Protein 6SEK (pdb70)

Solvent-accessible surface area: 41134 Å² total; per-residue (Å²): 188,122,76,74,0,0,0,8,12,0,13,13,16,0,0,0,0,0,9,4,0,56,80,39,43,9,58,1,17,0,11,9,107,4,81,40,2,2,12,48,31,16,49,67,94,117,51,51,156,28,19,8,11,16,20,100,42,19,17,11,35,21,0,0,2,6,0,1,0,0,18,38,38,2,30,74,127,16,10,0,0,0,39,2,61,49,0,20,82,0,0,83,52,0,1,172,111,51,72,0,73,138,50,12,93,58,107,6,37,11,48,22,0,102,92,38,139,73,6,71,106,43,0,41,0,48,1,25,7,66,26,147,60,124,114,98,93,53,52,1,35,0,0,0,1,8,49,50,13,60,24,73,43,54,64,17,61,153,66,8,77,9,6,138,108,13,168,25,85,75,43,4,3,34,71,3,20,49,25,129,46,10,89,52,77,59,0,0,0,10,19,11,21,40,31,0,0,34,0,0,15,29,0,3,76,35,9,153,34,0,1,0,1,4,156,77,3,1,4,3,28,25,21,6,9,42,80,0,41,0,24,16,10,60,72,17,5,20,72,46,56,121,80,49,142,143,55,34,101,76,103,14,6,56,133,30,18,145,61,10,27,83,47,2,37,0,86,6,0,0,0,79,5,195,28,78,12,37,18,3,33,26,1,7,9,17,24,0,10,8,25,8,1,1,24,28,1,58,2,10,7,34,2,117,71,0,29,76,61,0,0,30,0,105,68,54,39,121,26,56,97,7,56,0,0,0,0,8,33,27,43,30,14,50,6,103,19,0,127,68,15,8,143,31,98,146,5,145,18,50,12,12,39,53,0,0,5,10,89,27,101,66,36,12,0,0,2,2,8,5,1,26,8,44,24,3,40,15,0,1,0,1,0,2,0,12,0,0,0,8,5,13,67,48,96,78,110,38,51,64,97,78,95,5,83,55,68,14,63,133,48,70,109,111,32,76,166,50,14,22,140,30,50,91,9,22,11,8,9,41,5,11,58,15,1,30,73,3,0,80,41,2,41,0,118,8,78,47,144,45,19,39,181,104,24,74,142,4,9,96,91,0,45,122,17,17,0,2,0,3,0,0,2,25,57,28,77,15,148,70,145,10,0,108,140,15,4,47,52,8,69,82,16,3,76,101,21,4,104,27,27,100,32,192,192,124,84,84,0,0,0,8,12,1,13,16,15,0,0,0,0,0,9,3,0,54,79,44,46,11,68,3,26,0,10,9,111,6,72,38,2,2,12,49,32,15,45,66,95,113,56,58,159,26,18,8,11,15,19,102,38,20,18,12,33,22,0,0,1,6,0,0,0,0,18,43,32,1,34,72,122,19,10,0,0,0,34,3,61,49,0,21,76,0,0,87,64,0,1,170,111,50,75,0,83,140,45,12,89,68,106,3,34,11,48,17,0,106,108,40,140,72,4,72,105,40,0,44,0,58,1,25,7,71,43,137,62,143,140,115,95,54,54,1,37,0,0,0,1,9,50,50,14,60,25,75,41,53,63,17,54,151,61,7,74,7,7,145,107,14,168,24,130,80,57,5,4,37,66,3,19,53,18,98,61,13,73,41,86,56,0,0,0,11,18,12,20,44,32,0,0,32,0,0,15,28,0,4,73,37,10,142,34,0,2,0,1,4,150,76,3,2,6,3,28,26,24,5,9,47,81,0,40,0,21,16,8,62,70,17,6,14,73,47,57,92,80,48,153,147,56,35,92,78,106,14,4,69,130,32,20,156,79,6,31,79,42,2,34,0,82,5,0,0,0,73,4,209,30,82,12,35,17,5,31,29,1,6,11,15,25,0,6,8,22,9,0,2,24,29,1,60,1,9,8,33,1,107,80,1,32,73,60,0,0,25,1,104,74,52,38,118,27,54,98,7,54,2,0,0,0,7,31,23,40,29,17,49,5,100,18,0,141,89,28,6,160,33,71,158,5,128,21,51,13,10,47,52,0,0,5,8,85,31,102,75,37,10,0,0,2,2,7,5,0,22,8,44,25,3,44,12,0,1,0,0,0,2,0,10,0,0,0,8,5,5,76,60,98,68,109,39,51,67,91,86,93,4,89,63,85,14,66,124,49,59,106,97,29,75,181,56,12,24,142,26,47,91,10,23,10,10,7,41,6,10,66,15,1,29,74,2,0,69,38,2,44,0,119,7,80,40,136,48,15,41,182,95,21,86,145,3,9,103,68,1,43,123,14,20,0,2,0,2,0,0,2,24,58,30,79,17,127,74,126,21,0,103,130,9,5,48,52,5,60,88,18,2,80,99,22,4,104,28,30,94,55,199

Sequence (1008 aa):
TKKRIAVIGAGASGLTSIKCCLEEGLEPVCFERTDDIGGLWRFQENPEEGRASIYKSVIINTSKEMMCFSDYPIPDHYPNFMHNSQVLEYFRMYAKEFDLLKYIQFKTTVCSVKKQPDFSTSGQWEVVTECEGKKEVDVFDGVMVCTGHHTNAHLPLESFPGIEKFKGQYFHSRDYKNPEGFTGKRVIIIGIGNSGGDLAVEISHTAKQVFLSTRRGAWILNRVGDHGYPFDVLFSSRFTYFLSKICGQSLSNTFLEKKMNQRFDHEMFGLKPKHRALSQHPTVNDDLPNRIISGLVKVKGNVKEFTETAAIFEDGSREDDIDAVIFATGYSFAFPFLEDSVKVVKNKVSLYKKVFPPNLEKPTLAIIGLIQPLGAIMPISELQGRWATQVFKGLKTLPSQSEMMAEISKAQEEMAKRYVDSQRHTIQGDYIDTMEEIADLVGVRPNLLSLAFTDPKLALKLFFGPCTPVQYRLQGPGKWDGARKTILTTEDRIRKPLMTRVIETKKRIAVIGAGASGLTSIKCCLEEGLEPVCFERTDDIGGLWRFQENPEEGRASIYKSVIINTSKEMMCFSDYPIPDHYPNFMHNSQVLEYFRMYAKEFDLLKYIQFKTTVCSVKKQPDFSTSGQWEVVTECEGKKEVDVFDGVMVCTGHHTNAHLPLESFPGIEKFKGQYFHSRDYKNPEGFTGKRVIIIGIGNSGGDLAVEISHTAKQVFLSTRRGAWILNRVGDHGYPFDVLFSSRFTYFLSKICGQSLSNTFLEKKMNQRFDHEMFGLKPKHRALSQHPTVNDDLPNRIISGLVKVKGNVKEFTETAAIFEDGSREDDIDAVIFATGYSFAFPFLEDSVKVVKNKVSLYKKVFPPNLEKPTLAIIGLIQPLGAIMPISELQGRWATQVFKGLKTLPSQSEMMAEISKAQEEMAKRYVDSQRHTIQGDYIDTMEEIADLVGVRPNLLSLAFTDPKLALKLFFGPCTPVQYRLQGPGKWDGARKTILTTEDRIRKPLMTRVIE

Structure (mmCIF, N/CA/C/O backbone):
data_6SEK
#
_entry.id   6SEK
#
_cell.length_a   96.782
_cell.length_b   100.069
_cell.length_c   143.152
_cell.angle_alpha   90.00
_cell.angle_beta   90.00
_cell.angle_gamma   90.00
#
_symmetry.space_group_name_H-M   'P 2 21 21'
#
loop_
_entity.id
_entity.type
_entity.pdbx_description
1 polymer 'Ancestral Flavin-containing monooxygenase 5'
2 non-polymer 'FLAVIN-ADENINE DINUCLEOTIDE'
3 non-polymer 'NADP NICOTINAMIDE-ADENINE-DINUCLEOTIDE PHOSPHATE'
4 non-polymer DODECYL-BETA-D-MALTOSIDE
5 non-polymer '4-(2-HYDROXYETHYL)-1-PIPERAZINE ETHANESULFONIC ACID'
6 non-polymer alpha-D-glucopyranose
7 water water
#
loop_
_atom_site.group_PDB
_atom_site.id
_atom_site.type_symbol
_atom_site.label_atom_id
_atom_site.label_alt_id
_atom_site.label_comp_id
_atom_site.label_asym_id
_atom_site.label_entity_id
_atom_site.label_seq_id
_atom_site.pdbx_PDB_ins_code
_atom_site.Cartn_x
_atom_site.Cartn_y
_atom_site.Cartn_z
_atom_site.occupancy
_atom_site.B_iso_or_equiv
_atom_site.auth_seq_id
_atom_site.auth_comp_id
_atom_site.auth_asym_id
_atom_site.auth_atom_id
_atom_site.pdbx_PDB_model_num
ATOM 1 N N . THR A 1 2 ? 8.017 28.641 33.009 1.00 122.89 2 THR A N 1
ATOM 2 C CA . THR A 1 2 ? 8.430 27.721 34.124 1.00 121.31 2 THR A CA 1
ATOM 3 C C . THR A 1 2 ? 9.904 27.356 33.872 1.00 124.49 2 THR A C 1
ATOM 4 O O . THR A 1 2 ? 10.240 26.154 33.847 1.00 145.88 2 THR A O 1
ATOM 8 N N . LYS A 1 3 ? 10.754 28.376 33.668 1.00 112.39 3 LYS A N 1
ATOM 9 C CA . LYS A 1 3 ? 12.191 28.235 33.276 1.00 107.37 3 LYS A CA 1
ATOM 10 C C . LYS A 1 3 ? 12.982 27.720 34.479 1.00 104.72 3 LYS A C 1
ATOM 11 O O . LYS A 1 3 ? 12.878 28.337 35.561 1.00 106.58 3 LYS A O 1
ATOM 17 N N . LYS A 1 4 ? 13.756 26.647 34.311 1.00 109.17 4 LYS A N 1
ATOM 18 C CA . LYS A 1 4 ? 14.643 26.135 35.398 1.00 116.84 4 LYS A CA 1
ATOM 19 C C . LYS A 1 4 ? 15.770 27.163 35.630 1.00 110.94 4 LYS A C 1
ATOM 20 O O . LYS A 1 4 ? 16.378 27.648 34.633 1.00 93.50 4 LYS A O 1
ATOM 26 N N . ARG A 1 5 ? 16.020 27.503 36.899 1.00 87.29 5 ARG A N 1
ATOM 27 C CA . ARG A 1 5 ? 17.090 28.442 37.296 1.00 88.18 5 ARG A CA 1
ATOM 28 C C . ARG A 1 5 ? 18.320 27.621 37.690 1.00 82.29 5 ARG A C 1
ATOM 29 O O . ARG A 1 5 ? 18.198 26.755 38.561 1.00 87.47 5 ARG A O 1
ATOM 37 N N . ILE A 1 6 ? 19.450 27.892 37.034 1.00 84.34 6 ILE A N 1
ATOM 38 C CA . ILE A 1 6 ? 20.747 27.176 37.188 1.00 83.90 6 ILE A CA 1
ATOM 39 C C . ILE A 1 6 ? 21.751 28.140 37.824 1.00 85.24 6 ILE A C 1
ATOM 40 O O . ILE A 1 6 ? 22.051 29.188 37.190 1.00 90.37 6 ILE A O 1
ATOM 45 N N . ALA A 1 7 ? 22.259 27.789 39.010 1.00 75.05 7 ALA A N 1
ATOM 46 C CA . ALA A 1 7 ? 23.410 28.463 39.650 1.00 78.96 7 ALA A CA 1
ATOM 47 C C . ALA A 1 7 ? 24.709 28.032 38.952 1.00 77.17 7 ALA A C 1
ATOM 48 O O . ALA A 1 7 ? 25.021 26.831 38.940 1.00 91.25 7 ALA A O 1
ATOM 50 N N . VAL A 1 8 ? 25.423 28.973 38.352 1.00 69.90 8 VAL A N 1
ATOM 51 C CA . VAL A 1 8 ? 26.803 28.739 37.862 1.00 73.08 8 VAL A CA 1
ATOM 52 C C . VAL A 1 8 ? 27.776 29.358 38.870 1.00 75.81 8 VAL A C 1
ATOM 53 O O . VAL A 1 8 ? 27.753 30.584 39.060 1.00 82.57 8 VAL A O 1
ATOM 57 N N . ILE A 1 9 ? 28.584 28.528 39.522 1.00 71.88 9 ILE A N 1
ATOM 58 C CA . ILE A 1 9 ? 29.571 29.009 40.525 1.00 74.30 9 ILE A CA 1
ATOM 59 C C . ILE A 1 9 ? 30.924 29.149 39.827 1.00 74.41 9 ILE A C 1
ATOM 60 O O . ILE A 1 9 ? 31.417 28.149 39.307 1.00 77.07 9 ILE A O 1
ATOM 65 N N . GLY A 1 10 ? 31.472 30.364 39.820 1.00 73.79 10 GLY A N 1
ATOM 66 C CA . GLY A 1 10 ? 32.718 30.729 39.127 1.00 71.25 10 GLY A CA 1
ATOM 67 C C . GLY A 1 10 ? 32.429 31.331 37.761 1.00 74.91 10 GLY A C 1
ATOM 68 O O . GLY A 1 10 ? 31.471 30.877 37.093 1.00 70.00 10 GLY A O 1
ATOM 69 N N . ALA A 1 11 ? 33.228 32.327 37.373 1.00 78.72 11 ALA A N 1
ATOM 70 C CA . ALA A 1 11 ? 33.158 33.051 36.084 1.00 87.20 11 ALA A CA 1
ATOM 71 C C . ALA A 1 11 ? 34.543 33.097 35.415 1.00 92.92 11 ALA A C 1
ATOM 72 O O . ALA A 1 11 ? 34.915 34.152 34.870 1.00 99.79 11 ALA A O 1
ATOM 74 N N . GLY A 1 12 ? 35.285 31.991 35.454 1.00 91.86 12 GLY A N 1
ATOM 75 C CA . GLY A 1 12 ? 36.388 31.715 34.517 1.00 83.82 12 GLY A CA 1
ATOM 76 C C . GLY A 1 12 ? 35.876 31.128 33.210 1.00 76.10 12 GLY A C 1
ATOM 77 O O . GLY A 1 12 ? 34.662 31.175 32.954 1.00 76.42 12 GLY A O 1
ATOM 78 N N . ALA A 1 13 ? 36.771 30.558 32.410 1.00 74.22 13 ALA A N 1
ATOM 79 C CA . ALA A 1 13 ? 36.442 29.854 31.152 1.00 74.33 13 ALA A CA 1
ATOM 80 C C . ALA A 1 13 ? 35.226 28.945 31.360 1.00 66.70 13 ALA A C 1
ATOM 81 O O . ALA A 1 13 ? 34.363 28.934 30.490 1.00 68.82 13 ALA A O 1
ATOM 83 N N . SER A 1 14 ? 35.176 28.213 32.474 1.00 64.73 14 SER A N 1
ATOM 84 C CA . SER A 1 14 ? 34.151 27.176 32.756 1.00 73.10 14 SER A CA 1
ATOM 85 C C . SER A 1 14 ? 32.813 27.849 33.079 1.00 79.86 14 SER A C 1
ATOM 86 O O . SER A 1 14 ? 31.769 27.438 32.503 1.00 69.50 14 SER A O 1
ATOM 89 N N . GLY A 1 15 ? 32.838 28.828 33.987 1.00 77.45 15 GLY A N 1
ATOM 90 C CA . GLY A 1 15 ? 31.660 29.646 34.316 1.00 78.96 15 GLY A CA 1
ATOM 91 C C . GLY A 1 15 ? 31.086 30.279 33.060 1.00 82.47 15 GLY A C 1
ATOM 92 O O . GLY A 1 15 ? 29.905 30.037 32.749 1.00 84.57 15 GLY A O 1
ATOM 93 N N . LEU A 1 16 ? 31.912 31.023 32.330 1.00 79.08 16 LEU A N 1
ATOM 94 C CA . LEU A 1 16 ? 31.484 31.789 31.138 1.00 82.01 16 LEU A CA 1
ATOM 95 C C . LEU A 1 16 ? 30.725 30.866 30.180 1.00 84.20 16 LEU A C 1
ATOM 96 O O . LEU A 1 16 ? 29.610 31.231 29.796 1.00 106.31 16 LEU A O 1
ATOM 101 N N . THR A 1 17 ? 31.278 29.705 29.829 1.00 76.06 17 THR A N 1
ATOM 102 C CA . THR A 1 17 ? 30.675 28.793 28.820 1.00 74.96 17 THR A CA 1
ATOM 103 C C . THR A 1 17 ? 29.431 28.100 29.419 1.00 83.60 17 THR A C 1
ATOM 104 O O . THR A 1 17 ? 28.470 27.820 28.661 1.00 73.04 17 THR A O 1
ATOM 108 N N . SER A 1 18 ? 29.439 27.830 30.730 1.00 85.19 18 SER A N 1
ATOM 109 C CA . SER A 1 18 ? 28.312 27.207 31.473 1.00 84.87 18 SER A CA 1
ATOM 110 C C . SER A 1 18 ? 27.065 28.113 31.424 1.00 89.60 18 SER A C 1
ATOM 111 O O . SER A 1 18 ? 25.939 27.572 31.308 1.00 95.58 18 SER A O 1
ATOM 114 N N . ILE A 1 19 ? 27.243 29.432 31.526 1.00 79.83 19 ILE A N 1
ATOM 115 C CA . ILE A 1 19 ? 26.163 30.441 31.303 1.00 76.11 19 ILE A CA 1
ATOM 116 C C . ILE A 1 19 ? 25.662 30.340 29.854 1.00 79.35 19 ILE A C 1
ATOM 117 O O . ILE A 1 19 ? 24.452 30.169 29.664 1.00 89.36 19 ILE A O 1
ATOM 122 N N . LYS A 1 20 ? 26.550 30.455 28.867 1.00 68.64 20 LYS A N 1
ATOM 123 C CA . LYS A 1 20 ? 26.181 30.398 27.431 1.00 68.65 20 LYS A CA 1
ATOM 124 C C . LYS A 1 20 ? 25.387 29.124 27.158 1.00 77.87 20 LYS A C 1
ATOM 125 O O . LYS A 1 20 ? 24.397 29.198 26.406 1.00 85.68 20 LYS A O 1
ATOM 131 N N . CYS A 1 21 ? 25.823 27.992 27.722 1.00 82.34 21 CYS A N 1
ATOM 132 C CA . CYS A 1 21 ? 25.231 26.652 27.452 1.00 89.58 21 CYS A CA 1
ATOM 133 C C . CYS A 1 21 ? 23.824 26.580 28.049 1.00 88.22 21 CYS A C 1
ATOM 134 O O . CYS A 1 21 ? 23.001 25.837 27.489 1.00 86.86 21 CYS A O 1
ATOM 137 N N . CYS A 1 22 ? 23.590 27.290 29.162 1.00 80.74 22 CYS A N 1
ATOM 138 C CA . CYS A 1 22 ? 22.258 27.468 29.793 1.00 77.96 22 CYS A CA 1
ATOM 139 C C . CYS A 1 22 ? 21.382 28.240 28.808 1.00 85.51 22 CYS A C 1
ATOM 140 O O . CYS A 1 22 ? 20.450 27.627 28.274 1.00 94.09 22 CYS A O 1
ATOM 143 N N . LEU A 1 23 ? 21.715 29.507 28.535 1.00 96.00 23 LEU A N 1
ATOM 144 C CA . LEU A 1 23 ? 20.971 30.404 27.598 1.00 91.95 23 LEU A CA 1
ATOM 145 C C . LEU A 1 23 ? 20.586 29.636 26.329 1.00 87.09 23 LEU A C 1
ATOM 146 O O . LEU A 1 23 ? 19.445 29.822 25.868 1.00 90.07 23 LEU A O 1
ATOM 151 N N . GLU A 1 24 ? 21.490 28.798 25.810 1.00 79.35 24 GLU A N 1
ATOM 152 C CA . GLU A 1 24 ? 21.322 28.091 24.513 1.00 86.49 24 GLU A CA 1
ATOM 153 C C . GLU A 1 24 ? 20.283 26.960 24.614 1.00 90.78 24 GLU A C 1
ATOM 154 O O . GLU A 1 24 ? 19.768 26.538 23.552 1.00 93.44 24 GLU A O 1
ATOM 160 N N . GLU A 1 25 ? 20.004 26.440 25.811 1.00 93.58 25 GLU A N 1
ATOM 161 C CA . GLU A 1 25 ? 18.927 25.432 26.014 1.00 99.72 25 GLU A CA 1
ATOM 162 C C . GLU A 1 25 ? 17.728 26.126 26.681 1.00 100.50 25 GLU A C 1
ATOM 163 O O . GLU A 1 25 ? 16.784 25.404 27.023 1.00 96.13 25 GLU A O 1
ATOM 169 N N . GLY A 1 26 ? 17.753 27.467 26.782 1.00 99.98 26 GLY A N 1
ATOM 170 C CA . GLY A 1 26 ? 16.651 28.317 27.285 1.00 103.29 26 GLY A CA 1
ATOM 171 C C . GLY A 1 26 ? 16.475 28.271 28.805 1.00 102.90 26 GLY A C 1
ATOM 172 O O . GLY A 1 26 ? 15.357 28.577 29.269 1.00 123.70 26 GLY A O 1
ATOM 173 N N . LEU A 1 27 ? 17.523 27.933 29.566 1.00 88.22 27 LEU A N 1
ATOM 174 C CA . LEU A 1 27 ? 17.532 27.988 31.057 1.00 92.77 27 LEU A CA 1
ATOM 175 C C . LEU A 1 27 ? 17.961 29.385 31.505 1.00 90.26 27 LEU A C 1
ATOM 176 O O . LEU A 1 27 ? 18.586 30.069 30.681 1.00 92.02 27 LEU A O 1
ATOM 181 N N . GLU A 1 28 ? 17.637 29.787 32.741 1.00 90.17 28 GLU A N 1
ATOM 182 C CA . GLU A 1 28 ? 18.047 31.112 33.281 1.00 100.79 28 GLU A CA 1
ATOM 183 C C . GLU A 1 28 ? 19.272 30.900 34.164 1.00 99.13 28 GLU A C 1
ATOM 184 O O . GLU A 1 28 ? 19.174 30.287 35.225 1.00 108.75 28 GLU A O 1
ATOM 190 N N . PRO A 1 29 ? 20.466 31.376 33.740 1.00 87.38 29 PRO A N 1
ATOM 191 C CA . PRO A 1 29 ? 21.664 31.286 34.565 1.00 86.89 29 PRO A CA 1
ATOM 192 C C . PRO A 1 29 ? 21.760 32.424 35.581 1.00 78.58 29 PRO A C 1
ATOM 193 O O . PRO A 1 29 ? 21.692 33.550 35.186 1.00 87.35 29 PRO A O 1
ATOM 197 N N . VAL A 1 30 ? 21.893 32.093 36.859 1.00 74.25 30 VAL A N 1
ATOM 198 C CA . VAL A 1 30 ? 22.483 33.011 37.873 1.00 87.40 30 VAL A CA 1
ATOM 199 C C . VAL A 1 30 ? 23.934 32.569 38.074 1.00 96.15 30 VAL A C 1
ATOM 200 O O . VAL A 1 30 ? 24.134 31.366 38.362 1.00 116.90 30 VAL A O 1
ATOM 204 N N . CYS A 1 31 ? 24.896 33.482 37.882 1.00 90.11 31 CYS A N 1
ATOM 205 C CA . CYS A 1 31 ? 26.353 33.199 38.021 1.00 86.03 31 CYS A CA 1
ATOM 206 C C . CYS A 1 31 ? 26.911 34.004 39.194 1.00 79.44 31 CYS A C 1
ATOM 207 O O . CYS A 1 31 ? 26.922 35.246 39.115 1.00 87.79 31 CYS A O 1
ATOM 210 N N . PHE A 1 32 ? 27.366 33.300 40.232 1.00 75.54 32 PHE A N 1
ATOM 211 C CA . PHE A 1 32 ? 28.099 33.872 41.388 1.00 89.51 32 PHE A CA 1
ATOM 212 C C . PHE A 1 32 ? 29.613 33.757 41.132 1.00 88.92 32 PHE A C 1
ATOM 213 O O . PHE A 1 32 ? 30.077 32.661 40.806 1.00 101.68 32 PHE A O 1
ATOM 221 N N . GLU A 1 33 ? 30.345 34.870 41.248 1.00 88.91 33 GLU A N 1
ATOM 222 C CA . GLU A 1 33 ? 31.826 34.958 41.085 1.00 86.36 33 GLU A CA 1
ATOM 223 C C . GLU A 1 33 ? 32.400 35.757 42.259 1.00 82.21 33 GLU A C 1
ATOM 224 O O . GLU A 1 33 ? 32.012 36.937 42.403 1.00 95.80 33 GLU A O 1
ATOM 230 N N . ARG A 1 34 ? 33.291 35.147 43.043 1.00 73.34 34 ARG A N 1
ATOM 231 C CA . ARG A 1 34 ? 33.738 35.673 44.360 1.00 78.01 34 ARG A CA 1
ATOM 232 C C . ARG A 1 34 ? 34.603 36.922 44.173 1.00 78.65 34 ARG A C 1
ATOM 233 O O . ARG A 1 34 ? 34.652 37.744 45.103 1.00 88.74 34 ARG A O 1
ATOM 241 N N . THR A 1 35 ? 35.273 37.063 43.033 1.00 78.71 35 THR A N 1
ATOM 242 C CA . THR A 1 35 ? 36.139 38.236 42.748 1.00 84.74 35 THR A CA 1
ATOM 243 C C . THR A 1 35 ?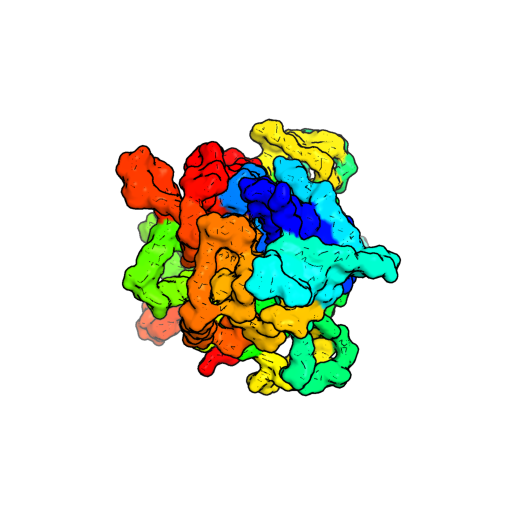 35.322 39.281 41.997 1.00 87.20 35 THR A C 1
ATOM 244 O O . THR A 1 35 ? 34.112 39.051 41.814 1.00 82.09 35 THR A O 1
ATOM 248 N N . ASP A 1 36 ? 35.975 40.373 41.580 1.00 94.53 36 ASP A N 1
ATOM 249 C CA . ASP A 1 36 ? 35.329 41.552 40.939 1.00 97.16 36 ASP A CA 1
ATOM 250 C C . ASP A 1 36 ? 35.495 41.510 39.415 1.00 93.08 36 ASP A C 1
ATOM 251 O O . ASP A 1 36 ? 35.318 42.568 38.780 1.00 108.93 36 ASP A O 1
ATOM 256 N N . ASP A 1 37 ? 35.784 40.346 38.828 1.00 81.69 37 ASP A N 1
ATOM 257 C CA . ASP A 1 37 ? 35.905 40.231 37.351 1.00 74.88 37 ASP A CA 1
ATOM 258 C C . ASP A 1 37 ? 35.906 38.758 36.901 1.00 71.13 37 ASP A C 1
ATOM 259 O O . ASP A 1 37 ? 35.850 37.829 37.764 1.00 66.71 37 ASP A O 1
ATOM 264 N N . ILE A 1 38 ? 35.930 38.565 35.577 1.00 64.23 38 ILE A N 1
ATOM 265 C CA . ILE A 1 38 ? 35.940 37.240 34.901 1.00 70.47 38 ILE A CA 1
ATOM 266 C C . ILE A 1 38 ? 37.384 36.796 34.641 1.00 76.84 38 ILE A C 1
ATOM 267 O O . ILE A 1 38 ? 38.318 37.550 34.960 1.00 67.96 38 ILE A O 1
ATOM 272 N N . GLY A 1 39 ? 37.540 35.596 34.077 1.00 77.56 39 GLY A N 1
ATOM 273 C CA . GLY A 1 39 ? 38.833 35.042 33.643 1.00 77.03 39 GLY A CA 1
ATOM 274 C C . GLY A 1 39 ? 39.374 34.045 34.637 1.00 75.44 39 GLY A C 1
ATOM 275 O O . GLY A 1 39 ? 40.165 33.171 34.215 1.00 81.31 39 GLY A O 1
ATOM 276 N N . GLY A 1 40 ? 38.945 34.145 35.902 1.00 77.56 40 GLY A N 1
ATOM 277 C CA . GLY A 1 40 ? 39.498 33.328 36.994 1.00 68.98 40 GLY A CA 1
ATOM 278 C C . GLY A 1 40 ? 41.008 33.298 36.894 1.00 63.49 40 GLY A C 1
ATOM 279 O O . GLY A 1 40 ? 41.617 34.353 37.074 1.00 76.60 40 GLY A O 1
ATOM 280 N N . LEU A 1 41 ? 41.592 32.157 36.525 1.00 70.85 41 LEU A N 1
ATOM 281 C CA . LEU A 1 41 ? 43.062 31.889 36.591 1.00 71.42 41 LEU A CA 1
ATOM 282 C C . LEU A 1 41 ? 43.831 32.795 35.628 1.00 68.09 41 LEU A C 1
ATOM 283 O O . LEU A 1 41 ? 44.982 33.138 35.969 1.00 66.47 41 LEU A O 1
ATOM 288 N N . TRP A 1 42 ? 43.235 33.164 34.491 1.00 62.76 42 TRP A N 1
ATOM 289 C CA . TRP A 1 42 ? 43.947 33.914 33.419 1.00 74.74 42 TRP A CA 1
ATOM 290 C C . TRP A 1 42 ? 43.943 35.442 33.641 1.00 66.75 42 TRP A C 1
ATOM 291 O O . TRP A 1 42 ? 44.524 36.169 32.797 1.00 62.31 42 TRP A O 1
ATOM 302 N N . ARG A 1 43 ? 43.344 35.939 34.724 1.00 66.87 43 ARG A N 1
ATOM 303 C CA . ARG A 1 43 ? 43.349 37.399 35.023 1.00 74.37 43 ARG A CA 1
ATOM 304 C C . ARG A 1 43 ? 44.508 37.663 35.983 1.00 62.25 43 ARG A C 1
ATOM 305 O O . ARG A 1 43 ? 44.288 37.667 37.198 1.00 82.92 43 ARG A O 1
ATOM 313 N N . PHE A 1 44 ? 45.698 37.873 35.434 1.00 59.28 44 PHE A N 1
ATOM 314 C CA . PHE A 1 44 ? 46.925 38.199 36.195 1.00 66.91 44 PHE A CA 1
ATOM 315 C C . PHE A 1 44 ? 46.725 39.431 37.077 1.00 75.10 44 PHE A C 1
ATOM 316 O O . PHE A 1 44 ? 46.272 40.432 36.544 1.00 80.23 44 PHE A O 1
ATOM 324 N N . GLN A 1 45 ? 47.074 39.343 38.365 1.00 80.08 45 GLN A N 1
ATOM 325 C CA . GLN A 1 45 ? 47.224 40.501 39.285 1.00 82.87 45 GLN A CA 1
ATOM 326 C C . GLN A 1 45 ? 48.581 40.348 39.985 1.00 92.00 45 GLN A C 1
ATOM 327 O O . GLN A 1 45 ? 48.999 39.192 40.151 1.00 96.06 45 GLN A O 1
ATOM 333 N N . GLU A 1 46 ? 49.258 41.460 40.334 1.00 94.14 46 GLU A N 1
ATOM 334 C CA . GLU A 1 46 ? 50.640 41.451 40.894 1.00 83.08 46 GLU A CA 1
ATOM 335 C C . GLU A 1 46 ? 50.608 40.753 42.259 1.00 83.36 46 GLU A C 1
ATOM 336 O O . GLU A 1 46 ? 51.626 40.145 42.616 1.00 90.34 46 GLU A O 1
ATOM 342 N N . ASN A 1 47 ? 49.488 40.811 42.987 1.00 82.64 47 ASN A N 1
ATOM 343 C CA . ASN A 1 47 ? 49.324 40.130 44.304 1.00 87.14 47 ASN A CA 1
ATOM 344 C C . ASN A 1 47 ? 48.394 38.934 44.131 1.00 81.22 47 ASN A C 1
ATOM 345 O O . ASN A 1 47 ? 47.438 38.975 43.354 1.00 87.53 47 ASN A O 1
ATOM 350 N N . PRO A 1 48 ? 48.648 37.833 44.867 1.00 73.94 48 PRO A N 1
ATOM 351 C CA . PRO A 1 48 ? 47.675 36.747 44.988 1.00 74.41 48 PRO A CA 1
ATOM 352 C C . PRO A 1 48 ? 46.371 37.224 45.646 1.00 73.57 48 PRO A C 1
ATOM 353 O O . PRO A 1 48 ? 46.431 38.097 46.492 1.00 88.50 48 PRO A O 1
ATOM 357 N N . GLU A 1 49 ? 45.245 36.652 45.225 1.00 70.13 49 GLU A N 1
ATOM 358 C CA . GLU A 1 49 ? 43.881 36.917 45.749 1.00 74.91 49 GLU A CA 1
ATOM 359 C C . GLU A 1 49 ? 43.403 35.655 46.476 1.00 78.41 49 GLU A C 1
ATOM 360 O O . GLU A 1 49 ? 43.672 34.542 45.997 1.00 76.99 49 GLU A O 1
ATOM 366 N N . GLU A 1 50 ? 42.719 35.825 47.602 1.00 92.35 50 GLU A N 1
ATOM 367 C CA . GLU A 1 50 ? 42.151 34.710 48.400 1.00 92.99 50 GLU A CA 1
ATOM 368 C C . GLU A 1 50 ? 41.146 33.939 47.541 1.00 83.29 50 GLU A C 1
ATOM 369 O O . GLU A 1 50 ? 40.241 34.568 46.999 1.00 74.76 50 GLU A O 1
ATOM 375 N N . GLY A 1 51 ? 41.322 32.624 47.417 1.00 81.71 51 GLY A N 1
ATOM 376 C CA . GLY A 1 51 ? 40.318 31.726 46.815 1.00 82.03 51 GLY A CA 1
ATOM 377 C C . GLY A 1 51 ? 40.157 31.913 45.313 1.00 78.96 51 GLY A C 1
ATOM 378 O O . GLY A 1 51 ? 39.086 31.540 44.813 1.00 77.70 51 GLY A O 1
ATOM 379 N N . ARG A 1 52 ? 41.177 32.423 44.605 1.00 75.13 52 ARG A N 1
ATOM 380 C CA . ARG A 1 52 ? 41.257 32.341 43.121 1.00 76.21 52 ARG A CA 1
ATOM 381 C C . ARG A 1 52 ? 42.705 32.135 42.670 1.00 80.79 52 ARG A C 1
ATOM 382 O O . ARG A 1 52 ? 43.611 32.818 43.189 1.00 83.97 52 ARG A O 1
ATOM 390 N N . ALA A 1 53 ? 42.884 31.270 41.672 1.00 83.65 53 ALA A N 1
ATOM 391 C CA . ALA A 1 53 ? 44.189 30.909 41.076 1.00 84.89 53 ALA A CA 1
ATOM 392 C C . ALA A 1 53 ? 45.049 32.158 40.861 1.00 76.99 53 ALA A C 1
ATOM 393 O O . ALA A 1 53 ? 44.574 33.108 40.213 1.00 65.72 53 ALA A O 1
ATOM 395 N N . SER A 1 54 ? 46.279 32.113 41.380 1.00 78.41 54 SER A N 1
ATOM 396 C CA . SER A 1 54 ? 47.372 33.094 41.153 1.00 74.62 54 SER A CA 1
ATOM 397 C C . SER A 1 54 ? 48.268 32.560 40.041 1.00 64.38 54 SER A C 1
ATOM 398 O O . SER A 1 54 ? 48.532 31.353 40.108 1.00 69.48 54 SER A O 1
ATOM 401 N N . ILE A 1 55 ? 48.662 33.393 39.067 1.00 54.40 55 ILE A N 1
ATOM 402 C CA . ILE A 1 55 ? 49.688 33.001 38.052 1.00 64.94 55 ILE A CA 1
ATOM 403 C C . ILE A 1 55 ? 50.815 34.024 38.020 1.00 70.49 55 ILE A C 1
ATOM 404 O O . ILE A 1 55 ? 50.641 35.069 38.627 1.00 83.46 55 ILE A O 1
ATOM 409 N N . TYR A 1 56 ? 51.881 33.748 37.265 1.00 69.00 56 TYR A N 1
ATOM 410 C CA . TYR A 1 56 ? 53.030 34.679 37.108 1.00 71.00 56 TYR A CA 1
ATOM 411 C C . TYR A 1 56 ? 52.829 35.483 35.820 1.00 75.49 56 TYR A C 1
ATOM 412 O O . TYR A 1 56 ? 52.078 35.047 34.934 1.00 80.23 56 TYR A O 1
ATOM 421 N N . LYS A 1 57 ? 53.472 36.643 35.742 1.00 71.20 57 LYS A N 1
ATOM 422 C CA . LYS A 1 57 ? 53.221 37.659 34.697 1.00 71.26 57 LYS A CA 1
ATOM 423 C C . LYS A 1 57 ? 53.497 37.101 33.297 1.00 72.32 57 LYS A C 1
ATOM 424 O O . LYS A 1 57 ? 52.769 37.484 32.364 1.00 85.44 57 LYS A O 1
ATOM 430 N N . SER A 1 58 ? 54.511 36.250 33.128 1.00 75.41 58 SER A N 1
ATOM 431 C CA . SER A 1 58 ? 55.048 35.892 31.783 1.00 69.19 58 SER A CA 1
ATOM 432 C C . SER A 1 58 ? 54.311 34.702 31.156 1.00 64.47 58 SER A C 1
ATOM 433 O O . SER A 1 58 ? 54.596 34.431 29.983 1.00 63.34 58 SER A O 1
ATOM 436 N N . VAL A 1 59 ? 53.399 34.048 31.890 1.00 61.57 59 VAL A N 1
ATOM 437 C CA . VAL A 1 59 ? 52.799 32.730 31.528 1.00 62.84 59 VAL A CA 1
ATOM 438 C C . VAL A 1 59 ? 52.253 32.811 30.105 1.00 65.48 59 VAL A C 1
ATOM 439 O O . VAL A 1 59 ? 51.419 33.705 29.827 1.00 72.61 59 VAL A O 1
ATOM 443 N N . ILE A 1 60 ? 52.664 31.864 29.264 1.00 60.70 60 ILE A N 1
ATOM 444 C CA . ILE A 1 60 ? 52.125 31.688 27.892 1.00 66.56 60 ILE A CA 1
ATOM 445 C C . ILE A 1 60 ? 51.468 30.318 27.858 1.00 68.75 60 ILE A C 1
ATOM 446 O O . ILE A 1 60 ? 52.119 29.362 28.269 1.00 73.10 60 ILE A O 1
ATOM 451 N N . ILE A 1 61 ? 50.218 30.264 27.394 1.00 77.14 61 ILE A N 1
ATOM 452 C CA . ILE A 1 61 ? 49.375 29.040 27.399 1.00 72.61 61 ILE A CA 1
ATOM 453 C C . ILE A 1 61 ? 50.070 27.990 26.521 1.00 70.07 61 ILE A C 1
ATOM 454 O O . ILE A 1 61 ? 50.655 28.364 25.511 1.00 72.07 61 ILE A O 1
ATOM 459 N N . ASN A 1 62 ? 50.024 26.724 26.933 1.00 82.44 62 ASN A N 1
ATOM 460 C CA . ASN A 1 62 ? 50.803 25.595 26.358 1.00 81.52 62 ASN A CA 1
ATOM 461 C C . ASN A 1 62 ? 49.961 24.858 25.303 1.00 70.31 62 ASN A C 1
ATOM 462 O O . ASN A 1 62 ? 50.485 23.909 24.721 1.00 68.13 62 ASN A O 1
ATOM 467 N N . THR A 1 63 ? 48.710 25.274 25.080 1.00 65.28 63 THR A N 1
ATOM 468 C CA . THR A 1 63 ? 47.782 24.731 24.054 1.00 64.19 63 THR A CA 1
ATOM 469 C C . THR A 1 63 ? 47.519 25.778 22.970 1.00 60.91 63 THR A C 1
ATOM 470 O O . THR A 1 63 ? 47.121 26.915 23.341 1.00 65.87 63 THR A O 1
ATOM 474 N N . SER A 1 64 ? 47.729 25.388 21.700 1.00 68.13 64 SER A N 1
ATOM 475 C CA . SER A 1 64 ? 47.560 26.183 20.440 1.00 66.14 64 SER A CA 1
ATOM 476 C C . SER A 1 64 ? 46.150 26.808 20.408 1.00 71.02 64 SER A C 1
ATOM 477 O O . SER A 1 64 ? 45.178 26.172 20.917 1.00 68.80 64 SER A O 1
ATOM 480 N N . LYS A 1 65 ? 46.035 28.005 19.830 1.00 70.81 65 LYS A N 1
ATOM 481 C CA . LYS A 1 65 ? 44.760 28.772 19.733 1.00 75.64 65 LYS A CA 1
ATOM 482 C C . LYS A 1 65 ? 43.713 27.939 18.994 1.00 74.75 65 LYS A C 1
ATOM 483 O O . LYS A 1 65 ? 42.546 27.985 19.359 1.00 78.89 65 LYS A O 1
ATOM 489 N N . GLU A 1 66 ? 44.133 27.163 18.004 1.00 84.47 66 GLU A N 1
ATOM 490 C CA . GLU A 1 66 ? 43.199 26.399 17.154 1.00 80.14 66 GLU A CA 1
ATOM 491 C C . GLU A 1 66 ? 42.608 25.230 17.934 1.00 80.26 66 GLU A C 1
ATOM 492 O O . GLU A 1 66 ? 41.564 24.742 17.490 1.00 83.45 66 GLU A O 1
ATOM 498 N N . MET A 1 67 ? 43.231 24.845 19.054 1.00 78.10 67 MET A N 1
ATOM 499 C CA . MET A 1 67 ? 42.910 23.615 19.826 1.00 76.49 67 MET A CA 1
ATOM 500 C C . MET A 1 67 ? 42.222 23.964 21.150 1.00 71.65 67 MET A C 1
ATOM 501 O O . MET A 1 67 ? 41.821 23.013 21.855 1.00 80.37 67 MET A O 1
ATOM 506 N N . MET A 1 68 ? 42.153 25.253 21.504 1.00 69.24 68 MET A N 1
ATOM 507 C CA . MET A 1 68 ? 41.641 25.724 22.819 1.00 72.08 68 MET A CA 1
ATOM 508 C C . MET A 1 68 ? 40.467 26.685 22.656 1.00 72.14 68 MET A C 1
ATOM 509 O O . MET A 1 68 ? 39.877 27.060 23.696 1.00 79.51 68 MET A O 1
ATOM 514 N N . CYS A 1 69 ? 40.168 27.102 21.421 1.00 68.89 69 CYS A N 1
ATOM 515 C CA . CYS A 1 69 ? 39.042 28.022 21.142 1.00 66.71 69 CYS A CA 1
ATOM 516 C C . CYS A 1 69 ? 37.760 27.308 21.580 1.00 65.74 69 CYS A C 1
ATOM 517 O O . CYS A 1 69 ? 37.753 26.070 21.617 1.00 58.44 69 CYS A O 1
ATOM 520 N N . PHE A 1 70 ? 36.755 28.073 21.996 1.00 67.67 70 PHE A N 1
ATOM 521 C CA . PHE A 1 70 ? 35.349 27.623 22.089 1.00 64.82 70 PHE A CA 1
ATOM 522 C C . PHE A 1 70 ? 34.869 27.241 20.679 1.00 73.94 70 PHE A C 1
ATOM 523 O O . PHE A 1 70 ? 35.288 27.892 19.670 1.00 83.57 70 PHE A O 1
ATOM 531 N N . SER A 1 71 ? 34.035 26.198 20.613 1.00 70.79 71 SER A N 1
ATOM 532 C CA . SER A 1 71 ? 33.670 25.460 19.375 1.00 78.63 71 SER A CA 1
ATOM 533 C C . SER A 1 71 ? 32.988 26.387 18.351 1.00 87.78 71 SER A C 1
ATOM 534 O O . SER A 1 71 ? 33.118 26.095 17.124 1.00 80.50 71 SER A O 1
ATOM 537 N N . ASP A 1 72 ? 32.304 27.447 18.817 1.00 76.10 72 ASP A N 1
ATOM 538 C CA . ASP A 1 72 ? 31.457 28.325 17.966 1.00 79.18 72 ASP A CA 1
ATOM 539 C C . ASP A 1 72 ? 31.947 29.780 18.014 1.00 83.14 72 ASP A C 1
ATOM 540 O O . ASP A 1 72 ? 31.151 30.675 17.662 1.00 94.82 72 ASP A O 1
ATOM 545 N N . TYR A 1 73 ? 33.202 30.013 18.418 1.00 84.53 73 TYR A N 1
ATOM 546 C CA . TYR A 1 73 ? 33.800 31.369 18.568 1.00 81.23 73 TYR A CA 1
ATOM 547 C C . TYR A 1 73 ? 35.302 31.299 18.322 1.00 76.35 73 TYR A C 1
ATOM 548 O O . TYR A 1 73 ? 36.088 31.284 19.264 1.00 73.52 73 TYR A O 1
ATOM 557 N N . PRO A 1 74 ? 35.740 31.270 17.044 1.00 84.03 74 PRO A N 1
ATOM 558 C CA . PRO A 1 74 ? 37.153 31.136 16.699 1.00 87.24 74 PRO A CA 1
ATOM 559 C C . PRO A 1 74 ? 37.984 32.303 17.227 1.00 76.56 74 PRO A C 1
ATOM 560 O O . PRO A 1 74 ? 37.526 33.412 17.135 1.00 88.50 74 PRO A O 1
ATOM 564 N N . ILE A 1 75 ? 39.180 32.008 17.733 1.00 75.08 75 ILE A N 1
ATOM 565 C CA . ILE A 1 75 ? 40.152 33.032 18.194 1.00 73.23 75 ILE A CA 1
ATOM 566 C C . ILE A 1 75 ? 40.555 33.840 16.969 1.00 72.88 75 ILE A C 1
ATOM 567 O O . ILE A 1 75 ? 40.790 33.264 15.911 1.00 77.60 75 ILE A O 1
ATOM 572 N N . PRO A 1 76 ? 40.664 35.185 17.090 1.00 69.09 76 PRO A N 1
ATOM 573 C CA . PRO A 1 76 ? 41.015 36.048 15.965 1.00 64.94 76 PRO A CA 1
ATOM 574 C C . PRO A 1 76 ? 42.235 35.611 15.154 1.00 69.20 76 PRO A C 1
ATOM 575 O O . PRO A 1 76 ? 43.175 35.152 15.742 1.00 70.15 76 PRO A O 1
ATOM 579 N N . ASP A 1 77 ? 42.201 35.815 13.836 1.00 77.58 77 ASP A N 1
ATOM 580 C CA . ASP A 1 77 ? 43.285 35.419 12.895 1.00 77.21 77 ASP A CA 1
ATOM 581 C C . ASP A 1 77 ? 44.649 35.865 13.433 1.00 70.41 77 ASP A C 1
ATOM 582 O O . ASP A 1 77 ? 45.564 35.035 13.444 1.00 68.83 77 ASP A O 1
ATOM 587 N N . HIS A 1 78 ? 44.758 37.131 13.854 1.00 75.84 78 HIS A N 1
ATOM 588 C CA . HIS A 1 78 ? 46.038 37.845 14.136 1.00 81.68 78 HIS A CA 1
ATOM 589 C C . HIS A 1 78 ? 46.637 37.419 15.482 1.00 81.40 78 HIS A C 1
ATOM 590 O O . HIS A 1 78 ? 47.853 37.559 15.640 1.00 86.00 78 HIS A O 1
ATOM 597 N N . TYR A 1 79 ? 45.825 36.936 16.419 1.00 79.77 79 TYR A N 1
ATOM 598 C CA . TYR A 1 79 ? 46.297 36.370 17.707 1.00 82.38 79 TYR A CA 1
ATOM 599 C C . TYR A 1 79 ? 47.308 35.262 17.421 1.00 79.77 79 TYR A C 1
ATOM 600 O O . TYR A 1 79 ? 47.077 34.434 16.548 1.00 82.44 79 TYR A O 1
ATOM 609 N N . PRO A 1 80 ? 48.437 35.195 18.160 1.00 71.82 80 PRO A N 1
ATOM 610 C CA . PRO A 1 80 ? 49.455 34.165 17.966 1.00 69.61 80 PRO A CA 1
ATOM 611 C C . PRO A 1 80 ? 48.997 32.754 18.338 1.00 72.73 80 PRO A C 1
ATOM 612 O O . PRO A 1 80 ? 48.027 32.640 19.083 1.00 75.27 80 PRO A O 1
ATOM 616 N N . ASN A 1 81 ? 49.723 31.739 17.861 1.00 66.77 81 ASN A N 1
ATOM 617 C CA . ASN A 1 81 ? 49.333 30.314 18.009 1.00 67.75 81 ASN A CA 1
ATOM 618 C C . ASN A 1 81 ? 49.375 29.895 19.472 1.00 63.63 81 ASN A C 1
ATOM 619 O O . ASN A 1 81 ? 48.561 29.043 19.855 1.00 80.53 81 ASN A O 1
ATOM 624 N N . PHE A 1 82 ? 50.298 30.459 20.242 1.00 64.78 82 PHE A N 1
ATOM 625 C CA . PHE A 1 82 ? 50.419 30.232 21.707 1.00 69.45 82 PHE A CA 1
ATOM 626 C C . PHE A 1 82 ? 50.361 31.594 22.413 1.00 61.72 82 PHE A C 1
ATOM 627 O O . PHE A 1 82 ? 51.346 32.325 22.419 1.00 60.09 82 PHE A O 1
ATOM 635 N N . MET A 1 83 ? 49.219 31.897 23.009 1.00 61.02 83 MET A N 1
ATOM 636 C CA . MET A 1 83 ? 48.825 33.245 23.486 1.00 63.08 83 MET A CA 1
ATOM 637 C C . MET A 1 83 ? 49.386 33.487 24.891 1.00 63.01 83 MET A C 1
ATOM 638 O O . MET A 1 83 ? 49.480 32.521 25.666 1.00 63.98 83 MET A O 1
ATOM 643 N N . HIS A 1 84 ? 49.746 34.736 25.189 1.00 62.52 84 HIS A N 1
ATOM 644 C CA . HIS A 1 84 ? 50.168 35.212 26.536 1.00 67.64 84 HIS A CA 1
ATOM 645 C C . HIS A 1 84 ? 48.921 35.261 27.412 1.00 66.26 84 HIS A C 1
ATOM 646 O O . HIS A 1 84 ? 47.835 35.410 26.833 1.00 75.23 84 HIS A O 1
ATOM 653 N N . ASN A 1 85 ? 49.066 35.149 28.733 1.00 62.92 85 ASN A N 1
ATOM 654 C CA . ASN A 1 85 ? 47.913 35.086 29.668 1.00 67.37 85 ASN A CA 1
ATOM 655 C C . ASN A 1 85 ? 46.952 36.269 29.396 1.00 70.73 85 ASN A C 1
ATOM 656 O O . ASN A 1 85 ? 45.705 36.070 29.442 1.00 65.09 85 ASN A O 1
ATOM 661 N N . SER A 1 86 ? 47.472 37.461 29.101 1.00 65.56 86 SER A N 1
ATOM 662 C CA . SER A 1 86 ? 46.630 38.670 28.891 1.00 70.83 86 SER A CA 1
ATOM 663 C C . SER A 1 86 ? 45.750 38.492 27.641 1.00 76.81 86 SER A C 1
ATOM 664 O O . SER A 1 86 ? 44.607 39.010 27.665 1.00 72.88 86 SER A O 1
ATOM 667 N N . GLN A 1 87 ? 46.239 37.782 26.611 1.00 66.60 87 GLN A N 1
ATOM 668 C CA . GLN A 1 87 ? 45.484 37.553 25.350 1.00 66.22 87 GLN A CA 1
ATOM 669 C C . GLN A 1 87 ? 44.399 36.500 25.562 1.00 69.31 87 GLN A C 1
ATOM 670 O O . GLN A 1 87 ? 43.297 36.672 25.028 1.00 72.67 87 GLN A O 1
ATOM 676 N N . VAL A 1 88 ? 44.696 35.455 26.327 1.00 70.04 88 VAL A N 1
ATOM 677 C CA . VAL A 1 88 ? 43.654 34.494 26.775 1.00 70.38 88 VAL A CA 1
ATOM 678 C C . VAL A 1 88 ? 42.544 35.344 27.415 1.00 74.51 88 VAL A C 1
ATOM 679 O O . VAL A 1 88 ? 41.366 35.176 27.015 1.00 64.49 88 VAL A O 1
ATOM 683 N N . LEU A 1 89 ? 42.904 36.246 28.342 1.00 72.41 89 LEU A N 1
ATOM 684 C CA . LEU A 1 89 ? 41.901 37.008 29.129 1.00 74.55 89 LEU A CA 1
ATOM 685 C C . LEU A 1 89 ? 41.063 37.839 28.159 1.00 71.39 89 LEU A C 1
ATOM 686 O O . LEU A 1 89 ? 39.834 37.763 28.258 1.00 68.79 89 LEU A O 1
ATOM 691 N N . GLU A 1 90 ? 41.707 38.537 27.224 1.00 70.44 90 GLU A N 1
ATOM 692 C CA . GLU A 1 90 ? 40.999 39.422 26.263 1.00 79.01 90 GLU A CA 1
ATOM 693 C C . GLU A 1 90 ? 39.979 38.582 25.479 1.00 82.29 90 GLU A C 1
ATOM 694 O O . GLU A 1 90 ? 38.797 38.989 25.410 1.00 90.31 90 GLU A O 1
ATOM 700 N N . TYR A 1 91 ? 40.396 37.425 24.962 1.00 78.78 91 TYR A N 1
ATOM 701 C CA . TYR A 1 91 ? 39.527 36.483 24.204 1.00 74.93 91 TYR A CA 1
ATOM 702 C C . TYR A 1 91 ? 38.293 36.119 25.041 1.00 67.61 91 TYR A C 1
ATOM 703 O O . TYR A 1 91 ? 37.172 36.147 24.515 1.00 61.15 91 TYR A O 1
ATOM 712 N N . PHE A 1 92 ? 38.481 35.799 26.318 1.00 64.64 92 PHE A N 1
ATOM 713 C CA . PHE A 1 92 ? 37.354 35.503 27.234 1.00 68.78 92 PHE A CA 1
ATOM 714 C C . PHE A 1 92 ? 36.405 36.708 27.271 1.00 67.15 92 PHE A C 1
ATOM 715 O O . PHE A 1 92 ? 35.183 36.532 27.173 1.00 70.34 92 PHE A O 1
ATOM 723 N N . ARG A 1 93 ? 36.946 37.916 27.401 1.00 75.28 93 ARG A N 1
ATOM 724 C CA . ARG A 1 93 ? 36.129 39.164 27.433 1.00 80.80 93 ARG A CA 1
ATOM 725 C C . ARG A 1 93 ? 35.304 39.258 26.151 1.00 73.95 93 ARG A C 1
ATOM 726 O O . ARG A 1 93 ? 34.110 39.601 26.268 1.00 58.55 93 ARG A O 1
ATOM 734 N N . MET A 1 94 ? 35.925 38.942 25.008 1.00 70.04 94 MET A N 1
ATOM 735 C CA . MET A 1 94 ? 35.272 38.959 23.678 1.00 71.54 94 MET A CA 1
ATOM 736 C C . MET A 1 94 ? 34.099 37.976 23.685 1.00 70.43 94 MET A C 1
ATOM 737 O O . MET A 1 94 ? 32.986 38.398 23.320 1.00 76.25 94 MET A O 1
ATOM 742 N N . TYR A 1 95 ? 34.350 36.728 24.091 1.00 69.22 95 TYR A N 1
ATOM 743 C CA . TYR A 1 95 ? 33.337 35.650 24.225 1.00 73.07 95 TYR A CA 1
ATOM 744 C C . TYR A 1 95 ? 32.139 36.183 25.023 1.00 79.36 95 TYR A C 1
ATOM 745 O O . TYR A 1 95 ? 31.000 35.973 24.601 1.00 82.22 95 TYR A O 1
ATOM 754 N N . ALA A 1 96 ? 32.396 36.877 26.133 1.00 78.74 96 ALA A N 1
ATOM 755 C CA . ALA A 1 96 ? 31.361 37.338 27.083 1.00 87.64 96 ALA A CA 1
ATOM 756 C C . ALA A 1 96 ? 30.545 38.502 26.486 1.00 87.88 96 ALA A C 1
ATOM 757 O O . ALA A 1 96 ? 29.351 38.627 26.838 1.00 92.04 96 ALA A O 1
ATOM 759 N N . LYS A 1 97 ? 31.151 39.332 25.628 1.00 90.29 97 LYS A N 1
ATOM 760 C CA . LYS A 1 97 ? 30.428 40.387 24.868 1.00 92.07 97 LYS A CA 1
ATOM 761 C C . LYS A 1 97 ? 29.601 39.727 23.762 1.00 87.11 97 LYS A C 1
ATOM 762 O O . LYS A 1 97 ? 28.411 40.052 23.682 1.00 107.44 97 LYS A O 1
ATOM 768 N N . GLU A 1 98 ? 30.178 38.835 22.959 1.00 72.28 98 GLU A N 1
ATOM 769 C CA . GLU A 1 98 ? 29.469 38.222 21.802 1.00 83.82 98 GLU A CA 1
ATOM 770 C C . GLU A 1 98 ? 28.178 37.521 22.254 1.00 89.31 98 GLU A C 1
ATOM 771 O O . GLU A 1 98 ? 27.222 37.503 21.450 1.00 102.10 98 GLU A O 1
ATOM 777 N N . PHE A 1 99 ? 28.154 36.918 23.449 1.00 86.52 99 PHE A N 1
ATOM 778 C CA . PHE A 1 99 ? 27.015 36.090 23.937 1.00 81.03 99 PHE A CA 1
ATOM 779 C C . PHE A 1 99 ? 26.385 36.722 25.188 1.00 78.46 99 PHE A C 1
ATOM 780 O O . PHE A 1 99 ? 25.517 36.090 25.809 1.00 89.59 99 PHE A O 1
ATOM 788 N N . ASP A 1 100 ? 26.800 37.941 25.531 1.00 82.55 100 ASP A N 1
ATOM 789 C CA . ASP A 1 100 ? 26.096 38.835 26.487 1.00 88.25 100 ASP A CA 1
ATOM 790 C C . ASP A 1 100 ? 25.926 38.060 27.792 1.00 90.01 100 ASP A C 1
ATOM 791 O O . ASP A 1 100 ? 24.773 37.818 28.205 1.00 83.02 100 ASP A O 1
ATOM 796 N N . LEU A 1 101 ? 27.050 37.657 28.388 1.00 89.96 101 LEU A N 1
ATOM 797 C CA . LEU A 1 101 ? 27.092 36.758 29.568 1.00 83.95 101 LEU A CA 1
ATOM 798 C C . LEU A 1 101 ? 27.244 37.588 30.843 1.00 88.94 101 LEU A C 1
ATOM 799 O O . LEU A 1 101 ? 26.851 37.090 31.906 1.00 97.96 101 LEU A O 1
ATOM 804 N N . LEU A 1 102 ? 27.767 38.811 30.734 1.00 87.77 102 LEU A N 1
ATOM 805 C CA . LEU A 1 102 ? 28.228 39.606 31.898 1.00 92.45 102 LEU A CA 1
ATOM 806 C C . LEU A 1 102 ? 27.044 40.009 32.782 1.00 88.26 102 LEU A C 1
ATOM 807 O O . LEU A 1 102 ? 27.227 40.093 34.018 1.00 76.64 102 LEU A O 1
ATOM 812 N N . LYS A 1 103 ? 25.878 40.257 32.182 1.00 95.14 103 LYS A N 1
ATOM 813 C CA . LYS A 1 103 ? 24.680 40.750 32.914 1.00 91.99 103 LYS A CA 1
ATOM 814 C C . LYS A 1 103 ? 24.183 39.679 33.898 1.00 96.18 103 LYS A C 1
ATOM 815 O O . LYS A 1 103 ? 23.650 40.069 34.949 1.00 104.78 103 LYS A O 1
ATOM 821 N N . TYR A 1 104 ? 24.398 38.390 33.601 1.00 90.98 104 TYR A N 1
ATOM 822 C CA . TYR A 1 104 ? 23.975 37.244 34.450 1.00 82.43 104 TYR A CA 1
ATOM 823 C C . TYR A 1 104 ? 24.956 37.014 35.616 1.00 82.18 104 TYR A C 1
ATOM 824 O O . TYR A 1 104 ? 24.587 36.260 36.534 1.00 76.21 104 TYR A O 1
ATOM 833 N N . ILE A 1 105 ? 26.151 37.620 35.586 1.00 81.93 105 ILE A N 1
ATOM 834 C CA . ILE A 1 105 ? 27.176 37.508 36.668 1.00 85.39 105 ILE A CA 1
ATOM 835 C C . ILE A 1 105 ? 26.848 38.540 37.740 1.00 83.42 105 ILE A C 1
ATOM 836 O O . ILE A 1 105 ? 26.745 39.724 37.384 1.00 85.42 105 ILE A O 1
ATOM 841 N N . GLN A 1 106 ? 26.807 38.142 39.006 1.00 86.11 106 GLN A N 1
ATOM 842 C CA . GLN A 1 106 ? 26.887 39.124 40.121 1.00 89.73 106 GLN A CA 1
ATOM 843 C C . GLN A 1 106 ? 28.198 38.861 40.864 1.00 82.10 106 GLN A C 1
ATOM 844 O O . GLN A 1 106 ? 28.358 37.763 41.457 1.00 75.58 106 GLN A O 1
ATOM 850 N N . PHE A 1 107 ? 29.123 39.820 40.763 1.00 80.04 107 PHE A N 1
ATOM 851 C CA . PHE A 1 107 ? 30.528 39.683 41.226 1.00 83.34 107 PHE A CA 1
ATOM 852 C C . PHE A 1 107 ? 30.595 39.926 42.739 1.00 89.22 107 PHE A C 1
ATOM 853 O O . PHE A 1 107 ? 29.561 40.238 43.343 1.00 88.21 107 PHE A O 1
ATOM 861 N N . LYS A 1 108 ? 31.782 39.756 43.324 1.00 94.92 108 LYS A N 1
ATOM 862 C CA . LYS A 1 108 ? 32.073 39.985 44.763 1.00 89.53 108 LYS A CA 1
ATOM 863 C C . LYS A 1 108 ? 31.209 39.059 45.618 1.00 79.85 108 LYS A C 1
ATOM 864 O O . LYS A 1 108 ? 31.059 39.351 46.795 1.00 80.25 108 LYS A O 1
ATOM 870 N N . THR A 1 109 ? 30.708 37.961 45.052 1.00 91.12 109 THR A N 1
ATOM 871 C CA . THR A 1 109 ? 29.728 37.051 45.706 1.00 101.53 109 THR A CA 1
ATOM 872 C C . THR A 1 109 ? 30.311 35.628 45.801 1.00 105.12 109 THR A C 1
ATOM 873 O O . THR A 1 109 ? 30.456 34.970 44.750 1.00 111.95 109 THR A O 1
ATOM 877 N N . THR A 1 110 ? 30.608 35.167 47.022 1.00 94.69 110 THR A N 1
ATOM 878 C CA . THR A 1 110 ? 31.167 33.829 47.356 1.00 90.69 110 THR A CA 1
ATOM 879 C C . THR A 1 110 ? 30.041 32.825 47.654 1.00 97.13 110 THR A C 1
ATOM 880 O O . THR A 1 110 ? 29.144 33.173 48.416 1.00 112.95 110 THR A O 1
ATOM 884 N N . VAL A 1 111 ? 30.096 31.603 47.112 1.00 93.80 111 VAL A N 1
ATOM 885 C CA . VAL A 1 111 ? 29.113 30.525 47.440 1.00 84.06 111 VAL A CA 1
ATOM 886 C C . VAL A 1 111 ? 29.660 29.743 48.632 1.00 84.82 111 VAL A C 1
ATOM 887 O O . VAL A 1 111 ? 30.711 29.085 48.476 1.00 79.18 111 VAL A O 1
ATOM 891 N N . CYS A 1 112 ? 28.955 29.820 49.765 1.00 93.18 112 CYS A N 1
ATOM 892 C CA . CYS A 1 112 ? 29.330 29.173 51.052 1.00 94.03 112 CYS A CA 1
ATOM 893 C C . CYS A 1 112 ? 28.772 27.751 51.102 1.00 89.29 112 CYS A C 1
ATOM 894 O O . CYS A 1 112 ? 29.494 26.879 51.573 1.00 103.32 112 CYS A O 1
ATOM 897 N N . SER A 1 113 ? 27.519 27.548 50.686 1.00 87.04 113 SER A N 1
ATOM 898 C CA . SER A 1 113 ? 26.773 26.287 50.912 1.00 89.61 113 SER A CA 1
ATOM 899 C C . SER A 1 113 ? 25.880 25.954 49.709 1.00 92.65 113 SER A C 1
ATOM 900 O O . SER A 1 113 ? 25.237 26.874 49.172 1.00 99.86 113 SER A O 1
ATOM 903 N N . VAL A 1 114 ? 25.901 24.685 49.288 1.00 81.78 114 VAL A N 1
ATOM 904 C CA . VAL A 1 114 ? 24.954 24.053 48.324 1.00 83.65 114 VAL A CA 1
ATOM 905 C C . VAL A 1 114 ? 24.517 22.719 48.952 1.00 85.36 114 VAL A C 1
ATOM 906 O O . VAL A 1 114 ? 25.333 21.755 48.977 1.00 87.40 114 VAL A O 1
ATOM 910 N N . LYS A 1 115 ? 23.301 22.706 49.504 1.00 87.62 115 LYS A N 1
ATOM 911 C CA . LYS A 1 115 ? 22.671 21.568 50.220 1.00 92.98 115 LYS A CA 1
ATOM 912 C C . LYS A 1 115 ? 21.433 21.154 49.432 1.00 91.56 115 LYS A C 1
ATOM 913 O O . LYS A 1 115 ? 20.663 22.056 49.043 1.00 102.71 115 LYS A O 1
ATOM 919 N N . LYS A 1 116 ? 21.256 19.857 49.175 1.00 94.19 116 LYS A N 1
ATOM 920 C CA . LYS A 1 116 ? 19.992 19.353 48.572 1.00 107.63 116 LYS A CA 1
ATOM 921 C C . LYS A 1 116 ? 18.870 19.719 49.553 1.00 108.55 116 LYS A C 1
ATOM 922 O O . LYS A 1 116 ? 19.121 19.684 50.770 1.00 106.84 116 LYS A O 1
ATOM 928 N N . GLN A 1 117 ? 17.704 20.120 49.038 1.00 109.02 117 GLN A N 1
ATOM 929 C CA . GLN A 1 117 ? 16.579 20.669 49.840 1.00 112.53 117 GLN A CA 1
ATOM 930 C C . GLN A 1 117 ? 15.763 19.539 50.468 1.00 120.61 117 GLN A C 1
ATOM 931 O O . GLN A 1 117 ? 16.017 18.360 50.211 1.00 122.16 117 GLN A O 1
ATOM 937 N N . PRO A 1 118 ? 14.765 19.862 51.328 1.00 126.42 118 PRO A N 1
ATOM 938 C CA . PRO A 1 118 ? 13.879 18.848 51.905 1.00 120.72 118 PRO A CA 1
ATOM 939 C C . PRO A 1 118 ? 13.232 17.939 50.850 1.00 109.85 118 PRO A C 1
ATOM 940 O O . PRO A 1 118 ? 13.224 16.746 51.048 1.00 106.09 118 PRO A O 1
ATOM 944 N N . ASP A 1 119 ? 12.737 18.530 49.757 1.00 104.74 119 ASP A N 1
ATOM 945 C CA . ASP A 1 119 ? 11.923 17.847 48.715 1.00 107.17 119 ASP A CA 1
ATOM 946 C C . ASP A 1 119 ? 12.810 17.412 47.541 1.00 103.44 119 ASP A C 1
ATOM 947 O O . ASP A 1 119 ? 12.268 17.315 46.408 1.00 93.16 119 ASP A O 1
ATOM 952 N N . PHE A 1 120 ? 14.100 17.128 47.793 1.00 99.53 120 PHE A N 1
ATOM 953 C CA . PHE A 1 120 ? 15.123 16.918 46.732 1.00 102.09 120 PHE A CA 1
ATOM 954 C C . PHE A 1 120 ? 14.805 15.645 45.933 1.00 106.49 120 PHE A C 1
ATOM 955 O O . PHE A 1 120 ? 15.038 15.654 44.693 1.00 94.59 120 PHE A O 1
ATOM 963 N N . SER A 1 121 ? 14.296 14.596 46.597 1.00 110.01 121 SER A N 1
ATOM 964 C CA . SER A 1 121 ? 14.030 13.267 45.979 1.00 111.67 121 SER A CA 1
ATOM 965 C C . SER A 1 121 ? 12.963 13.367 44.873 1.00 105.01 121 SER A C 1
ATOM 966 O O . SER A 1 121 ? 12.883 12.416 44.069 1.00 98.83 121 SER A O 1
ATOM 969 N N . THR A 1 122 ? 12.178 14.456 44.833 1.00 112.76 122 THR A N 1
ATOM 970 C CA . THR A 1 122 ? 11.131 14.723 43.797 1.00 111.33 122 THR A CA 1
ATOM 971 C C . THR A 1 122 ? 11.413 16.033 43.040 1.00 106.89 122 THR A C 1
ATOM 972 O O . THR A 1 122 ? 11.221 16.029 41.814 1.00 90.27 122 THR A O 1
ATOM 976 N N . SER A 1 123 ? 11.842 17.104 43.725 1.00 105.74 123 SER A N 1
ATOM 977 C CA . SER A 1 123 ? 12.043 18.458 43.137 1.00 100.82 123 SER A CA 1
ATOM 978 C C . SER A 1 123 ? 13.432 18.584 42.496 1.00 98.49 123 SER A C 1
ATOM 979 O O . SER A 1 123 ? 13.536 19.309 41.495 1.00 102.87 123 SER A O 1
ATOM 982 N N . GLY A 1 124 ? 14.455 17.940 43.069 1.00 95.83 124 GLY A N 1
ATOM 983 C CA . GLY A 1 124 ? 15.847 17.958 42.562 1.00 101.01 124 GLY A CA 1
ATOM 984 C C . GLY A 1 124 ? 16.514 19.326 42.692 1.00 94.03 124 GLY A C 1
ATOM 985 O O . GLY A 1 124 ? 17.352 19.672 41.853 1.00 99.30 124 GLY A O 1
ATOM 986 N N . GLN A 1 125 ? 16.169 20.079 43.727 1.00 80.19 125 GLN A N 1
ATOM 987 C CA . GLN A 1 125 ? 16.498 21.513 43.853 1.00 87.37 125 GLN A CA 1
ATOM 988 C C . GLN A 1 125 ? 17.517 21.700 44.973 1.00 92.78 125 GLN A C 1
ATOM 989 O O . GLN A 1 125 ? 17.494 20.889 45.928 1.00 106.52 125 GLN A O 1
ATOM 995 N N . TRP A 1 126 ? 18.309 22.776 44.896 1.00 87.88 126 TRP A N 1
ATOM 996 C CA . TRP A 1 126 ? 19.468 23.031 45.791 1.00 89.15 126 TRP A CA 1
ATOM 997 C C . TRP A 1 126 ? 19.321 24.351 46.546 1.00 84.76 126 TRP A C 1
ATOM 998 O O . TRP A 1 126 ? 18.907 25.357 45.940 1.00 87.72 126 TRP A O 1
ATOM 1009 N N . GLU A 1 127 ? 19.663 24.335 47.830 1.00 84.07 127 GLU A N 1
ATOM 1010 C CA . GLU A 1 127 ? 19.699 25.551 48.672 1.00 92.02 127 GLU A CA 1
ATOM 1011 C C . GLU A 1 127 ? 21.117 26.133 48.565 1.00 99.40 127 GLU A C 1
ATOM 1012 O O . GLU A 1 127 ? 22.055 25.603 49.241 1.00 104.88 127 GLU A O 1
ATOM 1018 N N . VAL A 1 128 ? 21.258 27.174 47.737 1.00 90.25 128 VAL A N 1
ATOM 1019 C CA . VAL A 1 128 ? 22.517 27.946 47.531 1.00 84.57 128 VAL A CA 1
ATOM 1020 C C . VAL A 1 128 ?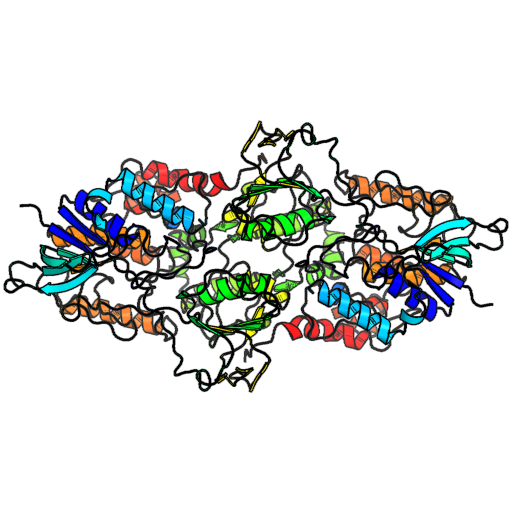 22.527 29.148 48.488 1.00 85.22 128 VAL A C 1
ATOM 1021 O O . VAL A 1 128 ? 21.624 29.992 48.401 1.00 89.26 128 VAL A O 1
ATOM 1025 N N . VAL A 1 129 ? 23.517 29.202 49.377 1.00 89.18 129 VAL A N 1
ATOM 1026 C CA . VAL A 1 129 ? 23.784 30.319 50.331 1.00 95.01 129 VAL A CA 1
ATOM 1027 C C . VAL A 1 129 ? 25.045 31.036 49.836 1.00 91.82 129 VAL A C 1
ATOM 1028 O O . VAL A 1 129 ? 26.010 30.330 49.451 1.00 82.09 129 VAL A O 1
ATOM 1032 N N . THR A 1 130 ? 25.029 32.375 49.874 1.00 91.38 130 THR A N 1
ATOM 1033 C CA . THR A 1 130 ? 26.015 33.283 49.224 1.00 90.24 130 THR A CA 1
ATOM 1034 C C . THR A 1 130 ? 26.147 34.585 50.022 1.00 88.86 130 THR A C 1
ATOM 1035 O O . THR A 1 130 ? 25.131 35.267 50.200 1.00 96.99 130 THR A O 1
ATOM 1039 N N . GLU A 1 131 ? 27.372 34.906 50.439 1.00 94.22 131 GLU A N 1
ATOM 1040 C CA . GLU A 1 131 ? 27.758 36.140 51.167 1.00 110.46 131 GLU A CA 1
ATOM 1041 C C . GLU A 1 131 ? 28.310 37.148 50.149 1.00 114.79 131 GLU A C 1
ATOM 1042 O O . GLU A 1 131 ? 29.054 36.738 49.258 1.00 108.09 131 GLU A O 1
ATOM 1048 N N . CYS A 1 132 ? 27.980 38.433 50.315 1.00 118.34 132 CYS A N 1
ATOM 1049 C CA . CYS A 1 132 ? 28.358 39.539 49.399 1.00 109.06 132 CYS A CA 1
ATOM 1050 C C . CYS A 1 132 ? 28.633 40.819 50.200 1.00 110.79 132 CYS A C 1
ATOM 1051 O O . CYS A 1 132 ? 27.670 41.535 50.548 1.00 107.06 132 CYS A O 1
ATOM 1054 N N . GLU A 1 133 ? 29.915 41.091 50.463 1.00 128.42 133 GLU A N 1
ATOM 1055 C CA . GLU A 1 133 ? 30.414 42.232 51.279 1.00 136.89 133 GLU A CA 1
ATOM 1056 C C . GLU A 1 133 ? 29.811 42.125 52.688 1.00 136.56 133 GLU A C 1
ATOM 1057 O O . GLU A 1 133 ? 29.427 43.162 53.245 1.00 133.54 133 GLU A O 1
ATOM 1063 N N . GLY A 1 134 ? 29.733 40.906 53.240 1.00 136.10 134 GLY A N 1
ATOM 1064 C CA . GLY A 1 134 ? 29.345 40.652 54.641 1.00 135.63 134 GLY A CA 1
ATOM 1065 C C . GLY A 1 134 ? 27.867 40.328 54.837 1.00 121.54 134 GLY A C 1
ATOM 1066 O O . GLY A 1 134 ? 27.535 39.956 55.969 1.00 126.60 134 GLY A O 1
ATOM 1067 N N . LYS A 1 135 ? 27.012 40.471 53.811 1.00 104.02 135 LYS A N 1
ATOM 1068 C CA . LYS A 1 135 ? 25.540 40.224 53.916 1.00 112.39 135 LYS A CA 1
ATOM 1069 C C . LYS A 1 135 ? 25.191 38.881 53.258 1.00 109.77 135 LYS A C 1
ATOM 1070 O O . LYS A 1 135 ? 25.393 38.779 52.041 1.00 101.65 135 LYS A O 1
ATOM 1076 N N . LYS A 1 136 ? 24.634 37.931 54.030 1.00 106.78 136 LYS A N 1
ATOM 1077 C CA . LYS A 1 136 ? 24.114 36.608 53.562 1.00 108.50 136 LYS A CA 1
ATOM 1078 C C . LYS A 1 136 ? 22.990 36.775 52.524 1.00 105.59 136 LYS A C 1
ATOM 1079 O O . LYS A 1 136 ? 22.456 37.885 52.376 1.00 114.81 136 LYS A O 1
ATOM 1085 N N . GLU A 1 137 ? 22.647 35.692 51.831 1.00 101.85 137 GLU A N 1
ATOM 1086 C CA . GLU A 1 137 ? 21.477 35.616 50.922 1.00 101.83 137 GLU A CA 1
ATOM 1087 C C . GLU A 1 137 ? 21.218 34.133 50.642 1.00 109.69 137 GLU A C 1
ATOM 1088 O O . GLU A 1 137 ? 22.189 33.398 50.411 1.00 125.27 137 GLU A O 1
ATOM 1094 N N . VAL A 1 138 ? 19.962 33.703 50.720 1.00 105.81 138 VAL A N 1
ATOM 1095 C CA . VAL A 1 138 ? 19.546 32.297 50.448 1.00 101.73 138 VAL A CA 1
ATOM 1096 C C . VAL A 1 138 ? 18.644 32.319 49.214 1.00 100.29 138 VAL A C 1
ATOM 1097 O O . VAL A 1 138 ? 17.896 33.288 49.015 1.00 123.63 138 VAL A O 1
ATOM 1101 N N . ASP A 1 139 ? 18.737 31.277 48.405 1.00 90.50 139 ASP A N 1
ATOM 1102 C CA . ASP A 1 139 ? 17.974 31.135 47.146 1.00 99.46 139 ASP A CA 1
ATOM 1103 C C . ASP A 1 139 ? 17.833 29.627 46.887 1.00 104.69 139 ASP A C 1
ATOM 1104 O O . ASP A 1 139 ? 18.600 28.846 47.482 1.00 115.28 139 ASP A O 1
ATOM 1109 N N . VAL A 1 140 ? 16.866 29.226 46.065 1.00 96.21 140 VAL A N 1
ATOM 1110 C CA . VAL A 1 140 ? 16.693 27.818 45.608 1.00 92.81 140 VAL A CA 1
ATOM 1111 C C . VAL A 1 140 ? 16.939 27.801 44.099 1.00 93.53 140 VAL A C 1
ATOM 1112 O O . VAL A 1 140 ? 16.687 28.833 43.448 1.00 97.30 140 VAL A O 1
ATOM 1116 N N . PHE A 1 141 ? 17.466 26.688 43.584 1.00 91.88 141 PHE A N 1
ATOM 1117 C CA . PHE A 1 141 ? 17.816 26.484 42.154 1.00 84.38 141 PHE A CA 1
ATOM 1118 C C . PHE A 1 141 ? 17.444 25.057 41.740 1.00 89.59 141 PHE A C 1
ATOM 1119 O O . PHE A 1 141 ? 17.493 24.142 42.582 1.00 95.64 141 PHE A O 1
ATOM 1127 N N . ASP A 1 142 ? 17.113 24.884 40.461 1.00 93.55 142 ASP A N 1
ATOM 1128 C CA . ASP A 1 142 ? 16.678 23.603 39.850 1.00 99.18 142 ASP A CA 1
ATOM 1129 C C . ASP A 1 142 ? 17.901 22.784 39.410 1.00 98.24 142 ASP A C 1
ATOM 1130 O O . ASP A 1 142 ? 17.725 21.565 39.147 1.00 98.71 142 ASP A O 1
ATOM 1135 N N . GLY A 1 143 ? 19.077 23.426 39.325 1.00 92.24 143 GLY A N 1
ATOM 1136 C CA . GLY A 1 143 ? 20.378 22.782 39.043 1.00 88.92 143 GLY A CA 1
ATOM 1137 C C . GLY A 1 143 ? 21.558 23.677 39.412 1.00 89.81 143 GLY A C 1
ATOM 1138 O O . GLY A 1 143 ? 21.398 24.921 39.451 1.00 100.94 143 GLY A O 1
ATOM 1139 N N . VAL A 1 144 ? 22.724 23.082 39.656 1.00 76.57 144 VAL A N 1
ATOM 1140 C CA . VAL A 1 144 ? 23.968 23.834 39.985 1.00 71.99 144 VAL A CA 1
ATOM 1141 C C . VAL A 1 144 ? 25.101 23.321 39.095 1.00 72.32 144 VAL A C 1
ATOM 1142 O O . VAL A 1 144 ? 25.325 22.099 39.061 1.00 75.54 144 VAL A O 1
ATOM 1146 N N . MET A 1 145 ? 25.760 24.233 38.384 1.00 71.59 145 MET A N 1
ATOM 1147 C CA . MET A 1 145 ? 27.007 23.980 37.621 1.00 69.68 145 MET A CA 1
ATOM 1148 C C . MET A 1 145 ? 28.186 24.578 38.408 1.00 68.29 145 MET A C 1
ATOM 1149 O O . MET A 1 145 ? 28.242 25.819 38.577 1.00 78.13 145 MET A O 1
ATOM 1154 N N . VAL A 1 146 ? 29.081 23.725 38.913 1.00 68.17 146 VAL A N 1
ATOM 1155 C CA . VAL A 1 146 ? 30.248 24.143 39.752 1.00 72.74 146 VAL A CA 1
ATOM 1156 C C . VAL A 1 146 ? 31.444 24.377 38.832 1.00 67.36 146 VAL A C 1
ATOM 1157 O O . VAL A 1 146 ? 31.974 23.399 38.274 1.00 80.91 146 VAL A O 1
ATOM 1161 N N . CYS A 1 147 ? 31.867 25.633 38.726 1.00 69.20 147 CYS A N 1
ATOM 1162 C CA . CYS A 1 147 ? 33.010 26.079 37.891 1.00 79.67 147 CYS A CA 1
ATOM 1163 C C . CYS A 1 147 ? 34.043 26.848 38.740 1.00 79.18 147 CYS A C 1
ATOM 1164 O O . CYS A 1 147 ? 34.555 27.894 38.281 1.00 80.84 147 CYS A O 1
ATOM 1167 N N . THR A 1 148 ? 34.322 26.358 39.949 1.00 75.05 148 THR A N 1
ATOM 1168 C CA . THR A 1 148 ? 35.528 26.720 40.732 1.00 73.76 148 THR A CA 1
ATOM 1169 C C . THR A 1 148 ? 36.670 25.987 40.048 1.00 76.45 148 THR A C 1
ATOM 1170 O O . THR A 1 148 ? 36.352 24.995 39.376 1.00 105.14 148 THR A O 1
ATOM 1174 N N . GLY A 1 149 ? 37.911 26.464 40.148 1.00 77.08 149 GLY A N 1
ATOM 1175 C CA . GLY A 1 149 ? 39.053 25.872 39.407 1.00 88.99 149 GLY A CA 1
ATOM 1176 C C . GLY A 1 149 ? 39.553 24.573 40.033 1.00 74.52 149 GLY A C 1
ATOM 1177 O O . GLY A 1 149 ? 38.807 24.007 40.809 1.00 86.63 149 GLY A O 1
ATOM 1178 N N . HIS A 1 150 ? 40.768 24.112 39.722 1.00 73.62 150 HIS A N 1
ATOM 1179 C CA . HIS A 1 150 ? 41.514 23.141 40.578 1.00 73.89 150 HIS A CA 1
ATOM 1180 C C . HIS A 1 150 ? 42.999 23.520 40.711 1.00 80.84 150 HIS A C 1
ATOM 1181 O O . HIS A 1 150 ? 43.802 22.633 41.098 1.00 89.06 150 HIS A O 1
ATOM 1188 N N . HIS A 1 151 ? 43.355 24.792 40.473 1.00 82.58 151 HIS A N 1
ATOM 1189 C CA . HIS A 1 151 ? 44.758 25.282 40.540 1.00 79.75 151 HIS A CA 1
ATOM 1190 C C . HIS A 1 151 ? 44.823 26.449 41.535 1.00 81.41 151 HIS A C 1
ATOM 1191 O O . HIS A 1 151 ? 45.701 27.340 41.395 1.00 75.77 151 HIS A O 1
ATOM 1198 N N . THR A 1 152 ? 44.006 26.361 42.587 1.00 87.38 152 THR A N 1
ATOM 1199 C CA . THR A 1 152 ? 43.802 27.441 43.586 1.00 86.06 152 THR A CA 1
ATOM 1200 C C . THR A 1 152 ? 44.491 27.092 44.917 1.00 75.91 152 THR A C 1
ATOM 1201 O O . THR A 1 152 ? 45.330 27.863 45.387 1.00 71.14 152 THR A O 1
ATOM 1205 N N . ASN A 1 153 ? 44.155 25.965 45.517 1.00 72.39 153 ASN A N 1
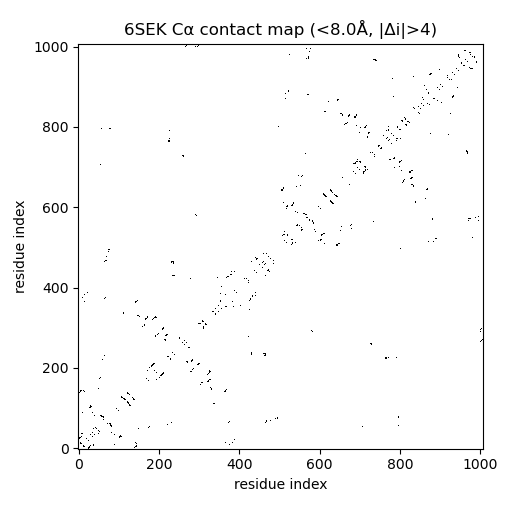ATOM 1206 C CA . ASN A 1 153 ? 44.650 25.610 46.874 1.00 73.40 153 ASN A CA 1
ATOM 1207 C C . ASN A 1 153 ? 46.055 24.988 46.758 1.00 77.97 153 ASN A C 1
ATOM 1208 O O . ASN A 1 153 ? 46.182 23.812 46.325 1.00 88.07 153 ASN A O 1
ATOM 1213 N N . ALA A 1 154 ? 47.085 25.748 47.131 1.00 70.99 154 ALA A N 1
ATOM 1214 C CA . ALA A 1 154 ? 48.501 25.329 47.036 1.00 74.38 154 ALA A CA 1
ATOM 1215 C C . ALA A 1 154 ? 48.728 24.040 47.833 1.00 76.96 154 ALA A C 1
ATOM 1216 O O . ALA A 1 154 ? 48.286 23.969 48.991 1.00 86.57 154 ALA A O 1
ATOM 1218 N N . HIS A 1 155 ? 49.391 23.057 47.212 1.00 83.94 155 HIS A N 1
ATOM 1219 C CA . HIS A 1 155 ? 49.963 21.850 47.865 1.00 76.21 155 HIS A CA 1
ATOM 1220 C C . HIS A 1 155 ? 51.413 22.135 48.256 1.00 77.15 155 HIS A C 1
ATOM 1221 O O . HIS A 1 155 ? 52.272 22.089 47.359 1.00 75.10 155 HIS A O 1
ATOM 1228 N N . LEU A 1 156 ? 51.667 22.431 49.534 1.00 84.66 156 LEU A N 1
ATOM 1229 C CA . LEU A 1 156 ? 53.014 22.813 50.032 1.00 84.19 156 LEU A CA 1
ATOM 1230 C C . LEU A 1 156 ? 53.502 21.764 51.026 1.00 80.64 156 LEU A C 1
ATOM 1231 O O . LEU A 1 156 ? 53.425 21.955 52.231 1.00 77.52 156 LEU A O 1
ATOM 1236 N N . PRO A 1 157 ? 54.059 20.638 50.535 1.00 80.72 157 PRO A N 1
ATOM 1237 C CA . PRO A 1 157 ? 54.373 19.489 51.386 1.00 78.68 157 PRO A CA 1
ATOM 1238 C C . PRO A 1 157 ? 55.677 19.674 52.174 1.00 84.54 157 PRO A C 1
ATOM 1239 O O . PRO A 1 157 ? 56.651 18.985 51.903 1.00 92.16 157 PRO A O 1
ATOM 1243 N N . LEU A 1 158 ? 55.665 20.594 53.136 1.00 88.84 158 LEU A N 1
ATOM 1244 C CA . LEU A 1 158 ? 56.837 20.918 53.993 1.00 90.75 158 LEU A CA 1
ATOM 1245 C C . LEU A 1 158 ? 57.241 19.698 54.836 1.00 89.26 158 LEU A C 1
ATOM 1246 O O . LEU A 1 158 ? 58.445 19.562 55.135 1.00 81.80 158 LEU A O 1
ATOM 1251 N N . GLU A 1 159 ? 56.268 18.853 55.205 1.00 95.36 159 GLU A N 1
ATOM 1252 C CA . GLU A 1 159 ? 56.451 17.694 56.124 1.00 98.50 159 GLU A CA 1
ATOM 1253 C C . GLU A 1 159 ? 57.461 16.725 55.499 1.00 86.70 159 GLU A C 1
ATOM 1254 O O . GLU A 1 159 ? 58.203 16.102 56.267 1.00 92.31 159 GLU A O 1
ATOM 1260 N N . SER A 1 160 ? 57.533 16.635 54.168 1.00 81.03 160 SER A N 1
ATOM 1261 C CA . SER A 1 160 ? 58.448 15.692 53.469 1.00 86.28 160 SER A CA 1
ATOM 1262 C C . SER A 1 160 ? 59.784 16.369 53.119 1.00 86.46 160 SER A C 1
ATOM 1263 O O . SER A 1 160 ? 60.475 15.888 52.199 1.00 98.12 160 SER A O 1
ATOM 1266 N N . PHE A 1 161 ? 60.147 17.442 53.827 1.00 87.40 161 PHE A N 1
ATOM 1267 C CA . PHE A 1 161 ? 61.450 18.143 53.677 1.00 84.19 161 PHE A CA 1
ATOM 1268 C C . PHE A 1 161 ? 61.968 18.477 55.065 1.00 97.33 161 PHE A C 1
ATOM 1269 O O . PHE A 1 161 ? 61.877 19.623 55.511 1.00 100.53 161 PHE A O 1
ATOM 1277 N N . PRO A 1 162 ? 62.508 17.468 55.791 1.00 111.96 162 PRO A N 1
ATOM 1278 C CA . PRO A 1 162 ? 63.056 17.689 57.123 1.00 102.88 162 PRO A CA 1
ATOM 1279 C C . PRO A 1 162 ? 64.140 18.769 57.047 1.00 110.83 162 PRO A C 1
ATOM 1280 O O . PRO A 1 162 ? 64.995 18.690 56.170 1.00 105.08 162 PRO A O 1
ATOM 1284 N N . GLY A 1 163 ? 64.025 19.764 57.931 1.00 110.33 163 GLY A N 1
ATOM 1285 C CA . GLY A 1 163 ? 64.978 20.874 58.074 1.00 94.40 163 GLY A CA 1
ATOM 1286 C C . GLY A 1 163 ? 64.551 22.103 57.302 1.00 94.88 163 GLY A C 1
ATOM 1287 O O . GLY A 1 163 ? 65.347 23.053 57.250 1.00 100.59 163 GLY A O 1
ATOM 1288 N N . ILE A 1 164 ? 63.358 22.112 56.704 1.00 109.68 164 ILE A N 1
ATOM 1289 C CA . ILE A 1 164 ? 62.798 23.328 56.034 1.00 112.59 164 ILE A CA 1
ATOM 1290 C C . ILE A 1 164 ? 62.432 24.375 57.102 1.00 120.24 164 ILE A C 1
ATOM 1291 O O . ILE A 1 164 ? 62.619 25.595 56.837 1.00 113.46 164 ILE A O 1
ATOM 1296 N N . GLU A 1 165 ? 61.936 23.917 58.262 1.00 130.13 165 GLU A N 1
ATOM 1297 C CA . GLU A 1 165 ? 61.632 24.760 59.454 1.00 122.98 165 GLU A CA 1
ATOM 1298 C C . GLU A 1 165 ? 62.896 25.533 59.861 1.00 108.12 165 GLU A C 1
ATOM 1299 O O . GLU A 1 165 ? 62.742 26.658 60.333 1.00 106.27 165 GLU A O 1
ATOM 1305 N N . LYS A 1 166 ? 64.088 24.967 59.631 1.00 120.85 166 LYS A N 1
ATOM 1306 C CA . LYS A 1 166 ? 65.415 25.508 60.057 1.00 123.05 166 LYS A CA 1
ATOM 1307 C C . LYS A 1 166 ? 65.984 26.504 59.033 1.00 115.72 166 LYS A C 1
ATOM 1308 O O . LYS A 1 166 ? 66.797 27.351 59.444 1.00 108.28 166 LYS A O 1
ATOM 1314 N N . PHE A 1 167 ? 65.597 26.392 57.757 1.00 123.09 167 PHE A N 1
ATOM 1315 C CA . PHE A 1 167 ? 66.167 27.159 56.615 1.00 113.33 167 PHE A CA 1
ATOM 1316 C C . PHE A 1 167 ? 65.959 28.656 56.833 1.00 99.09 167 PHE A C 1
ATOM 1317 O O . PHE A 1 167 ? 64.838 29.028 57.197 1.00 88.31 167 PHE A O 1
ATOM 1325 N N . LYS A 1 168 ? 66.991 29.458 56.555 1.00 100.80 168 LYS A N 1
ATOM 1326 C CA . LYS A 1 168 ? 67.059 30.907 56.889 1.00 107.44 168 LYS A CA 1
ATOM 1327 C C . LYS A 1 168 ? 67.042 31.785 55.625 1.00 116.97 168 LYS A C 1
ATOM 1328 O O . LYS A 1 168 ? 67.146 33.020 55.778 1.00 105.23 168 LYS A O 1
ATOM 1334 N N . GLY A 1 169 ? 66.916 31.197 54.428 1.00 118.99 169 GLY A N 1
ATOM 1335 C CA . GLY A 1 169 ? 66.556 31.937 53.201 1.00 105.78 169 GLY A CA 1
ATOM 1336 C C . GLY A 1 169 ? 65.041 32.091 53.095 1.00 105.01 169 GLY A C 1
ATOM 1337 O O . GLY A 1 169 ? 64.340 31.608 54.009 1.00 105.33 169 GLY A O 1
ATOM 1338 N N . GLN A 1 170 ? 64.537 32.733 52.034 1.00 91.05 170 GLN A N 1
ATOM 1339 C CA . GLN A 1 170 ? 63.083 32.784 51.725 1.00 86.98 170 GLN A CA 1
ATOM 1340 C C . GLN A 1 170 ? 62.696 31.481 51.005 1.00 90.12 170 GLN A C 1
ATOM 1341 O O . GLN A 1 170 ? 63.582 30.823 50.394 1.00 77.67 170 GLN A O 1
ATOM 1347 N N . TYR A 1 171 ? 61.424 31.095 51.123 1.00 89.87 171 TYR A N 1
ATOM 1348 C CA . TYR A 1 171 ? 60.837 29.870 50.526 1.00 87.67 171 TYR A CA 1
ATOM 1349 C C . TYR A 1 171 ? 59.311 30.003 50.531 1.00 94.90 171 TYR A C 1
ATOM 1350 O O . TYR A 1 171 ? 58.734 30.467 51.536 1.00 94.70 171 TYR A O 1
ATOM 1359 N N . PHE A 1 172 ? 58.666 29.627 49.427 1.00 94.07 172 PHE A N 1
ATOM 1360 C CA . PHE A 1 172 ? 57.206 29.806 49.225 1.00 88.94 172 PHE A CA 1
ATOM 1361 C C . PHE A 1 172 ? 56.776 28.991 48.013 1.00 81.97 172 PHE A C 1
ATOM 1362 O O . PHE A 1 172 ? 57.674 28.586 47.224 1.00 81.58 172 PHE A O 1
ATOM 1370 N N . HIS A 1 173 ? 55.460 28.803 47.869 1.00 75.59 173 HIS A N 1
ATOM 1371 C CA . HIS A 1 173 ? 54.829 28.011 46.779 1.00 76.79 173 HIS A CA 1
ATOM 1372 C C . HIS A 1 173 ? 54.874 28.798 45.469 1.00 79.98 173 HIS A C 1
ATOM 1373 O O . HIS A 1 173 ? 54.924 30.044 45.558 1.00 76.35 173 HIS A O 1
ATOM 1380 N N . SER A 1 174 ? 54.849 28.103 44.317 1.00 83.01 174 SER A N 1
ATOM 1381 C CA . SER A 1 174 ? 54.846 28.697 42.946 1.00 78.24 174 SER A CA 1
ATOM 1382 C C . SER A 1 174 ? 53.757 29.772 42.870 1.00 83.82 174 SER A C 1
ATOM 1383 O O . SER A 1 174 ? 54.032 30.857 42.331 1.00 101.51 174 SER A O 1
ATOM 1386 N N . ARG A 1 175 ? 52.590 29.492 43.454 1.00 80.61 175 ARG A N 1
ATOM 1387 C CA . ARG A 1 175 ? 51.430 30.413 43.601 1.00 82.18 175 ARG A CA 1
ATOM 1388 C C . ARG A 1 175 ? 51.901 31.868 43.770 1.00 75.59 175 ARG A C 1
ATOM 1389 O O . ARG A 1 175 ? 51.411 32.756 43.031 1.00 77.43 175 ARG A O 1
ATOM 1397 N N . ASP A 1 176 ? 52.835 32.081 44.694 1.00 74.58 176 ASP A N 1
ATOM 1398 C CA . ASP A 1 176 ? 53.245 33.418 45.187 1.00 78.41 176 ASP A CA 1
ATOM 1399 C C . ASP A 1 176 ? 54.345 33.999 44.280 1.00 76.33 176 ASP A C 1
ATOM 1400 O O . ASP A 1 176 ? 54.655 35.196 44.446 1.00 89.83 176 ASP A O 1
ATOM 1405 N N . TYR A 1 177 ? 54.907 33.229 43.344 1.00 69.13 177 TYR A N 1
ATOM 1406 C CA . TYR A 1 177 ? 55.930 33.743 42.390 1.00 66.84 177 TYR A CA 1
ATOM 1407 C C . TYR A 1 177 ? 55.214 34.583 41.343 1.00 66.05 177 TYR A C 1
ATOM 1408 O O . TYR A 1 177 ? 54.088 34.199 40.958 1.00 65.00 177 TYR A O 1
ATOM 1417 N N . LYS A 1 178 ? 55.847 35.687 40.927 1.00 74.07 178 LYS A N 1
ATOM 1418 C CA . LYS A 1 178 ? 55.272 36.686 39.981 1.00 79.03 178 LYS A CA 1
ATOM 1419 C C . LYS A 1 178 ? 56.316 37.176 38.953 1.00 80.08 178 LYS A C 1
ATOM 1420 O O . LYS A 1 178 ? 55.954 37.340 37.761 1.00 75.60 178 LYS A O 1
ATOM 1426 N N . ASN A 1 179 ? 57.547 37.459 39.391 1.00 68.76 179 ASN A N 1
ATOM 1427 C CA . ASN A 1 179 ? 58.631 37.941 38.506 1.00 70.65 179 ASN A CA 1
ATOM 1428 C C . ASN A 1 179 ? 59.950 37.609 39.176 1.00 72.55 179 ASN A C 1
ATOM 1429 O O . ASN A 1 179 ? 59.963 37.271 40.348 1.00 75.05 179 ASN A O 1
ATOM 1434 N N . PRO A 1 180 ? 61.081 37.631 38.442 1.00 82.58 180 PRO A N 1
ATOM 1435 C CA . PRO A 1 180 ? 62.376 37.257 39.010 1.00 80.63 180 PRO A CA 1
ATOM 1436 C C . PRO A 1 180 ? 63.242 38.376 39.625 1.00 85.91 180 PRO A C 1
ATOM 1437 O O . PRO A 1 180 ? 64.349 38.060 40.061 1.00 97.90 180 PRO A O 1
ATOM 1441 N N . GLU A 1 181 ? 62.780 39.637 39.640 1.00 89.15 181 GLU A N 1
ATOM 1442 C CA . GLU A 1 181 ? 63.537 40.806 40.197 1.00 97.84 181 GLU A CA 1
ATOM 1443 C C . GLU A 1 181 ? 64.313 40.429 41.474 1.00 96.77 181 GLU A C 1
ATOM 1444 O O . GLU A 1 181 ? 65.531 40.735 41.572 1.00 92.91 181 GLU A O 1
ATOM 1450 N N . GLY A 1 182 ? 63.629 39.802 42.436 1.00 92.51 182 GLY A N 1
ATOM 1451 C CA . GLY A 1 182 ? 64.179 39.543 43.781 1.00 98.13 182 GLY A CA 1
ATOM 1452 C C . GLY A 1 182 ? 65.265 38.480 43.794 1.00 102.48 182 GLY A C 1
ATOM 1453 O O . GLY A 1 182 ? 65.766 38.148 44.901 1.00 94.73 182 GLY A O 1
ATOM 1454 N N . PHE A 1 183 ? 65.643 37.953 42.630 1.00 104.75 183 PHE A N 1
ATOM 1455 C CA . PHE A 1 183 ? 66.543 36.782 42.529 1.00 99.67 183 PHE A CA 1
ATOM 1456 C C . PHE A 1 183 ? 67.848 37.104 41.787 1.00 108.42 183 PHE A C 1
ATOM 1457 O O . PHE A 1 183 ? 68.696 36.210 41.713 1.00 102.12 183 PHE A O 1
ATOM 1465 N N . THR A 1 184 ? 68.065 38.344 41.345 1.00 110.98 184 THR A N 1
ATOM 1466 C CA . THR A 1 184 ? 69.330 38.751 40.678 1.00 103.62 184 THR A CA 1
ATOM 1467 C C . THR A 1 184 ? 70.511 38.278 41.517 1.00 98.95 184 THR A C 1
ATOM 1468 O O . THR A 1 184 ? 70.470 38.487 42.725 1.00 109.86 184 THR A O 1
ATOM 1472 N N . GLY A 1 185 ? 71.474 37.599 40.902 1.00 96.77 185 GLY A N 1
ATOM 1473 C CA . GLY A 1 185 ? 72.735 37.186 41.553 1.00 106.20 185 GLY A CA 1
ATOM 1474 C C . GLY A 1 185 ? 72.548 36.273 42.764 1.00 103.41 185 GLY A C 1
ATOM 1475 O O . GLY A 1 185 ? 73.511 36.136 43.521 1.00 106.16 185 GLY A O 1
ATOM 1476 N N . LYS A 1 186 ? 71.389 35.625 42.923 1.00 99.15 186 LYS A N 1
ATOM 1477 C CA . LYS A 1 186 ? 71.106 34.698 44.052 1.00 91.25 186 LYS A CA 1
ATOM 1478 C C . LYS A 1 186 ? 71.180 33.236 43.580 1.00 82.88 186 LYS A C 1
ATOM 1479 O O . LYS A 1 186 ? 71.283 33.005 42.358 1.00 69.61 186 LYS A O 1
ATOM 1485 N N . ARG A 1 187 ? 71.169 32.287 44.529 1.00 81.19 187 ARG A N 1
ATOM 1486 C CA . ARG A 1 187 ? 71.203 30.820 44.284 1.00 81.18 187 ARG A CA 1
ATOM 1487 C C . ARG A 1 187 ? 69.856 30.256 44.724 1.00 87.18 187 ARG A C 1
ATOM 1488 O O . ARG A 1 187 ? 69.569 30.301 45.931 1.00 86.17 187 ARG A O 1
ATOM 1496 N N . VAL A 1 188 ? 69.066 29.753 43.773 1.00 88.88 188 VAL A N 1
ATOM 1497 C CA . VAL A 1 188 ? 67.639 29.384 43.988 1.00 78.27 188 VAL A CA 1
ATOM 1498 C C . VAL A 1 188 ? 67.424 27.927 43.584 1.00 83.48 188 VAL A C 1
ATOM 1499 O O . VAL A 1 188 ? 67.870 27.518 42.500 1.00 76.84 188 VAL A O 1
ATOM 1503 N N . ILE A 1 189 ? 66.742 27.179 44.440 1.00 83.41 189 ILE A N 1
ATOM 1504 C CA . ILE A 1 189 ? 66.317 25.779 44.174 1.00 80.08 189 ILE A CA 1
ATOM 1505 C C . ILE A 1 189 ? 64.827 25.827 43.823 1.00 77.59 189 ILE A C 1
ATOM 1506 O O . ILE A 1 189 ? 64.073 26.555 44.507 1.00 70.21 189 ILE A O 1
ATOM 1511 N N . ILE A 1 190 ? 64.441 25.105 42.772 1.00 80.42 190 ILE A N 1
ATOM 1512 C CA . ILE A 1 190 ? 63.026 24.811 42.410 1.00 72.79 190 ILE A CA 1
ATOM 1513 C C . ILE A 1 190 ? 62.736 23.338 42.745 1.00 72.52 190 ILE A C 1
ATOM 1514 O O . ILE A 1 190 ? 63.423 22.447 42.201 1.00 74.50 190 ILE A O 1
ATOM 1519 N N . ILE A 1 191 ? 61.764 23.075 43.615 1.00 76.74 191 ILE A N 1
ATOM 1520 C CA . ILE A 1 191 ? 61.221 21.701 43.858 1.00 77.66 191 ILE A CA 1
ATOM 1521 C C . ILE A 1 191 ? 60.068 21.457 42.875 1.00 70.18 191 ILE A C 1
ATOM 1522 O O . ILE A 1 191 ? 59.085 22.212 42.915 1.00 64.09 191 ILE A O 1
ATOM 1527 N N . GLY A 1 192 ? 60.192 20.434 42.032 1.00 71.39 192 GLY A N 1
ATOM 1528 C CA . GLY A 1 192 ? 59.115 19.959 41.143 1.00 72.97 192 GLY A CA 1
ATOM 1529 C C . GLY A 1 192 ? 59.372 20.316 39.694 1.00 69.72 192 GLY A C 1
ATOM 1530 O O . GLY A 1 192 ? 59.886 21.409 39.449 1.00 59.78 192 GLY A O 1
ATOM 1531 N N . ILE A 1 193 ? 59.012 19.422 38.766 1.00 71.30 193 ILE A N 1
ATOM 1532 C CA . ILE A 1 193 ? 59.246 19.609 37.306 1.00 68.50 193 ILE A CA 1
ATOM 1533 C C . ILE A 1 193 ? 57.939 19.365 36.530 1.00 62.49 193 ILE A C 1
ATOM 1534 O O . ILE A 1 193 ? 57.959 18.733 35.468 1.00 53.19 193 ILE A O 1
ATOM 1539 N N . GLY A 1 194 ? 56.832 19.871 37.075 1.00 64.79 194 GLY A N 1
ATOM 1540 C CA . GLY A 1 194 ? 55.640 20.287 36.315 1.00 62.58 194 GLY A CA 1
ATOM 1541 C C . GLY A 1 194 ? 55.919 21.595 35.587 1.00 63.58 194 GLY A C 1
ATOM 1542 O O . GLY A 1 194 ? 57.071 22.081 35.629 1.00 65.34 194 GLY A O 1
ATOM 1543 N N . ASN A 1 195 ? 54.914 22.176 34.941 1.00 55.22 195 ASN A N 1
ATOM 1544 C CA . ASN A 1 195 ? 55.138 23.338 34.051 1.00 64.16 195 ASN A CA 1
ATOM 1545 C C . ASN A 1 195 ? 55.505 24.569 34.892 1.00 68.61 195 ASN A C 1
ATOM 1546 O O . ASN A 1 195 ? 56.219 25.438 34.372 1.00 69.67 195 ASN A O 1
ATOM 1551 N N . SER A 1 196 ? 55.052 24.645 36.145 1.00 77.88 196 SER A N 1
ATOM 1552 C CA . SER A 1 196 ? 55.429 25.734 37.081 1.00 76.17 196 SER A CA 1
ATOM 1553 C C . SER A 1 196 ? 56.927 25.605 37.367 1.00 65.91 196 SER A C 1
ATOM 1554 O O . SER A 1 196 ? 57.682 26.552 37.088 1.00 60.45 196 SER A O 1
ATOM 1557 N N . GLY A 1 197 ? 57.341 24.445 37.856 1.00 58.85 197 GLY A N 1
ATOM 1558 C CA . GLY A 1 197 ? 58.766 24.157 38.058 1.00 65.98 197 GLY A CA 1
ATOM 1559 C C . GLY A 1 197 ? 59.582 24.635 36.869 1.00 62.76 197 GLY A C 1
ATOM 1560 O O . GLY A 1 197 ? 60.479 25.475 37.064 1.00 62.14 197 GLY A O 1
ATOM 1561 N N . GLY A 1 198 ? 59.248 24.139 35.676 1.00 58.18 198 GLY A N 1
ATOM 1562 C CA . GLY A 1 198 ? 59.993 24.412 34.439 1.00 57.12 198 GLY A CA 1
ATOM 1563 C C . GLY A 1 198 ? 60.048 25.894 34.142 1.00 57.19 198 GLY A C 1
ATOM 1564 O O . GLY A 1 198 ? 61.156 26.421 34.164 1.00 64.50 198 GLY A O 1
ATOM 1565 N N . ASP A 1 199 ? 58.893 26.533 33.912 1.00 60.37 199 ASP A N 1
ATOM 1566 C CA . ASP A 1 199 ? 58.739 27.995 33.649 1.00 62.79 199 ASP A CA 1
ATOM 1567 C C . ASP A 1 199 ? 59.586 28.836 34.623 1.00 62.90 199 ASP A C 1
ATOM 1568 O O . ASP A 1 199 ? 60.323 29.749 34.142 1.00 65.55 199 ASP A O 1
ATOM 1573 N N . LEU A 1 200 ? 59.512 28.553 35.923 1.00 55.04 200 LEU A N 1
ATOM 1574 C CA . LEU A 1 200 ? 60.254 29.326 36.946 1.00 60.05 200 LEU A CA 1
ATOM 1575 C C . LEU A 1 200 ? 61.754 29.031 36.822 1.00 64.41 200 LEU A C 1
ATOM 1576 O O . LEU A 1 200 ? 62.574 29.985 36.916 1.00 61.13 200 LEU A O 1
ATOM 1581 N N . ALA A 1 201 ? 62.123 27.757 36.690 1.00 66.55 201 ALA A N 1
ATOM 1582 C CA . ALA A 1 201 ? 63.542 27.353 36.569 1.00 74.87 201 ALA A CA 1
ATOM 1583 C C . ALA A 1 201 ? 64.215 28.130 35.423 1.00 74.70 201 ALA A C 1
ATOM 1584 O O . ALA A 1 201 ? 65.315 28.626 35.644 1.00 80.20 201 ALA A O 1
ATOM 1586 N N . VAL A 1 202 ? 63.577 28.282 34.257 1.00 67.22 202 VAL A N 1
ATOM 1587 C CA . VAL A 1 202 ? 64.210 28.996 33.099 1.00 71.00 202 VAL A CA 1
ATOM 1588 C C . VAL A 1 202 ? 64.118 30.515 33.322 1.00 66.38 202 VAL A C 1
ATOM 1589 O O . VAL A 1 202 ? 65.132 31.214 33.092 1.00 62.93 202 VAL A O 1
ATOM 1593 N N . GLU A 1 203 ? 62.957 31.019 33.741 1.00 63.88 203 GLU A N 1
ATOM 1594 C CA . GLU A 1 203 ? 62.754 32.476 33.915 1.00 61.58 203 GLU A CA 1
ATOM 1595 C C . GLU A 1 203 ? 63.771 33.010 34.929 1.00 64.27 203 GLU A C 1
ATOM 1596 O O . GLU A 1 203 ? 64.522 33.961 34.586 1.00 70.64 203 GLU A O 1
ATOM 1602 N N . ILE A 1 204 ? 63.823 32.400 36.116 1.00 66.25 204 ILE A N 1
ATOM 1603 C CA . ILE A 1 204 ? 64.655 32.879 37.259 1.00 67.72 204 ILE A CA 1
ATOM 1604 C C . ILE A 1 204 ? 66.130 32.751 36.879 1.00 70.54 204 ILE A C 1
ATOM 1605 O O . ILE A 1 204 ? 66.932 33.515 37.442 1.00 79.08 204 ILE A O 1
ATOM 1610 N N . SER A 1 205 ? 66.461 31.841 35.953 1.00 71.56 205 SER A N 1
ATOM 1611 C CA . SER A 1 205 ? 67.857 31.575 35.511 1.00 74.33 205 SER A CA 1
ATOM 1612 C C . SER A 1 205 ? 68.393 32.727 34.654 1.00 78.26 205 SER A C 1
ATOM 1613 O O . SER A 1 205 ? 69.604 32.695 34.345 1.00 97.54 205 SER A O 1
ATOM 1616 N N . HIS A 1 206 ? 67.559 33.709 34.289 1.00 82.74 206 HIS A N 1
ATOM 1617 C CA . HIS A 1 206 ? 67.966 34.873 33.447 1.00 90.50 206 HIS A CA 1
ATOM 1618 C C . HIS A 1 206 ? 68.703 35.913 34.293 1.00 90.50 206 HIS A C 1
ATOM 1619 O O . HIS A 1 206 ? 69.590 36.582 33.768 1.00 83.90 206 HIS A O 1
ATOM 1626 N N . THR A 1 207 ? 68.333 36.009 35.566 1.00 102.69 207 THR A N 1
ATOM 1627 C CA . THR A 1 207 ? 68.812 37.012 36.545 1.00 101.73 207 THR A CA 1
ATOM 1628 C C . THR A 1 207 ? 69.702 36.344 37.599 1.00 93.14 207 THR A C 1
ATOM 1629 O O . THR A 1 207 ? 70.680 36.974 38.010 1.00 90.80 207 THR A O 1
ATOM 1633 N N . ALA A 1 208 ? 69.357 35.127 38.029 1.00 96.17 208 ALA A N 1
ATOM 1634 C CA . ALA A 1 208 ? 69.936 34.435 39.205 1.00 85.94 208 ALA A CA 1
ATOM 1635 C C . ALA A 1 208 ? 71.380 34.012 38.916 1.00 78.85 208 ALA A C 1
ATOM 1636 O O . ALA A 1 208 ? 71.722 33.841 37.731 1.00 78.89 208 ALA A O 1
ATOM 1638 N N . LYS A 1 209 ? 72.185 33.827 39.960 1.00 72.82 209 LYS A N 1
ATOM 1639 C CA . LYS A 1 209 ? 73.593 33.392 39.819 1.00 82.66 209 LYS A CA 1
ATOM 1640 C C . LYS A 1 209 ? 73.556 31.930 39.398 1.00 74.74 209 LYS A C 1
ATOM 1641 O O . LYS A 1 209 ? 74.203 31.591 38.404 1.00 77.91 209 LYS A O 1
ATOM 1647 N N . GLN A 1 210 ? 72.782 31.126 40.122 1.00 79.57 210 GLN A N 1
ATOM 1648 C CA . GLN A 1 210 ? 72.575 29.687 39.831 1.00 77.54 210 GLN A CA 1
ATOM 1649 C C . GLN A 1 210 ? 71.157 29.295 40.238 1.00 74.56 210 GLN A C 1
ATOM 1650 O O . GLN A 1 210 ? 70.724 29.663 41.346 1.00 72.44 210 GLN A O 1
ATOM 1656 N N . VAL A 1 211 ? 70.466 28.615 39.326 1.00 78.55 211 VAL A N 1
ATOM 1657 C CA . VAL A 1 211 ? 69.180 27.915 39.569 1.00 74.18 211 VAL A CA 1
ATOM 1658 C C . VAL A 1 211 ? 69.468 26.422 39.567 1.00 72.37 211 VAL A C 1
ATOM 1659 O O . VAL A 1 211 ? 70.131 25.971 38.617 1.00 61.69 211 VAL A O 1
ATOM 1663 N N . PHE A 1 212 ? 68.947 25.708 40.571 1.00 79.87 212 PHE A N 1
ATOM 1664 C CA . PHE A 1 212 ? 68.870 24.224 40.610 1.00 77.72 212 PHE A CA 1
ATOM 1665 C C . PHE A 1 212 ? 67.428 23.787 40.415 1.00 75.38 212 PHE A C 1
ATOM 1666 O O . PHE A 1 212 ? 66.570 24.263 41.185 1.00 69.89 212 PHE A O 1
ATOM 1674 N N . LEU A 1 213 ? 67.206 22.900 39.439 1.00 78.77 213 LEU A N 1
ATOM 1675 C CA . LEU A 1 213 ? 65.885 22.296 39.126 1.00 74.13 213 LEU A CA 1
ATOM 1676 C C . LEU A 1 213 ? 65.825 20.893 39.738 1.00 67.97 213 LEU A C 1
ATOM 1677 O O . LEU A 1 213 ? 66.366 19.962 39.131 1.00 73.77 213 LEU A O 1
ATOM 1682 N N . SER A 1 214 ? 65.230 20.763 40.922 1.00 66.81 214 SER A N 1
ATOM 1683 C CA . SER A 1 214 ? 65.236 19.518 41.729 1.00 66.34 214 SER A CA 1
ATOM 1684 C C . SER A 1 214 ? 63.991 18.717 41.376 1.00 67.93 214 SER A C 1
ATOM 1685 O O . SER A 1 214 ? 62.890 19.244 41.620 1.00 65.09 214 SER A O 1
ATOM 1688 N N . THR A 1 215 ? 64.173 17.501 40.852 1.00 72.46 215 THR A N 1
ATOM 1689 C CA . THR A 1 215 ? 63.079 16.537 40.556 1.00 83.36 215 THR A CA 1
ATOM 1690 C C . THR A 1 215 ? 63.338 15.204 41.258 1.00 78.94 215 THR A C 1
ATOM 1691 O O . THR A 1 215 ? 64.471 14.711 41.188 1.00 93.61 215 THR A O 1
ATOM 1695 N N . ARG A 1 216 ? 62.297 14.627 41.860 1.00 74.35 216 ARG A N 1
ATOM 1696 C CA . ARG A 1 216 ? 62.377 13.343 42.599 1.00 73.95 216 ARG A CA 1
ATOM 1697 C C . ARG A 1 216 ? 62.151 12.183 41.639 1.00 72.80 216 ARG A C 1
ATOM 1698 O O . ARG A 1 216 ? 62.248 11.066 42.127 1.00 78.57 216 ARG A O 1
ATOM 1706 N N . ARG A 1 217 ? 61.830 12.449 40.363 1.00 78.27 217 ARG A N 1
ATOM 1707 C CA . ARG A 1 217 ? 61.422 11.428 39.353 1.00 71.26 217 ARG A CA 1
ATOM 1708 C C . ARG A 1 217 ? 62.168 11.580 38.030 1.00 73.87 217 ARG A C 1
ATOM 1709 O O . ARG A 1 217 ? 62.332 10.553 37.329 1.00 69.04 217 ARG A O 1
ATOM 1717 N N . GLY A 1 218 ? 62.511 12.823 37.674 1.00 80.69 218 GLY A N 1
ATOM 1718 C CA . GLY A 1 218 ? 62.810 13.229 36.288 1.00 78.71 218 GLY A CA 1
ATOM 1719 C C . GLY A 1 218 ? 61.535 13.489 35.516 1.00 68.78 218 GLY A C 1
ATOM 1720 O O . GLY A 1 218 ? 60.449 13.348 36.097 1.00 69.86 218 GLY A O 1
ATOM 1721 N N . ALA A 1 219 ? 61.644 13.842 34.242 1.00 72.16 219 ALA A N 1
ATOM 1722 C CA . ALA A 1 219 ? 60.467 14.124 33.390 1.00 76.06 219 ALA A CA 1
ATOM 1723 C C . ALA A 1 219 ? 60.852 14.012 31.920 1.00 78.12 219 ALA A C 1
ATOM 1724 O O . ALA A 1 219 ? 62.007 14.343 31.576 1.00 75.20 219 ALA A O 1
ATOM 1726 N N . TRP A 1 220 ? 59.910 13.518 31.122 1.00 78.18 220 TRP A N 1
ATOM 1727 C CA . TRP A 1 220 ? 59.910 13.625 29.645 1.00 77.85 220 TRP A CA 1
ATOM 1728 C C . TRP A 1 220 ? 59.477 15.040 29.314 1.00 74.70 220 TRP A C 1
ATOM 1729 O O . TRP A 1 220 ? 58.511 15.490 29.941 1.00 85.90 220 TRP A O 1
ATOM 1740 N N . ILE A 1 221 ? 60.138 15.683 28.353 1.00 71.69 221 ILE A N 1
ATOM 1741 C CA . ILE A 1 221 ? 60.032 17.153 28.141 1.00 65.17 221 ILE A CA 1
ATOM 1742 C C . ILE A 1 221 ? 59.763 17.473 26.672 1.00 71.99 221 ILE A C 1
ATOM 1743 O O . ILE A 1 221 ? 60.626 17.208 25.822 1.00 82.46 221 ILE A O 1
ATOM 1748 N N . LEU A 1 222 ? 58.603 18.080 26.435 1.00 71.56 222 LEU A N 1
ATOM 1749 C CA . LEU A 1 222 ? 58.062 18.427 25.102 1.00 71.97 222 LEU A CA 1
ATOM 1750 C C . LEU A 1 222 ? 58.424 19.860 24.696 1.00 68.63 222 LEU A C 1
ATOM 1751 O O . LEU A 1 222 ? 58.869 20.649 25.539 1.00 71.32 222 LEU A O 1
ATOM 1756 N N . ASN A 1 223 ? 58.187 20.163 23.424 1.00 75.14 223 ASN A N 1
ATOM 1757 C CA . ASN A 1 223 ? 58.426 21.478 22.782 1.00 72.32 223 ASN A CA 1
ATOM 1758 C C . ASN A 1 223 ? 57.131 21.870 22.067 1.00 72.92 223 ASN A C 1
ATOM 1759 O O . ASN A 1 223 ? 56.621 21.023 21.315 1.00 74.49 223 ASN A O 1
ATOM 1764 N N . ARG A 1 224 ? 56.592 23.069 22.323 1.00 76.46 224 ARG A N 1
ATOM 1765 C CA . ARG A 1 224 ? 55.363 23.536 21.625 1.00 75.03 224 ARG A CA 1
ATOM 1766 C C . ARG A 1 224 ? 55.673 23.818 20.148 1.00 77.60 224 ARG A C 1
ATOM 1767 O O . ARG A 1 224 ? 54.742 23.660 19.315 1.00 66.82 224 ARG A O 1
ATOM 1775 N N . VAL A 1 225 ? 56.906 24.229 19.832 1.00 75.62 225 VAL A N 1
ATOM 1776 C CA . VAL A 1 225 ? 57.373 24.364 18.423 1.00 72.13 225 VAL A CA 1
ATOM 1777 C C . VAL A 1 225 ? 57.667 22.957 17.900 1.00 73.27 225 VAL A C 1
ATOM 1778 O O . VAL A 1 225 ? 58.799 22.476 18.093 1.00 66.26 225 VAL A O 1
ATOM 1782 N N . GLY A 1 226 ? 56.661 22.318 17.295 1.00 70.96 226 GLY A N 1
ATOM 1783 C CA . GLY A 1 226 ? 56.780 20.956 16.749 1.00 70.84 226 GLY A CA 1
ATOM 1784 C C . GLY A 1 226 ? 57.472 20.944 15.399 1.00 73.54 226 GLY A C 1
ATOM 1785 O O . GLY A 1 226 ? 58.094 21.954 15.050 1.00 68.97 226 GLY A O 1
ATOM 1786 N N . ASP A 1 227 ? 57.353 19.832 14.666 1.00 83.83 227 ASP A N 1
ATOM 1787 C CA . ASP A 1 227 ? 57.914 19.632 13.302 1.00 84.80 227 ASP A CA 1
ATOM 1788 C C . ASP A 1 227 ? 57.503 20.789 12.397 1.00 75.57 227 ASP A C 1
ATOM 1789 O O . ASP A 1 227 ? 56.316 21.158 12.391 1.00 86.68 227 ASP A O 1
ATOM 1794 N N . HIS A 1 228 ? 58.472 21.365 11.696 1.00 73.21 228 HIS A N 1
ATOM 1795 C CA . HIS A 1 228 ? 58.275 22.472 10.726 1.00 80.94 228 HIS A CA 1
ATOM 1796 C C . HIS A 1 228 ? 57.729 23.711 11.445 1.00 78.43 228 HIS A C 1
ATOM 1797 O O . HIS A 1 228 ? 57.375 24.679 10.761 1.00 88.93 228 HIS A O 1
ATOM 1804 N N . GLY A 1 229 ? 57.736 23.712 12.776 1.00 70.05 229 GLY A N 1
ATOM 1805 C CA . GLY A 1 229 ? 57.289 24.856 13.575 1.00 69.09 229 GLY A CA 1
ATOM 1806 C C . GLY A 1 229 ? 55.780 24.913 13.667 1.00 75.09 229 GLY A C 1
ATOM 1807 O O . GLY A 1 229 ? 55.251 25.949 14.124 1.00 93.59 229 GLY A O 1
ATOM 1808 N N . TYR A 1 230 ? 55.087 23.844 13.278 1.00 70.41 230 TYR A N 1
ATOM 1809 C CA . TYR A 1 230 ? 53.639 23.698 13.560 1.00 72.40 230 TYR A CA 1
ATOM 1810 C C . TYR A 1 230 ? 53.474 23.467 15.061 1.00 70.83 230 TYR A C 1
ATOM 1811 O O . TYR A 1 230 ? 54.292 22.822 15.725 1.00 73.90 230 TYR A O 1
ATOM 1820 N N . PRO A 1 231 ? 52.427 24.041 15.662 1.00 65.44 231 PRO A N 1
ATOM 1821 C CA . PRO A 1 231 ? 52.115 23.746 17.051 1.00 76.09 231 PRO A CA 1
ATOM 1822 C C . PRO A 1 231 ? 52.040 22.232 17.282 1.00 74.43 231 PRO A C 1
ATOM 1823 O O . PRO A 1 231 ? 51.388 21.565 16.514 1.00 76.01 231 PRO A O 1
ATOM 1827 N N . PHE A 1 232 ? 52.706 21.734 18.321 1.00 75.39 232 PHE A N 1
ATOM 1828 C CA . PHE A 1 232 ? 52.799 20.281 18.617 1.00 71.24 232 PHE A CA 1
ATOM 1829 C C . PHE A 1 232 ? 51.409 19.667 18.783 1.00 64.11 232 PHE A C 1
ATOM 1830 O O . PHE A 1 232 ? 51.286 18.507 18.434 1.00 72.84 232 PHE A O 1
ATOM 1838 N N . ASP A 1 233 ? 50.407 20.402 19.269 1.00 63.19 233 ASP A N 1
ATOM 1839 C CA . ASP A 1 233 ? 49.085 19.809 19.627 1.00 58.25 233 ASP A CA 1
ATOM 1840 C C . ASP A 1 233 ? 48.218 19.730 18.376 1.00 59.50 233 ASP A C 1
ATOM 1841 O O . ASP A 1 233 ? 47.419 18.788 18.295 1.00 65.19 233 ASP A O 1
ATOM 1846 N N . VAL A 1 234 ? 48.414 20.648 17.421 1.00 66.54 234 VAL A N 1
ATOM 1847 C CA . VAL A 1 234 ? 47.830 20.594 16.042 1.00 58.88 234 VAL A CA 1
ATOM 1848 C C . VAL A 1 234 ? 48.297 19.328 15.315 1.00 56.32 234 VAL A C 1
ATOM 1849 O O . VAL A 1 234 ? 47.540 18.792 14.465 1.00 63.80 234 VAL A O 1
ATOM 1853 N N . LEU A 1 235 ? 49.502 18.875 15.629 1.00 63.35 235 LEU A N 1
ATOM 1854 C CA . LEU A 1 235 ? 50.107 17.671 15.015 1.00 73.38 235 LEU A CA 1
ATOM 1855 C C . LEU A 1 235 ? 49.638 16.408 15.746 1.00 83.92 235 LEU A C 1
ATOM 1856 O O . LEU A 1 235 ? 49.153 15.494 15.042 1.00 97.25 235 LEU A O 1
ATOM 1861 N N . PHE A 1 236 ? 49.782 16.352 17.083 1.00 87.34 236 PHE A N 1
ATOM 1862 C CA . PHE A 1 236 ? 49.585 15.116 17.891 1.00 76.08 236 PHE A CA 1
ATOM 1863 C C . PHE A 1 236 ? 48.086 14.850 17.972 1.00 75.30 236 PHE A C 1
ATOM 1864 O O . PHE A 1 236 ? 47.730 13.708 17.730 1.00 89.78 236 PHE A O 1
ATOM 1872 N N . SER A 1 237 ? 47.246 15.868 18.150 1.00 75.07 237 SER A N 1
ATOM 1873 C CA . SER A 1 237 ? 45.774 15.707 18.309 1.00 73.15 237 SER A CA 1
ATOM 1874 C C . SER A 1 237 ? 45.063 15.832 16.951 1.00 75.67 237 SER A C 1
ATOM 1875 O O . SER A 1 237 ? 44.236 16.784 16.763 1.00 74.40 237 SER A O 1
ATOM 1878 N N . SER A 1 238 ? 45.353 14.895 16.043 1.00 78.92 238 SER A N 1
ATOM 1879 C CA . SER A 1 238 ? 44.622 14.675 14.759 1.00 88.67 238 SER A CA 1
ATOM 1880 C C . SER A 1 238 ? 44.064 13.247 14.731 1.00 82.38 238 SER A C 1
ATOM 1881 O O . SER A 1 238 ? 44.841 12.312 15.021 1.00 75.72 238 SER A O 1
ATOM 1884 N N . ARG A 1 239 ? 42.789 13.079 14.365 1.00 80.85 239 ARG A N 1
ATOM 1885 C CA . ARG A 1 239 ? 42.119 11.749 14.303 1.00 79.64 239 ARG A CA 1
ATOM 1886 C C . ARG A 1 239 ? 43.028 10.697 13.637 1.00 87.54 239 ARG A C 1
ATOM 1887 O O . ARG A 1 239 ? 42.995 9.537 14.082 1.00 90.31 239 ARG A O 1
ATOM 1895 N N . PHE A 1 240 ? 43.821 11.082 12.630 1.00 87.28 240 PHE A N 1
ATOM 1896 C CA . PHE A 1 240 ? 44.795 10.203 11.930 1.00 84.82 240 PHE A CA 1
ATOM 1897 C C . PHE A 1 240 ? 45.893 9.714 12.882 1.00 86.21 240 PHE A C 1
ATOM 1898 O O . PHE A 1 240 ? 46.177 8.500 12.899 1.00 95.51 240 PHE A O 1
ATOM 1906 N N . THR A 1 241 ? 46.543 10.632 13.602 1.00 91.39 241 THR A N 1
ATOM 1907 C CA . THR A 1 241 ? 47.568 10.310 14.636 1.00 85.21 241 THR A CA 1
ATOM 1908 C C . THR A 1 241 ? 46.905 9.442 15.712 1.00 83.31 241 THR A C 1
ATOM 1909 O O . THR A 1 241 ? 47.542 8.493 16.184 1.00 79.61 241 THR A O 1
ATOM 1913 N N . TYR A 1 242 ? 45.649 9.740 16.051 1.00 79.30 242 TYR A N 1
ATOM 1914 C CA . TYR A 1 242 ? 44.836 8.969 17.025 1.00 81.50 242 TYR A CA 1
ATOM 1915 C C . TYR A 1 242 ? 44.745 7.514 16.571 1.00 86.28 242 TYR A C 1
ATOM 1916 O O . TYR A 1 242 ? 45.009 6.624 17.407 1.00 79.02 242 TYR A O 1
ATOM 1925 N N . PHE A 1 243 ? 44.382 7.301 15.295 1.00 97.03 243 PHE A N 1
ATOM 1926 C CA . PHE A 1 243 ? 44.164 5.963 14.682 1.00 96.39 243 PHE A CA 1
ATOM 1927 C C . PHE A 1 243 ? 45.518 5.253 14.621 1.00 89.09 243 PHE A C 1
ATOM 1928 O O . PHE A 1 243 ? 45.589 4.093 15.064 1.00 89.72 243 PHE A O 1
ATOM 1936 N N . LEU A 1 244 ? 46.569 5.935 14.155 1.00 83.63 244 LEU A N 1
ATOM 1937 C CA . LEU A 1 244 ? 47.944 5.370 14.124 1.00 78.10 244 LEU A CA 1
ATOM 1938 C C . LEU A 1 244 ? 48.332 4.905 15.528 1.00 78.05 244 LEU A C 1
ATOM 1939 O O . LEU A 1 244 ? 48.871 3.787 15.650 1.00 101.40 244 LEU A O 1
ATOM 1944 N N . SER A 1 245 ? 48.051 5.705 16.554 1.00 86.63 245 SER A N 1
ATOM 1945 C CA . SER A 1 245 ? 48.368 5.370 17.966 1.00 91.28 245 SER A CA 1
ATOM 1946 C C . SER A 1 245 ? 47.625 4.092 18.353 1.00 94.22 245 SER A C 1
ATOM 1947 O O . SER A 1 245 ? 48.236 3.248 19.027 1.00 111.11 245 SER A O 1
ATOM 1950 N N . LYS A 1 246 ? 46.362 3.962 17.929 1.00 92.87 246 LYS A N 1
ATOM 1951 C CA . LYS A 1 246 ? 45.416 2.905 18.389 1.00 90.99 246 LYS A CA 1
ATOM 1952 C C . LYS A 1 246 ? 45.890 1.535 17.882 1.00 87.86 246 LYS A C 1
ATOM 1953 O O . LYS A 1 246 ? 45.899 0.589 18.675 1.00 93.86 246 LYS A O 1
ATOM 1959 N N . ILE A 1 247 ? 46.310 1.439 16.621 1.00 93.62 247 ILE A N 1
ATOM 1960 C CA . ILE A 1 247 ? 46.734 0.147 16.008 1.00 93.81 247 ILE A CA 1
ATOM 1961 C C . ILE A 1 247 ? 48.120 -0.223 16.567 1.00 84.42 247 ILE A C 1
ATOM 1962 O O . ILE A 1 247 ? 48.351 -1.421 16.801 1.00 93.60 247 ILE A O 1
ATOM 1967 N N . CYS A 1 248 ? 48.985 0.756 16.845 1.00 78.01 248 CYS A N 1
ATOM 1968 C CA . CYS A 1 248 ? 50.395 0.542 17.284 1.00 75.52 248 CYS A CA 1
ATOM 1969 C C . CYS A 1 248 ? 50.513 0.175 18.766 1.00 83.52 248 CYS A C 1
ATOM 1970 O O . CYS A 1 248 ? 51.576 -0.354 19.123 1.00 89.40 248 CYS A O 1
ATOM 1973 N N . GLY A 1 249 ? 49.521 0.518 19.601 1.00 86.13 249 GLY A N 1
ATOM 1974 C CA . GLY A 1 249 ? 49.492 0.192 21.045 1.00 87.05 249 GLY A CA 1
ATOM 1975 C C . GLY A 1 249 ? 50.267 1.197 21.877 1.00 82.80 249 GLY A C 1
ATOM 1976 O O . GLY A 1 249 ? 50.995 2.000 21.274 1.00 75.71 249 GLY A O 1
ATOM 1977 N N . GLN A 1 250 ? 50.122 1.155 23.209 1.00 75.73 250 GLN A N 1
ATOM 1978 C CA . GLN A 1 250 ? 50.717 2.159 24.126 1.00 77.33 250 GLN A CA 1
ATOM 1979 C C . GLN A 1 250 ? 52.251 2.107 24.031 1.00 88.74 250 GLN A C 1
ATOM 1980 O O . GLN A 1 250 ? 52.855 3.104 23.592 1.00 98.20 250 GLN A O 1
ATOM 1986 N N . SER A 1 251 ? 52.872 0.990 24.412 1.00 92.99 251 SER A N 1
ATOM 1987 C CA . SER A 1 251 ? 54.348 0.883 24.578 1.00 92.60 251 SER A CA 1
ATOM 1988 C C . SER A 1 251 ? 55.066 1.296 23.285 1.00 88.83 251 SER A C 1
ATOM 1989 O O . SER A 1 251 ? 56.149 1.875 23.399 1.00 107.89 251 SER A O 1
ATOM 1992 N N . LEU A 1 252 ? 54.488 1.063 22.106 1.00 92.58 252 LEU A N 1
ATOM 1993 C CA . LEU A 1 252 ? 55.105 1.485 20.815 1.00 92.49 252 LEU A CA 1
ATOM 1994 C C . LEU A 1 252 ? 54.919 3.001 20.616 1.00 87.74 252 LEU A C 1
ATOM 1995 O O . LEU A 1 252 ? 55.921 3.679 20.349 1.00 88.82 252 LEU A O 1
ATOM 2000 N N . SER A 1 253 ? 53.699 3.527 20.761 1.00 80.95 253 SER A N 1
ATOM 2001 C CA . SER A 1 253 ? 53.428 4.989 20.815 1.00 77.30 253 SER A CA 1
ATOM 2002 C C . SER A 1 253 ? 54.489 5.652 21.685 1.00 75.38 253 SER A C 1
ATOM 2003 O O . SER A 1 253 ? 55.138 6.598 21.217 1.00 93.85 253 SER A O 1
ATOM 2006 N N . ASN A 1 254 ? 54.630 5.178 22.922 1.00 80.84 254 ASN A N 1
ATOM 2007 C CA . ASN A 1 254 ? 55.600 5.709 23.918 1.00 85.72 254 ASN A CA 1
ATOM 2008 C C . ASN A 1 254 ? 57.004 5.759 23.301 1.00 86.77 254 ASN A C 1
ATOM 2009 O O . ASN A 1 254 ? 57.657 6.810 23.399 1.00 88.90 254 ASN A O 1
ATOM 2014 N N . THR A 1 255 ? 57.453 4.657 22.699 1.00 82.01 255 THR A N 1
ATOM 2015 C CA . THR A 1 255 ? 58.818 4.506 22.137 1.00 76.21 255 THR A CA 1
ATOM 2016 C C . THR A 1 255 ? 59.001 5.506 21.002 1.00 75.33 255 THR A C 1
ATOM 2017 O O . THR A 1 255 ? 60.139 5.968 20.812 1.00 70.95 255 THR A O 1
ATOM 2021 N N . PHE A 1 256 ? 57.921 5.814 20.283 1.00 71.48 256 PHE A N 1
ATOM 2022 C CA . PHE A 1 256 ? 57.921 6.840 19.214 1.00 77.36 256 PHE A CA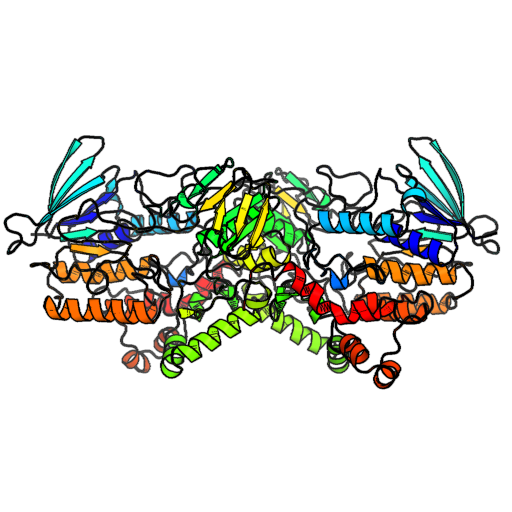 1
ATOM 2023 C C . PHE A 1 256 ? 58.175 8.207 19.860 1.00 80.10 256 PHE A C 1
ATOM 2024 O O . PHE A 1 256 ? 59.195 8.850 19.522 1.00 84.80 256 PHE A O 1
ATOM 2032 N N . LEU A 1 257 ? 57.289 8.600 20.786 1.00 78.11 257 LEU A N 1
ATOM 2033 C CA . LEU A 1 257 ? 57.309 9.900 21.512 1.00 74.88 257 LEU A CA 1
ATOM 2034 C C . LEU A 1 257 ? 58.651 10.092 22.236 1.00 77.10 257 LEU A C 1
ATOM 2035 O O . LEU A 1 257 ? 59.263 11.172 22.071 1.00 75.46 257 LEU A O 1
ATOM 2040 N N . GLU A 1 258 ? 59.096 9.086 22.998 1.00 73.86 258 GLU A N 1
ATOM 2041 C CA . GLU A 1 258 ? 60.363 9.131 23.771 1.00 80.65 258 GLU A CA 1
ATOM 2042 C C . GLU A 1 258 ? 61.543 9.331 22.817 1.00 82.35 258 GLU A C 1
ATOM 2043 O O . GLU A 1 258 ? 62.424 10.139 23.147 1.00 82.27 258 GLU A O 1
ATOM 2049 N N . LYS A 1 259 ? 61.578 8.597 21.702 1.00 90.41 259 LYS A N 1
ATOM 2050 C CA . LYS A 1 259 ? 62.701 8.647 20.730 1.00 92.63 259 LYS A CA 1
ATOM 2051 C C . LYS A 1 259 ? 62.672 10.009 20.044 1.00 91.85 259 LYS A C 1
ATOM 2052 O O . LYS A 1 259 ? 63.756 10.554 19.779 1.00 109.82 259 LYS A O 1
ATOM 2058 N N . LYS A 1 260 ? 61.475 10.547 19.816 1.00 90.00 260 LYS A N 1
ATOM 2059 C CA . LYS A 1 260 ? 61.262 11.916 19.275 1.00 83.78 260 LYS A CA 1
ATOM 2060 C C . LYS A 1 260 ? 61.881 12.941 20.232 1.00 78.66 260 LYS A C 1
ATOM 2061 O O . LYS A 1 260 ? 62.718 13.733 19.787 1.00 76.19 260 LYS A O 1
ATOM 2067 N N . MET A 1 261 ? 61.520 12.888 21.517 1.00 72.11 261 MET A N 1
ATOM 2068 C CA . MET A 1 261 ? 62.006 13.839 22.549 1.00 72.75 261 MET A CA 1
ATOM 2069 C C . MET A 1 261 ? 63.519 13.716 22.711 1.00 75.15 261 MET A C 1
ATOM 2070 O O . MET A 1 261 ? 64.147 14.742 22.915 1.00 87.63 261 MET A O 1
ATOM 2075 N N . ASN A 1 262 ? 64.078 12.515 22.606 1.00 80.40 262 ASN A N 1
ATOM 2076 C CA . ASN A 1 262 ? 65.537 12.275 22.760 1.00 79.60 262 ASN A CA 1
ATOM 2077 C C . ASN A 1 262 ? 66.307 12.882 21.591 1.00 81.92 262 ASN A C 1
ATOM 2078 O O . ASN A 1 262 ? 67.435 13.326 21.842 1.00 86.38 262 ASN A O 1
ATOM 2083 N N . GLN A 1 263 ? 65.761 12.848 20.366 1.00 85.84 263 GLN A N 1
ATOM 2084 C CA . GLN A 1 263 ? 66.402 13.476 19.172 1.00 91.15 263 GLN A CA 1
ATOM 2085 C C . GLN A 1 263 ? 66.678 14.951 19.489 1.00 86.93 263 GLN A C 1
ATOM 2086 O O . GLN A 1 263 ? 67.776 15.430 19.192 1.00 86.00 263 GLN A O 1
ATOM 2092 N N . ARG A 1 264 ? 65.698 15.634 20.084 1.00 89.28 264 ARG A N 1
ATOM 2093 C CA . ARG A 1 264 ? 65.785 17.055 20.514 1.00 81.99 264 ARG A CA 1
ATOM 2094 C C . ARG A 1 264 ? 66.914 17.183 21.533 1.00 73.75 264 ARG A C 1
ATOM 2095 O O . ARG A 1 264 ? 67.819 17.986 21.288 1.00 81.63 264 ARG A O 1
ATOM 2103 N N . PHE A 1 265 ? 66.825 16.435 22.637 1.00 67.89 265 PHE A N 1
ATOM 2104 C CA . PHE A 1 265 ? 67.913 16.275 23.635 1.00 75.24 265 PHE A CA 1
ATOM 2105 C C . PHE A 1 265 ? 67.726 14.957 24.402 1.00 69.42 265 PHE A C 1
ATOM 2106 O O . PHE A 1 265 ? 66.596 14.635 24.793 1.00 78.85 265 PHE A O 1
ATOM 2114 N N . ASP A 1 266 ? 68.826 14.228 24.603 1.00 61.70 266 ASP A N 1
ATOM 2115 C CA . ASP A 1 266 ? 68.851 12.895 25.249 1.00 72.12 266 ASP A CA 1
ATOM 2116 C C . ASP A 1 266 ? 68.628 13.041 26.763 1.00 67.15 266 ASP A C 1
ATOM 2117 O O . ASP A 1 266 ? 69.544 13.480 27.489 1.00 64.50 266 ASP A O 1
ATOM 2122 N N . HIS A 1 267 ? 67.462 12.630 27.240 1.00 63.77 267 HIS A N 1
ATOM 2123 C CA . HIS A 1 267 ? 67.028 12.876 28.642 1.00 76.03 267 HIS A CA 1
ATOM 2124 C C . HIS A 1 267 ? 68.012 12.241 29.637 1.00 76.33 267 HIS A C 1
ATOM 2125 O O . HIS A 1 267 ? 68.102 12.732 30.782 1.00 68.86 267 HIS A O 1
ATOM 2132 N N . GLU A 1 268 ? 68.732 11.200 29.226 1.00 82.39 268 GLU A N 1
ATOM 2133 C CA . GLU A 1 268 ? 69.750 10.521 30.071 1.00 80.21 268 GLU A CA 1
ATOM 2134 C C . GLU A 1 268 ? 70.959 11.452 30.229 1.00 81.72 268 GLU A C 1
ATOM 2135 O O . GLU A 1 268 ? 71.325 11.740 31.383 1.00 79.97 268 GLU A O 1
ATOM 2141 N N . MET A 1 269 ? 71.531 11.927 29.114 1.00 77.71 269 MET A N 1
ATOM 2142 C CA . MET A 1 269 ? 72.744 12.795 29.102 1.00 82.68 269 MET A CA 1
ATOM 2143 C C . MET A 1 269 ? 72.437 14.057 29.906 1.00 83.07 269 MET A C 1
ATOM 2144 O O . MET A 1 269 ? 73.307 14.492 30.695 1.00 77.52 269 MET A O 1
ATOM 2149 N N . PHE A 1 270 ? 71.226 14.591 29.710 1.00 77.33 270 PHE A N 1
ATOM 2150 C CA . PHE A 1 270 ? 70.757 15.867 30.302 1.00 72.85 270 PHE A CA 1
ATOM 2151 C C . PHE A 1 270 ? 70.282 15.649 31.749 1.00 74.59 270 PHE A C 1
ATOM 2152 O O . PHE A 1 270 ? 70.066 16.653 32.455 1.00 77.45 270 PHE A O 1
ATOM 2160 N N . GLY A 1 271 ? 70.197 14.393 32.197 1.00 66.67 271 GLY A N 1
ATOM 2161 C CA . GLY A 1 271 ? 70.036 14.035 33.616 1.00 71.45 271 GLY A CA 1
ATOM 2162 C C . GLY A 1 271 ? 68.578 14.069 34.028 1.00 73.88 271 GLY A C 1
ATOM 2163 O O . GLY A 1 271 ? 68.303 13.986 35.239 1.00 68.99 271 GLY A O 1
ATOM 2164 N N . LEU A 1 272 ? 67.678 14.138 33.049 1.00 75.84 272 LEU A N 1
ATOM 2165 C CA . LEU A 1 272 ? 66.231 14.352 33.269 1.00 75.60 272 LEU A CA 1
ATOM 2166 C C . LEU A 1 272 ? 65.466 13.045 33.098 1.00 72.08 272 LEU A C 1
ATOM 2167 O O . LEU A 1 272 ? 64.250 13.096 33.335 1.00 80.72 272 LEU A O 1
ATOM 2172 N N . LYS A 1 273 ? 66.095 11.952 32.647 1.00 73.21 273 LYS A N 1
ATOM 2173 C CA . LYS A 1 273 ? 65.336 10.737 32.220 1.00 81.69 273 LYS A CA 1
ATOM 2174 C C . LYS A 1 273 ? 64.690 10.046 33.422 1.00 80.24 273 LYS A C 1
ATOM 2175 O O . LYS A 1 273 ? 65.358 9.745 34.409 1.00 68.09 273 LYS A O 1
ATOM 2181 N N . PRO A 1 274 ? 63.362 9.770 33.360 1.00 86.28 274 PRO A N 1
ATOM 2182 C CA . PRO A 1 274 ? 62.655 9.082 34.434 1.00 73.13 274 PRO A CA 1
ATOM 2183 C C . PRO A 1 274 ? 62.402 7.605 34.143 1.00 79.47 274 PRO A C 1
ATOM 2184 O O . PRO A 1 274 ? 62.463 7.200 32.985 1.00 85.92 274 PRO A O 1
ATOM 2188 N N . LYS A 1 275 ? 62.059 6.864 35.199 1.00 91.77 275 LYS A N 1
ATOM 2189 C CA . LYS A 1 275 ? 61.734 5.414 35.147 1.00 84.10 275 LYS A CA 1
ATOM 2190 C C . LYS A 1 275 ? 60.419 5.197 34.402 1.00 70.86 275 LYS A C 1
ATOM 2191 O O . LYS A 1 275 ? 60.272 4.095 33.888 1.00 89.20 275 LYS A O 1
ATOM 2197 N N . HIS A 1 276 ? 59.538 6.196 34.310 1.00 71.96 276 HIS A N 1
ATOM 2198 C CA . HIS A 1 276 ? 58.178 6.045 33.717 1.00 71.25 276 HIS A CA 1
ATOM 2199 C C . HIS A 1 276 ? 58.253 6.358 32.223 1.00 71.19 276 HIS A C 1
ATOM 2200 O O . HIS A 1 276 ? 59.381 6.677 31.754 1.00 76.74 276 HIS A O 1
ATOM 2207 N N . ARG A 1 277 ? 57.125 6.197 31.523 1.00 68.06 277 ARG A N 1
ATOM 2208 C CA . ARG A 1 277 ? 56.995 6.397 30.053 1.00 79.52 277 ARG A CA 1
ATOM 2209 C C . ARG A 1 277 ? 56.357 7.768 29.775 1.00 74.21 277 ARG A C 1
ATOM 2210 O O . ARG A 1 277 ? 55.728 8.341 30.699 1.00 67.68 277 ARG A O 1
ATOM 2218 N N . ALA A 1 278 ? 56.483 8.236 28.527 1.00 68.03 278 ALA A N 1
ATOM 2219 C CA . ALA A 1 278 ? 55.986 9.540 28.036 1.00 69.67 278 ALA A CA 1
ATOM 2220 C C . ALA A 1 278 ? 54.542 9.757 28.489 1.00 67.88 278 ALA A C 1
ATOM 2221 O O . ALA A 1 278 ? 54.274 10.814 29.109 1.00 64.43 278 ALA A O 1
ATOM 2223 N N . LEU A 1 279 ? 53.659 8.800 28.178 1.00 63.74 279 LEU A N 1
ATOM 2224 C CA . LEU A 1 279 ? 52.190 8.927 28.384 1.00 70.50 279 LEU A CA 1
ATOM 2225 C C . LEU A 1 279 ? 51.782 8.563 29.814 1.00 76.56 279 LEU A C 1
ATOM 2226 O O . LEU A 1 279 ? 50.554 8.573 30.070 1.00 73.28 279 LEU A O 1
ATOM 2231 N N . SER A 1 280 ? 52.752 8.257 30.694 1.00 74.37 280 SER A N 1
ATOM 2232 C CA . SER A 1 280 ? 52.508 7.885 32.111 1.00 71.96 280 SER A CA 1
ATOM 2233 C C . SER A 1 280 ? 52.567 9.142 32.968 1.00 70.88 280 SER A C 1
ATOM 2234 O O . SER A 1 280 ? 52.405 8.987 34.193 1.00 76.78 280 SER A O 1
ATOM 2237 N N . GLN A 1 281 ? 52.851 10.315 32.373 1.00 78.22 281 GLN A N 1
ATOM 2238 C CA . GLN A 1 281 ? 52.990 11.601 33.128 1.00 81.96 281 GLN A CA 1
ATOM 2239 C C . GLN A 1 281 ? 52.263 12.750 32.426 1.00 71.50 281 GLN A C 1
ATOM 2240 O O . GLN A 1 281 ? 52.232 12.788 31.176 1.00 65.89 281 GLN A O 1
ATOM 2246 N N . HIS A 1 282 ? 51.758 13.699 33.207 1.00 63.24 282 HIS A N 1
ATOM 2247 C CA . HIS A 1 282 ? 51.199 14.943 32.623 1.00 70.11 282 HIS A CA 1
ATOM 2248 C C . HIS A 1 282 ? 52.322 15.630 31.862 1.00 65.23 282 HIS A C 1
ATOM 2249 O O . HIS A 1 282 ? 53.413 15.801 32.377 1.00 70.67 282 HIS A O 1
ATOM 2256 N N . PRO A 1 283 ? 52.098 15.999 30.589 1.00 69.75 283 PRO A N 1
ATOM 2257 C CA . PRO A 1 283 ? 53.179 16.516 29.750 1.00 65.71 283 PRO A CA 1
ATOM 2258 C C . PRO A 1 283 ? 53.785 17.797 30.330 1.00 65.89 283 PRO A C 1
ATOM 2259 O O . PRO A 1 283 ? 53.048 18.737 30.648 1.00 64.83 283 PRO A O 1
ATOM 2263 N N . THR A 1 284 ? 55.106 17.814 30.476 1.00 63.42 284 THR A N 1
ATOM 2264 C CA . THR A 1 284 ? 55.854 19.035 30.859 1.00 65.77 284 THR A CA 1
ATOM 2265 C C . THR A 1 284 ? 56.376 19.627 29.554 1.00 63.31 284 THR A C 1
ATOM 2266 O O . THR A 1 284 ? 57.136 18.926 28.881 1.00 59.56 284 THR A O 1
ATOM 2270 N N . VAL A 1 285 ? 55.914 20.834 29.209 1.00 69.24 285 VAL A N 1
ATOM 2271 C CA . VAL A 1 285 ? 56.197 21.540 27.926 1.00 66.30 285 VAL A CA 1
ATOM 2272 C C . VAL A 1 285 ? 57.136 22.702 28.221 1.00 69.13 285 VAL A C 1
ATOM 2273 O O . VAL A 1 285 ? 56.732 23.612 28.963 1.00 79.82 285 VAL A O 1
ATOM 2277 N N . ASN A 1 286 ? 58.346 22.659 27.671 1.00 69.85 286 ASN A N 1
ATOM 2278 C CA . ASN A 1 286 ? 59.354 23.712 27.911 1.00 68.33 286 ASN A CA 1
ATOM 2279 C C . ASN A 1 286 ? 60.413 23.649 26.816 1.00 72.78 286 ASN A C 1
ATOM 2280 O O . ASN A 1 286 ? 61.279 22.732 26.860 1.00 78.45 286 ASN A O 1
ATOM 2285 N N . ASP A 1 287 ? 60.323 24.573 25.849 1.00 73.94 287 ASP A N 1
ATOM 2286 C CA . ASP A 1 287 ? 61.242 24.616 24.675 1.00 73.78 287 ASP A CA 1
ATOM 2287 C C . ASP A 1 287 ? 62.573 25.238 25.095 1.00 72.07 287 ASP A C 1
ATOM 2288 O O . ASP A 1 287 ? 63.555 25.025 24.393 1.00 68.74 287 ASP A O 1
ATOM 2293 N N . ASP A 1 288 ? 62.590 25.974 26.205 1.00 81.14 288 ASP A N 1
ATOM 2294 C CA . ASP A 1 288 ? 63.742 26.823 26.589 1.00 82.10 288 ASP A CA 1
ATOM 2295 C C . ASP A 1 288 ? 64.652 26.041 27.543 1.00 75.56 288 ASP A C 1
ATOM 2296 O O . ASP A 1 288 ? 65.844 26.334 27.564 1.00 74.44 288 ASP A O 1
ATOM 2301 N N . LEU A 1 289 ? 64.130 25.037 28.245 1.00 76.66 289 LEU A N 1
ATOM 2302 C CA . LEU A 1 289 ? 64.839 24.376 29.377 1.00 74.20 289 LEU A CA 1
ATOM 2303 C C . LEU A 1 289 ? 66.148 23.725 28.934 1.00 70.03 289 LEU A C 1
ATOM 2304 O O . LEU A 1 289 ? 67.168 23.915 29.584 1.00 68.82 289 LEU A O 1
ATOM 2309 N N . PRO A 1 290 ? 66.182 22.967 27.818 1.00 69.44 290 PRO A N 1
ATOM 2310 C CA . PRO A 1 290 ? 67.416 22.315 27.379 1.00 67.87 290 PRO A CA 1
ATOM 2311 C C . PRO A 1 290 ? 68.612 23.278 27.231 1.00 71.98 290 PRO A C 1
ATOM 2312 O O . PRO A 1 290 ? 69.702 22.985 27.716 1.00 72.15 290 PRO A O 1
ATOM 2316 N N . ASN A 1 291 ? 68.387 24.396 26.537 1.00 73.51 291 ASN A N 1
ATOM 2317 C CA . ASN A 1 291 ? 69.403 25.442 26.244 1.00 71.45 291 ASN A CA 1
ATOM 2318 C C . ASN A 1 291 ? 69.881 26.068 27.566 1.00 65.73 291 ASN A C 1
ATOM 2319 O O . ASN A 1 291 ? 71.050 26.456 27.630 1.00 64.83 291 ASN A O 1
ATOM 2324 N N . ARG A 1 292 ? 69.043 26.149 28.601 1.00 63.42 292 ARG A N 1
ATOM 2325 C CA . ARG A 1 292 ? 69.473 26.727 29.904 1.00 71.93 292 ARG A CA 1
ATOM 2326 C C . ARG A 1 292 ? 70.321 25.683 30.636 1.00 70.85 292 ARG A C 1
ATOM 2327 O O . ARG A 1 292 ? 71.290 26.066 31.312 1.00 76.11 292 ARG A O 1
ATOM 2335 N N . ILE A 1 293 ? 69.990 24.406 30.473 1.00 80.13 293 ILE A N 1
ATOM 2336 C CA . ILE A 1 293 ? 70.719 23.272 31.119 1.00 77.50 293 ILE A CA 1
ATOM 2337 C C . ILE A 1 293 ? 72.126 23.173 30.498 1.00 73.48 293 ILE A C 1
ATOM 2338 O O . ILE A 1 293 ? 73.101 22.962 31.241 1.00 66.45 293 ILE A O 1
ATOM 2343 N N . ILE A 1 294 ? 72.262 23.370 29.190 1.00 68.54 294 ILE A N 1
ATOM 2344 C CA . ILE A 1 294 ? 73.560 23.110 28.508 1.00 69.40 294 ILE A CA 1
ATOM 2345 C C . ILE A 1 294 ? 74.550 24.241 28.828 1.00 67.76 294 ILE A C 1
ATOM 2346 O O . ILE A 1 294 ? 75.747 24.031 28.587 1.00 79.72 294 ILE A O 1
ATOM 2351 N N . SER A 1 295 ? 74.068 25.357 29.385 1.00 73.17 295 SER A N 1
ATOM 2352 C CA . SER A 1 295 ? 74.830 26.574 29.791 1.00 74.13 295 SER A CA 1
ATOM 2353 C C . SER A 1 295 ? 75.093 26.610 31.301 1.00 79.34 295 SER A C 1
ATOM 2354 O O . SER A 1 295 ? 75.775 27.552 31.746 1.00 83.97 295 SER A O 1
ATOM 2357 N N . GLY A 1 296 ? 74.551 25.661 32.067 1.00 72.95 296 GLY A N 1
ATOM 2358 C CA . GLY A 1 296 ? 74.804 25.547 33.516 1.00 78.22 296 GLY A CA 1
ATOM 2359 C C . GLY A 1 296 ? 73.949 26.489 34.354 1.00 77.84 296 GLY A C 1
ATOM 2360 O O . GLY A 1 296 ? 74.027 26.421 35.593 1.00 74.48 296 GLY A O 1
ATOM 2361 N N . LEU A 1 297 ? 73.141 27.337 33.724 1.00 83.70 297 LEU A N 1
ATOM 2362 C CA . LEU A 1 297 ? 72.351 28.381 34.436 1.00 93.01 297 LEU A CA 1
ATOM 2363 C C . LEU A 1 297 ? 71.118 27.739 35.100 1.00 86.56 297 LEU A C 1
ATOM 2364 O O . LEU A 1 297 ? 70.606 28.303 36.094 1.00 75.36 297 LEU A O 1
ATOM 2369 N N . VAL A 1 298 ? 70.674 26.597 34.563 1.00 83.62 298 VAL A N 1
ATOM 2370 C CA . VAL A 1 298 ? 69.797 25.621 35.266 1.00 83.69 298 VAL A CA 1
ATOM 2371 C C . VAL A 1 298 ? 70.587 24.316 35.420 1.00 88.54 298 VAL A C 1
ATOM 2372 O O . VAL A 1 298 ? 71.166 23.827 34.416 1.00 83.60 298 VAL A O 1
ATOM 2376 N N . LYS A 1 299 ? 70.645 23.808 36.653 1.00 72.19 299 LYS A N 1
ATOM 2377 C CA . LYS A 1 299 ? 71.355 22.565 36.993 1.00 77.67 299 LYS A CA 1
ATOM 2378 C C . LYS A 1 299 ? 70.302 21.551 37.451 1.00 84.40 299 LYS A C 1
ATOM 2379 O O . LYS A 1 299 ? 69.628 21.797 38.493 1.00 85.02 299 LYS A O 1
ATOM 2385 N N . VAL A 1 300 ? 70.139 20.466 36.691 1.00 75.35 300 VAL A N 1
ATOM 2386 C CA . VAL A 1 300 ? 69.195 19.371 37.044 1.00 70.59 300 VAL A CA 1
ATOM 2387 C C . VAL A 1 300 ? 69.718 18.661 38.290 1.00 71.62 300 VAL A C 1
ATOM 2388 O O . VAL A 1 300 ? 70.862 18.187 38.248 1.00 77.25 300 VAL A O 1
ATOM 2392 N N . LYS A 1 301 ? 68.898 18.587 39.338 1.00 69.30 301 LYS A N 1
ATOM 2393 C CA . LYS A 1 301 ? 69.208 17.875 40.603 1.00 71.53 301 LYS A CA 1
ATOM 2394 C C . LYS A 1 301 ? 68.132 16.817 40.890 1.00 77.53 301 LYS A C 1
ATOM 2395 O O . LYS A 1 301 ? 66.996 16.936 40.379 1.00 73.70 301 LYS A O 1
ATOM 2401 N N . GLY A 1 302 ? 68.490 15.805 41.683 1.00 78.94 302 GLY A N 1
ATOM 2402 C CA . GLY A 1 302 ? 67.537 14.867 42.298 1.00 74.33 302 GLY A CA 1
ATOM 2403 C C . GLY A 1 302 ? 66.743 15.565 43.391 1.00 74.34 302 GLY A C 1
ATOM 2404 O O . GLY A 1 302 ? 66.809 16.811 43.435 1.00 69.38 302 GLY A O 1
ATOM 2405 N N . ASN A 1 303 ? 66.041 14.807 44.253 1.00 75.65 303 ASN A N 1
ATOM 2406 C CA . ASN A 1 303 ? 65.194 15.372 45.341 1.00 77.20 303 ASN A CA 1
ATOM 2407 C C . ASN A 1 303 ? 66.082 15.888 46.480 1.00 74.36 303 ASN A C 1
ATOM 2408 O O . ASN A 1 303 ? 67.130 15.315 46.734 1.00 80.59 303 ASN A O 1
ATOM 2413 N N . VAL A 1 304 ? 65.660 16.971 47.116 1.00 78.52 304 VAL A N 1
ATOM 2414 C CA . VAL A 1 304 ? 66.230 17.475 48.389 1.00 85.38 304 VAL A CA 1
ATOM 2415 C C . VAL A 1 304 ? 65.743 16.524 49.480 1.00 93.31 304 VAL A C 1
ATOM 2416 O O . VAL A 1 304 ? 64.509 16.313 49.558 1.00 95.92 304 VAL A O 1
ATOM 2420 N N . LYS A 1 305 ? 66.673 15.954 50.251 1.00 99.80 305 LYS A N 1
ATOM 2421 C CA . LYS A 1 305 ? 66.373 15.045 51.386 1.00 100.93 305 LYS A CA 1
ATOM 2422 C C . LYS A 1 305 ? 66.276 15.865 52.680 1.00 94.77 305 LYS A C 1
ATOM 2423 O O . LYS A 1 305 ? 65.448 15.533 53.541 1.00 108.45 305 LYS A O 1
ATOM 2429 N N . GLU A 1 306 ? 67.056 16.928 52.799 1.00 95.79 306 GLU A N 1
ATOM 2430 C CA . GLU A 1 306 ? 67.227 17.645 54.084 1.00 109.60 306 GLU A CA 1
ATOM 2431 C C . GLU A 1 306 ? 67.710 19.068 53.805 1.00 101.35 306 GLU A C 1
ATOM 2432 O O . GLU A 1 306 ? 68.641 19.203 52.997 1.00 100.34 306 GLU A O 1
ATOM 2438 N N . PHE A 1 307 ? 67.111 20.072 54.456 1.00 96.14 307 PHE A N 1
ATOM 2439 C CA . PHE A 1 307 ? 67.591 21.483 54.457 1.00 105.69 307 PHE A CA 1
ATOM 2440 C C . PHE A 1 307 ? 68.314 21.788 55.782 1.00 97.87 307 PHE A C 1
ATOM 2441 O O . PHE A 1 307 ? 67.906 21.247 56.829 1.00 100.58 307 PHE A O 1
ATOM 2449 N N . THR A 1 308 ? 69.368 22.611 55.734 1.00 87.61 308 THR A N 1
ATOM 2450 C CA . THR A 1 308 ? 70.049 23.214 56.911 1.00 90.91 308 THR A CA 1
ATOM 2451 C C . THR A 1 308 ? 69.702 24.710 56.948 1.00 101.10 308 THR A C 1
ATOM 2452 O O . THR A 1 308 ? 68.751 25.108 56.253 1.00 115.58 308 THR A O 1
ATOM 2456 N N . GLU A 1 309 ? 70.419 25.515 57.734 1.00 111.42 309 GLU A N 1
ATOM 2457 C CA . GLU A 1 309 ? 70.216 26.989 57.808 1.00 114.33 309 GLU A CA 1
ATOM 2458 C C . GLU A 1 309 ? 70.607 27.594 56.458 1.00 99.02 309 GLU A C 1
ATOM 2459 O O . GLU A 1 309 ? 70.088 28.656 56.120 1.00 89.90 309 GLU A O 1
ATOM 2465 N N . THR A 1 310 ? 71.481 26.910 55.720 1.00 96.11 310 THR A N 1
ATOM 2466 C CA . THR A 1 310 ? 72.269 27.474 54.600 1.00 98.66 310 THR A CA 1
ATOM 2467 C C . THR A 1 310 ? 72.108 26.639 53.321 1.00 96.79 310 THR A C 1
ATOM 2468 O O . THR A 1 310 ? 72.250 27.242 52.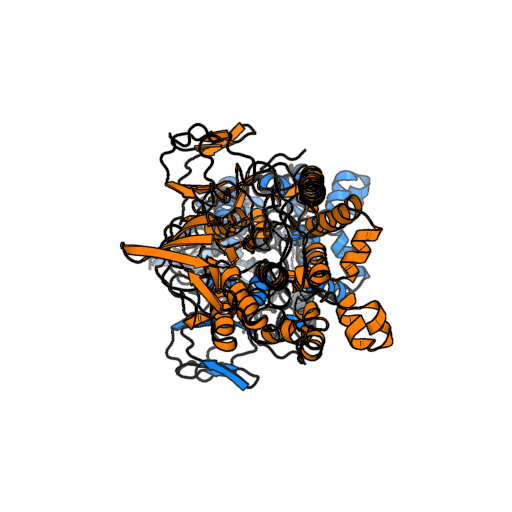227 1.00 111.75 310 THR A O 1
ATOM 2472 N N . ALA A 1 311 ? 71.842 25.327 53.424 1.00 88.66 311 ALA A N 1
ATOM 2473 C CA . ALA A 1 311 ? 72.081 24.352 52.326 1.00 91.22 311 ALA A CA 1
ATOM 2474 C C . ALA A 1 311 ? 70.945 23.338 52.154 1.00 88.60 311 ALA A C 1
ATOM 2475 O O . ALA A 1 311 ? 70.085 23.193 53.032 1.00 82.39 311 ALA A O 1
ATOM 2477 N N . ALA A 1 312 ? 70.972 22.656 51.011 1.00 92.35 312 ALA A N 1
ATOM 2478 C CA . ALA A 1 312 ? 70.145 21.478 50.683 1.00 89.56 312 ALA A CA 1
ATOM 2479 C C . ALA A 1 312 ? 71.077 20.268 50.601 1.00 91.54 312 ALA A C 1
ATOM 2480 O O . ALA A 1 312 ? 72.184 20.409 50.047 1.00 81.03 312 ALA A O 1
ATOM 2482 N N . ILE A 1 313 ? 70.670 19.147 51.197 1.00 97.83 313 ILE A N 1
ATOM 2483 C CA . ILE A 1 313 ? 71.291 17.804 50.994 1.00 103.02 313 ILE A CA 1
ATOM 2484 C C . ILE A 1 313 ? 70.358 17.057 50.035 1.00 91.58 313 ILE A C 1
ATOM 2485 O O . ILE A 1 313 ? 69.141 17.114 50.252 1.00 87.07 313 ILE A O 1
ATOM 2490 N N . PHE A 1 314 ? 70.908 16.370 49.036 1.00 90.75 314 PHE A N 1
ATOM 2491 C CA . PHE A 1 314 ? 70.152 15.682 47.957 1.00 102.37 314 PHE A CA 1
ATOM 2492 C C . PHE A 1 314 ? 70.161 14.155 48.185 1.00 113.52 314 PHE A C 1
ATOM 2493 O O . PHE A 1 314 ? 71.121 13.632 48.793 1.00 135.39 314 PHE A O 1
ATOM 2501 N N . GLU A 1 315 ? 69.125 13.454 47.695 1.00 116.34 315 GLU A N 1
ATOM 2502 C CA . GLU A 1 315 ? 68.870 12.003 47.928 1.00 111.53 315 GLU A CA 1
ATOM 2503 C C . GLU A 1 315 ? 70.145 11.200 47.622 1.00 110.94 315 GLU A C 1
ATOM 2504 O O . GLU A 1 315 ? 70.252 10.072 48.144 1.00 128.28 315 GLU A O 1
ATOM 2510 N N . ASP A 1 316 ? 71.082 11.766 46.847 1.00 89.01 316 ASP A N 1
ATOM 2511 C CA . ASP A 1 316 ? 72.320 11.086 46.381 1.00 93.66 316 ASP A CA 1
ATOM 2512 C C . ASP A 1 316 ? 73.547 11.580 47.174 1.00 93.70 316 ASP A C 1
ATOM 2513 O O . ASP A 1 316 ? 74.701 11.291 46.760 1.00 76.02 316 ASP A O 1
ATOM 2518 N N . GLY A 1 317 ? 73.331 12.305 48.271 1.00 98.10 317 GLY A N 1
ATOM 2519 C CA . GLY A 1 317 ? 74.403 12.698 49.208 1.00 100.39 317 GLY A CA 1
ATOM 2520 C C . GLY A 1 317 ? 75.179 13.926 48.745 1.00 106.25 317 GLY A C 1
ATOM 2521 O O . GLY A 1 317 ? 75.905 14.498 49.586 1.00 107.71 317 GLY A O 1
ATOM 2522 N N . SER A 1 318 ? 75.057 14.332 47.474 1.00 100.79 318 SER A N 1
ATOM 2523 C CA . SER A 1 318 ? 75.546 15.650 46.983 1.00 95.38 318 SER A CA 1
ATOM 2524 C C . SER A 1 318 ? 74.893 16.750 47.820 1.00 89.97 318 SER A C 1
ATOM 2525 O O . SER A 1 318 ? 73.843 16.500 48.447 1.00 93.32 318 SER A O 1
ATOM 2528 N N . ARG A 1 319 ? 75.503 17.924 47.843 1.00 87.24 319 ARG A N 1
ATOM 2529 C CA . ARG A 1 319 ? 75.092 19.039 48.727 1.00 89.95 319 ARG A CA 1
ATOM 2530 C C . ARG A 1 319 ? 75.226 20.303 47.874 1.00 90.30 319 ARG A C 1
ATOM 2531 O O . ARG A 1 319 ? 76.040 20.280 46.924 1.00 89.20 319 ARG A O 1
ATOM 2539 N N . GLU A 1 320 ? 74.410 21.327 48.133 1.00 84.43 320 GLU A N 1
ATOM 2540 C CA . GLU A 1 320 ? 74.541 22.656 47.484 1.00 85.06 320 GLU A CA 1
ATOM 2541 C C . GLU A 1 320 ? 74.391 23.717 48.579 1.00 89.97 320 GLU A C 1
ATOM 2542 O O . GLU A 1 320 ? 73.471 23.615 49.417 1.00 84.28 320 GLU A O 1
ATOM 2548 N N . ASP A 1 321 ? 75.300 24.690 48.578 1.00 86.41 321 ASP A N 1
ATOM 2549 C CA . ASP A 1 321 ? 75.551 25.590 49.726 1.00 92.32 321 ASP A CA 1
ATOM 2550 C C . ASP A 1 321 ? 75.088 27.004 49.377 1.00 94.17 321 ASP A C 1
ATOM 2551 O O . ASP A 1 321 ? 74.865 27.269 48.178 1.00 100.51 321 ASP A O 1
ATOM 2556 N N . ASP A 1 322 ? 74.956 27.865 50.389 1.00 90.97 322 ASP A N 1
ATOM 2557 C CA . ASP A 1 322 ? 74.685 29.317 50.225 1.00 91.30 322 ASP A CA 1
ATOM 2558 C C . ASP A 1 322 ? 73.419 29.495 49.380 1.00 85.91 322 ASP A C 1
ATOM 2559 O O . ASP A 1 322 ? 73.478 30.238 48.379 1.00 78.51 322 ASP A O 1
ATOM 2564 N N . ILE A 1 323 ? 72.334 28.815 49.766 1.00 85.24 323 ILE A N 1
ATOM 2565 C CA . ILE A 1 323 ? 71.034 28.811 49.031 1.00 85.99 323 ILE A CA 1
ATOM 2566 C C . ILE A 1 323 ? 70.168 29.938 49.587 1.00 86.35 323 ILE A C 1
ATOM 2567 O O . ILE A 1 323 ? 69.749 29.851 50.737 1.00 87.36 323 ILE A O 1
ATOM 2572 N N . ASP A 1 324 ? 69.886 30.934 48.757 1.00 94.13 324 ASP A N 1
ATOM 2573 C CA . ASP A 1 324 ? 69.185 32.177 49.155 1.00 92.51 324 ASP A CA 1
ATOM 2574 C C . ASP A 1 324 ? 67.675 31.925 49.214 1.00 94.99 324 ASP A C 1
ATOM 2575 O O . ASP A 1 324 ? 67.016 32.555 50.055 1.00 108.97 324 ASP A O 1
ATOM 2580 N N . ALA A 1 325 ? 67.133 31.054 48.360 1.00 92.87 325 ALA A N 1
ATOM 2581 C CA . ALA A 1 325 ? 65.669 30.906 48.187 1.00 82.55 325 ALA A CA 1
ATOM 2582 C C . ALA A 1 325 ? 65.295 29.522 47.644 1.00 81.57 325 ALA A C 1
ATOM 2583 O O . ALA A 1 325 ? 66.025 28.965 46.794 1.00 83.50 325 ALA A O 1
ATOM 2585 N N . VAL A 1 326 ? 64.156 29.015 48.096 1.00 70.04 326 VAL A N 1
ATOM 2586 C CA . VAL A 1 326 ? 63.566 27.744 47.611 1.00 69.85 326 VAL A CA 1
ATOM 2587 C C . VAL A 1 326 ? 62.129 28.030 47.185 1.00 71.66 326 VAL A C 1
ATOM 2588 O O . VAL A 1 326 ? 61.379 28.599 47.986 1.00 66.74 326 VAL A O 1
ATOM 2592 N N . ILE A 1 327 ? 61.757 27.667 45.962 1.00 77.77 327 ILE A N 1
ATOM 2593 C CA . ILE A 1 327 ? 60.346 27.750 45.497 1.00 75.44 327 ILE A CA 1
ATOM 2594 C C . ILE A 1 327 ? 59.827 26.320 45.324 1.00 79.52 327 ILE A C 1
ATOM 2595 O O . ILE A 1 327 ? 60.467 25.524 44.592 1.00 79.96 327 ILE A O 1
ATOM 2600 N N . PHE A 1 328 ? 58.723 26.023 46.006 1.00 72.59 328 PHE A N 1
ATOM 2601 C CA . PHE A 1 328 ? 57.956 24.762 45.884 1.00 73.54 328 PHE A CA 1
ATOM 2602 C C . PHE A 1 328 ? 56.945 24.898 44.742 1.00 66.87 328 PHE A C 1
ATOM 2603 O O . PHE A 1 328 ? 55.813 25.435 44.950 1.00 64.64 328 PHE A O 1
ATOM 2611 N N . ALA A 1 329 ? 57.356 24.430 43.562 1.00 62.53 329 ALA A N 1
ATOM 2612 C CA . ALA A 1 329 ? 56.478 24.222 42.389 1.00 64.50 329 ALA A CA 1
ATOM 2613 C C . ALA A 1 329 ? 55.890 22.818 42.526 1.00 64.13 329 ALA A C 1
ATOM 2614 O O . ALA A 1 329 ? 56.037 21.981 41.612 1.00 58.55 329 ALA A O 1
ATOM 2616 N N . THR A 1 330 ? 55.261 22.579 43.674 1.00 71.70 330 THR A N 1
ATOM 2617 C CA . THR A 1 330 ? 54.721 21.259 44.088 1.00 78.58 330 THR A CA 1
ATOM 2618 C C . THR A 1 330 ? 53.225 21.152 43.740 1.00 71.93 330 THR A C 1
ATOM 2619 O O . THR A 1 330 ? 52.620 20.127 44.082 1.00 79.65 330 THR A O 1
ATOM 2623 N N . GLY A 1 331 ? 52.670 22.112 43.002 1.00 64.18 331 GLY A N 1
ATOM 2624 C CA . GLY A 1 331 ? 51.337 21.955 42.389 1.00 76.03 331 GLY A CA 1
ATOM 2625 C C . GLY A 1 331 ? 50.189 22.168 43.373 1.00 70.73 331 GLY A C 1
ATOM 2626 O O . GLY A 1 331 ? 50.428 22.751 44.449 1.00 68.73 331 GLY A O 1
ATOM 2627 N N . TYR A 1 332 ? 48.980 21.743 43.005 1.00 64.16 332 TYR A N 1
ATOM 2628 C CA . TYR A 1 332 ? 47.732 22.193 43.668 1.00 75.35 332 TYR A CA 1
ATOM 2629 C C . TYR A 1 332 ? 46.804 21.019 43.968 1.00 74.61 332 TYR A C 1
ATOM 2630 O O . TYR A 1 332 ? 46.807 20.007 43.258 1.00 67.82 332 TYR A O 1
ATOM 2639 N N . SER A 1 333 ? 46.000 21.202 45.009 1.00 69.02 333 SER A N 1
ATOM 2640 C CA . SER A 1 333 ? 44.904 20.292 45.411 1.00 70.26 333 SER A CA 1
ATOM 2641 C C . SER A 1 333 ? 43.584 21.042 45.276 1.00 60.22 333 SER A C 1
ATOM 2642 O O . SER A 1 333 ? 43.605 22.247 45.330 1.00 65.39 333 SER A O 1
ATOM 2645 N N . PHE A 1 334 ? 42.490 20.335 45.056 1.00 59.55 334 PHE A N 1
ATOM 2646 C CA . PHE A 1 334 ? 41.143 20.932 44.926 1.00 65.28 334 PHE A CA 1
ATOM 2647 C C . PHE A 1 334 ? 40.264 20.391 46.034 1.00 63.75 334 PHE A C 1
ATOM 2648 O O . PHE A 1 334 ? 40.628 19.401 46.649 1.00 81.92 334 PHE A O 1
ATOM 2656 N N . ALA A 1 335 ? 39.150 21.062 46.281 1.00 71.49 335 ALA A N 1
ATOM 2657 C CA . ALA A 1 335 ? 38.113 20.646 47.251 1.00 81.23 335 ALA A CA 1
ATOM 2658 C C . ALA A 1 335 ? 36.857 21.498 47.046 1.00 81.38 335 ALA A C 1
ATOM 2659 O O . ALA A 1 335 ? 36.912 22.506 46.299 1.00 82.33 335 ALA A O 1
ATOM 2661 N N . PHE A 1 336 ? 35.759 21.100 47.687 1.00 82.97 336 PHE A N 1
ATOM 2662 C CA . PHE A 1 336 ? 34.463 21.817 47.611 1.00 83.27 336 PHE A CA 1
ATOM 2663 C C . PHE A 1 336 ? 33.957 22.045 49.033 1.00 87.45 336 PHE A C 1
ATOM 2664 O O . PHE A 1 336 ? 33.160 21.261 49.536 1.00 97.42 336 PHE A O 1
ATOM 2672 N N . PRO A 1 337 ? 34.437 23.119 49.714 1.00 87.02 337 PRO A N 1
ATOM 2673 C CA . PRO A 1 337 ? 33.966 23.499 51.047 1.00 86.50 337 PRO A CA 1
ATOM 2674 C C . PRO A 1 337 ? 32.449 23.727 51.143 1.00 88.06 337 PRO A C 1
ATOM 2675 O O . PRO A 1 337 ? 31.875 23.457 52.183 1.00 98.65 337 PRO A O 1
ATOM 2679 N N . PHE A 1 338 ? 31.852 24.204 50.052 1.00 86.25 338 PHE A N 1
ATOM 2680 C CA . PHE A 1 338 ? 30.402 24.489 49.906 1.00 85.99 338 PHE A CA 1
ATOM 2681 C C . PHE A 1 338 ? 29.613 23.224 49.542 1.00 88.33 338 PHE A C 1
ATOM 2682 O O . PHE A 1 338 ? 28.383 23.307 49.498 1.00 94.57 338 PHE A O 1
ATOM 2690 N N . LEU A 1 339 ? 30.267 22.081 49.317 1.00 95.93 339 LEU A N 1
ATOM 2691 C CA . LEU A 1 339 ? 29.587 20.836 48.849 1.00 101.75 339 LEU A CA 1
ATOM 2692 C C . LEU A 1 339 ? 29.986 19.640 49.731 1.00 104.93 339 LEU A C 1
ATOM 2693 O O . LEU A 1 339 ? 30.040 18.505 49.187 1.00 103.32 339 LEU A O 1
ATOM 2698 N N . GLU A 1 340 ? 30.240 19.860 51.029 1.00 100.02 340 GLU A N 1
ATOM 2699 C CA . GLU A 1 340 ? 30.640 18.790 51.990 1.00 126.51 340 GLU A CA 1
ATOM 2700 C C . GLU A 1 340 ? 29.390 18.006 52.433 1.00 138.77 340 GLU A C 1
ATOM 2701 O O . GLU A 1 340 ? 29.241 17.743 53.647 1.00 148.19 340 GLU A O 1
ATOM 2707 N N . ASP A 1 341 ? 28.518 17.664 51.476 1.00 146.30 341 ASP A N 1
ATOM 2708 C CA . ASP A 1 341 ? 27.264 16.865 51.629 1.00 124.83 341 ASP A CA 1
ATOM 2709 C C . ASP A 1 341 ? 27.063 15.989 50.376 1.00 105.07 341 ASP A C 1
ATOM 2710 O O . ASP A 1 341 ? 26.575 14.876 50.499 1.00 107.10 341 ASP A O 1
ATOM 2715 N N . SER A 1 342 ? 27.439 16.495 49.197 1.00 108.74 342 SER A N 1
ATOM 2716 C CA . SER A 1 342 ? 27.128 15.942 47.852 1.00 103.13 342 SER A CA 1
ATOM 2717 C C . SER A 1 342 ? 28.369 15.261 47.260 1.00 102.55 342 SER A C 1
ATOM 2718 O O . SER A 1 342 ? 28.252 14.103 46.832 1.00 102.62 342 SER A O 1
ATOM 2721 N N . VAL A 1 343 ? 29.501 15.977 47.219 1.00 93.07 343 VAL A N 1
ATOM 2722 C CA . VAL A 1 343 ? 30.747 15.585 46.499 1.00 87.67 343 VAL A CA 1
ATOM 2723 C C . VAL A 1 343 ? 31.910 15.598 47.489 1.00 81.06 343 VAL A C 1
ATOM 2724 O O . VAL A 1 343 ? 32.201 16.663 48.020 1.00 73.63 343 VAL A O 1
ATOM 2728 N N . LYS A 1 344 ? 32.597 14.467 47.659 1.00 83.66 344 LYS A N 1
ATOM 2729 C CA . LYS A 1 344 ? 33.749 14.319 48.587 1.00 84.66 344 LYS A CA 1
ATOM 2730 C C . LYS A 1 344 ? 35.044 14.136 47.784 1.00 83.41 344 LYS A C 1
ATOM 2731 O O . LYS A 1 344 ? 35.063 13.312 46.827 1.00 91.56 344 LYS A O 1
ATOM 2737 N N . VAL A 1 345 ? 36.099 14.869 48.164 1.00 72.17 345 VAL A N 1
ATOM 2738 C CA . VAL A 1 345 ? 37.472 14.684 47.611 1.00 74.65 345 VAL A CA 1
ATOM 2739 C C . VAL A 1 345 ? 38.462 14.560 48.776 1.00 75.43 345 VAL A C 1
ATOM 2740 O O . VAL A 1 345 ? 38.333 15.331 49.763 1.00 74.88 345 VAL A O 1
ATOM 2744 N N . VAL A 1 346 ? 39.405 13.623 48.607 1.00 69.86 346 VAL A N 1
ATOM 2745 C CA . VAL A 1 346 ? 40.580 13.334 49.475 1.00 78.08 346 VAL A CA 1
ATOM 2746 C C . VAL A 1 346 ? 41.825 13.207 48.598 1.00 76.06 346 VAL A C 1
ATOM 2747 O O . VAL A 1 346 ? 41.853 12.270 47.807 1.00 66.60 346 VAL A O 1
ATOM 2751 N N . LYS A 1 347 ? 42.837 14.049 48.792 1.00 79.77 347 LYS A N 1
ATOM 2752 C CA . LYS A 1 347 ? 44.111 13.985 48.028 1.00 87.81 347 LYS A CA 1
ATOM 2753 C C . LYS A 1 347 ? 43.779 13.767 46.538 1.00 84.42 347 LYS A C 1
ATOM 2754 O O . LYS A 1 347 ? 44.349 12.848 45.902 1.00 80.02 347 LYS A O 1
ATOM 2760 N N . ASN A 1 348 ? 42.852 14.593 46.029 1.00 78.29 348 ASN A N 1
ATOM 2761 C CA . ASN A 1 348 ? 42.539 14.828 44.592 1.00 68.43 348 ASN A CA 1
ATOM 2762 C C . ASN A 1 348 ? 41.862 13.598 43.993 1.00 69.49 348 ASN A C 1
ATOM 2763 O O . ASN A 1 348 ? 41.683 13.567 42.742 1.00 69.37 348 ASN A O 1
ATOM 2768 N N . LYS A 1 349 ? 41.432 12.665 44.845 1.00 66.23 349 LYS A N 1
ATOM 2769 C CA . LYS A 1 349 ? 40.594 11.516 44.435 1.00 71.72 349 LYS A CA 1
ATOM 2770 C C . LYS A 1 349 ? 39.141 11.953 44.595 1.00 69.40 349 LYS A C 1
ATOM 2771 O O . LYS A 1 349 ? 38.729 12.230 45.718 1.00 75.12 349 LYS A O 1
ATOM 2777 N N . VAL A 1 350 ? 38.424 12.073 43.482 1.00 80.11 350 VAL A N 1
ATOM 2778 C CA . VAL A 1 350 ? 36.955 12.320 43.455 1.00 83.01 350 VAL A CA 1
ATOM 2779 C C . VAL A 1 350 ? 36.316 11.232 42.593 1.00 79.94 350 VAL A C 1
ATOM 2780 O O . VAL A 1 350 ? 36.979 10.737 41.659 1.00 87.14 350 VAL A O 1
ATOM 2784 N N . SER A 1 351 ? 35.075 10.873 42.889 1.00 78.92 351 SER A N 1
ATOM 2785 C CA . SER A 1 351 ? 34.277 9.942 42.057 1.00 83.76 351 SER A CA 1
ATOM 2786 C C . SER A 1 351 ? 33.153 10.738 41.380 1.00 74.05 351 SER A C 1
ATOM 2787 O O . SER A 1 351 ? 32.250 11.215 42.094 1.00 71.38 351 SER A O 1
ATOM 2790 N N . LEU A 1 352 ? 33.258 10.921 40.056 1.00 77.02 352 LEU A N 1
ATOM 2791 C CA . LEU A 1 352 ? 32.281 11.649 39.191 1.00 78.89 352 LEU A CA 1
ATOM 2792 C C . LEU A 1 352 ? 32.127 10.910 37.842 1.00 79.36 352 LEU A C 1
ATOM 2793 O O . LEU A 1 352 ? 33.163 10.576 37.199 1.00 66.22 352 LEU A O 1
ATOM 2798 N N . TYR A 1 353 ? 30.885 10.609 37.440 1.00 73.77 353 TYR A N 1
ATOM 2799 C CA . TYR A 1 353 ? 30.570 9.926 36.155 1.00 75.13 353 TYR A CA 1
ATOM 2800 C C . TYR A 1 353 ? 30.917 10.861 34.981 1.00 73.44 353 TYR A C 1
ATOM 2801 O O . TYR A 1 353 ? 30.297 11.928 34.852 1.00 80.42 353 TYR A O 1
ATOM 2810 N N . LYS A 1 354 ? 31.899 10.488 34.158 1.00 75.72 354 LYS A N 1
ATOM 2811 C CA . LYS A 1 354 ? 32.422 11.313 33.029 1.00 75.98 354 LYS A CA 1
ATOM 2812 C C . LYS A 1 354 ? 33.084 12.591 33.572 1.00 72.93 354 LYS A C 1
ATOM 2813 O O . LYS A 1 354 ? 33.202 13.585 32.819 1.00 68.99 354 LYS A O 1
ATOM 2819 N N . LYS A 1 355 ? 33.494 12.544 34.840 1.00 70.01 355 LYS A N 1
ATOM 2820 C CA . LYS A 1 355 ? 34.250 13.589 35.577 1.00 72.73 355 LYS A CA 1
ATOM 2821 C C . LYS A 1 355 ? 33.294 14.700 36.008 1.00 66.77 355 LYS A C 1
ATOM 2822 O O . LYS A 1 355 ? 33.798 15.652 36.606 1.00 78.50 355 LYS A O 1
ATOM 2828 N N . VAL A 1 356 ? 31.985 14.549 35.776 1.00 66.25 356 VAL A N 1
ATOM 2829 C CA . VAL A 1 356 ? 30.977 15.654 35.865 1.00 72.23 356 VAL A CA 1
ATOM 2830 C C . VAL A 1 356 ? 29.956 15.397 36.977 1.00 72.36 356 VAL A C 1
ATOM 2831 O O . VAL A 1 356 ? 29.774 16.302 37.806 1.00 71.36 356 VAL A O 1
ATOM 2835 N N . PHE A 1 357 ? 29.284 14.240 36.967 1.00 78.27 357 PHE A N 1
ATOM 2836 C CA . PHE A 1 357 ? 28.088 13.945 37.803 1.00 72.68 357 PHE A CA 1
ATOM 2837 C C . PHE A 1 357 ? 28.443 13.076 39.001 1.00 78.75 357 PHE A C 1
ATOM 2838 O O . PHE A 1 357 ? 29.062 12.016 38.856 1.00 74.28 357 PHE A O 1
ATOM 2846 N N . PRO A 1 358 ? 28.035 13.502 40.220 1.00 78.50 358 PRO A N 1
ATOM 2847 C CA . PRO A 1 358 ? 28.051 12.618 41.373 1.00 80.14 358 PRO A CA 1
ATOM 2848 C C . PRO A 1 358 ? 27.085 11.477 41.056 1.00 84.01 358 PRO A C 1
ATOM 2849 O O . PRO A 1 358 ? 25.989 11.698 40.541 1.00 83.20 358 PRO A O 1
ATOM 2853 N N . PRO A 1 359 ? 27.482 10.212 41.312 1.00 82.77 359 PRO A N 1
ATOM 2854 C CA . PRO A 1 359 ? 26.694 9.071 40.855 1.00 80.56 359 PRO A CA 1
ATOM 2855 C C . PRO A 1 359 ? 25.528 8.758 41.806 1.00 81.80 359 PRO A C 1
ATOM 2856 O O . PRO A 1 359 ? 24.598 8.082 41.391 1.00 76.99 359 PRO A O 1
ATOM 2860 N N . ASN A 1 360 ? 25.609 9.280 43.036 1.00 83.57 360 ASN A N 1
ATOM 2861 C CA . ASN A 1 360 ? 24.728 8.947 44.192 1.00 89.91 360 ASN A CA 1
ATOM 2862 C C . ASN A 1 360 ? 23.671 10.047 44.378 1.00 99.42 360 ASN A C 1
ATOM 2863 O O . ASN A 1 360 ? 23.357 10.378 45.540 1.00 95.38 360 ASN A O 1
ATOM 2868 N N . LEU A 1 361 ? 23.142 10.593 43.277 1.00 98.92 361 LEU A N 1
ATOM 2869 C CA . LEU A 1 361 ? 22.164 11.713 43.290 1.00 92.33 361 LEU A CA 1
ATOM 2870 C C . LEU A 1 361 ? 20.823 11.200 42.790 1.00 91.80 361 LEU A C 1
ATOM 2871 O O . LEU A 1 361 ? 20.802 10.678 41.661 1.00 96.87 361 LEU A O 1
ATOM 2876 N N . GLU A 1 362 ? 19.757 11.416 43.568 1.00 91.02 362 GLU A N 1
ATOM 2877 C CA . GLU A 1 362 ? 18.376 10.988 43.223 1.00 88.85 362 GLU A CA 1
ATOM 2878 C C . GLU A 1 362 ? 17.923 11.747 41.971 1.00 87.75 362 GLU A C 1
ATOM 2879 O O . GLU A 1 362 ? 17.118 11.183 41.206 1.00 80.43 362 GLU A O 1
ATOM 2885 N N . LYS A 1 363 ? 18.433 12.968 41.772 1.00 87.71 363 LYS A N 1
ATOM 2886 C CA . LYS A 1 363 ? 18.231 13.764 40.533 1.00 89.24 363 LYS A CA 1
ATOM 2887 C C . LYS A 1 363 ? 19.589 14.151 39.959 1.00 87.27 363 LYS A C 1
ATOM 2888 O O . LYS A 1 363 ? 20.523 14.422 40.711 1.00 94.36 363 LYS A O 1
ATOM 2894 N N . PRO A 1 364 ? 19.744 14.167 38.616 1.00 89.54 364 PRO A N 1
ATOM 2895 C CA . PRO A 1 364 ? 20.996 14.602 37.990 1.00 90.75 364 PRO A CA 1
ATOM 2896 C C . PRO A 1 364 ? 21.091 16.128 37.819 1.00 84.48 364 PRO A C 1
ATOM 2897 O O . PRO A 1 364 ? 21.155 16.575 36.700 1.00 90.91 364 PRO A O 1
ATOM 2901 N N . THR A 1 365 ? 21.121 16.888 38.918 1.00 81.80 365 THR A N 1
ATOM 2902 C CA . THR A 1 365 ? 20.959 18.370 38.910 1.00 82.04 365 THR A CA 1
ATOM 2903 C C . THR A 1 365 ? 22.171 19.084 39.513 1.00 72.30 365 THR A C 1
ATOM 2904 O O . THR A 1 365 ? 22.041 20.289 39.796 1.00 71.79 365 THR A O 1
ATOM 2908 N N . LEU A 1 366 ? 23.301 18.389 39.682 1.00 78.49 366 LEU A N 1
ATOM 2909 C CA . LEU A 1 366 ? 24.605 18.976 40.119 1.00 82.58 366 LEU A CA 1
ATOM 2910 C C . LEU A 1 366 ? 25.701 18.489 39.173 1.00 78.08 366 LEU A C 1
ATOM 2911 O O . LEU A 1 366 ? 26.094 17.305 39.281 1.00 80.43 366 LEU A O 1
ATOM 2916 N N . ALA A 1 367 ? 26.160 19.378 38.297 1.00 74.69 367 ALA A N 1
ATOM 2917 C CA . ALA A 1 367 ? 27.268 19.152 37.343 1.00 83.00 367 ALA A CA 1
ATOM 2918 C C . ALA A 1 367 ? 28.550 19.807 37.892 1.00 84.68 367 ALA A C 1
ATOM 2919 O O . ALA A 1 367 ? 28.449 20.935 38.464 1.00 78.49 367 ALA A O 1
ATOM 2921 N N . ILE A 1 368 ? 29.701 19.124 37.755 1.00 78.96 368 ILE A N 1
ATOM 2922 C CA . ILE A 1 368 ? 31.055 19.685 38.066 1.00 74.96 368 ILE A CA 1
ATOM 2923 C C . ILE A 1 368 ? 31.763 19.907 36.730 1.00 78.87 368 ILE A C 1
ATOM 2924 O O . ILE A 1 368 ? 32.056 18.912 36.048 1.00 76.99 368 ILE A O 1
ATOM 2929 N N . ILE A 1 369 ? 32.024 21.174 36.385 1.00 82.50 369 ILE A N 1
ATOM 2930 C CA . ILE A 1 369 ? 32.547 21.619 35.057 1.00 79.28 369 ILE A CA 1
ATOM 2931 C C . ILE A 1 369 ? 34.038 21.967 35.166 1.00 78.20 369 ILE A C 1
ATOM 2932 O O . ILE A 1 369 ? 34.409 22.835 35.976 1.00 74.13 369 ILE A O 1
ATOM 2937 N N . GLY A 1 370 ? 34.862 21.339 34.336 1.00 75.46 370 GLY A N 1
ATOM 2938 C CA . GLY A 1 370 ? 36.273 21.719 34.143 1.00 78.60 370 GLY A CA 1
ATOM 2939 C C . GLY A 1 370 ? 37.205 21.058 35.137 1.00 75.11 370 GLY A C 1
ATOM 2940 O O . GLY A 1 370 ? 38.327 21.576 35.314 1.00 88.80 370 GLY A O 1
ATOM 2941 N N . LEU A 1 371 ? 36.753 19.972 35.767 1.00 76.57 371 LEU A N 1
ATOM 2942 C CA . LEU A 1 371 ? 37.533 19.167 36.745 1.00 78.99 371 LEU A CA 1
ATOM 2943 C C . LEU A 1 371 ? 38.137 17.983 35.985 1.00 78.35 371 LEU A C 1
ATOM 2944 O O . LEU A 1 371 ? 37.695 16.837 36.190 1.00 86.54 371 LEU A O 1
ATOM 2949 N N . ILE A 1 372 ? 39.086 18.298 35.109 1.00 73.34 372 ILE A N 1
ATOM 2950 C CA . ILE A 1 372 ? 39.848 17.337 34.262 1.00 71.12 372 ILE A CA 1
ATOM 2951 C C . ILE A 1 372 ? 41.270 17.905 34.065 1.00 70.93 372 ILE A C 1
ATOM 2952 O O . ILE A 1 372 ? 41.432 19.137 34.155 1.00 75.90 372 ILE A O 1
ATOM 2957 N N . GLN A 1 373 ? 42.276 17.050 33.863 1.00 63.34 373 GLN A N 1
ATOM 2958 C CA . GLN A 1 373 ? 43.648 17.441 33.450 1.00 62.68 373 GLN A CA 1
ATOM 2959 C C . GLN A 1 373 ? 43.914 16.812 32.094 1.00 63.15 373 GLN A C 1
ATOM 2960 O O . GLN A 1 373 ? 44.446 15.711 32.017 1.00 64.47 373 GLN A O 1
ATOM 2966 N N . PRO A 1 374 ? 43.464 17.448 30.989 1.00 68.30 374 PRO A N 1
ATOM 2967 C CA . PRO A 1 374 ? 43.531 16.844 29.659 1.00 65.01 374 PRO A CA 1
ATOM 2968 C C . PRO A 1 374 ? 44.917 16.998 29.054 1.00 55.94 374 PRO A C 1
ATOM 2969 O O . PRO A 1 374 ? 45.523 17.954 29.380 1.00 54.81 374 PRO A O 1
ATOM 2973 N N . LEU A 1 375 ? 45.366 16.063 28.218 1.00 61.21 375 LEU A N 1
ATOM 2974 C CA . LEU A 1 375 ? 46.498 16.325 27.282 1.00 66.25 375 LEU A CA 1
ATOM 2975 C C . LEU A 1 375 ? 45.924 17.169 26.139 1.00 63.97 375 LEU A C 1
ATOM 2976 O O . LEU A 1 375 ? 45.792 16.644 25.009 1.00 63.30 375 LEU A O 1
ATOM 2981 N N . GLY A 1 376 ? 45.567 18.414 26.465 1.00 61.47 376 GLY A N 1
ATOM 2982 C CA . GLY A 1 376 ? 44.778 19.329 25.618 1.00 68.44 376 GLY A CA 1
ATOM 2983 C C . GLY A 1 376 ? 44.259 20.516 26.419 1.00 66.48 376 GLY A C 1
ATOM 2984 O O . GLY A 1 376 ? 44.709 20.728 27.548 1.00 66.03 376 GLY A O 1
ATOM 2985 N N . ALA A 1 377 ? 43.359 21.298 25.849 1.00 68.87 377 ALA A N 1
ATOM 2986 C CA . ALA A 1 377 ? 42.798 22.498 26.496 1.00 69.61 377 ALA A CA 1
ATOM 2987 C C . ALA A 1 377 ? 41.584 22.097 27.334 1.00 67.34 377 ALA A C 1
ATOM 2988 O O . ALA A 1 377 ? 40.827 21.224 26.890 1.00 60.58 377 ALA A O 1
ATOM 2990 N N . ILE A 1 378 ? 41.387 22.734 28.489 1.00 68.98 378 ILE A N 1
ATOM 2991 C CA . ILE A 1 378 ? 40.193 22.492 29.354 1.00 72.23 378 ILE A CA 1
ATOM 2992 C C . ILE A 1 378 ? 38.969 23.206 28.764 1.00 71.47 378 ILE A C 1
ATOM 2993 O O . ILE A 1 378 ? 37.912 22.564 28.724 1.00 72.50 378 ILE A O 1
ATOM 2998 N N . MET A 1 379 ? 39.103 24.469 28.324 1.00 73.12 379 MET A N 1
ATOM 2999 C CA . MET A 1 379 ? 37.957 25.309 27.872 1.00 70.38 379 MET A CA 1
ATOM 3000 C C . MET A 1 379 ? 37.032 24.482 26.972 1.00 68.29 379 MET A C 1
ATOM 3001 O O . MET A 1 379 ? 35.833 24.365 27.250 1.00 60.32 379 MET A O 1
ATOM 3006 N N . PRO A 1 380 ? 37.536 23.869 25.876 1.00 61.12 380 PRO A N 1
ATOM 3007 C CA . PRO A 1 380 ? 36.663 23.172 24.932 1.00 65.62 380 PRO A CA 1
ATOM 3008 C C . PRO A 1 380 ? 35.915 21.974 25.530 1.00 72.55 380 PRO A C 1
ATOM 3009 O O . PRO A 1 380 ? 34.820 21.705 25.044 1.00 72.02 380 PRO A O 1
ATOM 3013 N N . ILE A 1 381 ? 36.521 21.300 26.525 1.00 76.13 381 ILE A N 1
ATOM 3014 C CA . ILE A 1 381 ? 35.949 20.132 27.266 1.00 71.48 381 ILE A CA 1
ATOM 3015 C C . ILE A 1 381 ? 34.882 20.612 28.261 1.00 71.81 381 ILE A C 1
ATOM 3016 O O . ILE A 1 381 ? 33.828 19.959 28.328 1.00 77.81 381 ILE A O 1
ATOM 3021 N N . SER A 1 382 ? 35.151 21.684 29.011 1.00 59.90 382 SER A N 1
ATOM 3022 C CA . SER A 1 382 ? 34.176 22.347 29.915 1.00 69.45 382 SER A CA 1
ATOM 3023 C C . SER A 1 382 ? 32.896 22.670 29.136 1.00 75.77 382 SER A C 1
ATOM 3024 O O . SER A 1 382 ? 31.788 22.474 29.678 1.00 69.31 382 SER A O 1
ATOM 3027 N N . GLU A 1 383 ? 33.061 23.176 27.914 1.00 77.06 383 GLU A N 1
ATOM 3028 C CA . GLU A 1 383 ? 31.946 23.576 27.026 1.00 80.59 383 GLU A CA 1
ATOM 3029 C C . GLU A 1 383 ? 31.095 22.340 26.718 1.00 81.97 383 GLU A C 1
ATOM 3030 O O . GLU A 1 383 ? 29.889 22.365 27.000 1.00 95.90 383 GLU A O 1
ATOM 3036 N N . LEU A 1 384 ? 31.705 21.292 26.178 1.00 80.97 384 LEU A N 1
ATOM 3037 C CA . LEU A 1 384 ? 30.991 20.024 25.877 1.00 78.22 384 LEU A CA 1
ATOM 3038 C C . LEU A 1 384 ? 30.386 19.486 27.177 1.00 74.17 384 LEU A C 1
ATOM 3039 O O . LEU A 1 384 ? 29.213 19.120 27.150 1.00 75.12 384 LEU A O 1
ATOM 3044 N N . GLN A 1 385 ? 31.131 19.497 28.282 1.00 69.13 385 GLN A N 1
ATOM 3045 C CA . GLN A 1 385 ? 30.588 19.100 29.605 1.00 78.36 385 GLN A CA 1
ATOM 3046 C C . GLN A 1 385 ? 29.302 19.898 29.877 1.00 85.90 385 GLN A C 1
ATOM 3047 O O . GLN A 1 385 ? 28.348 19.313 30.431 1.00 89.13 385 GLN A O 1
ATOM 3053 N N . GLY A 1 386 ? 29.299 21.188 29.514 1.00 85.55 386 GLY A N 1
ATOM 3054 C CA . GLY A 1 386 ? 28.207 22.152 29.756 1.00 71.12 386 GLY A CA 1
ATOM 3055 C C . GLY A 1 386 ? 27.030 21.906 28.839 1.00 66.81 386 GLY A C 1
ATOM 3056 O O . GLY A 1 386 ? 25.896 22.005 29.308 1.00 63.79 386 GLY A O 1
ATOM 3057 N N . ARG A 1 387 ? 27.284 21.585 27.573 1.00 69.34 387 ARG A N 1
ATOM 3058 C CA . ARG A 1 387 ? 26.215 21.253 26.593 1.00 73.16 387 ARG A CA 1
ATOM 3059 C C . ARG A 1 387 ? 25.450 20.048 27.141 1.00 77.75 387 ARG A C 1
ATOM 3060 O O . ARG A 1 387 ? 24.230 20.170 27.373 1.00 95.75 387 ARG A O 1
ATOM 3068 N N . TRP A 1 388 ? 26.168 18.955 27.390 1.00 74.32 388 TRP A N 1
ATOM 3069 C CA . TRP A 1 388 ? 25.645 17.704 27.994 1.00 72.20 388 TRP A CA 1
ATOM 3070 C C . TRP A 1 388 ? 24.900 17.993 29.304 1.00 72.79 388 TRP A C 1
ATOM 3071 O O . TRP A 1 388 ? 23.735 17.572 29.430 1.00 76.52 388 TRP A O 1
ATOM 3082 N N . ALA A 1 389 ? 25.569 18.657 30.247 1.00 68.84 389 ALA A N 1
ATOM 3083 C CA . ALA A 1 389 ? 25.074 18.901 31.621 1.00 77.92 389 ALA A CA 1
ATOM 3084 C C . ALA A 1 389 ? 23.670 19.512 31.566 1.00 85.69 389 ALA A C 1
ATOM 3085 O O . ALA A 1 389 ? 22.754 18.965 32.230 1.00 77.76 389 ALA A O 1
ATOM 3087 N N . THR A 1 390 ? 23.513 20.592 30.787 1.00 92.61 390 THR A N 1
ATOM 3088 C CA . THR A 1 390 ? 22.251 21.367 30.669 1.00 86.32 390 THR A CA 1
ATOM 3089 C C . THR A 1 390 ? 21.176 20.494 30.021 1.00 93.25 390 THR A C 1
ATOM 3090 O O . THR A 1 390 ? 19.995 20.712 30.338 1.00 98.75 390 THR A O 1
ATOM 3094 N N . GLN A 1 391 ? 21.558 19.552 29.151 1.00 87.15 391 GLN A N 1
ATOM 3095 C CA . GLN A 1 391 ? 20.581 18.651 28.489 1.00 86.27 391 GLN A CA 1
ATOM 3096 C C . GLN A 1 391 ? 19.997 17.716 29.550 1.00 84.48 391 GLN A C 1
ATOM 3097 O O . GLN A 1 391 ? 18.757 17.575 29.570 1.00 83.96 391 GLN A O 1
ATOM 3103 N N . VAL A 1 392 ? 20.819 17.167 30.449 1.00 80.31 392 VAL A N 1
ATOM 3104 C CA . VAL A 1 392 ? 20.300 16.201 31.466 1.00 86.31 392 VAL A CA 1
ATOM 3105 C C . VAL A 1 392 ? 19.524 16.965 32.553 1.00 80.66 392 VAL A C 1
ATOM 3106 O O . VAL A 1 392 ? 18.715 16.321 33.241 1.00 95.24 392 VAL A O 1
ATOM 3110 N N . PHE A 1 393 ? 19.718 18.278 32.682 1.00 72.40 393 PHE A N 1
ATOM 3111 C CA . PHE A 1 393 ? 18.928 19.144 33.599 1.00 82.25 393 PHE A CA 1
ATOM 3112 C C . PHE A 1 393 ? 17.493 19.299 33.065 1.00 87.50 393 PHE A C 1
ATOM 3113 O O . PHE A 1 393 ? 16.549 19.435 33.858 1.00 81.10 393 PHE A O 1
ATOM 3121 N N . LYS A 1 394 ? 17.344 19.294 31.744 1.00 88.96 394 LYS A N 1
ATOM 3122 C CA . LYS A 1 394 ? 16.044 19.416 31.050 1.00 88.43 394 LYS A CA 1
ATOM 3123 C C . LYS A 1 394 ? 15.428 18.033 30.833 1.00 93.41 394 LYS A C 1
ATOM 3124 O O . LYS A 1 394 ? 14.250 17.985 30.468 1.00 98.22 394 LYS A O 1
ATOM 3130 N N . GLY A 1 395 ? 16.194 16.954 30.999 1.00 98.17 395 GLY A N 1
ATOM 3131 C CA . GLY A 1 395 ? 15.700 15.577 30.798 1.00 91.73 395 GLY A CA 1
ATOM 3132 C C . GLY A 1 395 ? 15.743 15.148 29.340 1.00 83.17 395 GLY A C 1
ATOM 3133 O O . GLY A 1 395 ? 15.374 13.992 29.061 1.00 70.28 395 GLY A O 1
ATOM 3134 N N . LEU A 1 396 ? 16.246 16.014 28.453 1.00 80.93 396 LEU A N 1
ATOM 3135 C CA . LEU A 1 396 ? 16.520 15.724 27.021 1.00 84.67 396 LEU A CA 1
ATOM 3136 C C . LEU A 1 396 ? 17.518 14.570 26.891 1.00 78.02 396 LEU A C 1
ATOM 3137 O O . LEU A 1 396 ? 17.505 13.918 25.859 1.00 77.34 396 LEU A O 1
ATOM 3142 N N . LYS A 1 397 ? 18.375 14.374 27.896 1.00 92.95 397 LYS A N 1
ATOM 3143 C CA . LYS A 1 397 ? 19.307 13.215 28.043 1.00 90.47 397 LYS A CA 1
ATOM 3144 C C . LYS A 1 397 ? 19.217 12.726 29.495 1.00 89.97 397 LYS A C 1
ATOM 3145 O O . LYS A 1 397 ? 18.681 13.493 30.359 1.00 79.58 397 LYS A O 1
ATOM 3151 N N . THR A 1 398 ? 19.674 11.497 29.763 1.00 76.91 398 THR A N 1
ATOM 3152 C CA . THR A 1 398 ? 19.464 10.810 31.069 1.00 76.53 398 THR A CA 1
ATOM 3153 C C . THR A 1 398 ? 20.739 10.067 31.463 1.00 74.43 398 THR A C 1
ATOM 3154 O O . THR A 1 398 ? 21.474 9.674 30.566 1.00 77.02 398 THR A O 1
ATOM 3158 N N . LEU A 1 399 ? 20.969 9.887 32.765 1.00 86.64 399 LEU A N 1
ATOM 3159 C CA . LEU A 1 399 ? 22.149 9.160 33.304 1.00 91.25 399 LEU A CA 1
ATOM 3160 C C . LEU A 1 399 ? 21.848 7.668 33.445 1.00 85.75 399 LEU A C 1
ATOM 3161 O O . LEU A 1 399 ? 20.694 7.273 33.591 1.00 89.84 399 LEU A O 1
ATOM 3166 N N . PRO A 1 400 ? 22.881 6.795 33.385 1.00 89.13 400 PRO A N 1
ATOM 3167 C CA . PRO A 1 400 ? 22.714 5.395 33.774 1.00 88.21 400 PRO A CA 1
ATOM 3168 C C . PRO A 1 400 ? 22.311 5.256 35.256 1.00 85.36 400 PRO A C 1
ATOM 3169 O O . PRO A 1 400 ? 22.307 6.244 35.969 1.00 84.00 400 PRO A O 1
ATOM 3173 N N . SER A 1 401 ? 21.967 4.041 35.689 1.00 80.22 401 SER A N 1
ATOM 3174 C CA . SER A 1 401 ? 21.654 3.720 37.105 1.00 82.55 401 SER A CA 1
ATOM 3175 C C . SER A 1 401 ? 22.909 3.957 37.951 1.00 81.88 401 SER A C 1
ATOM 3176 O O . SER A 1 401 ? 24.023 3.905 37.389 1.00 88.96 401 SER A O 1
ATOM 3179 N N . GLN A 1 402 ? 22.727 4.232 39.244 1.00 79.08 402 GLN A N 1
ATOM 3180 C CA . GLN A 1 402 ? 23.826 4.474 40.219 1.00 79.81 402 GLN A CA 1
ATOM 3181 C C . GLN A 1 402 ? 24.925 3.417 40.011 1.00 90.66 402 GLN A C 1
ATOM 3182 O O . GLN A 1 402 ? 26.082 3.788 39.741 1.00 86.89 402 GLN A O 1
ATOM 3188 N N . SER A 1 403 ? 24.574 2.135 40.092 1.00 99.70 403 SER A N 1
ATOM 3189 C CA . SER A 1 403 ? 25.558 1.025 40.162 1.00 110.23 403 SER A CA 1
ATOM 3190 C C . SER A 1 403 ? 26.380 0.944 38.864 1.00 98.64 403 SER A C 1
ATOM 3191 O O . SER A 1 403 ? 27.541 0.552 38.954 1.00 107.89 403 SER A O 1
ATOM 3194 N N . GLU A 1 404 ? 25.822 1.285 37.703 1.00 91.80 404 GLU A N 1
ATOM 3195 C CA . GLU A 1 404 ? 26.559 1.147 36.411 1.00 104.88 404 GLU A CA 1
ATOM 3196 C C . GLU A 1 404 ? 27.383 2.417 36.164 1.00 105.89 404 GLU A C 1
ATOM 3197 O O . GLU A 1 404 ? 28.425 2.318 35.478 1.00 103.70 404 GLU A O 1
ATOM 3203 N N . MET A 1 405 ? 26.964 3.557 36.722 1.00 103.27 405 MET A N 1
ATOM 3204 C CA . MET A 1 405 ? 27.809 4.782 36.789 1.00 95.41 405 MET A CA 1
ATOM 3205 C C . MET A 1 405 ? 29.093 4.445 37.556 1.00 88.79 405 MET A C 1
ATOM 3206 O O . MET A 1 405 ? 30.203 4.807 37.082 1.00 84.20 405 MET A O 1
ATOM 3211 N N . MET A 1 406 ? 28.933 3.764 38.695 1.00 79.08 406 MET A N 1
ATOM 3212 C CA . MET A 1 406 ? 30.029 3.496 39.659 1.00 80.42 406 MET A CA 1
ATOM 3213 C C . MET A 1 406 ? 31.006 2.489 39.042 1.00 80.77 406 MET A C 1
ATOM 3214 O O . MET A 1 406 ? 32.186 2.507 39.431 1.00 81.87 406 MET A O 1
ATOM 3219 N N . ALA A 1 407 ? 30.543 1.638 38.126 1.00 70.71 407 ALA A N 1
ATOM 3220 C CA . ALA A 1 407 ? 31.412 0.645 37.467 1.00 79.84 407 ALA A CA 1
ATOM 3221 C C . ALA A 1 407 ? 32.355 1.391 36.528 1.00 83.70 407 ALA A C 1
ATOM 3222 O O . ALA A 1 407 ? 33.562 1.030 36.509 1.00 84.45 407 ALA A O 1
ATOM 3224 N N . GLU A 1 408 ? 31.823 2.399 35.817 1.00 84.68 408 GLU A N 1
ATOM 3225 C CA . GLU A 1 408 ? 32.568 3.201 34.810 1.00 85.32 408 GLU A CA 1
ATOM 3226 C C . GLU A 1 408 ? 33.579 4.084 35.538 1.00 77.30 408 GLU A C 1
ATOM 3227 O O . GLU A 1 408 ? 34.759 4.072 35.152 1.00 73.64 408 GLU A O 1
ATOM 3233 N N . ILE A 1 409 ? 33.115 4.798 36.564 1.00 74.31 409 ILE A N 1
ATOM 3234 C CA . ILE A 1 409 ? 33.972 5.566 37.513 1.00 70.12 409 ILE A CA 1
ATOM 3235 C C . ILE A 1 409 ? 35.153 4.681 37.949 1.00 72.09 409 ILE A C 1
ATOM 3236 O O . ILE A 1 409 ? 36.307 5.090 37.742 1.00 82.06 409 ILE A O 1
ATOM 3241 N N . SER A 1 410 ? 34.890 3.505 38.513 1.00 71.78 410 SER A N 1
ATOM 3242 C CA . SER A 1 410 ? 35.933 2.619 39.088 1.00 79.43 410 SER A CA 1
ATOM 3243 C C . SER A 1 410 ? 36.817 2.062 37.974 1.00 81.34 410 SER A C 1
ATOM 3244 O O . SER A 1 410 ? 38.028 2.013 38.184 1.00 73.11 410 SER A O 1
ATOM 3247 N N . LYS A 1 411 ? 36.238 1.715 36.823 1.00 85.93 411 LYS A N 1
ATOM 3248 C CA . LYS A 1 411 ? 36.991 1.283 35.607 1.00 85.83 411 LYS A CA 1
ATOM 3249 C C . LYS A 1 411 ? 37.973 2.402 35.209 1.00 76.36 411 LYS A C 1
ATOM 3250 O O . LYS A 1 411 ? 39.135 2.106 34.870 1.00 76.57 411 LYS A O 1
ATOM 3256 N N . ALA A 1 412 ? 37.535 3.660 35.247 1.00 66.00 412 ALA A N 1
ATOM 3257 C CA . ALA A 1 412 ? 38.347 4.816 34.811 1.00 66.35 412 ALA A CA 1
ATOM 3258 C C . ALA A 1 412 ? 39.491 5.015 35.805 1.00 66.53 412 ALA A C 1
ATOM 3259 O O . ALA A 1 412 ? 40.649 5.151 35.351 1.00 61.83 412 ALA A O 1
ATOM 3261 N N . GLN A 1 413 ? 39.178 5.015 37.107 1.00 69.50 413 GLN A N 1
ATOM 3262 C CA . GLN A 1 413 ? 40.177 5.214 38.189 1.00 71.99 413 GLN A CA 1
ATOM 3263 C C . GLN A 1 413 ? 41.234 4.103 38.085 1.00 71.10 413 GLN A C 1
ATOM 3264 O O . GLN A 1 413 ? 42.443 4.393 38.279 1.00 55.85 413 GLN A O 1
ATOM 3270 N N . GLU A 1 414 ? 40.783 2.892 37.751 1.00 75.32 414 GLU A N 1
ATOM 3271 C CA . GLU A 1 414 ? 41.608 1.662 37.675 1.00 77.08 414 GLU A CA 1
ATOM 3272 C C . GLU A 1 414 ? 42.632 1.814 36.551 1.00 69.09 414 GLU A C 1
ATOM 3273 O O . GLU A 1 414 ? 43.825 1.634 36.850 1.00 75.13 414 GLU A O 1
ATOM 3279 N N . GLU A 1 415 ? 42.218 2.114 35.314 1.00 65.71 415 GLU A N 1
ATOM 3280 C CA . GLU A 1 415 ? 43.187 2.122 34.182 1.00 83.45 415 GLU A CA 1
ATOM 3281 C C . GLU A 1 415 ? 44.031 3.404 34.289 1.00 76.82 415 GLU A C 1
ATOM 3282 O O . GLU A 1 415 ? 45.248 3.358 33.992 1.00 66.32 415 GLU A O 1
ATOM 3288 N N . MET A 1 416 ? 43.448 4.496 34.776 1.00 67.99 416 MET A N 1
ATOM 3289 C CA . MET A 1 416 ? 44.240 5.718 35.043 1.00 76.60 416 MET A CA 1
ATOM 3290 C C . MET A 1 416 ? 45.367 5.352 36.024 1.00 73.27 416 MET A C 1
ATOM 3291 O O . MET A 1 416 ? 46.517 5.757 35.762 1.00 75.95 416 MET A O 1
ATOM 3296 N N . ALA A 1 417 ? 45.068 4.580 37.078 1.00 68.12 417 ALA A N 1
ATOM 3297 C CA . ALA A 1 417 ? 46.043 4.168 38.123 1.00 69.17 417 ALA A CA 1
ATOM 3298 C C . ALA A 1 417 ? 47.103 3.218 37.549 1.00 69.02 417 ALA A C 1
ATOM 3299 O O . ALA A 1 417 ? 48.248 3.293 38.006 1.00 62.47 417 ALA A O 1
ATOM 3301 N N . LYS A 1 418 ? 46.744 2.376 36.576 1.00 76.62 418 LYS A N 1
ATOM 3302 C CA . LYS A 1 418 ? 47.687 1.449 35.883 1.00 80.79 418 LYS A CA 1
ATOM 3303 C C . LYS A 1 418 ? 48.650 2.263 35.002 1.00 74.61 418 LYS A C 1
ATOM 3304 O O . LYS A 1 418 ? 49.846 1.954 35.000 1.00 91.00 418 LYS A O 1
ATOM 3310 N N . ARG A 1 419 ? 48.133 3.284 34.316 1.00 72.25 419 ARG A N 1
ATOM 3311 C CA . ARG A 1 419 ? 48.817 4.084 33.261 1.00 74.20 419 ARG A CA 1
ATOM 3312 C C . ARG A 1 419 ? 49.747 5.133 33.891 1.00 74.54 419 ARG A C 1
ATOM 3313 O O . ARG A 1 419 ? 50.927 5.212 33.485 1.00 75.65 419 ARG A O 1
ATOM 3321 N N . TYR A 1 420 ? 49.234 5.942 34.819 1.00 73.86 420 TYR A N 1
ATOM 3322 C CA . TYR A 1 420 ? 49.904 7.179 35.306 1.00 76.26 420 TYR A CA 1
ATOM 3323 C C . TYR A 1 420 ? 50.674 6.909 36.603 1.00 67.26 420 TYR A C 1
ATOM 3324 O O . TYR A 1 420 ? 50.231 6.114 37.467 1.00 64.65 420 TYR A O 1
ATOM 3333 N N . VAL A 1 421 ? 51.816 7.578 36.715 1.00 69.11 421 VAL A N 1
ATOM 3334 C CA . VAL A 1 421 ? 52.705 7.546 37.910 1.00 80.68 421 VAL A CA 1
ATOM 3335 C C . VAL A 1 421 ? 51.869 7.942 39.133 1.00 72.51 421 VAL A C 1
ATOM 3336 O O . VAL A 1 421 ? 51.017 8.805 38.996 1.00 78.57 421 VAL A O 1
ATOM 3340 N N . ASP A 1 422 ? 52.093 7.284 40.265 1.00 74.32 422 ASP A N 1
ATOM 3341 C CA . ASP A 1 422 ? 51.223 7.329 41.470 1.00 78.74 422 ASP A CA 1
ATOM 3342 C C . ASP A 1 422 ? 51.497 8.604 42.265 1.00 77.31 422 ASP A C 1
ATOM 3343 O O . ASP A 1 422 ? 52.385 8.585 43.128 1.00 78.96 422 ASP A O 1
ATOM 3348 N N . SER A 1 423 ? 50.732 9.661 41.979 1.00 79.64 423 SER A N 1
ATOM 3349 C CA . SER A 1 423 ? 50.895 11.037 42.517 1.00 70.64 423 SER A CA 1
ATOM 3350 C C . SER A 1 423 ? 49.537 11.749 42.479 1.00 74.98 423 SER A C 1
ATOM 3351 O O . SER A 1 423 ? 48.725 11.430 41.571 1.00 70.03 423 SER A O 1
ATOM 3354 N N . GLN A 1 424 ? 49.317 12.679 43.419 1.00 75.77 424 GLN A N 1
ATOM 3355 C CA . GLN A 1 424 ? 48.062 13.465 43.584 1.00 65.28 424 GLN A CA 1
ATOM 3356 C C . GLN A 1 424 ? 47.657 14.213 42.307 1.00 69.42 424 GLN A C 1
ATOM 3357 O O . GLN A 1 424 ? 46.465 14.561 42.184 1.00 93.57 424 GLN A O 1
ATOM 3363 N N . ARG A 1 425 ? 48.587 14.522 41.408 1.00 65.02 425 ARG A N 1
ATOM 3364 C CA . ARG A 1 425 ? 48.316 15.362 40.206 1.00 61.04 425 ARG A CA 1
ATOM 3365 C C . ARG A 1 425 ? 47.819 14.500 39.037 1.00 64.03 425 ARG A C 1
ATOM 3366 O O . ARG A 1 425 ? 47.337 15.069 38.033 1.00 70.69 425 ARG A O 1
ATOM 3374 N N . HIS A 1 426 ? 47.871 13.172 39.181 1.00 66.62 426 HIS A N 1
ATOM 3375 C CA . HIS A 1 426 ? 47.478 12.203 38.132 1.00 66.54 426 HIS A CA 1
ATOM 3376 C C . HIS A 1 426 ? 46.164 11.504 38.503 1.00 72.86 426 HIS A C 1
ATOM 3377 O O . HIS A 1 426 ? 46.004 10.324 38.138 1.00 83.68 426 HIS A O 1
ATOM 3384 N N . THR A 1 427 ? 45.212 12.227 39.103 1.00 80.27 427 THR A N 1
ATOM 3385 C CA . THR A 1 427 ? 43.909 11.671 39.561 1.00 65.89 427 THR A CA 1
ATOM 3386 C C . THR A 1 427 ? 42.763 11.995 38.612 1.00 64.68 427 THR A C 1
ATOM 3387 O O . THR A 1 427 ? 41.687 11.458 38.844 1.00 76.11 427 THR A O 1
ATOM 3391 N N . ILE A 1 428 ? 42.935 12.891 37.643 1.00 69.69 428 ILE A N 1
ATOM 3392 C CA . ILE A 1 428 ? 41.787 13.317 36.785 1.00 79.13 428 ILE A CA 1
ATOM 3393 C C . ILE A 1 428 ? 42.217 13.445 35.315 1.00 70.32 428 ILE A C 1
ATOM 3394 O O . ILE A 1 428 ? 41.480 14.086 34.533 1.00 72.30 428 ILE A O 1
ATOM 3399 N N . GLN A 1 429 ? 43.308 12.775 34.946 1.00 60.31 429 GLN A N 1
ATOM 3400 C CA . GLN A 1 429 ? 43.930 12.847 33.604 1.00 65.27 429 GLN A CA 1
ATOM 3401 C C . GLN A 1 429 ? 42.857 12.504 32.569 1.00 60.58 429 GLN A C 1
ATOM 3402 O O . GLN A 1 429 ? 42.032 11.660 32.844 1.00 62.16 429 GLN A O 1
ATOM 3408 N N . GLY A 1 430 ? 42.823 13.225 31.460 1.00 58.81 430 GLY A N 1
ATOM 3409 C CA . GLY A 1 430 ? 42.044 12.867 30.261 1.00 54.12 430 GLY A CA 1
ATOM 3410 C C . GLY A 1 430 ? 42.920 12.993 29.033 1.00 58.05 430 GLY A C 1
ATOM 3411 O O . GLY A 1 430 ? 43.879 13.786 29.045 1.00 65.54 430 GLY A O 1
ATOM 3412 N N . ASP A 1 431 ? 42.638 12.217 28.001 1.00 64.88 431 ASP A N 1
ATOM 3413 C CA . ASP A 1 431 ? 43.166 12.478 26.644 1.00 64.69 431 ASP A CA 1
ATOM 3414 C C . ASP A 1 431 ? 42.134 13.367 25.930 1.00 75.79 431 ASP A C 1
ATOM 3415 O O . ASP A 1 431 ? 40.896 13.274 26.237 1.00 69.21 431 ASP A O 1
ATOM 3420 N N . TYR A 1 432 ? 42.620 14.229 25.036 1.00 80.86 432 TYR A N 1
ATOM 3421 C CA . TYR A 1 432 ? 41.799 15.287 24.402 1.00 80.01 432 TYR A CA 1
ATOM 3422 C C . TYR A 1 432 ? 40.776 14.637 23.470 1.00 85.06 432 TYR A C 1
ATOM 3423 O O . TYR A 1 432 ? 39.559 14.777 23.744 1.00 87.36 432 TYR A O 1
ATOM 3432 N N . ILE A 1 433 ? 41.232 13.935 22.427 1.00 73.63 433 ILE A N 1
ATOM 3433 C CA . ILE A 1 433 ? 40.279 13.413 21.401 1.00 72.58 433 ILE A CA 1
ATOM 3434 C C . ILE A 1 433 ? 39.306 12.451 22.083 1.00 71.13 433 ILE A C 1
ATOM 3435 O O . ILE A 1 433 ? 38.079 12.644 21.929 1.00 71.92 433 ILE A O 1
ATOM 3440 N N . ASP A 1 434 ? 39.823 11.473 22.830 1.00 77.48 434 ASP A N 1
ATOM 3441 C CA . ASP A 1 434 ? 38.967 10.492 23.553 1.00 81.96 434 ASP A CA 1
ATOM 3442 C C . ASP A 1 434 ? 37.862 11.265 24.272 1.00 74.99 434 ASP A C 1
ATOM 3443 O O . ASP A 1 434 ? 36.683 10.889 24.076 1.00 72.04 434 ASP A O 1
ATOM 3448 N N . THR A 1 435 ? 38.219 12.332 25.009 1.00 66.87 435 THR A N 1
ATOM 3449 C CA . THR A 1 435 ? 37.272 13.029 25.925 1.00 73.43 435 THR A CA 1
ATOM 3450 C C . THR A 1 435 ? 36.227 13.791 25.103 1.00 73.43 435 THR A C 1
ATOM 3451 O O . THR A 1 435 ? 35.019 13.642 25.383 1.00 65.84 435 THR A O 1
ATOM 3455 N N . MET A 1 436 ? 36.674 14.565 24.115 1.00 79.69 436 MET A N 1
ATOM 3456 C CA . MET A 1 436 ? 35.777 15.349 23.222 1.00 74.91 436 MET A CA 1
ATOM 3457 C C . MET A 1 436 ? 34.743 14.418 22.560 1.00 70.26 436 MET A C 1
ATOM 3458 O O . MET A 1 436 ? 33.542 14.683 22.686 1.00 73.13 436 MET A O 1
ATOM 3463 N N . GLU A 1 437 ? 35.186 13.338 21.929 1.00 63.68 437 GLU A N 1
ATOM 3464 C CA . GLU A 1 437 ? 34.302 12.302 21.330 1.00 68.13 437 GLU A CA 1
ATOM 3465 C C . GLU A 1 437 ? 33.344 11.738 22.385 1.00 74.87 437 GLU A C 1
ATOM 3466 O O . GLU A 1 437 ? 32.117 11.690 22.112 1.00 75.49 437 GLU A O 1
ATOM 3472 N N . GLU A 1 438 ? 33.880 11.320 23.537 1.00 68.31 438 GLU A N 1
ATOM 3473 C CA . GLU A 1 438 ? 33.082 10.700 24.630 1.00 77.24 438 GLU A CA 1
ATOM 3474 C C . GLU A 1 438 ? 31.887 11.596 24.951 1.00 76.43 438 GLU A C 1
ATOM 3475 O O . GLU A 1 438 ? 30.764 11.109 24.922 1.00 78.83 438 GLU A O 1
ATOM 3481 N N . ILE A 1 439 ? 32.135 12.874 25.228 1.00 79.05 439 ILE A N 1
ATOM 3482 C CA . ILE A 1 439 ? 31.087 13.815 25.712 1.00 73.59 439 ILE A CA 1
ATOM 3483 C C . ILE A 1 439 ? 30.249 14.237 24.507 1.00 70.48 439 ILE A C 1
ATOM 3484 O O . ILE A 1 439 ? 29.040 14.387 24.676 1.00 71.43 439 ILE A O 1
ATOM 3489 N N . ALA A 1 440 ? 30.859 14.415 23.335 1.00 75.55 440 ALA A N 1
ATOM 3490 C CA . ALA A 1 440 ? 30.147 14.754 22.076 1.00 78.80 440 ALA A CA 1
ATOM 3491 C C . ALA A 1 440 ? 29.057 13.713 21.808 1.00 79.41 440 ALA A C 1
ATOM 3492 O O . ALA A 1 440 ? 27.934 14.094 21.461 1.00 74.52 440 ALA A O 1
ATOM 3494 N N . ASP A 1 441 ? 29.390 12.439 21.995 1.00 83.26 441 ASP A N 1
ATOM 3495 C CA . ASP A 1 441 ? 28.475 11.291 21.763 1.00 84.72 441 ASP A CA 1
ATOM 3496 C C . ASP A 1 441 ? 27.283 11.379 22.719 1.00 76.48 441 ASP A C 1
ATOM 3497 O O . ASP A 1 441 ? 26.184 11.139 22.267 1.00 80.98 441 ASP A O 1
ATOM 3502 N N . LEU A 1 442 ? 27.495 11.757 23.981 1.00 82.33 442 LEU A N 1
ATOM 3503 C CA . LEU A 1 442 ? 26.426 11.936 25.007 1.00 89.52 442 LEU A CA 1
ATOM 3504 C C . LEU A 1 442 ? 25.500 13.094 24.615 1.00 84.23 442 LEU A C 1
ATOM 3505 O O . LEU A 1 442 ? 24.303 13.011 24.928 1.00 81.16 442 LEU A O 1
ATOM 3510 N N . VAL A 1 443 ? 26.023 14.133 23.963 1.00 86.69 443 VAL A N 1
ATOM 3511 C CA . VAL A 1 443 ? 25.208 15.305 23.513 1.00 88.72 443 VAL A CA 1
ATOM 3512 C C . VAL A 1 443 ? 24.619 14.999 22.137 1.00 78.76 443 VAL A C 1
ATOM 3513 O O . VAL A 1 443 ? 23.668 15.683 21.759 1.00 76.71 443 VAL A O 1
ATOM 3517 N N . GLY A 1 444 ? 25.185 14.029 21.419 1.00 83.88 444 GLY A N 1
ATOM 3518 C CA . GLY A 1 444 ? 24.768 13.642 20.052 1.00 90.61 444 GLY A CA 1
ATOM 3519 C C . GLY A 1 444 ? 25.194 14.662 19.013 1.00 80.44 444 GLY A C 1
ATOM 3520 O O . GLY A 1 444 ? 24.374 15.005 18.143 1.00 76.32 444 GLY A O 1
ATOM 3521 N N . VAL A 1 445 ? 26.431 15.140 19.134 1.00 84.61 445 VAL A N 1
ATOM 3522 C CA . VAL A 1 445 ? 27.050 16.197 18.281 1.00 89.09 445 VAL A CA 1
ATOM 3523 C C . VAL A 1 445 ? 28.384 15.676 17.728 1.00 94.47 445 VAL A C 1
ATOM 3524 O O . VAL A 1 445 ? 29.089 16.448 17.034 1.00 103.14 445 VAL A O 1
ATOM 3528 N N . ARG A 1 446 ? 28.738 14.427 18.032 1.00 90.50 446 ARG A N 1
ATOM 3529 C CA . ARG A 1 446 ? 29.880 13.754 17.378 1.00 91.29 446 ARG A CA 1
ATOM 3530 C C . ARG A 1 446 ? 29.641 13.850 15.875 1.00 88.98 446 ARG A C 1
ATOM 3531 O O . ARG A 1 446 ? 28.547 13.547 15.399 1.00 94.65 446 ARG A O 1
ATOM 3539 N N . PRO A 1 447 ? 30.618 14.339 15.084 1.00 85.11 447 PRO A N 1
ATOM 3540 C CA . PRO A 1 447 ? 30.424 14.485 13.649 1.00 90.05 447 PRO A CA 1
ATOM 3541 C C . PRO A 1 447 ? 30.438 13.097 12.994 1.00 92.01 447 PRO A C 1
ATOM 3542 O O . PRO A 1 447 ? 31.248 12.260 13.362 1.00 79.76 447 PRO A O 1
ATOM 3546 N N . ASN A 1 448 ? 29.491 12.901 12.077 1.00 107.95 448 ASN A N 1
ATOM 3547 C CA . ASN A 1 448 ? 29.253 11.650 11.308 1.00 112.54 448 ASN A CA 1
ATOM 3548 C C . ASN A 1 448 ? 30.255 11.643 10.150 1.00 101.62 448 ASN A C 1
ATOM 3549 O O . ASN A 1 448 ? 29.918 12.119 9.045 1.00 110.59 448 ASN A O 1
ATOM 3554 N N . LEU A 1 449 ? 31.442 11.118 10.426 1.00 98.91 449 LEU A N 1
ATOM 3555 C CA . LEU A 1 449 ? 32.654 11.285 9.590 1.00 99.61 449 LEU A CA 1
ATOM 3556 C C . LEU A 1 449 ? 32.616 10.306 8.413 1.00 98.75 449 LEU A C 1
ATOM 3557 O O . LEU A 1 449 ? 33.190 10.653 7.348 1.00 87.52 449 LEU A O 1
ATOM 3562 N N . LEU A 1 450 ? 31.947 9.154 8.603 1.00 103.56 450 LEU A N 1
ATOM 3563 C CA . LEU A 1 450 ? 31.765 8.091 7.577 1.00 93.72 450 LEU A CA 1
ATOM 3564 C C . LEU A 1 450 ? 30.770 8.567 6.510 1.00 91.00 450 LEU A C 1
ATOM 3565 O O . LEU A 1 450 ? 31.075 8.375 5.315 1.00 100.36 450 LEU A O 1
ATOM 3570 N N . SER A 1 451 ? 29.634 9.158 6.906 1.00 85.12 451 SER A N 1
ATOM 3571 C CA . SER A 1 451 ? 28.658 9.770 5.963 1.00 88.54 451 SER A CA 1
ATOM 3572 C C . SER A 1 451 ? 29.372 10.863 5.171 1.00 101.15 451 SER A C 1
ATOM 3573 O O . SER A 1 451 ? 29.371 10.793 3.925 1.00 118.23 451 SER A O 1
ATOM 3576 N N . LEU A 1 452 ? 29.981 11.818 5.877 1.00 112.64 452 LEU A N 1
ATOM 3577 C CA . LEU A 1 452 ? 30.645 13.002 5.271 1.00 104.67 452 LEU A CA 1
ATOM 3578 C C . LEU A 1 452 ? 31.689 12.549 4.240 1.00 94.92 452 LEU A C 1
ATOM 3579 O O . LEU A 1 452 ? 31.788 13.219 3.184 1.00 96.84 452 LEU A O 1
ATOM 3584 N N . ALA A 1 453 ? 32.381 11.431 4.485 1.00 82.74 453 ALA A N 1
ATOM 3585 C CA . ALA A 1 453 ? 33.319 10.831 3.510 1.00 86.90 453 ALA A CA 1
ATOM 3586 C C . ALA A 1 453 ? 32.704 10.928 2.106 1.00 96.55 453 ALA A C 1
ATOM 3587 O O . ALA A 1 453 ? 33.413 11.362 1.188 1.00 97.38 453 ALA A O 1
ATOM 3589 N N . PHE A 1 454 ? 31.417 10.580 1.963 1.00 114.45 454 PHE A N 1
ATOM 3590 C CA . PHE A 1 454 ? 30.681 10.517 0.668 1.00 116.47 454 PHE A CA 1
ATOM 3591 C C . PHE A 1 454 ? 29.924 11.834 0.424 1.00 112.56 454 PHE A C 1
ATOM 3592 O O . PHE A 1 454 ? 29.997 12.332 -0.715 1.00 108.95 454 PHE A O 1
ATOM 3600 N N . THR A 1 455 ? 29.247 12.402 1.435 1.00 116.59 455 THR A N 1
ATOM 3601 C CA . THR A 1 455 ? 28.404 13.628 1.269 1.00 112.30 455 THR A CA 1
ATOM 3602 C C . THR A 1 455 ? 29.269 14.888 1.180 1.00 103.23 455 THR A C 1
ATOM 3603 O O . THR A 1 455 ? 28.699 15.903 0.795 1.00 103.56 455 THR A O 1
ATOM 3607 N N . ASP A 1 456 ? 30.568 14.841 1.515 1.00 110.04 456 ASP A N 1
ATOM 3608 C CA . ASP A 1 456 ? 31.480 16.027 1.499 1.00 109.20 456 ASP A CA 1
ATOM 3609 C C . ASP A 1 456 ? 32.933 15.593 1.698 1.00 93.67 456 ASP A C 1
ATOM 3610 O O . ASP A 1 456 ? 33.469 15.674 2.795 1.00 90.46 456 ASP A O 1
ATOM 3615 N N . PRO A 1 457 ? 33.663 15.193 0.639 1.00 96.84 457 PRO A N 1
ATOM 3616 C CA . PRO A 1 457 ? 34.965 14.557 0.826 1.00 94.57 457 PRO A CA 1
ATOM 3617 C C . PRO A 1 457 ? 36.053 15.542 1.281 1.00 85.93 457 PRO A C 1
ATOM 3618 O O . PRO A 1 457 ? 36.993 15.100 1.918 1.00 91.47 457 PRO A O 1
ATOM 3622 N N . LYS A 1 458 ? 35.909 16.831 0.950 1.00 98.39 458 LYS A N 1
ATOM 3623 C CA . LYS A 1 458 ? 36.920 17.884 1.258 1.00 107.72 458 LYS A CA 1
ATOM 3624 C C . LYS A 1 458 ? 36.950 18.141 2.766 1.00 113.63 458 LYS A C 1
ATOM 3625 O O . LYS A 1 458 ? 38.060 18.076 3.329 1.00 126.19 458 LYS A O 1
ATOM 3631 N N . LEU A 1 459 ? 35.787 18.407 3.377 1.00 97.54 459 LEU A N 1
ATOM 3632 C CA . LEU A 1 459 ? 35.599 18.546 4.849 1.00 82.98 459 LEU A CA 1
ATOM 3633 C C . LEU A 1 459 ? 36.099 17.280 5.544 1.00 87.13 459 LEU A C 1
ATOM 3634 O O . LEU A 1 459 ? 36.997 17.388 6.390 1.00 78.24 459 LEU A O 1
ATOM 3639 N N . ALA A 1 460 ? 35.532 16.131 5.169 1.00 89.70 460 ALA A N 1
ATOM 3640 C CA . ALA A 1 460 ? 35.868 14.787 5.684 1.00 87.74 460 ALA A CA 1
ATOM 3641 C C . ALA A 1 460 ? 37.384 14.635 5.815 1.00 89.70 460 ALA A C 1
ATOM 3642 O O . ALA A 1 460 ? 37.843 14.126 6.870 1.00 93.29 460 ALA A O 1
ATOM 3644 N N . LEU A 1 461 ? 38.128 15.037 4.780 1.00 82.91 461 LEU A N 1
ATOM 3645 C CA . LEU A 1 461 ? 39.612 14.947 4.762 1.00 85.90 461 LEU A CA 1
ATOM 3646 C C . LEU A 1 461 ? 40.198 15.778 5.914 1.00 85.35 461 LEU A C 1
ATOM 3647 O O . LEU A 1 461 ? 40.921 15.181 6.741 1.00 104.95 461 LEU A O 1
ATOM 3652 N N . LYS A 1 462 ? 39.895 17.082 5.982 1.00 77.73 462 LYS A N 1
ATOM 3653 C CA . LYS A 1 462 ? 40.401 17.990 7.049 1.00 78.63 462 LYS A CA 1
ATOM 3654 C C . LYS A 1 462 ? 40.058 17.410 8.432 1.00 80.38 462 LYS A C 1
ATOM 3655 O O . LYS A 1 462 ? 40.951 17.364 9.291 1.00 75.25 462 LYS A O 1
ATOM 3661 N N . LEU A 1 463 ? 38.814 16.980 8.653 1.00 82.13 463 LEU A N 1
ATOM 3662 C CA . LEU A 1 463 ? 38.355 16.444 9.961 1.00 76.35 463 LEU A CA 1
ATOM 3663 C C . LEU A 1 463 ? 39.313 15.335 10.424 1.00 79.98 463 LEU A C 1
ATOM 3664 O O . LEU A 1 463 ? 39.550 15.191 11.671 1.00 85.92 463 LEU A O 1
ATOM 3669 N N . PHE A 1 464 ? 39.851 14.576 9.473 1.00 73.66 464 PHE A N 1
ATOM 3670 C CA . PHE A 1 464 ? 40.602 13.332 9.764 1.00 88.14 464 PHE A CA 1
ATOM 3671 C C . PHE A 1 464 ? 42.116 13.604 9.776 1.00 88.77 464 PHE A C 1
ATOM 3672 O O . PHE A 1 464 ? 42.779 13.252 10.780 1.00 92.28 464 PHE A O 1
ATOM 3680 N N . PHE A 1 465 ? 42.652 14.178 8.696 1.00 87.77 465 PHE A N 1
ATOM 3681 C CA . PHE A 1 465 ? 44.114 14.332 8.460 1.00 89.78 465 PHE A CA 1
ATOM 3682 C C . PHE A 1 465 ? 44.626 15.616 9.133 1.00 80.21 465 PHE A C 1
ATOM 3683 O O . PHE A 1 465 ? 45.812 15.650 9.531 1.00 78.83 465 PHE A O 1
ATOM 3691 N N . GLY A 1 466 ? 43.757 16.618 9.292 1.00 72.89 466 GLY A N 1
ATOM 3692 C CA . GLY A 1 466 ? 44.040 17.872 10.017 1.00 72.30 466 GLY A CA 1
ATOM 3693 C C . GLY A 1 466 ? 43.865 17.733 11.532 1.00 79.46 466 GLY A C 1
ATOM 3694 O O . GLY A 1 466 ? 43.554 16.657 12.058 1.00 83.07 466 GLY A O 1
ATOM 3695 N N . PRO A 1 467 ? 44.053 18.835 12.290 1.00 80.16 467 PRO A N 1
ATOM 3696 C CA . PRO A 1 467 ? 43.875 18.807 13.744 1.00 82.30 467 PRO A CA 1
ATOM 3697 C C . PRO A 1 467 ? 42.402 18.612 14.144 1.00 81.00 467 PRO A C 1
ATOM 3698 O O . PRO A 1 467 ? 41.527 19.130 13.452 1.00 83.46 467 PRO A O 1
ATOM 3702 N N . CYS A 1 468 ? 42.152 17.898 15.243 1.00 71.30 468 CYS A N 1
ATOM 3703 C CA . CYS A 1 468 ? 40.785 17.660 15.770 1.00 66.08 468 CYS A CA 1
ATOM 3704 C C . CYS A 1 468 ? 40.345 18.895 16.566 1.00 73.32 468 CYS A C 1
ATOM 3705 O O . CYS A 1 468 ? 40.137 18.806 17.792 1.00 75.05 468 CYS A O 1
ATOM 3708 N N . THR A 1 469 ? 40.260 20.032 15.873 1.00 79.38 469 THR A N 1
ATOM 3709 C CA . THR A 1 469 ? 39.853 21.369 16.379 1.00 71.52 469 THR A CA 1
ATOM 3710 C C . THR A 1 469 ? 38.496 21.217 17.078 1.00 67.97 469 THR A C 1
ATOM 3711 O O . THR A 1 469 ? 37.731 20.323 16.753 1.00 73.89 469 THR A O 1
ATOM 3715 N N . PRO A 1 470 ? 38.167 21.993 18.133 1.00 67.54 470 PRO A N 1
ATOM 3716 C CA . PRO A 1 470 ? 36.847 21.931 18.761 1.00 65.95 470 PRO A CA 1
ATOM 3717 C C . PRO A 1 470 ? 35.639 22.265 17.882 1.00 71.59 470 PRO A C 1
ATOM 3718 O O . PRO A 1 470 ? 34.564 21.760 18.182 1.00 63.50 470 PRO A O 1
ATOM 3722 N N . VAL A 1 471 ? 35.837 23.104 16.855 1.00 81.68 471 VAL A N 1
ATOM 3723 C CA . VAL A 1 471 ? 34.769 23.602 15.929 1.00 90.31 471 VAL A CA 1
ATOM 3724 C C . VAL A 1 471 ? 34.041 22.399 15.302 1.00 88.45 471 VAL A C 1
ATOM 3725 O O . VAL A 1 471 ? 32.827 22.509 15.029 1.00 95.53 471 VAL A O 1
ATOM 3729 N N . GLN A 1 472 ? 34.790 21.318 15.080 1.00 77.69 472 GLN A N 1
ATOM 3730 C CA . GLN A 1 472 ? 34.354 19.953 14.674 1.00 83.96 472 GLN A CA 1
ATOM 3731 C C . GLN A 1 472 ? 33.020 19.541 15.314 1.00 72.10 472 GLN A C 1
ATOM 3732 O O . GLN A 1 472 ? 32.205 18.913 14.626 1.00 78.78 472 GLN A O 1
ATOM 3738 N N . TYR A 1 473 ? 32.810 19.876 16.583 1.00 70.53 473 TYR A N 1
ATOM 3739 C CA . TYR A 1 473 ? 31.626 19.472 17.393 1.00 77.69 473 TYR A CA 1
ATOM 3740 C C . TYR A 1 473 ? 30.493 20.518 17.325 1.00 77.50 473 TYR A C 1
ATOM 3741 O O . TYR A 1 473 ? 29.617 20.520 18.202 1.00 70.73 473 TYR A O 1
ATOM 3750 N N . ARG A 1 474 ? 30.517 21.414 16.338 1.00 77.75 474 ARG A N 1
ATOM 3751 C CA . ARG A 1 474 ? 29.434 22.397 16.088 1.00 75.95 474 ARG A CA 1
ATOM 3752 C C . ARG A 1 474 ? 28.949 22.225 14.649 1.00 81.39 474 ARG A C 1
ATOM 3753 O O . ARG A 1 474 ? 28.248 23.124 14.146 1.00 80.27 474 ARG A O 1
ATOM 3761 N N . LEU A 1 475 ? 29.299 21.088 14.038 1.00 89.27 475 LEU A N 1
ATOM 3762 C CA . LEU A 1 475 ? 28.969 20.702 12.640 1.00 92.31 475 LEU A CA 1
ATOM 3763 C C . LEU A 1 475 ? 27.512 20.207 12.602 1.00 102.17 475 LEU A C 1
ATOM 3764 O O . LEU A 1 475 ? 26.674 20.877 11.948 1.00 97.74 475 LEU A O 1
ATOM 3769 N N . GLN A 1 476 ? 27.228 19.126 13.349 1.00 106.31 476 GLN A N 1
ATOM 3770 C CA . GLN A 1 476 ? 25.900 18.471 13.490 1.00 93.79 476 GLN A CA 1
ATOM 3771 C C . GLN A 1 476 ? 25.413 18.529 14.947 1.00 92.81 476 GLN A C 1
ATOM 3772 O O . GLN A 1 476 ? 26.140 19.065 15.846 1.00 78.59 476 GLN A O 1
ATOM 3778 N N . GLY A 1 477 ? 24.184 18.044 15.142 1.00 87.36 477 GLY A N 1
ATOM 3779 C CA . GLY A 1 477 ? 23.584 17.762 16.458 1.00 87.18 477 GLY A CA 1
ATOM 3780 C C . GLY A 1 477 ? 22.964 19.003 17.079 1.00 77.36 477 GLY A C 1
ATOM 3781 O O . GLY A 1 477 ? 22.918 20.041 16.441 1.00 70.31 477 GLY A O 1
ATOM 3782 N N . PRO A 1 478 ? 22.451 18.912 18.329 1.00 78.05 478 PRO A N 1
ATOM 3783 C CA . PRO A 1 478 ? 21.777 20.023 18.997 1.00 77.82 478 PRO A CA 1
ATOM 3784 C C . PRO A 1 478 ? 22.237 21.439 18.645 1.00 82.58 478 PRO A C 1
ATOM 3785 O O . PRO A 1 478 ? 21.450 22.150 18.041 1.00 105.33 478 PRO A O 1
ATOM 3789 N N . GLY A 1 479 ? 23.466 21.811 18.992 1.00 91.66 479 GLY A N 1
ATOM 3790 C CA . GLY A 1 479 ? 23.919 23.218 18.917 1.00 96.96 479 GLY A CA 1
ATOM 3791 C C . GLY A 1 479 ? 24.417 23.662 17.545 1.00 94.44 479 GLY A C 1
ATOM 3792 O O . GLY A 1 479 ? 24.871 24.806 17.452 1.00 93.48 479 GLY A O 1
ATOM 3793 N N . LYS A 1 480 ? 24.389 22.781 16.538 1.00 104.61 480 LYS A N 1
ATOM 3794 C CA . LYS A 1 480 ? 24.756 23.012 15.107 1.00 92.68 480 LYS A CA 1
ATOM 3795 C C . LYS A 1 480 ? 25.006 24.504 14.843 1.00 85.64 480 LYS A C 1
ATOM 3796 O O . LYS A 1 480 ? 24.108 25.300 15.153 1.00 92.67 480 LYS A O 1
ATOM 3802 N N . TRP A 1 481 ? 26.187 24.863 14.316 1.00 88.09 481 TRP A N 1
ATOM 3803 C CA . TRP A 1 481 ? 26.604 26.256 13.954 1.00 86.86 481 TRP A CA 1
ATOM 3804 C C . TRP A 1 481 ? 26.817 26.379 12.430 1.00 79.52 481 TRP A C 1
ATOM 3805 O O . TRP A 1 481 ? 27.523 25.543 11.839 1.00 63.92 481 TRP A O 1
ATOM 3816 N N . ASP A 1 482 ? 26.228 27.415 11.825 1.00 91.27 482 ASP A N 1
ATOM 3817 C CA . ASP A 1 482 ? 26.255 27.722 10.369 1.00 92.82 482 ASP A CA 1
ATOM 3818 C C . ASP A 1 482 ? 27.688 27.652 9.853 1.00 87.09 482 ASP A C 1
ATOM 3819 O O . ASP A 1 482 ? 27.956 26.857 8.938 1.00 94.53 482 ASP A O 1
ATOM 3824 N N . GLY A 1 483 ? 28.555 28.469 10.459 1.00 85.04 483 GLY A N 1
ATOM 3825 C CA . GLY A 1 483 ? 29.923 28.762 9.992 1.00 89.78 483 GLY A CA 1
ATOM 3826 C C . GLY A 1 483 ? 30.987 27.782 10.478 1.00 82.22 483 GLY A C 1
ATOM 3827 O O . GLY A 1 483 ? 32.175 28.118 10.352 1.00 79.30 483 GLY A O 1
ATOM 3828 N N . ALA A 1 484 ? 30.619 26.600 10.978 1.00 78.61 484 ALA A N 1
ATOM 3829 C CA . ALA A 1 484 ? 31.574 25.544 11.390 1.00 78.33 484 ALA A CA 1
ATOM 3830 C C . ALA A 1 484 ? 32.418 25.110 10.185 1.00 89.39 484 ALA A C 1
ATOM 3831 O O . ALA A 1 484 ? 33.656 25.292 10.231 1.00 96.06 484 ALA A O 1
ATOM 3833 N N . ARG A 1 485 ? 31.770 24.580 9.141 1.00 94.88 485 ARG A N 1
ATOM 3834 C CA . ARG A 1 485 ? 32.447 24.033 7.933 1.00 99.85 485 ARG A CA 1
ATOM 3835 C C . ARG A 1 485 ? 33.446 25.057 7.368 1.00 93.30 485 ARG A C 1
ATOM 3836 O O . ARG A 1 485 ? 34.600 24.676 7.066 1.00 79.35 485 ARG A O 1
ATOM 3844 N N . LYS A 1 486 ? 33.014 26.307 7.211 1.00 98.75 486 LYS A N 1
ATOM 3845 C CA . LYS A 1 486 ? 33.882 27.393 6.688 1.00 112.77 486 LYS A CA 1
ATOM 3846 C C . LYS A 1 486 ? 35.130 27.474 7.574 1.00 97.94 486 LYS A C 1
ATOM 3847 O O . LYS A 1 486 ? 36.244 27.317 7.036 1.00 91.33 486 LYS A O 1
ATOM 3853 N N . THR A 1 487 ? 34.959 27.674 8.886 1.00 79.55 487 THR A N 1
ATOM 3854 C CA . THR A 1 487 ? 36.104 27.871 9.809 1.00 77.26 487 THR A CA 1
ATOM 3855 C C . THR A 1 487 ? 36.969 26.601 9.775 1.00 78.99 487 THR A C 1
ATOM 3856 O O . THR A 1 487 ? 38.207 26.729 9.649 1.00 81.62 487 THR A O 1
ATOM 3860 N N . ILE A 1 488 ? 36.369 25.410 9.809 1.00 75.12 488 ILE A N 1
ATOM 3861 C CA . ILE A 1 488 ? 37.153 24.140 9.880 1.00 75.58 488 ILE A CA 1
ATOM 3862 C C . ILE A 1 488 ? 38.118 24.060 8.692 1.00 77.09 488 ILE A C 1
ATOM 3863 O O . ILE A 1 488 ? 39.272 23.613 8.902 1.00 85.61 488 ILE A O 1
ATOM 3868 N N . LEU A 1 489 ? 37.675 24.482 7.503 1.00 82.74 489 LEU A N 1
ATOM 3869 C CA . LEU A 1 489 ? 38.496 24.428 6.260 1.00 89.22 489 LEU A CA 1
ATOM 3870 C C . LEU A 1 489 ? 39.627 25.471 6.314 1.00 92.53 489 LEU A C 1
ATOM 3871 O O . LEU A 1 489 ? 40.777 25.097 5.979 1.00 89.10 489 LEU A O 1
ATOM 3876 N N . THR A 1 490 ? 39.340 26.690 6.791 1.00 86.60 490 THR A N 1
ATOM 3877 C CA . THR A 1 490 ? 40.312 27.817 6.882 1.00 96.83 490 THR A CA 1
ATOM 3878 C C . THR A 1 490 ? 41.217 27.718 8.126 1.00 93.52 490 THR A C 1
ATOM 3879 O O . THR A 1 490 ? 41.872 28.724 8.432 1.00 95.32 490 THR A O 1
ATOM 3883 N N . THR A 1 491 ? 41.306 26.566 8.798 1.00 97.78 491 THR A N 1
ATOM 3884 C CA . THR A 1 491 ? 42.073 26.417 10.068 1.00 95.46 491 THR A CA 1
ATOM 3885 C C . THR A 1 491 ? 43.579 26.635 9.790 1.00 87.81 491 THR A C 1
ATOM 3886 O O . THR A 1 491 ? 44.239 27.262 10.627 1.00 82.21 491 THR A O 1
ATOM 3890 N N . GLU A 1 492 ? 44.102 26.190 8.648 1.00 86.29 492 GLU A N 1
ATOM 3891 C CA . GLU A 1 492 ? 45.510 26.445 8.231 1.00 91.54 492 GLU A CA 1
ATOM 3892 C C . GLU A 1 492 ? 45.785 27.947 8.207 1.00 83.05 492 GLU A C 1
ATOM 3893 O O . GLU A 1 492 ? 46.783 28.363 8.763 1.00 85.88 492 GLU A O 1
ATOM 3899 N N . ASP A 1 493 ? 44.922 28.717 7.557 1.00 91.04 493 ASP A N 1
ATOM 3900 C CA . ASP A 1 493 ? 45.120 30.172 7.316 1.00 90.86 493 ASP A CA 1
ATOM 3901 C C . ASP A 1 493 ? 45.386 30.867 8.642 1.00 78.33 493 ASP A C 1
ATOM 3902 O O . ASP A 1 493 ? 46.328 31.680 8.710 1.00 84.14 493 ASP A O 1
ATOM 3907 N N . ARG A 1 494 ? 44.555 30.547 9.631 1.00 77.83 494 ARG A N 1
ATOM 3908 C CA . ARG A 1 494 ? 44.562 31.142 10.993 1.00 68.11 494 ARG A CA 1
ATOM 3909 C C . ARG A 1 494 ? 45.858 30.745 11.727 1.00 64.06 494 ARG A C 1
ATOM 3910 O O . ARG A 1 494 ? 46.405 31.596 12.433 1.00 69.67 494 ARG A O 1
ATOM 3918 N N . ILE A 1 495 ? 46.352 29.518 11.578 1.00 63.25 495 ILE A N 1
ATOM 3919 C CA . ILE A 1 495 ? 47.668 29.117 12.161 1.00 73.27 495 ILE A CA 1
ATOM 3920 C C . ILE A 1 495 ? 48.788 29.944 11.509 1.00 74.79 495 ILE A C 1
ATOM 3921 O O . ILE A 1 495 ? 49.715 30.319 12.229 1.00 75.45 495 ILE A O 1
ATOM 3926 N N . ARG A 1 496 ? 48.716 30.216 10.203 1.00 79.89 496 ARG A N 1
ATOM 3927 C CA . ARG A 1 496 ? 49.809 30.899 9.463 1.00 81.16 496 ARG A CA 1
ATOM 3928 C C . ARG A 1 496 ? 49.665 32.424 9.585 1.00 82.13 496 ARG A C 1
ATOM 3929 O O . ARG A 1 496 ? 50.719 33.067 9.583 1.00 93.60 496 ARG A O 1
ATOM 3937 N N . LYS A 1 497 ? 48.449 32.984 9.727 1.00 82.29 497 LYS A N 1
ATOM 3938 C CA . LYS A 1 497 ? 48.208 34.462 9.617 1.00 84.44 497 LYS A CA 1
ATOM 3939 C C . LYS A 1 497 ? 49.200 35.217 10.484 1.00 80.27 497 LYS A C 1
ATOM 3940 O O . LYS A 1 497 ? 49.788 36.186 10.007 1.00 86.24 497 LYS A O 1
ATOM 3946 N N . PRO A 1 498 ? 49.394 34.823 11.768 1.00 79.57 498 PRO A N 1
ATOM 3947 C CA . PRO A 1 498 ? 50.197 35.610 12.699 1.00 84.50 498 PRO A CA 1
ATOM 3948 C C . PRO A 1 498 ? 51.717 35.400 12.579 1.00 76.14 498 PRO A C 1
ATOM 3949 O O . PRO A 1 498 ? 52.408 36.037 13.311 1.00 82.03 498 PRO A O 1
ATOM 3953 N N . LEU A 1 499 ? 52.174 34.566 11.642 1.00 75.12 499 LEU A N 1
ATOM 3954 C CA . LEU A 1 499 ? 53.602 34.206 11.432 1.00 77.36 499 LEU A CA 1
ATOM 3955 C C . LEU A 1 499 ? 54.119 34.794 10.121 1.00 83.30 499 LEU A C 1
ATOM 3956 O O . LEU A 1 499 ? 55.342 35.006 10.061 1.00 87.70 499 LEU A O 1
ATOM 3961 N N . MET A 1 500 ? 53.270 34.935 9.091 1.00 87.68 500 MET A N 1
ATOM 3962 C CA . MET A 1 500 ? 53.668 35.558 7.797 1.00 96.40 500 MET A CA 1
ATOM 3963 C C . MET A 1 500 ? 53.475 37.063 7.960 1.00 95.39 500 MET A C 1
ATOM 3964 O O . MET A 1 500 ? 52.501 37.581 7.435 1.00 88.40 500 MET A O 1
ATOM 3969 N N . THR A 1 501 ? 54.358 37.696 8.747 1.00 97.26 501 THR A N 1
ATOM 3970 C CA . THR A 1 501 ? 54.396 39.149 9.078 1.00 88.67 501 THR A CA 1
ATOM 3971 C C . THR A 1 501 ? 55.530 39.825 8.279 1.00 86.61 501 THR A C 1
ATOM 3972 O O . THR A 1 501 ? 55.655 41.079 8.363 1.00 75.45 501 THR A O 1
ATOM 3976 N N . ARG A 1 502 ? 56.297 39.018 7.525 1.00 81.04 502 ARG A N 1
ATOM 3977 C CA . ARG A 1 502 ? 57.271 39.404 6.464 1.00 75.63 502 ARG A CA 1
ATOM 3978 C C . ARG A 1 502 ? 56.999 38.548 5.221 1.00 83.22 502 ARG A C 1
ATOM 3979 O O . ARG A 1 502 ? 56.824 37.321 5.371 1.00 82.76 502 ARG A O 1
ATOM 3987 N N . VAL A 1 503 ? 56.933 39.172 4.039 1.00 101.20 503 VAL A N 1
ATOM 3988 C CA . VAL A 1 503 ? 56.564 38.498 2.750 1.00 102.63 503 VAL A CA 1
ATOM 3989 C C . VAL A 1 503 ? 57.787 37.726 2.241 1.00 98.35 503 VAL A C 1
ATOM 3990 O O . VAL A 1 503 ? 58.908 38.276 2.304 1.00 91.37 503 VAL A O 1
ATOM 3994 N N . ILE A 1 504 ? 57.585 36.501 1.754 1.00 101.02 504 ILE A N 1
ATOM 3995 C CA . ILE A 1 504 ? 58.682 35.621 1.252 1.00 122.05 504 ILE A CA 1
ATOM 3996 C C . ILE A 1 504 ? 58.465 35.324 -0.237 1.00 133.25 504 ILE A C 1
ATOM 3997 O O . ILE A 1 504 ? 59.416 35.565 -1.028 1.00 144.77 504 ILE A O 1
ATOM 4002 N N . GLU A 1 505 ? 57.277 34.797 -0.594 1.00 139.38 505 GLU A N 1
ATOM 4003 C CA . GLU A 1 505 ? 56.828 34.376 -1.964 1.00 137.27 505 GLU A CA 1
ATOM 4004 C C . GLU A 1 505 ? 57.952 33.617 -2.685 1.00 131.66 505 GLU A C 1
ATOM 4005 O O . GLU A 1 505 ? 58.714 32.897 -2.044 1.00 114.28 505 GLU A O 1
ATOM 4011 N N . THR B 1 2 ? 120.186 39.618 21.700 1.00 122.51 2 THR B N 1
ATOM 4012 C CA . THR B 1 2 ? 120.245 38.816 20.440 1.00 128.05 2 THR B CA 1
ATOM 4013 C C . THR B 1 2 ? 118.826 38.332 20.095 1.00 135.01 2 THR B C 1
ATOM 4014 O O . THR B 1 2 ? 118.471 38.434 18.910 1.00 127.64 2 THR B O 1
ATOM 4018 N N . LYS B 1 3 ? 118.061 37.830 21.081 1.00 142.69 3 LYS B N 1
ATOM 4019 C CA . LYS B 1 3 ? 116.715 37.213 20.875 1.00 133.52 3 LYS B CA 1
ATOM 4020 C C . LYS B 1 3 ? 115.702 38.312 20.537 1.00 131.34 3 LYS B C 1
ATOM 4021 O O . LYS B 1 3 ? 115.615 39.293 21.290 1.00 125.10 3 LYS B O 1
ATOM 4027 N N . LYS B 1 4 ? 114.951 38.107 19.452 1.00 129.96 4 LYS B N 1
ATOM 4028 C CA . LYS B 1 4 ? 114.125 39.134 18.765 1.00 125.91 4 LYS B CA 1
ATOM 4029 C C . LYS B 1 4 ? 112.992 39.594 19.695 1.00 120.02 4 LYS B C 1
ATOM 4030 O O . LYS B 1 4 ? 112.385 38.749 20.397 1.00 119.44 4 LYS B O 1
ATOM 4036 N N . ARG B 1 5 ? 112.751 40.905 19.741 1.00 121.98 5 ARG B N 1
ATOM 4037 C CA . ARG B 1 5 ? 111.668 41.512 20.561 1.00 123.73 5 ARG B CA 1
ATOM 4038 C C . ARG B 1 5 ? 110.429 41.708 19.677 1.00 123.32 5 ARG B C 1
ATOM 4039 O O . ARG B 1 5 ? 110.544 42.371 18.630 1.00 111.72 5 ARG B O 1
ATOM 4047 N N . ILE B 1 6 ? 109.301 41.125 20.096 1.00 116.86 6 ILE B N 1
ATOM 4048 C CA . ILE B 1 6 ? 107.990 41.141 19.381 1.00 106.38 6 ILE B CA 1
ATOM 4049 C C . ILE B 1 6 ? 106.992 41.968 20.198 1.00 97.88 6 ILE B C 1
ATOM 4050 O O . ILE B 1 6 ? 106.734 41.625 21.379 1.00 83.84 6 ILE B O 1
ATOM 4055 N N . ALA B 1 7 ? 106.455 43.026 19.588 1.00 111.02 7 ALA B N 1
ATOM 4056 C CA . ALA B 1 7 ? 105.319 43.814 20.127 1.00 110.38 7 ALA B CA 1
ATOM 4057 C C . ALA B 1 7 ? 104.015 43.048 19.871 1.00 95.81 7 ALA B C 1
ATOM 4058 O O . ALA B 1 7 ? 103.676 42.773 18.687 1.00 85.04 7 ALA B O 1
ATOM 4060 N N . VAL B 1 8 ? 103.316 42.685 20.941 1.00 79.56 8 VAL B N 1
ATOM 4061 C CA . VAL B 1 8 ? 101.926 42.174 20.826 1.00 105.47 8 VAL B CA 1
ATOM 4062 C C . VAL B 1 8 ? 100.970 43.309 21.191 1.00 103.92 8 VAL B C 1
ATOM 4063 O O . VAL B 1 8 ? 100.997 43.763 22.347 1.00 95.61 8 VAL B O 1
ATOM 4067 N N . ILE B 1 9 ? 100.158 43.748 20.232 1.00 99.35 9 ILE B N 1
ATOM 4068 C CA . ILE B 1 9 ? 99.170 44.844 20.438 1.00 110.97 9 ILE B CA 1
ATOM 4069 C C . ILE B 1 9 ? 97.831 44.189 20.777 1.00 105.46 9 ILE B C 1
ATOM 4070 O O . ILE B 1 9 ? 97.337 43.427 19.933 1.00 99.41 9 ILE B O 1
ATOM 4075 N N . GLY B 1 10 ? 97.300 44.462 21.974 1.00 101.83 10 GLY B N 1
ATOM 4076 C CA . GLY B 1 10 ? 96.050 43.878 22.500 1.00 99.87 10 GLY B CA 1
ATOM 4077 C C . GLY B 1 10 ? 96.310 42.689 23.405 1.00 91.34 10 GLY B C 1
ATOM 4078 O O . GLY B 1 10 ? 97.230 41.923 23.089 1.00 95.00 10 GLY B O 1
ATOM 4079 N N . ALA B 1 11 ? 95.519 42.543 24.477 1.00 84.25 11 ALA B N 1
ATOM 4080 C CA . ALA B 1 11 ? 95.609 41.444 25.469 1.00 94.47 11 ALA B CA 1
ATOM 4081 C C . ALA B 1 11 ? 94.235 40.789 25.682 1.00 104.98 11 ALA B C 1
ATOM 4082 O O . ALA B 1 11 ? 93.888 40.476 26.855 1.00 107.06 11 ALA B O 1
ATOM 4084 N N . GLY B 1 12 ? 93.486 40.588 24.592 1.00 106.23 12 GLY B N 1
ATOM 4085 C CA . GLY B 1 12 ? 92.346 39.655 24.548 1.00 110.57 12 GLY B CA 1
ATOM 4086 C C . GLY B 1 12 ? 92.835 38.250 24.224 1.00 112.82 12 GLY B C 1
ATOM 4087 O O . GLY B 1 12 ? 94.055 37.986 24.324 1.00 101.98 12 GLY B O 1
ATOM 4088 N N . ALA B 1 13 ? 91.919 37.367 23.835 1.00 118.69 13 ALA B N 1
ATOM 4089 C CA . ALA B 1 13 ? 92.234 35.972 23.457 1.00 115.73 13 ALA B CA 1
ATOM 4090 C C . ALA B 1 13 ? 93.459 35.939 22.527 1.00 98.22 13 ALA B C 1
ATOM 4091 O O . ALA B 1 13 ? 94.333 35.086 22.738 1.00 106.31 13 ALA B O 1
ATOM 4093 N N . SER B 1 14 ? 93.507 36.822 21.528 1.00 83.37 14 SER B N 1
ATOM 4094 C CA . SER B 1 14 ? 94.553 36.851 20.471 1.00 81.67 14 SER B CA 1
ATOM 4095 C C . SER B 1 14 ? 95.892 37.332 21.055 1.00 82.05 14 SER B C 1
ATOM 4096 O O . SER B 1 14 ? 96.929 36.698 20.796 1.00 73.55 14 SER B O 1
ATOM 4099 N N . GLY B 1 15 ? 95.870 38.431 21.801 1.00 82.86 15 GLY B N 1
ATOM 4100 C CA . GLY B 1 15 ? 97.051 38.928 22.519 1.00 88.46 15 GLY B CA 1
ATOM 4101 C C . GLY B 1 15 ? 97.623 37.846 23.422 1.00 93.16 15 GLY B C 1
ATOM 4102 O O . GLY B 1 15 ? 98.800 37.496 23.256 1.00 113.78 15 GLY B O 1
ATOM 4103 N N . LEU B 1 16 ? 96.810 37.319 24.335 1.00 88.59 16 LEU B N 1
ATOM 4104 C CA . LEU B 1 16 ? 97.241 36.325 25.350 1.00 84.33 16 LEU B CA 1
ATOM 4105 C C . LEU B 1 16 ? 97.977 35.171 24.656 1.00 82.70 16 LEU B C 1
ATOM 4106 O O . LEU B 1 16 ? 99.088 34.849 25.094 1.00 84.69 16 LEU B O 1
ATOM 4111 N N . THR B 1 17 ? 97.417 34.590 23.592 1.00 77.15 17 THR B N 1
ATOM 4112 C CA . THR B 1 17 ? 98.008 33.402 22.917 1.00 91.45 17 THR B CA 1
ATOM 4113 C C . THR B 1 17 ? 99.251 33.828 22.108 1.00 90.37 17 THR B C 1
ATOM 4114 O O . THR B 1 17 ? 100.207 33.029 22.005 1.00 99.33 17 THR B O 1
ATOM 4118 N N . SER B 1 18 ? 99.246 35.036 21.546 1.00 92.96 18 SER B N 1
ATOM 4119 C CA . SER B 1 18 ? 100.378 35.617 20.768 1.00 94.30 18 SER B CA 1
ATOM 4120 C C . SER B 1 18 ? 101.617 35.791 21.668 1.00 95.05 18 SER B C 1
ATOM 4121 O O . SER B 1 18 ? 102.733 35.592 21.168 1.00 93.27 18 SER B O 1
ATOM 4124 N N . ILE B 1 19 ? 101.438 36.162 22.942 1.00 86.76 19 ILE B N 1
ATOM 4125 C CA . ILE B 1 19 ? 102.523 36.175 23.969 1.00 83.76 19 ILE B CA 1
ATOM 4126 C C . ILE B 1 19 ? 103.039 34.744 24.160 1.00 91.35 19 ILE B C 1
ATOM 4127 O O . ILE B 1 19 ? 104.253 34.533 24.029 1.00 96.84 19 ILE B O 1
ATOM 4132 N N . LYS B 1 20 ? 102.153 33.802 24.494 1.00 99.48 20 LYS B N 1
ATOM 4133 C CA . LYS B 1 20 ? 102.541 32.390 24.748 1.00 105.09 20 LYS B CA 1
ATOM 4134 C C . LYS B 1 20 ? 103.315 31.838 23.543 1.00 101.00 20 LYS B C 1
ATOM 4135 O O . LYS B 1 20 ? 104.306 31.130 23.770 1.00 111.35 20 LYS B O 1
ATOM 4141 N N . CYS B 1 21 ? 102.862 32.133 22.321 1.00 104.47 21 CYS B N 1
ATOM 4142 C CA . CYS B 1 21 ? 103.455 31.640 21.044 1.00 105.01 21 CYS B CA 1
ATOM 4143 C C . CYS B 1 21 ? 104.872 32.197 20.858 1.00 114.33 21 CYS B C 1
ATOM 4144 O O . CYS B 1 21 ? 105.709 31.482 20.254 1.00 116.78 21 CYS B O 1
ATOM 4147 N N . CYS B 1 22 ? 105.100 33.435 21.316 1.00 106.73 22 CYS B N 1
ATOM 4148 C CA . CYS B 1 22 ? 106.428 34.092 21.359 1.00 98.09 22 CYS B CA 1
ATOM 4149 C C . CYS B 1 22 ? 107.308 33.299 22.324 1.00 96.14 22 CYS B C 1
ATOM 4150 O O . CYS B 1 22 ? 108.243 32.643 21.830 1.00 109.36 22 CYS B O 1
ATOM 4153 N N . LEU B 1 23 ? 106.968 33.297 23.621 1.00 91.63 23 LEU B N 1
ATOM 4154 C CA . LEU B 1 23 ? 107.729 32.583 24.690 1.00 92.80 23 LEU B CA 1
ATOM 4155 C C . LEU B 1 23 ? 108.136 31.188 24.206 1.00 101.47 23 LEU B C 1
ATOM 4156 O O . LEU B 1 23 ? 109.290 30.794 24.473 1.00 126.01 23 LEU B O 1
ATOM 4161 N N . GLU B 1 24 ? 107.235 30.485 23.513 1.00 110.53 24 GLU B N 1
ATOM 4162 C CA . GLU B 1 24 ? 107.421 29.064 23.103 1.00 120.29 24 GLU B CA 1
ATOM 4163 C C . GLU B 1 24 ? 108.432 28.932 21.947 1.00 119.14 24 GLU B C 1
ATOM 4164 O O . GLU B 1 24 ? 108.960 27.819 21.770 1.00 119.03 24 GLU B O 1
ATOM 4170 N N . GLU B 1 25 ? 108.685 29.993 21.172 1.00 116.61 25 GLU B N 1
ATOM 4171 C CA . GLU B 1 25 ? 109.763 30.005 20.141 1.00 114.76 25 GLU B CA 1
ATOM 4172 C C . GLU B 1 25 ? 110.919 30.894 20.644 1.00 109.62 25 GLU B C 1
ATOM 4173 O O . GLU B 1 25 ? 111.751 31.332 19.810 1.00 86.97 25 GLU B O 1
ATOM 4179 N N . GLY B 1 26 ? 110.950 31.168 21.963 1.00 112.33 26 GLY B N 1
ATOM 4180 C CA . GLY B 1 26 ? 112.073 31.766 22.719 1.00 112.68 26 GLY B CA 1
ATOM 4181 C C . GLY B 1 26 ? 112.253 33.259 22.477 1.00 120.43 26 GLY B C 1
ATOM 4182 O O . GLY B 1 26 ? 113.362 33.778 22.809 1.00 111.68 26 GLY B O 1
ATOM 4183 N N . LEU B 1 27 ? 111.221 33.925 21.933 1.00 116.39 27 LEU B N 1
ATOM 4184 C CA . LEU B 1 27 ? 111.204 35.377 21.599 1.00 109.30 27 LEU B CA 1
ATOM 4185 C C . LEU B 1 27 ? 110.776 36.143 22.849 1.00 110.15 27 LEU B C 1
ATOM 4186 O O . LEU B 1 27 ? 110.136 35.509 23.708 1.00 121.79 27 LEU B O 1
ATOM 4191 N N . GLU B 1 28 ? 111.145 37.426 22.968 1.00 109.47 28 GLU B N 1
ATOM 4192 C CA . GLU B 1 28 ? 110.743 38.282 24.118 1.00 118.66 28 GLU B CA 1
ATOM 4193 C C . GLU B 1 28 ? 109.500 39.070 23.710 1.00 127.51 28 GLU B C 1
ATOM 4194 O O . GLU B 1 28 ? 109.575 39.943 22.847 1.00 120.84 28 GLU B O 1
ATOM 4200 N N . PRO B 1 29 ? 108.316 38.764 24.293 1.00 122.14 29 PRO B N 1
ATOM 4201 C CA . PRO B 1 29 ? 107.113 39.534 24.017 1.00 111.46 29 PRO B CA 1
ATOM 4202 C C . PRO B 1 29 ? 107.050 40.787 24.907 1.00 106.15 29 PRO B C 1
ATOM 4203 O O . PRO B 1 29 ? 107.131 40.648 26.143 1.00 92.75 29 PRO B O 1
ATOM 4207 N N . VAL B 1 30 ? 106.908 41.963 24.290 1.00 89.91 30 VAL B N 1
ATOM 4208 C CA . VAL B 1 30 ? 106.275 43.133 24.967 1.00 99.67 30 VAL B CA 1
ATOM 4209 C C . VAL B 1 30 ? 104.819 43.193 24.482 1.00 98.59 30 VAL B C 1
ATOM 4210 O O . VAL B 1 30 ? 104.618 43.220 23.242 1.00 86.92 30 VAL B O 1
ATOM 4214 N N . CYS B 1 31 ? 103.850 43.154 25.411 1.00 91.25 31 CYS B N 1
ATOM 4215 C CA . CYS B 1 31 ? 102.399 43.281 25.109 1.00 100.97 31 CYS B CA 1
ATOM 4216 C C . CYS B 1 31 ? 101.860 44.619 25.640 1.00 106.19 31 CYS B C 1
ATOM 4217 O O . CYS B 1 31 ? 101.896 44.835 26.882 1.00 95.44 31 CYS B O 1
ATOM 4220 N N . PHE B 1 32 ? 101.382 45.474 24.726 1.00 106.46 32 PHE B N 1
ATOM 4221 C CA . PHE B 1 32 ? 100.670 46.745 25.024 1.00 107.39 32 PHE B CA 1
ATOM 4222 C C . PHE B 1 32 ? 99.159 46.480 25.009 1.00 100.78 32 PHE B C 1
ATOM 4223 O O . PHE B 1 32 ? 98.673 45.940 23.985 1.00 83.71 32 PHE B O 1
ATOM 4231 N N . GLU B 1 33 ? 98.480 46.793 26.121 1.00 90.89 33 GLU B N 1
ATOM 4232 C CA . GLU B 1 33 ? 97.000 46.709 26.269 1.00 92.89 33 GLU B CA 1
ATOM 4233 C C . GLU B 1 33 ? 96.525 48.093 26.707 1.00 98.51 33 GLU B C 1
ATOM 4234 O O . GLU B 1 33 ? 97.015 48.580 27.730 1.00 87.17 33 GLU B O 1
ATOM 4240 N N . ARG B 1 34 ? 95.560 48.655 25.982 1.00 89.39 34 ARG B N 1
ATOM 4241 C CA . ARG B 1 34 ? 95.104 50.057 26.182 1.00 82.67 34 ARG B CA 1
ATOM 4242 C C . ARG B 1 34 ? 94.256 50.180 27.459 1.00 79.27 34 ARG B C 1
ATOM 4243 O O . ARG B 1 34 ? 94.217 51.269 28.045 1.00 74.47 34 ARG B O 1
ATOM 4251 N N . THR B 1 35 ? 93.594 49.105 27.868 1.00 87.64 35 THR B N 1
ATOM 4252 C CA . THR B 1 35 ? 92.696 49.032 29.045 1.00 91.35 35 THR B CA 1
ATOM 4253 C C . THR B 1 35 ? 93.521 48.641 30.272 1.00 84.35 35 THR B C 1
ATOM 4254 O O . THR B 1 35 ? 94.734 48.410 30.105 1.00 79.63 35 THR B O 1
ATOM 4258 N N . ASP B 1 36 ? 92.859 48.491 31.421 1.00 84.13 36 ASP B N 1
ATOM 4259 C CA . ASP B 1 36 ? 93.460 48.123 32.731 1.00 84.72 36 ASP B CA 1
ATOM 4260 C C . ASP B 1 36 ? 93.360 46.611 33.009 1.00 86.16 36 ASP B C 1
ATOM 4261 O O . ASP B 1 36 ? 93.570 46.232 34.172 1.00 88.76 36 ASP B O 1
ATOM 4266 N N . ASP B 1 37 ? 93.062 45.765 32.016 1.00 89.11 37 ASP B N 1
ATOM 4267 C CA . ASP B 1 37 ? 92.945 44.296 32.252 1.00 83.84 37 ASP B CA 1
ATOM 4268 C C . ASP B 1 37 ? 92.916 43.524 30.920 1.00 80.40 37 ASP B C 1
ATOM 4269 O O . ASP B 1 37 ? 92.934 44.155 29.825 1.00 76.87 37 ASP B O 1
ATOM 4274 N N . ILE B 1 38 ? 92.916 42.193 31.028 1.00 76.09 38 ILE B N 1
ATOM 4275 C CA . ILE B 1 38 ? 92.919 41.234 29.886 1.00 85.66 38 ILE B CA 1
ATOM 4276 C C . ILE B 1 38 ? 91.474 40.852 29.541 1.00 77.40 38 ILE B C 1
ATOM 4277 O O . ILE B 1 38 ? 90.550 41.276 30.256 1.00 78.80 38 ILE B O 1
ATOM 4282 N N . GLY B 1 39 ? 91.298 40.056 28.492 1.00 68.86 39 GLY B N 1
ATOM 4283 C CA . GLY B 1 39 ? 89.991 39.504 28.101 1.00 76.07 39 GLY B CA 1
ATOM 4284 C C . GLY B 1 39 ? 89.404 40.249 26.924 1.00 84.82 39 GLY B C 1
ATOM 4285 O O . GLY B 1 39 ? 88.612 39.637 26.178 1.00 105.27 39 GLY B O 1
ATOM 4286 N N . GLY B 1 40 ? 89.798 41.510 26.743 1.00 97.65 40 GLY B N 1
ATOM 4287 C CA . GLY B 1 40 ? 89.215 42.387 25.711 1.00 95.86 40 GLY B CA 1
ATOM 4288 C C . GLY B 1 40 ? 87.702 42.267 25.715 1.00 85.83 40 GLY B C 1
ATOM 4289 O O . GLY B 1 40 ? 87.098 42.665 26.731 1.00 86.46 40 GLY B O 1
ATOM 4290 N N . LEU B 1 41 ? 87.130 41.645 24.673 1.00 80.83 41 LEU B N 1
ATOM 4291 C CA . LEU B 1 41 ? 85.659 41.575 24.409 1.00 75.83 41 LEU B CA 1
ATOM 4292 C C . LEU B 1 41 ? 84.910 40.832 25.523 1.00 76.26 41 LEU B C 1
ATOM 4293 O O . LEU B 1 41 ? 83.756 41.189 25.793 1.00 75.81 41 LEU B O 1
ATOM 4298 N N . TRP B 1 42 ? 85.530 39.831 26.142 1.00 76.74 42 TRP B N 1
ATOM 4299 C CA . TRP B 1 42 ? 84.850 38.931 27.105 1.00 75.73 42 TRP B CA 1
ATOM 4300 C C . TRP B 1 42 ? 84.873 39.500 28.531 1.00 77.22 42 TRP B C 1
ATOM 4301 O O . TRP B 1 42 ? 84.265 38.847 29.411 1.00 92.11 42 TRP B O 1
ATOM 4312 N N . ARG B 1 43 ? 85.483 40.669 28.775 1.00 69.49 43 ARG B N 1
ATOM 4313 C CA . ARG B 1 43 ? 85.475 41.278 30.134 1.00 74.70 43 ARG B CA 1
ATOM 4314 C C . ARG B 1 43 ? 84.316 42.283 30.195 1.00 83.66 43 ARG B C 1
ATOM 4315 O O . ARG B 1 43 ? 84.530 43.481 29.966 1.00 90.93 43 ARG B O 1
ATOM 4323 N N . PHE B 1 44 ? 83.116 41.794 30.489 1.00 80.68 44 PHE B N 1
ATOM 4324 C CA . PHE B 1 44 ? 81.880 42.602 30.604 1.00 77.17 44 PHE B CA 1
ATOM 4325 C C . PHE B 1 44 ? 82.074 43.696 31.652 1.00 78.40 44 PHE B C 1
ATOM 4326 O O . PHE B 1 44 ? 82.539 43.357 32.744 1.00 81.97 44 PHE B O 1
ATOM 4334 N N . GLN B 1 45 ? 81.699 44.937 31.337 1.00 78.33 45 GLN B N 1
ATOM 4335 C CA . GLN B 1 45 ? 81.531 46.046 32.324 1.00 85.28 45 GLN B CA 1
ATOM 4336 C C . GLN B 1 45 ? 80.157 46.695 32.061 1.00 84.64 45 GLN B C 1
ATOM 4337 O O . GLN B 1 45 ? 79.718 46.642 30.891 1.00 80.65 45 GLN B O 1
ATOM 4343 N N . GLU B 1 46 ? 79.488 47.253 33.088 1.00 84.12 46 GLU B N 1
ATOM 4344 C CA . GLU B 1 46 ? 78.117 47.842 32.968 1.00 80.76 46 GLU B CA 1
ATOM 4345 C C . GLU B 1 46 ? 78.151 49.009 31.983 1.00 84.57 46 GLU B C 1
ATOM 4346 O O . GLU B 1 46 ? 77.124 49.195 31.312 1.00 97.81 46 GLU B O 1
ATOM 4352 N N . ASN B 1 47 ? 79.271 49.750 31.904 1.00 91.00 47 ASN B N 1
ATOM 4353 C CA . ASN B 1 47 ? 79.466 50.901 30.969 1.00 86.87 47 ASN B CA 1
ATOM 4354 C C . ASN B 1 47 ? 80.327 50.471 29.789 1.00 80.96 47 ASN B C 1
ATOM 4355 O O . ASN B 1 47 ? 81.270 49.704 29.948 1.00 86.40 47 ASN B O 1
ATOM 4360 N N . PRO B 1 48 ? 80.025 50.937 28.563 1.00 77.90 48 PRO B N 1
ATOM 4361 C CA . PRO B 1 48 ? 80.943 50.769 27.438 1.00 78.65 48 PRO B CA 1
ATOM 4362 C C . PRO B 1 48 ? 82.263 51.515 27.674 1.00 86.10 48 PRO B C 1
ATOM 4363 O O . PRO B 1 48 ? 82.211 52.558 28.296 1.00 107.95 48 PRO B O 1
ATOM 4367 N N . GLU B 1 49 ? 83.388 50.970 27.195 1.00 85.13 49 GLU B N 1
ATOM 4368 C CA . GLU B 1 49 ? 84.739 51.581 27.315 1.00 89.15 49 GLU B CA 1
ATOM 4369 C C . GLU B 1 49 ? 85.216 52.003 25.921 1.00 93.88 49 GLU B C 1
ATOM 4370 O O . GLU B 1 49 ? 84.961 51.269 24.964 1.00 84.64 49 GLU B O 1
ATOM 4376 N N . GLU B 1 50 ? 85.852 53.168 25.807 1.00 99.70 50 GLU B N 1
ATOM 4377 C CA . GLU B 1 50 ? 86.353 53.692 24.507 1.00 105.20 50 GLU B CA 1
ATOM 4378 C C . GLU B 1 50 ? 87.438 52.744 23.975 1.00 97.88 50 GLU B C 1
ATOM 4379 O O . GLU B 1 50 ? 88.389 52.433 24.714 1.00 83.37 50 GLU B O 1
ATOM 4385 N N . GLY B 1 51 ? 87.281 52.295 22.731 1.00 92.31 51 GLY B N 1
ATOM 4386 C CA . GLY B 1 51 ? 88.305 51.525 22.004 1.00 92.94 51 GLY B CA 1
ATOM 4387 C C . GLY B 1 51 ? 88.510 50.123 22.558 1.00 92.74 51 GLY B C 1
ATOM 4388 O O . GLY B 1 51 ? 89.604 49.579 22.365 1.00 107.05 51 GLY B O 1
ATOM 4389 N N . ARG B 1 52 ? 87.495 49.529 23.188 1.00 94.21 52 ARG B N 1
ATOM 4390 C CA . ARG B 1 52 ? 87.433 48.065 23.462 1.00 94.72 52 ARG B CA 1
ATOM 4391 C C . ARG B 1 52 ? 85.994 47.546 23.335 1.00 102.58 52 ARG B C 1
ATOM 4392 O O . ARG B 1 52 ? 85.060 48.214 23.843 1.00 118.41 52 ARG B O 1
ATOM 4400 N N . ALA B 1 53 ? 85.831 46.356 22.755 1.00 90.43 53 ALA B N 1
ATOM 4401 C CA . ALA B 1 53 ? 84.514 45.710 22.539 1.00 89.80 53 ALA B CA 1
ATOM 4402 C C . ALA B 1 53 ? 83.658 45.779 23.818 1.00 85.95 53 ALA B C 1
ATOM 4403 O O . ALA B 1 53 ? 84.143 45.432 24.917 1.00 76.88 53 ALA B O 1
ATOM 4405 N N . SER B 1 54 ? 82.423 46.242 23.653 1.00 84.15 54 SER B N 1
ATOM 4406 C CA . SER B 1 54 ? 81.334 46.227 24.659 1.00 85.59 54 SER B CA 1
ATOM 4407 C C . SER B 1 54 ? 80.431 45.040 24.346 1.00 79.48 54 SER B C 1
ATOM 4408 O O . SER B 1 54 ? 80.147 44.844 23.162 1.00 75.30 54 SER B O 1
ATOM 4411 N N . ILE B 1 55 ? 80.005 44.293 25.359 1.00 79.23 55 ILE B N 1
ATOM 4412 C CA . ILE B 1 55 ? 79.003 43.196 25.219 1.00 75.68 55 ILE B CA 1
ATOM 4413 C C . ILE B 1 55 ? 77.887 43.396 26.236 1.00 69.36 55 ILE B C 1
ATOM 4414 O O . ILE B 1 55 ? 78.035 44.233 27.122 1.00 79.81 55 ILE B O 1
ATOM 4419 N N . TYR B 1 56 ? 76.840 42.586 26.127 1.00 62.99 56 TYR B N 1
ATOM 4420 C CA . TYR B 1 56 ? 75.698 42.593 27.069 1.00 67.37 56 TYR B CA 1
ATOM 4421 C C . TYR B 1 56 ? 75.921 41.528 28.137 1.00 67.19 56 TYR B C 1
ATOM 4422 O O . TYR B 1 56 ? 76.675 40.585 27.907 1.00 81.25 56 TYR B O 1
ATOM 4431 N N . LYS B 1 57 ? 75.302 41.714 29.292 1.00 67.11 57 LYS B N 1
ATOM 4432 C CA . LYS B 1 57 ? 75.563 40.917 30.517 1.00 76.55 57 LYS B CA 1
ATOM 4433 C C . LYS B 1 57 ? 75.295 39.426 30.269 1.00 75.50 57 LYS B C 1
ATOM 4434 O O . LYS B 1 57 ? 76.007 38.602 30.851 1.00 85.07 57 LYS B O 1
ATOM 4440 N N . SER B 1 58 ? 74.291 39.075 29.468 1.00 76.06 58 SER B N 1
ATOM 4441 C CA . SER B 1 58 ? 73.762 37.687 29.399 1.00 71.85 58 SER B CA 1
ATOM 4442 C C . SER B 1 58 ? 74.489 36.843 28.350 1.00 66.90 58 SER B C 1
ATOM 4443 O O . SER B 1 58 ? 74.183 35.656 28.303 1.00 80.71 58 SER B O 1
ATOM 4446 N N . VAL B 1 59 ? 75.415 37.412 27.573 1.00 81.48 59 VAL B N 1
ATOM 4447 C CA . VAL B 1 59 ? 76.037 36.763 26.369 1.00 85.98 59 VAL B CA 1
ATOM 4448 C C . VAL B 1 59 ? 76.593 35.394 26.754 1.00 84.93 59 VAL B C 1
ATOM 4449 O O . VAL B 1 59 ? 77.409 35.315 27.702 1.00 69.17 59 VAL B O 1
ATOM 4453 N N . ILE B 1 60 ? 76.159 34.371 26.021 1.00 85.24 60 ILE B N 1
ATOM 4454 C CA . ILE B 1 60 ? 76.652 32.981 26.163 1.00 80.89 60 ILE B CA 1
ATOM 4455 C C . ILE B 1 60 ? 77.256 32.625 24.815 1.00 76.48 60 ILE B C 1
ATOM 4456 O O . ILE B 1 60 ? 76.556 32.778 23.789 1.00 72.79 60 ILE B O 1
ATOM 4461 N N . ILE B 1 61 ? 78.498 32.152 24.846 1.00 81.48 61 ILE B N 1
ATOM 4462 C CA . ILE B 1 61 ? 79.346 31.933 23.641 1.00 80.83 61 ILE B CA 1
ATOM 4463 C C . ILE B 1 61 ? 78.659 30.862 22.790 1.00 78.09 61 ILE B C 1
ATOM 4464 O O . ILE B 1 61 ? 78.067 29.958 23.381 1.00 86.09 61 ILE B O 1
ATOM 4469 N N . ASN B 1 62 ? 78.701 30.995 21.460 1.00 80.36 62 ASN B N 1
ATOM 4470 C CA . ASN B 1 62 ? 77.942 30.148 20.496 1.00 82.14 62 ASN B CA 1
ATOM 4471 C C . ASN B 1 62 ? 78.816 28.984 19.999 1.00 77.00 62 ASN B C 1
ATOM 4472 O O . ASN B 1 62 ? 78.304 28.154 19.233 1.00 75.93 62 ASN B O 1
ATOM 4477 N N . THR B 1 63 ? 80.067 28.887 20.457 1.00 75.18 63 THR B N 1
ATOM 4478 C CA . THR B 1 63 ? 80.994 27.756 20.194 1.00 66.11 63 THR B CA 1
ATOM 4479 C C . THR B 1 63 ? 81.247 26.946 21.478 1.00 75.81 63 THR B C 1
ATOM 4480 O O . THR B 1 63 ? 81.654 27.566 22.517 1.00 66.47 63 THR B O 1
ATOM 4484 N N . SER B 1 64 ? 81.022 25.620 21.381 1.00 80.74 64 SER B N 1
ATOM 4485 C CA . SER B 1 64 ? 81.219 24.568 22.418 1.00 79.17 64 SER B CA 1
ATOM 4486 C C . SER B 1 64 ? 82.624 24.677 23.044 1.00 78.31 64 SER B C 1
ATOM 4487 O O . SER B 1 64 ? 83.581 25.022 22.320 1.00 70.51 64 SER B O 1
ATOM 4490 N N . LYS B 1 65 ? 82.750 24.359 24.339 1.00 72.66 65 LYS B N 1
ATOM 4491 C CA . LYS B 1 65 ? 84.026 24.411 25.097 1.00 68.14 65 LYS B CA 1
ATOM 4492 C C . LYS B 1 65 ? 85.051 23.515 24.412 1.00 66.49 65 LYS B C 1
ATOM 4493 O O . LYS B 1 65 ? 86.229 23.894 24.364 1.00 79.89 65 LYS B O 1
ATOM 4499 N N . GLU B 1 66 ? 84.635 22.371 23.883 1.00 72.96 66 GLU B N 1
ATOM 4500 C CA . GLU B 1 66 ? 85.622 21.403 23.348 1.00 79.57 66 GLU B CA 1
ATOM 4501 C C . GLU B 1 66 ? 86.119 21.875 21.983 1.00 74.78 66 GLU B C 1
ATOM 4502 O O . GLU B 1 66 ? 87.123 21.320 21.546 1.00 90.61 66 GLU B O 1
ATOM 4508 N N . MET B 1 67 ? 85.508 22.907 21.398 1.00 76.96 67 MET B N 1
ATOM 4509 C CA . MET B 1 67 ? 85.812 23.420 20.032 1.00 77.01 67 MET B CA 1
ATOM 4510 C C . MET B 1 67 ? 86.515 24.784 20.078 1.00 75.87 67 MET B C 1
ATOM 4511 O O . MET B 1 67 ? 86.896 25.281 18.982 1.00 80.41 67 MET B O 1
ATOM 4516 N N . MET B 1 68 ? 86.616 25.401 21.259 1.00 75.88 68 MET B N 1
ATOM 4517 C CA . MET B 1 68 ? 87.105 26.799 21.415 1.00 87.00 68 MET B CA 1
ATOM 4518 C C . MET B 1 68 ? 88.289 26.867 22.380 1.00 89.68 68 MET B C 1
ATOM 4519 O O . MET B 1 68 ? 88.893 27.962 22.492 1.00 100.80 68 MET B O 1
ATOM 4524 N N . CYS B 1 69 ? 88.580 25.773 23.083 1.00 104.74 69 CYS B N 1
ATOM 4525 C CA . CYS B 1 69 ? 89.740 25.664 24.002 1.00 107.78 69 CYS B CA 1
ATOM 4526 C C . CYS B 1 69 ? 91.006 25.939 23.189 1.00 104.26 69 CYS B C 1
ATOM 4527 O O . CYS B 1 69 ? 90.997 25.703 21.946 1.00 102.31 69 CYS B O 1
ATOM 4530 N N . PHE B 1 70 ? 92.018 26.490 23.853 1.00 100.40 70 PHE B N 1
ATOM 4531 C CA . PHE B 1 70 ? 93.416 26.505 23.356 1.00 107.20 70 PHE B CA 1
ATOM 4532 C C . PHE B 1 70 ? 93.897 25.054 23.243 1.00 115.92 70 PHE B C 1
ATOM 4533 O O . PHE B 1 70 ? 93.494 24.214 24.087 1.00 145.19 70 PHE B O 1
ATOM 4541 N N . SER B 1 71 ? 94.717 24.767 22.226 1.00 95.62 71 SER B N 1
ATOM 4542 C CA . SER B 1 71 ? 95.086 23.393 21.784 1.00 92.13 71 SER B CA 1
ATOM 4543 C C . SER B 1 71 ? 95.796 22.613 22.904 1.00 88.57 71 SER B C 1
ATOM 4544 O O . SER B 1 71 ? 95.684 21.369 22.911 1.00 99.73 71 SER B O 1
ATOM 4547 N N . ASP B 1 72 ? 96.477 23.301 23.827 1.00 83.08 72 ASP B N 1
ATOM 4548 C CA . ASP B 1 72 ? 97.337 22.679 24.868 1.00 87.34 72 ASP B CA 1
ATOM 4549 C C . ASP B 1 72 ? 96.869 23.074 26.274 1.00 81.01 72 ASP B C 1
ATOM 4550 O O . ASP B 1 72 ? 97.679 22.950 27.221 1.00 78.18 72 ASP B O 1
ATOM 4555 N N . TYR B 1 73 ? 95.622 23.535 26.409 1.00 89.08 73 TYR B N 1
ATOM 4556 C CA . TYR B 1 73 ? 95.004 23.942 27.701 1.00 104.44 73 TYR B CA 1
ATOM 4557 C C . TYR B 1 73 ? 93.496 23.688 27.656 1.00 119.69 73 TYR B C 1
ATOM 4558 O O . TYR B 1 73 ? 92.714 24.612 27.463 1.00 131.44 73 TYR B O 1
ATOM 4567 N N . PRO B 1 74 ? 93.030 22.428 27.816 1.00 120.25 74 PRO B N 1
ATOM 4568 C CA . PRO B 1 74 ? 91.603 22.127 27.753 1.00 115.64 74 PRO B CA 1
ATOM 4569 C C . PRO B 1 74 ? 90.843 22.772 28.924 1.00 113.46 74 PRO B C 1
ATOM 4570 O O . PRO B 1 74 ? 91.367 22.835 30.033 1.00 102.31 74 PRO B O 1
ATOM 4574 N N . ILE B 1 75 ? 89.633 23.248 28.634 1.00 98.56 75 ILE B N 1
ATOM 4575 C CA . ILE B 1 75 ? 88.733 23.914 29.620 1.00 82.44 75 ILE B CA 1
ATOM 4576 C C . ILE B 1 75 ? 88.330 22.874 30.660 1.00 74.28 75 ILE B C 1
ATOM 4577 O O . ILE B 1 75 ? 88.038 21.732 30.315 1.00 78.19 75 ILE B O 1
ATOM 4582 N N . PRO B 1 76 ? 88.283 23.237 31.954 1.00 74.91 76 PRO B N 1
ATOM 4583 C CA . PRO B 1 76 ? 87.938 22.296 33.024 1.00 71.52 76 PRO B CA 1
ATOM 4584 C C . PRO B 1 76 ? 86.646 21.492 32.804 1.00 87.54 76 PRO B C 1
ATOM 4585 O O . PRO B 1 76 ? 85.707 21.997 32.226 1.00 91.74 76 PRO B O 1
ATOM 4589 N N . ASP B 1 77 ? 86.642 20.259 33.310 1.00 112.40 77 ASP B N 1
ATOM 4590 C CA . ASP B 1 77 ? 85.550 19.258 33.181 1.00 105.03 77 ASP B CA 1
ATOM 4591 C C . ASP B 1 77 ? 84.185 19.892 33.451 1.00 104.57 77 ASP B C 1
ATOM 4592 O O . ASP B 1 77 ? 83.266 19.715 32.619 1.00 98.95 77 ASP B O 1
ATOM 4597 N N . HIS B 1 78 ? 84.065 20.557 34.603 1.00 100.93 78 HIS B N 1
ATOM 4598 C CA . HIS B 1 78 ? 82.781 20.976 35.237 1.00 100.23 78 HIS B CA 1
ATOM 4599 C C . HIS B 1 78 ? 82.186 22.201 34.522 1.00 103.44 78 HIS B C 1
ATOM 4600 O O . HIS B 1 78 ? 80.975 22.393 34.627 1.00 110.26 78 HIS B O 1
ATOM 4607 N N . TYR B 1 79 ? 83.001 23.011 33.839 1.00 97.63 79 TYR B N 1
ATOM 4608 C CA . TYR B 1 79 ? 82.530 24.139 33.002 1.00 86.57 79 TYR B CA 1
ATOM 4609 C C . TYR B 1 79 ? 81.524 23.606 31.988 1.00 82.61 79 TYR B C 1
ATOM 4610 O O . TYR B 1 79 ? 81.774 22.578 31.370 1.00 89.71 79 TYR B O 1
ATOM 4619 N N . PRO B 1 80 ? 80.384 24.302 31.767 1.00 79.56 80 PRO B N 1
ATOM 4620 C CA . PRO B 1 80 ? 79.374 23.875 30.798 1.00 76.33 80 PRO B CA 1
ATOM 4621 C C . PRO B 1 80 ? 79.827 23.951 29.333 1.00 72.95 80 PRO B C 1
ATOM 4622 O O . PRO B 1 80 ? 80.767 24.645 29.040 1.00 70.36 80 PRO B O 1
ATOM 4626 N N . ASN B 1 81 ? 79.122 23.250 28.453 1.00 75.53 81 ASN B N 1
ATOM 4627 C CA . ASN B 1 81 ? 79.517 23.077 27.033 1.00 77.40 81 ASN B CA 1
ATOM 4628 C C . ASN B 1 81 ? 79.470 24.418 26.304 1.00 80.78 81 ASN B C 1
ATOM 4629 O O . ASN B 1 81 ? 80.266 24.599 25.371 1.00 82.41 81 ASN B O 1
ATOM 4634 N N . PHE B 1 82 ? 78.535 25.297 26.681 1.00 85.93 82 PHE B N 1
ATOM 4635 C CA . PHE B 1 82 ? 78.402 26.670 26.127 1.00 82.96 82 PHE B CA 1
ATOM 4636 C C . PHE B 1 82 ? 78.484 27.677 27.279 1.00 73.68 82 PHE B C 1
ATOM 4637 O O . PHE B 1 82 ? 77.508 27.825 28.009 1.00 66.35 82 PHE B O 1
ATOM 4645 N N . MET B 1 83 ? 79.640 28.325 27.426 1.00 72.18 83 MET B N 1
ATOM 4646 C CA . MET B 1 83 ? 79.991 29.116 28.625 1.00 73.77 83 MET B CA 1
ATOM 4647 C C . MET B 1 83 ? 79.378 30.519 28.547 1.00 74.91 83 MET B C 1
ATOM 4648 O O . MET B 1 83 ? 79.287 31.074 27.440 1.00 77.28 83 MET B O 1
ATOM 4653 N N . HIS B 1 84 ? 78.990 31.064 29.701 1.00 74.60 84 HIS B N 1
ATOM 4654 C CA . HIS B 1 84 ? 78.605 32.483 29.908 1.00 78.02 84 HIS B CA 1
ATOM 4655 C C . HIS B 1 84 ? 79.871 33.339 29.789 1.00 77.74 84 HIS B C 1
ATOM 4656 O O . HIS B 1 84 ? 80.960 32.819 30.069 1.00 75.08 84 HIS B O 1
ATOM 4663 N N . ASN B 1 85 ? 79.734 34.599 29.378 1.00 83.73 85 ASN B N 1
ATOM 4664 C CA . ASN B 1 85 ? 80.885 35.511 29.112 1.00 80.18 85 ASN B CA 1
ATOM 4665 C C . ASN B 1 85 ? 81.844 35.520 30.320 1.00 78.52 85 ASN B C 1
ATOM 4666 O O . ASN B 1 85 ? 83.082 35.545 30.093 1.00 78.17 85 ASN B O 1
ATOM 4671 N N . SER B 1 86 ? 81.328 35.453 31.553 1.00 75.32 86 SER B N 1
ATOM 4672 C CA . SER B 1 86 ? 82.156 35.500 32.788 1.00 77.13 86 SER B CA 1
ATOM 4673 C C . SER B 1 86 ? 83.112 34.308 32.820 1.00 82.40 86 SER B C 1
ATOM 4674 O O . SER B 1 86 ? 84.255 34.477 33.294 1.00 81.95 86 SER B O 1
ATOM 4677 N N . GLN B 1 87 ? 82.647 33.149 32.337 1.00 84.70 87 GLN B N 1
ATOM 4678 C CA . GLN B 1 87 ? 83.389 31.863 32.393 1.00 82.93 87 GLN B CA 1
ATOM 4679 C C . GLN B 1 87 ? 84.451 31.857 31.293 1.00 82.21 87 GLN B C 1
ATOM 4680 O O . GLN B 1 87 ? 85.556 31.371 31.553 1.00 80.49 87 GLN B O 1
ATOM 4686 N N . VAL B 1 88 ? 84.139 32.395 30.117 1.00 77.40 88 VAL B N 1
ATOM 4687 C CA . VAL B 1 88 ? 85.166 32.605 29.061 1.00 78.00 88 VAL B CA 1
ATOM 4688 C C . VAL B 1 88 ? 86.280 33.424 29.713 1.00 77.45 88 VAL B C 1
ATOM 4689 O O . VAL B 1 88 ? 87.456 33.013 29.632 1.00 88.99 88 VAL B O 1
ATOM 4693 N N . LEU B 1 89 ? 85.927 34.521 30.383 1.00 82.31 89 LEU B N 1
ATOM 4694 C CA . LEU B 1 89 ? 86.936 35.455 30.946 1.00 82.86 89 LEU B CA 1
ATOM 4695 C C . LEU B 1 89 ? 87.776 34.685 31.951 1.00 79.41 89 LEU B C 1
ATOM 4696 O O . LEU B 1 89 ? 88.991 34.772 31.836 1.00 85.79 89 LEU B O 1
ATOM 4701 N N . GLU B 1 90 ? 87.143 33.939 32.864 1.00 79.56 90 GLU B N 1
ATOM 4702 C CA . GLU B 1 90 ? 87.859 33.215 33.945 1.00 82.54 90 GLU B CA 1
ATOM 4703 C C . GLU B 1 90 ? 88.871 32.270 33.287 1.00 84.70 90 GLU B C 1
ATOM 4704 O O . GLU B 1 90 ? 90.053 32.305 33.684 1.00 91.15 90 GLU B O 1
ATOM 4710 N N . TYR B 1 91 ? 88.448 31.509 32.278 1.00 77.75 91 TYR B N 1
ATOM 4711 C CA . TYR B 1 91 ? 89.319 30.568 31.531 1.00 79.65 91 TYR B CA 1
ATOM 4712 C C . TYR B 1 91 ? 90.550 31.308 30.989 1.00 79.78 91 TYR B C 1
ATOM 4713 O O . TYR B 1 91 ? 91.676 30.796 31.135 1.00 84.74 91 TYR B O 1
ATOM 4722 N N . PHE B 1 92 ? 90.366 32.479 30.387 1.00 80.14 92 PHE B N 1
ATOM 4723 C CA . PHE B 1 92 ? 91.499 33.300 29.883 1.00 82.32 92 PHE B CA 1
ATOM 4724 C C . PHE B 1 92 ? 92.446 33.627 31.048 1.00 87.68 92 PHE B C 1
ATOM 4725 O O . PHE B 1 92 ? 93.673 33.499 30.889 1.00 92.45 92 PHE B O 1
ATOM 4733 N N . ARG B 1 93 ? 91.901 34.002 32.206 1.00 85.90 93 ARG B N 1
ATOM 4734 C CA . ARG B 1 93 ? 92.707 34.321 33.413 1.00 81.86 93 ARG B CA 1
ATOM 4735 C C . ARG B 1 93 ? 93.531 33.087 33.790 1.00 83.50 93 ARG B C 1
ATOM 4736 O O . ARG B 1 93 ? 94.719 33.254 34.108 1.00 98.68 93 ARG B O 1
ATOM 4744 N N . MET B 1 94 ? 92.919 31.904 33.735 1.00 82.85 94 MET B N 1
ATOM 4745 C CA . MET B 1 94 ? 93.569 30.603 34.038 1.00 88.31 94 MET B CA 1
ATOM 4746 C C . MET B 1 94 ? 94.741 30.391 33.068 1.00 85.80 94 MET B C 1
ATOM 4747 O O . MET B 1 94 ? 95.853 30.121 33.550 1.00 77.71 94 MET B O 1
ATOM 4752 N N . TYR B 1 95 ? 94.490 30.508 31.759 1.00 78.98 95 TYR B N 1
ATOM 4753 C CA . TYR B 1 95 ? 95.507 30.411 30.679 1.00 78.09 95 TYR B CA 1
ATOM 4754 C C . TYR B 1 95 ? 96.699 31.304 31.021 1.00 84.75 95 TYR B C 1
ATOM 4755 O O . TYR B 1 95 ? 97.826 30.840 30.900 1.00 93.02 95 TYR B O 1
ATOM 4764 N N . ALA B 1 96 ? 96.445 32.535 31.470 1.00 93.88 96 ALA B N 1
ATOM 4765 C CA . ALA B 1 96 ? 97.478 33.563 31.752 1.00 100.64 96 ALA B CA 1
ATOM 4766 C C . ALA B 1 96 ? 98.295 33.199 33.005 1.00 109.51 96 ALA B C 1
ATOM 4767 O O . ALA B 1 96 ? 99.493 33.561 33.031 1.00 107.37 96 ALA B O 1
ATOM 4769 N N . LYS B 1 97 ? 97.688 32.532 33.998 1.00 108.15 97 LYS B N 1
ATOM 4770 C CA . LYS B 1 97 ? 98.388 31.956 35.187 1.00 102.92 97 LYS B CA 1
ATOM 4771 C C . LYS B 1 97 ? 99.255 30.765 34.753 1.00 101.78 97 LYS B C 1
ATOM 4772 O O . LYS B 1 97 ? 100.440 30.745 35.088 1.00 103.56 97 LYS B O 1
ATOM 4778 N N . GLU B 1 98 ? 98.682 29.804 34.028 1.00 101.94 98 GLU B N 1
ATOM 4779 C CA . GLU B 1 98 ? 99.372 28.538 33.653 1.00 101.72 98 GLU B CA 1
ATOM 4780 C C . GLU B 1 98 ? 100.654 28.847 32.869 1.00 95.46 98 GLU B C 1
ATOM 4781 O O . GLU B 1 98 ? 101.598 28.058 32.991 1.00 123.46 98 GLU B O 1
ATOM 4787 N N . PHE B 1 99 ? 100.669 29.899 32.047 1.00 91.17 99 PHE B N 1
ATOM 4788 C CA . PHE B 1 99 ? 101.787 30.222 31.118 1.00 91.44 99 PHE B CA 1
ATOM 4789 C C . PHE B 1 99 ? 102.410 31.584 31.462 1.00 96.32 99 PHE B C 1
ATOM 4790 O O . PHE B 1 99 ? 103.254 32.089 30.677 1.00 75.01 99 PHE B O 1
ATOM 4798 N N . ASP B 1 100 ? 102.030 32.143 32.618 1.00 103.63 100 ASP B N 1
ATOM 4799 C CA . ASP B 1 100 ? 102.735 33.269 33.280 1.00 101.79 100 ASP B CA 1
ATOM 4800 C C . ASP B 1 100 ? 102.869 34.402 32.257 1.00 106.00 100 ASP B C 1
ATOM 4801 O O . ASP B 1 100 ? 104.021 34.744 31.915 1.00 101.63 100 ASP B O 1
ATOM 4806 N N . LEU B 1 101 ? 101.733 34.908 31.751 1.00 103.72 101 LEU B N 1
ATOM 4807 C CA . LEU B 1 101 ? 101.681 35.871 30.613 1.00 101.06 101 LEU B CA 1
ATOM 4808 C C . LEU B 1 101 ? 101.521 37.299 31.132 1.00 85.50 101 LEU B C 1
ATOM 4809 O O . LEU B 1 101 ? 101.877 38.216 30.368 1.00 84.98 101 LEU B O 1
ATOM 4814 N N . LEU B 1 102 ? 101.013 37.483 32.355 1.00 87.87 102 LEU B N 1
ATOM 4815 C CA . LEU B 1 102 ? 100.548 38.815 32.852 1.00 98.61 102 LEU B CA 1
ATOM 4816 C C . LEU B 1 102 ? 101.728 39.781 33.015 1.00 100.24 102 LEU B C 1
ATOM 4817 O O . LEU B 1 102 ? 101.546 40.997 32.785 1.00 102.54 102 LEU B O 1
ATOM 4822 N N . LYS B 1 103 ? 102.892 39.272 33.416 1.00 105.63 103 LYS B N 1
ATOM 4823 C CA . LYS B 1 103 ? 104.085 40.105 33.714 1.00 100.21 103 LYS B CA 1
ATOM 4824 C C . LYS B 1 103 ? 104.578 40.774 32.418 1.00 110.85 103 LYS B C 1
ATOM 4825 O O . LYS B 1 103 ? 105.127 41.883 32.531 1.00 111.57 103 LYS B O 1
ATOM 4831 N N . TYR B 1 104 ? 104.351 40.165 31.242 1.00 110.94 104 TYR B N 1
ATOM 4832 C CA . TYR B 1 104 ? 104.769 40.697 29.913 1.00 108.42 104 TYR B CA 1
ATOM 4833 C C . TYR B 1 104 ? 103.791 41.768 29.393 1.00 102.33 104 TYR B C 1
ATOM 4834 O O . TYR B 1 104 ? 104.126 42.432 28.386 1.00 86.55 104 TYR B O 1
ATOM 4843 N N . ILE B 1 105 ? 102.619 41.924 30.024 1.00 110.46 105 ILE B N 1
ATOM 4844 C CA . ILE B 1 105 ? 101.606 42.971 29.672 1.00 106.93 105 ILE B CA 1
ATOM 4845 C C . ILE B 1 105 ? 101.990 44.256 30.406 1.00 97.45 105 ILE B C 1
ATOM 4846 O O . ILE B 1 105 ? 102.160 44.197 31.647 1.00 94.67 105 ILE B O 1
ATOM 4851 N N . GLN B 1 106 ? 102.018 45.389 29.714 1.00 86.14 106 GLN B N 1
ATOM 4852 C CA . GLN B 1 106 ? 101.915 46.693 30.413 1.00 101.78 106 GLN B CA 1
ATOM 4853 C C . GLN B 1 106 ? 100.578 47.317 30.003 1.00 98.50 106 GLN B C 1
ATOM 4854 O O . GLN B 1 106 ? 100.400 47.633 28.806 1.00 82.25 106 GLN B O 1
ATOM 4860 N N . PHE B 1 107 ? 99.683 47.449 30.986 1.00 98.09 107 PHE B N 1
ATOM 4861 C CA . PHE B 1 107 ? 98.282 47.914 30.825 1.00 105.02 107 PHE B CA 1
ATOM 4862 C C . PHE B 1 107 ? 98.263 49.443 30.714 1.00 105.57 107 PHE B C 1
ATOM 4863 O O . PHE B 1 107 ? 99.320 50.082 30.883 1.00 91.51 107 PHE B O 1
ATOM 4871 N N . LYS B 1 108 ? 97.081 49.998 30.414 1.00 109.07 108 LYS B N 1
ATOM 4872 C CA . LYS B 1 108 ? 96.809 51.457 30.299 1.00 105.70 108 LYS B CA 1
ATOM 4873 C C . LYS B 1 108 ? 97.697 52.058 29.200 1.00 96.00 108 LYS B C 1
ATOM 4874 O O . LYS B 1 108 ? 97.936 53.290 29.234 1.00 101.18 108 LYS B O 1
ATOM 4880 N N . THR B 1 109 ? 98.162 51.238 28.250 1.00 82.71 109 THR B N 1
ATOM 4881 C CA . THR B 1 109 ? 99.141 51.651 27.211 1.00 91.77 109 THR B CA 1
ATOM 4882 C C . THR B 1 109 ? 98.548 51.455 25.809 1.00 83.12 109 THR B C 1
ATOM 4883 O O . THR B 1 109 ? 98.388 50.285 25.409 1.00 94.80 109 THR B O 1
ATOM 4887 N N . THR B 1 110 ? 98.256 52.552 25.094 1.00 76.58 110 THR B N 1
ATOM 4888 C CA . THR B 1 110 ? 97.673 52.547 23.718 1.00 85.16 110 THR B CA 1
ATOM 4889 C C . THR B 1 110 ? 98.769 52.656 22.642 1.00 77.50 110 THR B C 1
ATOM 4890 O O . THR B 1 110 ? 99.624 53.530 22.782 1.00 84.85 110 THR B O 1
ATOM 4894 N N . VAL B 1 111 ? 98.728 51.847 21.584 1.00 78.82 111 VAL B N 1
ATOM 4895 C CA . VAL B 1 111 ? 99.690 51.941 20.441 1.00 90.90 111 VAL B CA 1
ATOM 4896 C C . VAL B 1 111 ? 99.129 52.928 19.416 1.00 91.62 111 VAL B C 1
ATOM 4897 O O . VAL B 1 111 ? 98.083 52.621 18.813 1.00 73.87 111 VAL B O 1
ATOM 4901 N N . CYS B 1 112 ? 99.837 54.048 19.219 1.00 101.26 112 CYS B N 1
ATOM 4902 C CA . CYS B 1 112 ? 99.447 55.169 18.318 1.00 102.48 112 CYS B CA 1
ATOM 4903 C C . CYS B 1 112 ? 99.974 54.930 16.901 1.00 99.28 112 CYS B C 1
ATOM 4904 O O . CYS B 1 112 ? 99.213 55.158 15.959 1.00 114.75 112 CYS B O 1
ATOM 4907 N N . SER B 1 113 ? 101.233 54.520 16.754 1.00 97.07 113 SER B N 1
ATOM 4908 C CA . SER B 1 113 ? 101.896 54.380 15.426 1.00 97.00 113 SER B CA 1
ATOM 4909 C C . SER B 1 113 ? 102.826 53.160 15.426 1.00 95.09 113 SER B C 1
ATOM 4910 O O . SER B 1 113 ? 103.499 52.895 16.465 1.00 89.87 113 SER B O 1
ATOM 4913 N N . VAL B 1 114 ? 102.782 52.421 14.314 1.00 92.38 114 VAL B N 1
ATOM 4914 C CA . VAL B 1 114 ? 103.781 51.388 13.929 1.00 102.76 114 VAL B CA 1
ATOM 4915 C C . VAL B 1 114 ? 104.170 51.652 12.464 1.00 108.10 114 VAL B C 1
ATOM 4916 O O . VAL B 1 114 ? 103.340 51.422 11.539 1.00 83.78 114 VAL B O 1
ATOM 4920 N N . LYS B 1 115 ? 105.385 52.197 12.297 1.00 116.44 115 LYS B N 1
ATOM 4921 C CA . LYS B 1 115 ? 106.004 52.582 11.004 1.00 111.00 115 LYS B CA 1
ATOM 4922 C C . LYS B 1 115 ? 107.243 51.712 10.791 1.00 105.69 115 LYS B C 1
ATOM 4923 O O . LYS B 1 115 ? 108.027 51.564 11.759 1.00 96.62 115 LYS B O 1
ATOM 4929 N N . LYS B 1 116 ? 107.406 51.160 9.583 1.00 90.60 116 LYS B N 1
ATOM 4930 C CA . LYS B 1 116 ? 108.662 50.485 9.179 1.00 94.08 116 LYS B CA 1
ATOM 4931 C C . LYS B 1 116 ? 109.791 51.524 9.300 1.00 105.82 116 LYS B C 1
ATOM 4932 O O . LYS B 1 116 ? 109.551 52.702 9.014 1.00 115.21 116 LYS B O 1
ATOM 4938 N N . GLN B 1 117 ? 110.967 51.102 9.765 1.00 117.64 117 GLN B N 1
ATOM 4939 C CA . GLN B 1 117 ? 112.120 51.987 10.077 1.00 112.63 117 GLN B CA 1
ATOM 4940 C C . GLN B 1 117 ? 112.903 52.327 8.807 1.00 118.40 117 GLN B C 1
ATOM 4941 O O . GLN B 1 117 ? 112.604 51.815 7.728 1.00 107.64 117 GLN B O 1
ATOM 4947 N N . PRO B 1 118 ? 113.909 53.236 8.883 1.00 126.40 118 PRO B N 1
ATOM 4948 C CA . PRO B 1 118 ? 114.711 53.585 7.705 1.00 114.84 118 PRO B CA 1
ATOM 4949 C C . PRO B 1 118 ? 115.391 52.361 7.070 1.00 116.97 118 PRO B C 1
ATOM 4950 O O . PRO B 1 118 ? 115.358 52.245 5.859 1.00 111.28 118 PRO B O 1
ATOM 4954 N N . ASP B 1 119 ? 115.939 51.472 7.910 1.00 118.71 119 ASP B N 1
ATOM 4955 C CA . ASP B 1 119 ? 116.735 50.279 7.510 1.00 114.12 119 ASP B CA 1
ATOM 4956 C C . ASP B 1 119 ? 115.836 49.039 7.415 1.00 124.42 119 ASP B C 1
ATOM 4957 O O . ASP B 1 119 ? 116.363 47.934 7.613 1.00 130.33 119 ASP B O 1
ATOM 4962 N N . PHE B 1 120 ? 114.550 49.200 7.080 1.00 133.09 120 PHE B N 1
ATOM 4963 C CA . PHE B 1 120 ? 113.522 48.122 7.142 1.00 129.47 120 PHE B CA 1
ATOM 4964 C C . PHE B 1 120 ? 113.830 47.018 6.115 1.00 125.08 120 PHE B C 1
ATOM 4965 O O . PHE B 1 120 ? 113.607 45.838 6.443 1.00 119.40 120 PHE B O 1
ATOM 4973 N N . SER B 1 121 ? 114.335 47.362 4.926 1.00 114.66 121 SER B N 1
ATOM 4974 C CA . SER B 1 121 ? 114.578 46.395 3.818 1.00 110.28 121 SER B CA 1
ATOM 4975 C C . SER B 1 121 ? 115.677 45.387 4.202 1.00 109.27 121 SER B C 1
ATOM 4976 O O . SER B 1 121 ? 115.794 44.358 3.493 1.00 98.35 121 SER B O 1
ATOM 4979 N N . THR B 1 122 ? 116.459 45.668 5.258 1.00 106.68 122 THR B N 1
ATOM 4980 C CA . THR B 1 122 ? 117.517 44.765 5.797 1.00 120.10 122 THR B CA 1
ATOM 4981 C C . THR B 1 122 ? 117.223 44.378 7.258 1.00 118.16 122 THR B C 1
ATOM 4982 O O . THR B 1 122 ? 117.413 43.196 7.575 1.00 130.93 122 THR B O 1
ATOM 4986 N N . SER B 1 123 ? 116.795 45.316 8.114 1.00 116.62 123 SER B N 1
ATOM 4987 C CA . SER B 1 123 ? 116.604 45.105 9.580 1.00 123.75 123 SER B CA 1
ATOM 4988 C C . SER B 1 123 ? 115.218 44.517 9.871 1.00 127.48 123 SER B C 1
ATOM 4989 O O . SER B 1 123 ? 115.119 43.742 10.839 1.00 136.53 123 SER B O 1
ATOM 4992 N N . GLY B 1 124 ? 114.197 44.887 9.085 1.00 125.69 124 GLY B N 1
ATOM 4993 C CA . GLY B 1 124 ? 112.812 44.382 9.190 1.00 114.43 124 GLY B CA 1
ATOM 4994 C C . GLY B 1 124 ? 112.134 44.833 10.470 1.00 108.44 124 GLY B C 1
ATOM 4995 O O . GLY B 1 124 ? 111.288 44.076 10.984 1.00 124.17 124 GLY B O 1
ATOM 4996 N N . GLN B 1 125 ? 112.485 46.018 10.967 1.00 100.07 125 GLN B N 1
ATOM 4997 C CA . GLN B 1 125 ? 112.162 46.453 12.348 1.00 110.40 125 GLN B CA 1
ATOM 4998 C C . GLN B 1 125 ? 111.120 47.566 12.288 1.00 108.55 125 GLN B C 1
ATOM 4999 O O . GLN B 1 125 ? 111.111 48.291 11.287 1.00 106.68 125 GLN B O 1
ATOM 5005 N N . TRP B 1 126 ? 110.338 47.720 13.360 1.00 114.54 126 TRP B N 1
ATOM 5006 C CA . TRP B 1 126 ? 109.171 48.639 13.436 1.00 106.75 126 TRP B CA 1
ATOM 5007 C C . TRP B 1 126 ? 109.369 49.676 14.548 1.00 104.75 126 TRP B C 1
ATOM 5008 O O . TRP B 1 126 ? 109.822 49.323 15.661 1.00 98.75 126 TRP B O 1
ATOM 5019 N N . GLU B 1 127 ? 109.012 50.921 14.253 1.00 107.82 127 GLU B N 1
ATOM 5020 C CA . GLU B 1 127 ? 108.942 52.001 15.265 1.00 123.89 127 GLU B CA 1
ATOM 5021 C C . GLU B 1 127 ? 107.542 51.949 15.880 1.00 104.94 127 GLU B C 1
ATOM 5022 O O . GLU B 1 127 ? 106.596 52.395 15.212 1.00 100.30 127 GLU B O 1
ATOM 5028 N N . VAL B 1 128 ? 107.433 51.394 17.090 1.00 96.44 128 VAL B N 1
ATOM 5029 C CA . VAL B 1 128 ? 106.176 51.367 17.894 1.00 102.49 128 VAL B CA 1
ATOM 5030 C C . VAL B 1 128 ? 106.193 52.551 18.865 1.00 105.35 128 VAL B C 1
ATOM 5031 O O . VAL B 1 128 ? 107.080 52.571 19.759 1.00 114.72 128 VAL B O 1
ATOM 5035 N N . VAL B 1 129 ? 105.242 53.481 18.707 1.00 103.60 129 VAL B N 1
ATOM 5036 C CA . VAL B 1 129 ? 105.048 54.639 19.633 1.00 105.85 129 VAL B CA 1
ATOM 5037 C C . VAL B 1 129 ? 103.758 54.397 20.421 1.00 100.69 129 VAL B C 1
ATOM 5038 O O . VAL B 1 129 ? 102.770 53.924 19.805 1.00 90.39 129 VAL B O 1
ATOM 5042 N N . THR B 1 130 ? 103.793 54.708 21.722 1.00 89.78 130 THR B N 1
ATOM 5043 C CA . THR B 1 130 ? 102.780 54.321 22.733 1.00 96.72 130 THR B CA 1
ATOM 5044 C C . THR B 1 130 ? 102.673 55.405 23.805 1.00 109.66 130 THR B C 1
ATOM 5045 O O . THR B 1 130 ? 103.696 55.702 24.442 1.00 118.80 130 THR B O 1
ATOM 5049 N N . GLU B 1 131 ? 101.468 55.926 24.035 1.00 113.82 131 GLU B N 1
ATOM 5050 C CA . GLU B 1 131 ? 101.170 56.868 25.141 1.00 110.47 131 GLU B CA 1
ATOM 5051 C C . GLU B 1 131 ? 100.661 56.051 26.330 1.00 101.98 131 GLU B C 1
ATOM 5052 O O . GLU B 1 131 ? 99.931 55.053 26.106 1.00 98.45 131 GLU B O 1
ATOM 5058 N N . CYS B 1 132 ? 101.055 56.453 27.539 1.00 105.86 132 CYS B N 1
ATOM 5059 C CA . CYS B 1 132 ? 100.698 55.780 28.810 1.00 106.86 132 CYS B CA 1
ATOM 5060 C C . CYS B 1 132 ? 100.409 56.821 29.903 1.00 114.84 132 CYS B C 1
ATOM 5061 O O . CYS B 1 132 ? 101.355 57.319 30.540 1.00 109.55 132 CYS B O 1
ATOM 5064 N N . GLU B 1 133 ? 99.124 57.118 30.103 1.00 127.16 133 GLU B N 1
ATOM 5065 C CA . GLU B 1 133 ? 98.606 58.174 31.014 1.00 120.35 133 GLU B CA 1
ATOM 5066 C C . GLU B 1 133 ? 99.211 59.526 30.604 1.00 114.95 133 GLU B C 1
ATOM 5067 O O . GLU B 1 133 ? 99.654 60.294 31.480 1.00 110.94 133 GLU B O 1
ATOM 5073 N N . GLY B 1 134 ? 99.192 59.795 29.296 1.00 112.94 134 GLY B N 1
ATOM 5074 C CA . GLY B 1 134 ? 99.438 61.126 28.714 1.00 108.78 134 GLY B CA 1
ATOM 5075 C C . GLY B 1 134 ? 100.842 61.280 28.152 1.00 113.18 134 GLY B C 1
ATOM 5076 O O . GLY B 1 134 ? 100.990 62.153 27.280 1.00 109.12 134 GLY B O 1
ATOM 5077 N N . LYS B 1 135 ? 101.831 60.485 28.604 1.00 117.82 135 LYS B N 1
ATOM 5078 C CA . LYS B 1 135 ? 103.270 60.626 28.219 1.00 108.73 135 LYS B CA 1
ATOM 5079 C C . LYS B 1 135 ? 103.671 59.549 27.206 1.00 96.63 135 LYS B C 1
ATOM 5080 O O . LYS B 1 135 ? 103.573 58.359 27.546 1.00 103.00 135 LYS B O 1
ATOM 5086 N N . LYS B 1 136 ? 104.109 59.977 26.013 1.00 108.67 136 LYS B N 1
ATOM 5087 C CA . LYS B 1 136 ? 104.575 59.134 24.868 1.00 117.01 136 LYS B CA 1
ATOM 5088 C C . LYS B 1 136 ? 105.796 58.299 25.291 1.00 111.80 136 LYS B C 1
ATOM 5089 O O . LYS B 1 136 ? 106.367 58.531 26.372 1.00 117.50 136 LYS B O 1
ATOM 5095 N N . GLU B 1 137 ? 106.170 57.332 24.458 1.00 101.90 137 GLU B N 1
ATOM 5096 C CA . GLU B 1 137 ? 107.344 56.448 24.660 1.00 98.48 137 GLU B CA 1
ATOM 5097 C C . GLU B 1 137 ? 107.620 55.765 23.321 1.00 96.09 137 GLU B C 1
ATOM 5098 O O . GLU B 1 137 ? 106.646 55.373 22.636 1.00 92.65 137 GLU B O 1
ATOM 5104 N N . VAL B 1 138 ? 108.884 55.714 22.907 1.00 100.53 138 VAL B N 1
ATOM 5105 C CA . VAL B 1 138 ? 109.260 55.146 21.578 1.00 105.11 138 VAL B CA 1
ATOM 5106 C C . VAL B 1 138 ? 110.140 53.926 21.837 1.00 109.13 138 VAL B C 1
ATOM 5107 O O . VAL B 1 138 ? 110.887 53.922 22.843 1.00 111.57 138 VAL B O 1
ATOM 5111 N N . ASP B 1 139 ? 109.999 52.917 20.987 1.00 100.01 139 ASP B N 1
ATOM 5112 C CA . ASP B 1 139 ? 110.755 51.655 21.092 1.00 99.04 139 ASP B CA 1
ATOM 5113 C C . ASP B 1 139 ? 110.854 51.075 19.677 1.00 100.81 139 ASP B C 1
ATOM 5114 O O . ASP B 1 139 ? 110.073 51.484 18.789 1.00 96.78 139 ASP B O 1
ATOM 5119 N N . VAL B 1 140 ? 111.827 50.198 19.456 1.00 106.93 140 VAL B N 1
ATOM 5120 C CA . VAL B 1 140 ? 111.995 49.462 18.172 1.00 109.08 140 VAL B CA 1
ATOM 5121 C C . VAL B 1 140 ? 111.738 47.982 18.475 1.00 101.66 140 VAL B C 1
ATOM 5122 O O . VAL B 1 140 ? 112.000 47.556 19.627 1.00 95.86 140 VAL B O 1
ATOM 5126 N N . PHE B 1 141 ? 111.212 47.253 17.489 1.00 94.88 141 PHE B N 1
ATOM 5127 C CA . PHE B 1 141 ? 110.855 45.815 17.579 1.00 97.66 141 PHE B CA 1
ATOM 5128 C C . PHE B 1 141 ? 111.236 45.111 16.271 1.00 104.63 141 PHE B C 1
ATOM 5129 O O . PHE B 1 141 ? 111.195 45.750 15.200 1.00 94.10 141 PHE B O 1
ATOM 5137 N N . ASP B 1 142 ? 111.564 43.818 16.374 1.00 110.73 142 ASP B N 1
ATOM 5138 C CA . ASP B 1 142 ? 111.990 42.938 15.251 1.00 106.75 142 ASP B CA 1
ATOM 5139 C C . ASP B 1 142 ? 110.751 42.366 14.556 1.00 101.60 142 ASP B C 1
ATOM 5140 O O . ASP B 1 142 ? 110.897 41.876 13.421 1.00 98.46 142 ASP B O 1
ATOM 5145 N N . GLY B 1 143 ? 109.590 42.430 15.218 1.00 98.73 143 GLY B N 1
ATOM 5146 C CA . GLY B 1 143 ? 108.287 42.009 14.669 1.00 95.37 143 GLY B CA 1
ATOM 5147 C C . GLY B 1 143 ? 107.115 42.511 15.497 1.00 96.93 143 GLY B C 1
ATOM 5148 O O . GLY B 1 143 ? 107.276 42.812 16.707 1.00 75.49 143 GLY B O 1
ATOM 5149 N N . VAL B 1 144 ? 105.947 42.607 14.869 1.00 103.83 144 VAL B N 1
ATOM 5150 C CA . VAL B 1 144 ? 104.709 43.101 15.535 1.00 100.26 144 VAL B CA 1
ATOM 5151 C C . VAL B 1 144 ? 103.582 42.121 15.233 1.00 90.05 144 VAL B C 1
ATOM 5152 O O . VAL B 1 144 ? 103.355 41.831 14.028 1.00 80.39 144 VAL B O 1
ATOM 5156 N N . MET B 1 145 ? 102.924 41.642 16.292 1.00 82.24 145 MET B N 1
ATOM 5157 C CA . MET B 1 145 ? 101.665 40.859 16.202 1.00 90.93 145 MET B CA 1
ATOM 5158 C C . MET B 1 145 ? 100.498 41.771 16.616 1.00 91.65 145 MET B C 1
ATOM 5159 O O . MET B 1 145 ? 100.462 42.202 17.806 1.00 82.44 145 MET B O 1
ATOM 5164 N N . VAL B 1 146 ? 99.601 42.088 15.671 1.00 86.19 146 VAL B N 1
ATOM 5165 C CA . VAL B 1 146 ? 98.444 43.010 15.901 1.00 90.74 146 VAL B CA 1
ATOM 5166 C C . VAL B 1 146 ? 97.228 42.175 16.330 1.00 95.64 146 VAL B C 1
ATOM 5167 O O . VAL B 1 146 ? 96.665 41.420 15.491 1.00 82.40 146 VAL B O 1
ATOM 5171 N N . CYS B 1 147 ? 96.825 42.341 17.588 1.00 90.07 147 CYS B N 1
ATOM 5172 C CA . CYS B 1 147 ? 95.702 41.617 18.222 1.00 82.71 147 CYS B CA 1
ATOM 5173 C C . CYS B 1 147 ? 94.693 42.613 18.816 1.00 87.74 147 CYS B C 1
ATOM 5174 O O . CYS B 1 147 ? 94.195 42.387 19.942 1.00 96.21 147 CYS B O 1
ATOM 5177 N N . THR B 1 148 ? 94.409 43.699 18.095 1.00 91.21 148 THR B N 1
ATOM 5178 C CA . THR B 1 148 ? 93.187 44.526 18.262 1.00 92.25 148 THR B CA 1
ATOM 5179 C C . THR B 1 148 ? 92.072 43.672 17.660 1.00 96.44 148 THR B C 1
ATOM 5180 O O . THR B 1 148 ? 92.406 42.856 16.783 1.00 130.98 148 THR B O 1
ATOM 5184 N N . GLY B 1 149 ? 90.836 43.763 18.141 1.00 89.39 149 GLY B N 1
ATOM 5185 C CA . GLY B 1 149 ? 89.751 42.849 17.703 1.00 87.93 149 GLY B CA 1
ATOM 5186 C C . GLY B 1 149 ? 89.155 43.309 16.383 1.00 79.36 149 GLY B C 1
ATOM 5187 O O . GLY B 1 149 ? 89.832 44.039 15.675 1.00 77.97 149 GLY B O 1
ATOM 5188 N N . HIS B 1 150 ? 87.925 42.915 16.049 1.00 86.43 150 HIS B N 1
ATOM 5189 C CA . HIS B 1 150 ? 87.152 43.539 14.937 1.00 87.44 150 HIS B CA 1
ATOM 5190 C C . HIS B 1 150 ? 85.668 43.716 15.315 1.00 88.24 150 HIS B C 1
ATOM 5191 O O . HIS B 1 150 ? 84.851 43.924 14.392 1.00 86.31 150 HIS B O 1
ATOM 5198 N N . HIS B 1 151 ? 85.326 43.704 16.612 1.00 90.05 151 HIS B N 1
ATOM 5199 C CA . HIS B 1 151 ? 83.925 43.857 17.094 1.00 87.22 151 HIS B CA 1
ATOM 5200 C C . HIS B 1 151 ? 83.843 45.061 18.048 1.00 88.29 151 HIS B C 1
ATOM 5201 O O . HIS B 1 151 ? 82.980 45.089 18.955 1.00 93.38 151 HIS B O 1
ATOM 5208 N N . THR B 1 152 ? 84.670 46.070 17.778 1.00 90.54 152 THR B N 1
ATOM 5209 C CA . THR B 1 152 ? 84.880 47.276 18.614 1.00 83.17 152 THR B CA 1
ATOM 5210 C C . THR B 1 152 ? 84.206 48.494 17.956 1.00 85.44 152 THR B C 1
ATOM 5211 O O . THR B 1 152 ? 83.336 49.130 18.619 1.00 73.59 152 THR B O 1
ATOM 5215 N N . ASN B 1 153 ? 84.551 48.827 16.709 1.00 80.07 153 ASN B N 1
ATOM 5216 C CA . ASN B 1 153 ? 84.039 50.073 16.086 1.00 81.50 153 ASN B CA 1
ATOM 5217 C C . ASN B 1 153 ? 82.648 49.823 15.498 1.00 82.24 153 ASN B C 1
ATOM 5218 O O . ASN B 1 153 ? 82.559 49.193 14.434 1.00 87.52 153 ASN B O 1
ATOM 5223 N N . ALA B 1 154 ? 81.605 50.337 16.156 1.00 89.15 154 ALA B N 1
ATOM 5224 C CA . ALA B 1 154 ? 80.189 50.201 15.737 1.00 84.04 154 ALA B CA 1
ATOM 5225 C C . ALA B 1 154 ? 79.993 50.704 14.297 1.00 79.28 154 ALA B C 1
ATOM 5226 O O . ALA B 1 154 ? 80.466 51.797 13.962 1.00 83.08 154 ALA B O 1
ATOM 5228 N N . HIS B 1 155 ? 79.331 49.901 13.469 1.00 78.98 155 HIS B N 1
ATOM 5229 C CA . HIS B 1 155 ? 78.778 50.284 12.143 1.00 82.11 155 HIS B CA 1
ATOM 5230 C C . HIS B 1 155 ? 77.315 50.686 12.337 1.00 85.50 155 HIS B C 1
ATOM 5231 O O . HIS B 1 155 ? 76.459 49.775 12.485 1.00 70.31 155 HIS B O 1
ATOM 5238 N N . LEU B 1 156 ? 77.047 51.998 12.350 1.00 88.30 156 LEU B N 1
ATOM 5239 C CA . LEU B 1 156 ? 75.697 52.561 12.616 1.00 81.71 156 LEU B CA 1
ATOM 5240 C C . LEU B 1 156 ? 75.206 53.280 11.371 1.00 76.15 156 LEU B C 1
ATOM 5241 O O . LEU B 1 156 ? 75.302 54.494 11.271 1.00 75.12 156 LEU B O 1
ATOM 5246 N N . PRO B 1 157 ? 74.671 52.542 10.377 1.00 82.02 157 PRO B N 1
ATOM 5247 C CA . PRO B 1 157 ? 74.374 53.113 9.060 1.00 84.16 157 PRO B CA 1
ATOM 5248 C C . PRO B 1 157 ? 73.074 53.933 9.055 1.00 88.65 157 PRO B C 1
ATOM 5249 O O . PRO B 1 157 ? 72.103 53.510 8.449 1.00 90.80 157 PRO B O 1
ATOM 5253 N N . LEU B 1 158 ? 73.093 55.091 9.718 1.00 88.98 158 LEU B N 1
ATOM 5254 C CA . LEU B 1 158 ? 71.909 55.980 9.864 1.00 82.81 158 LEU B CA 1
ATOM 5255 C C . LEU B 1 158 ? 71.486 56.518 8.494 1.00 86.31 158 LEU B C 1
ATOM 5256 O O . LEU B 1 158 ? 70.269 56.782 8.338 1.00 84.37 158 LEU B O 1
ATOM 5261 N N . GLU B 1 159 ? 72.441 56.665 7.557 1.00 86.62 159 GLU B N 1
ATOM 5262 C CA . GLU B 1 159 ? 72.220 57.261 6.211 1.00 95.84 159 GLU B CA 1
ATOM 5263 C C . GLU B 1 159 ? 71.165 56.436 5.468 1.00 92.76 159 GLU B C 1
ATOM 5264 O O . GLU B 1 159 ? 70.391 57.042 4.705 1.00 106.06 159 GLU B O 1
ATOM 5270 N N . SER B 1 160 ? 71.095 55.125 5.710 1.00 80.87 160 SER B N 1
ATOM 5271 C CA . SER B 1 160 ? 70.169 54.220 4.982 1.00 83.30 160 SER B CA 1
ATOM 5272 C C . SER B 1 160 ? 68.865 54.045 5.766 1.00 75.91 160 SER B C 1
ATOM 5273 O O . SER B 1 160 ? 68.178 53.042 5.551 1.00 78.75 160 SER B O 1
ATOM 5276 N N . PHE B 1 161 ? 68.525 55.001 6.629 1.00 76.70 161 PHE B N 1
ATOM 5277 C CA . PHE B 1 161 ? 67.245 55.035 7.385 1.00 91.57 161 PHE B CA 1
ATOM 5278 C C . PHE B 1 161 ? 66.728 56.469 7.372 1.00 89.64 161 PHE B C 1
ATOM 5279 O O . PHE B 1 161 ? 66.803 57.163 8.382 1.00 78.93 161 PHE B O 1
ATOM 5287 N N . PRO B 1 162 ? 66.204 56.941 6.219 1.00 86.67 162 PRO B N 1
ATOM 5288 C CA . PRO B 1 162 ? 65.699 58.306 6.116 1.00 88.19 162 PRO B CA 1
ATOM 5289 C C . PRO B 1 162 ? 64.599 58.517 7.165 1.00 89.11 162 PRO B C 1
ATOM 5290 O O . PRO B 1 162 ? 63.718 57.663 7.287 1.00 88.14 162 PRO B O 1
ATOM 5294 N N . GLY B 1 163 ? 64.720 59.615 7.917 1.00 87.86 163 GLY B N 1
ATOM 5295 C CA . GLY B 1 163 ? 63.787 60.014 8.984 1.00 80.23 163 GLY B CA 1
ATOM 5296 C C . GLY B 1 163 ? 64.194 59.481 10.347 1.00 84.90 163 GLY B C 1
ATOM 5297 O O . GLY B 1 163 ? 63.392 59.637 11.256 1.00 102.06 163 GLY B O 1
ATOM 5298 N N . ILE B 1 164 ? 65.380 58.876 10.503 1.00 80.22 164 ILE B N 1
ATOM 5299 C CA . ILE B 1 164 ? 65.933 58.501 11.842 1.00 82.09 164 ILE B CA 1
ATOM 5300 C C . ILE B 1 164 ? 66.302 59.779 12.611 1.00 86.58 164 ILE B C 1
ATOM 5301 O O . ILE B 1 164 ? 66.118 59.801 13.852 1.00 104.99 164 ILE B O 1
ATOM 5306 N N . GLU B 1 165 ? 66.808 60.801 11.915 1.00 87.63 165 GLU B N 1
ATOM 5307 C CA . GLU B 1 165 ? 67.095 62.150 12.483 1.00 89.97 165 GLU B CA 1
ATOM 5308 C C . GLU B 1 165 ? 65.812 62.710 13.129 1.00 85.45 165 GLU B C 1
ATOM 5309 O O . GLU B 1 165 ? 65.947 63.413 14.135 1.00 75.40 165 GLU B O 1
ATOM 5315 N N . LYS B 1 166 ? 64.629 62.361 12.595 1.00 84.32 166 LYS B N 1
ATOM 5316 C CA . LYS B 1 166 ? 63.290 62.882 12.999 1.00 96.80 166 LYS B CA 1
ATOM 5317 C C . LYS B 1 166 ? 62.702 62.087 14.178 1.00 99.13 166 LYS B C 1
ATOM 5318 O O . LYS B 1 166 ? 61.845 62.644 14.880 1.00 111.51 166 LYS B O 1
ATOM 5324 N N . PHE B 1 167 ? 63.105 60.828 14.359 1.00 89.25 167 PHE B N 1
ATOM 5325 C CA . PHE B 1 167 ? 62.552 59.891 15.371 1.00 85.99 167 PHE B CA 1
ATOM 5326 C C . PHE B 1 167 ? 62.763 60.455 16.772 1.00 86.79 167 PHE B C 1
ATOM 5327 O O . PHE B 1 167 ? 63.882 60.927 17.048 1.00 84.87 167 PHE B O 1
ATOM 5335 N N . LYS B 1 168 ? 61.737 60.345 17.623 1.00 79.95 168 LYS B N 1
ATOM 5336 C CA . LYS B 1 168 ? 61.671 61.006 18.956 1.00 85.23 168 LYS B CA 1
ATOM 5337 C C . LYS B 1 168 ? 61.708 59.982 20.102 1.00 78.19 168 LYS B C 1
ATOM 5338 O O . LYS B 1 168 ? 61.560 60.384 21.262 1.00 81.10 168 LYS B O 1
ATOM 5344 N N . GLY B 1 169 ? 61.893 58.702 19.807 1.00 81.35 169 GLY B N 1
ATOM 5345 C CA . GLY B 1 169 ? 62.256 57.686 20.812 1.00 75.35 169 GLY B CA 1
ATOM 5346 C C . GLY B 1 169 ? 63.762 57.619 20.965 1.00 74.57 169 GLY B C 1
ATOM 5347 O O . GLY B 1 169 ? 64.434 58.413 20.299 1.00 101.35 169 GLY B O 1
ATOM 5348 N N . GLN B 1 170 ? 64.266 56.713 21.806 1.00 78.53 170 GLN B N 1
ATOM 5349 C CA . GLN B 1 170 ? 65.711 56.402 21.957 1.00 82.88 170 GLN B CA 1
ATOM 5350 C C . GLN B 1 170 ? 66.106 55.466 20.811 1.00 78.24 170 GLN B C 1
ATOM 5351 O O . GLN B 1 170 ? 65.252 54.692 20.325 1.00 73.72 170 GLN B O 1
ATOM 5357 N N . TYR B 1 171 ? 67.369 55.524 20.411 1.00 70.38 171 TYR B N 1
ATOM 5358 C CA . TYR B 1 171 ? 67.978 54.578 19.453 1.00 77.73 171 TYR B CA 1
ATOM 5359 C C . TYR B 1 171 ? 69.477 54.533 19.772 1.00 78.87 171 TYR B C 1
ATOM 5360 O O . TYR B 1 171 ? 70.082 55.592 20.046 1.00 74.78 171 TYR B O 1
ATOM 5369 N N . PHE B 1 172 ? 70.064 53.337 19.767 1.00 75.15 172 PHE B N 1
ATOM 5370 C CA . PHE B 1 172 ? 71.531 53.174 19.872 1.00 80.37 172 PHE B CA 1
ATOM 5371 C C . PHE B 1 172 ? 71.942 51.862 19.214 1.00 82.80 172 PHE B C 1
ATOM 5372 O O . PHE B 1 172 ? 71.066 51.039 18.946 1.00 79.32 172 PHE B O 1
ATOM 5380 N N . HIS B 1 173 ? 73.246 51.711 18.970 1.00 80.21 173 HIS B N 1
ATOM 5381 C CA . HIS B 1 173 ? 73.888 50.487 18.428 1.00 80.32 173 HIS B CA 1
ATOM 5382 C C . HIS B 1 173 ? 73.850 49.381 19.489 1.00 86.96 173 HIS B C 1
ATOM 5383 O O . HIS B 1 173 ? 73.781 49.717 20.693 1.00 73.70 173 HIS B O 1
ATOM 5390 N N . SER B 1 174 ? 73.893 48.111 19.061 1.00 92.35 174 SER B N 1
ATOM 5391 C CA . SER B 1 174 ? 73.934 46.915 19.947 1.00 80.32 174 SER B CA 1
ATOM 5392 C C . SER B 1 174 ? 75.026 47.101 21.015 1.00 77.53 174 SER B C 1
ATOM 5393 O O . SER B 1 174 ? 74.757 46.803 22.198 1.00 68.05 174 SER B O 1
ATOM 5396 N N . ARG B 1 175 ? 76.183 47.635 20.606 1.00 77.02 175 ARG B N 1
ATOM 5397 C CA . ARG B 1 175 ? 77.352 48.008 21.453 1.00 76.48 175 ARG B CA 1
ATOM 5398 C C . ARG B 1 175 ? 76.889 48.487 22.835 1.00 79.29 175 ARG B C 1
ATOM 5399 O O . ARG B 1 175 ? 77.404 47.999 23.863 1.00 75.62 175 ARG B O 1
ATOM 5407 N N . ASP B 1 176 ? 75.935 49.414 22.849 1.00 84.99 176 ASP B N 1
ATOM 5408 C CA . ASP B 1 176 ? 75.517 50.175 24.053 1.00 81.23 176 ASP B CA 1
ATOM 5409 C C . ASP B 1 176 ? 74.438 49.392 24.827 1.00 77.38 176 ASP B C 1
ATOM 5410 O O . ASP B 1 176 ? 74.140 49.799 25.953 1.00 80.75 176 ASP B O 1
ATOM 5415 N N . TYR B 1 177 ? 73.883 48.303 24.280 1.00 71.36 177 TYR B N 1
ATOM 5416 C CA . TYR B 1 177 ? 72.882 47.464 24.985 1.00 67.55 177 TYR B CA 1
ATOM 5417 C C . TYR B 1 177 ? 73.593 46.658 26.066 1.00 64.52 177 TYR B C 1
ATOM 5418 O O . TYR B 1 177 ? 74.724 46.220 25.800 1.00 67.49 177 TYR B O 1
ATOM 5427 N N . LYS B 1 178 ? 72.949 46.504 27.228 1.00 67.52 178 LYS B N 1
ATOM 5428 C CA . LYS B 1 178 ? 73.507 45.831 28.440 1.00 69.38 178 LYS B CA 1
ATOM 5429 C C . LYS B 1 178 ? 72.444 44.958 29.143 1.00 70.96 178 LYS B C 1
ATOM 5430 O O . LYS B 1 178 ? 72.794 43.827 29.562 1.00 81.18 178 LYS B O 1
ATOM 5436 N N . ASN B 1 179 ? 71.204 45.436 29.282 1.00 62.29 179 ASN B N 1
ATOM 5437 C CA . ASN B 1 179 ? 70.130 44.744 30.047 1.00 68.07 179 ASN B CA 1
ATOM 5438 C C . ASN B 1 179 ? 68.810 45.136 29.416 1.00 64.94 179 ASN B C 1
ATOM 5439 O O . ASN B 1 179 ? 68.716 46.176 28.782 1.00 76.49 179 ASN B O 1
ATOM 5444 N N . PRO B 1 180 ? 67.761 44.310 29.558 1.00 71.51 180 PRO B N 1
ATOM 5445 C CA . PRO B 1 180 ? 66.453 44.628 28.986 1.00 73.30 180 PRO B CA 1
ATOM 5446 C C . PRO B 1 180 ? 65.509 45.485 29.835 1.00 68.07 180 PRO B C 1
ATOM 5447 O O . PRO B 1 180 ? 64.554 45.959 29.287 1.00 76.95 180 PRO B O 1
ATOM 5451 N N . GLU B 1 181 ? 65.814 45.670 31.120 1.00 73.29 181 GLU B N 1
ATOM 5452 C CA . GLU B 1 181 ? 64.929 46.345 32.104 1.00 77.20 181 GLU B CA 1
ATOM 5453 C C . GLU B 1 181 ? 64.671 47.789 31.650 1.00 71.04 181 GLU B C 1
ATOM 5454 O O . GLU B 1 181 ? 63.589 48.280 31.942 1.00 72.37 181 GLU B O 1
ATOM 5460 N N . GLY B 1 182 ? 65.565 48.416 30.876 1.00 78.03 182 GLY B N 1
ATOM 5461 C CA . GLY B 1 182 ? 65.344 49.736 30.245 1.00 76.97 182 GLY B CA 1
ATOM 5462 C C . GLY B 1 182 ? 64.199 49.755 29.231 1.00 76.76 182 GLY B C 1
ATOM 5463 O O . GLY B 1 182 ? 63.843 50.863 28.765 1.00 78.56 182 GLY B O 1
ATOM 5464 N N . PHE B 1 183 ? 63.604 48.600 28.911 1.00 66.09 183 PHE B N 1
ATOM 5465 C CA . PHE B 1 183 ? 62.572 48.493 27.853 1.00 69.65 183 PHE B CA 1
ATOM 5466 C C . PHE B 1 183 ? 61.237 47.922 28.356 1.00 68.61 183 PHE B C 1
ATOM 5467 O O . PHE B 1 183 ? 60.363 47.590 27.509 1.00 71.19 183 PHE B O 1
ATOM 5475 N N . THR B 1 184 ? 61.040 47.806 29.665 1.00 71.67 184 THR B N 1
ATOM 5476 C CA . THR B 1 184 ? 59.782 47.240 30.222 1.00 81.33 184 THR B CA 1
ATOM 5477 C C . THR B 1 184 ? 58.608 47.963 29.570 1.00 69.65 184 THR B C 1
ATOM 5478 O O . THR B 1 184 ? 58.660 49.167 29.490 1.00 58.27 184 THR B O 1
ATOM 5482 N N . GLY B 1 185 ? 57.623 47.223 29.078 1.00 77.23 185 GLY B N 1
ATOM 5483 C CA . GLY B 1 185 ? 56.342 47.785 28.606 1.00 82.49 185 GLY B CA 1
ATOM 5484 C C . GLY B 1 185 ? 56.491 48.727 27.423 1.00 71.44 185 GLY B C 1
ATOM 5485 O O . GLY B 1 185 ? 55.532 49.456 27.136 1.00 78.30 185 GLY B O 1
ATOM 5486 N N . LYS B 1 186 ? 57.623 48.684 26.728 1.00 68.66 186 LYS B N 1
ATOM 5487 C CA . LYS B 1 186 ? 57.890 49.512 25.528 1.00 74.49 186 LYS B CA 1
ATOM 5488 C C . LYS B 1 186 ? 57.716 48.683 24.250 1.00 71.97 186 LYS B C 1
ATOM 5489 O O . LYS B 1 186 ? 57.621 47.452 24.345 1.00 83.13 186 LYS B O 1
ATOM 5495 N N . ARG B 1 187 ? 57.643 49.357 23.102 1.00 68.87 187 ARG B N 1
ATOM 5496 C CA . ARG B 1 187 ? 57.611 48.753 21.740 1.00 66.70 187 ARG B CA 1
ATOM 5497 C C . ARG B 1 187 ? 58.970 49.045 21.108 1.00 68.35 187 ARG B C 1
ATOM 5498 O O . ARG B 1 187 ? 59.265 50.239 20.896 1.00 75.87 187 ARG B O 1
ATOM 5506 N N . VAL B 1 188 ? 59.753 48.007 20.827 1.00 65.85 188 VAL B N 1
ATOM 5507 C CA . VAL B 1 188 ? 61.173 48.125 20.391 1.00 66.39 188 VAL B CA 1
ATOM 5508 C C . VAL B 1 188 ? 61.356 47.439 19.039 1.00 69.37 188 VAL B C 1
ATOM 5509 O O . VAL B 1 188 ? 60.910 46.297 18.886 1.00 88.11 188 VAL B O 1
ATOM 5513 N N . ILE B 1 189 ? 61.998 48.120 18.100 1.00 68.11 189 ILE B N 1
ATOM 5514 C CA . ILE B 1 189 ? 62.387 47.544 16.787 1.00 68.97 189 ILE B CA 1
ATOM 5515 C C . ILE B 1 189 ? 63.883 47.240 16.866 1.00 75.75 189 ILE B C 1
ATOM 5516 O O . ILE B 1 189 ? 64.641 48.108 17.367 1.00 73.51 189 ILE B O 1
ATOM 5521 N N . ILE B 1 190 ? 64.272 46.037 16.423 1.00 71.36 190 ILE B N 1
ATOM 5522 C CA . ILE B 1 190 ? 65.689 45.616 16.239 1.00 67.71 190 ILE B CA 1
ATOM 5523 C C . ILE B 1 190 ? 65.988 45.638 14.735 1.00 69.19 190 ILE B C 1
ATOM 5524 O O . ILE B 1 190 ? 65.304 44.903 13.986 1.00 64.50 190 ILE B O 1
ATOM 5529 N N . ILE B 1 191 ? 66.980 46.425 14.316 1.00 60.44 191 ILE B N 1
ATOM 5530 C CA . ILE B 1 191 ? 67.550 46.338 12.945 1.00 66.49 191 ILE B CA 1
ATOM 5531 C C . ILE B 1 191 ? 68.680 45.301 12.964 1.00 67.24 191 ILE B C 1
ATOM 5532 O O . ILE B 1 191 ? 69.631 45.468 13.725 1.00 62.61 191 ILE B O 1
ATOM 5537 N N . GLY B 1 192 ? 68.566 44.266 12.129 1.00 75.08 192 GLY B N 1
ATOM 5538 C CA . GLY B 1 192 ? 69.625 43.284 11.849 1.00 73.89 192 GLY B CA 1
ATOM 5539 C C . GLY B 1 192 ? 69.370 41.963 12.549 1.00 77.46 192 GLY B C 1
ATOM 5540 O O . GLY B 1 192 ? 68.874 41.977 13.699 1.00 73.11 192 GLY B O 1
ATOM 5541 N N . ILE B 1 193 ? 69.746 40.860 11.903 1.00 73.97 193 ILE B N 1
ATOM 5542 C CA . ILE B 1 193 ? 69.515 39.483 12.429 1.00 74.83 193 ILE B CA 1
ATOM 5543 C C . ILE B 1 193 ? 70.834 38.705 12.380 1.00 79.30 193 ILE B C 1
ATOM 5544 O O . ILE B 1 193 ? 70.805 37.515 11.991 1.00 77.23 193 ILE B O 1
ATOM 5549 N N . GLY B 1 194 ? 71.945 39.382 12.732 1.00 76.80 194 GLY B N 1
ATOM 5550 C CA . GLY B 1 194 ? 73.177 38.765 13.260 1.00 72.04 194 GLY B CA 1
ATOM 5551 C C . GLY B 1 194 ? 72.917 38.292 14.677 1.00 72.41 194 GLY B C 1
ATOM 5552 O O . GLY B 1 194 ? 71.753 38.405 15.135 1.00 84.72 194 GLY B O 1
ATOM 5553 N N . ASN B 1 195 ? 73.913 37.757 15.374 1.00 66.68 195 ASN B N 1
ATOM 5554 C CA . ASN B 1 195 ? 73.655 37.104 16.689 1.00 74.94 195 ASN B CA 1
ATOM 5555 C C . ASN B 1 195 ? 73.249 38.152 17.739 1.00 74.76 195 ASN B C 1
ATOM 5556 O O . ASN B 1 195 ? 72.512 37.788 18.663 1.00 79.53 195 ASN B O 1
ATOM 5561 N N . SER B 1 196 ? 73.688 39.405 17.588 1.00 72.78 196 SER B N 1
ATOM 5562 C CA . SER B 1 196 ? 73.282 40.534 18.458 1.00 64.59 196 SER B CA 1
ATOM 5563 C C . SER B 1 196 ? 71.789 40.796 18.236 1.00 69.10 196 SER B C 1
ATOM 5564 O O . SER B 1 196 ? 71.018 40.737 19.194 1.00 72.40 196 SER B O 1
ATOM 5567 N N . GLY B 1 197 ? 71.379 41.005 16.994 1.00 75.59 197 GLY B N 1
ATOM 5568 C CA . GLY B 1 197 ? 69.952 41.143 16.659 1.00 73.66 197 GLY B CA 1
ATOM 5569 C C . GLY B 1 197 ? 69.146 40.076 17.365 1.00 74.44 197 GLY B C 1
ATOM 5570 O O . GLY B 1 197 ? 68.231 40.441 18.129 1.00 78.65 197 GLY B O 1
ATOM 5571 N N . GLY B 1 198 ? 69.498 38.806 17.135 1.00 73.97 198 GLY B N 1
ATOM 5572 C CA . GLY B 1 198 ? 68.785 37.634 17.674 1.00 75.47 198 GLY B CA 1
ATOM 5573 C C . GLY B 1 198 ? 68.715 37.676 19.192 1.00 66.93 198 GLY B C 1
ATOM 5574 O O . GLY B 1 198 ? 67.608 37.804 19.725 1.00 66.29 198 GLY B O 1
ATOM 5575 N N . ASP B 1 199 ? 69.868 37.623 19.857 1.00 67.76 199 ASP B N 1
ATOM 5576 C CA . ASP B 1 199 ? 70.023 37.693 21.338 1.00 76.38 199 ASP B CA 1
ATOM 5577 C C . ASP B 1 199 ? 69.118 38.778 21.933 1.00 71.33 199 ASP B C 1
ATOM 5578 O O . ASP B 1 199 ? 68.397 38.475 22.919 1.00 73.85 199 ASP B O 1
ATOM 5583 N N . LEU B 1 200 ? 69.182 39.995 21.393 1.00 68.35 200 LEU B N 1
ATOM 5584 C CA . LEU B 1 200 ? 68.426 41.158 21.930 1.00 71.34 200 LEU B CA 1
ATOM 5585 C C . LEU B 1 200 ? 66.932 40.971 21.635 1.00 74.28 200 LEU B C 1
ATOM 5586 O O . LEU B 1 200 ? 66.101 41.281 22.510 1.00 71.83 200 LEU B O 1
ATOM 5591 N N . ALA B 1 201 ? 66.576 40.526 20.432 1.00 73.07 201 ALA B N 1
ATOM 5592 C CA . ALA B 1 201 ? 65.162 40.309 20.046 1.00 73.38 201 ALA B CA 1
ATOM 5593 C C . ALA B 1 201 ? 64.496 39.403 21.090 1.00 65.24 201 ALA B C 1
ATOM 5594 O O . ALA B 1 201 ? 63.404 39.755 21.529 1.00 75.24 201 ALA B O 1
ATOM 5596 N N . VAL B 1 202 ? 65.138 38.316 21.519 1.00 61.63 202 VAL B N 1
ATOM 5597 C CA . VAL B 1 202 ? 64.516 37.363 22.493 1.00 76.91 202 VAL B CA 1
ATOM 5598 C C . VAL B 1 202 ? 64.621 37.928 23.922 1.00 77.97 202 VAL B C 1
ATOM 5599 O O . VAL B 1 202 ? 63.607 37.881 24.689 1.00 73.77 202 VAL B O 1
ATOM 5603 N N . GLU B 1 203 ? 65.793 38.431 24.295 1.00 64.71 203 GLU B N 1
ATOM 5604 C CA . GLU B 1 203 ? 66.024 38.943 25.666 1.00 65.11 203 GLU B CA 1
ATOM 5605 C C . GLU B 1 203 ? 65.011 40.063 25.958 1.00 66.64 203 GLU B C 1
ATOM 5606 O O . GLU B 1 203 ? 64.298 39.982 26.967 1.00 75.85 203 GLU B O 1
ATOM 5612 N N . ILE B 1 204 ? 64.948 41.071 25.095 1.00 69.83 204 ILE B N 1
ATOM 5613 C CA . ILE B 1 204 ? 64.145 42.308 25.307 1.00 67.51 204 ILE B CA 1
ATOM 5614 C C . ILE B 1 204 ? 62.663 41.929 25.286 1.00 72.40 204 ILE B C 1
ATOM 5615 O O . ILE B 1 204 ? 61.871 42.670 25.890 1.00 72.76 204 ILE B O 1
ATOM 5620 N N . SER B 1 205 ? 62.305 40.813 24.643 1.00 65.79 205 SER B N 1
ATOM 5621 C CA . SER B 1 205 ? 60.902 40.347 24.518 1.00 71.38 205 SER B CA 1
ATOM 5622 C C . SER B 1 205 ? 60.393 39.794 25.870 1.00 73.34 205 SER B C 1
ATOM 5623 O O . SER B 1 205 ? 59.183 39.467 25.965 1.00 62.87 205 SER B O 1
ATOM 5626 N N . HIS B 1 206 ? 61.263 39.676 26.882 1.00 81.71 206 HIS B N 1
ATOM 5627 C CA . HIS B 1 206 ? 60.918 39.153 28.232 1.00 84.01 206 HIS B CA 1
ATOM 5628 C C . HIS B 1 206 ? 60.278 40.252 29.074 1.00 86.19 206 HIS B C 1
ATOM 5629 O O . HIS B 1 206 ? 59.448 39.902 29.922 1.00 86.52 206 HIS B O 1
ATOM 5636 N N . THR B 1 207 ? 60.651 41.509 28.829 1.00 84.27 207 THR B N 1
ATOM 5637 C CA . THR B 1 207 ? 60.177 42.715 29.558 1.00 85.08 207 THR B CA 1
ATOM 5638 C C . THR B 1 207 ? 59.272 43.595 28.677 1.00 80.92 207 THR B C 1
ATOM 5639 O O . THR B 1 207 ? 58.333 44.214 29.214 1.00 79.82 207 THR B O 1
ATOM 5643 N N . ALA B 1 208 ? 59.579 43.701 27.379 1.00 78.57 208 ALA B N 1
ATOM 5644 C CA . ALA B 1 208 ? 58.992 44.690 26.443 1.00 77.00 208 ALA B CA 1
ATOM 5645 C C . ALA B 1 208 ? 57.535 44.344 26.132 1.00 74.40 208 ALA B C 1
ATOM 5646 O O . ALA B 1 208 ? 57.163 43.189 26.278 1.00 82.84 208 ALA B O 1
ATOM 5648 N N . LYS B 1 209 ? 56.735 45.332 25.731 1.00 76.69 209 LYS B N 1
ATOM 5649 C CA . LYS B 1 209 ? 55.312 45.113 25.378 1.00 78.57 209 LYS B CA 1
ATOM 5650 C C . LYS B 1 209 ? 55.297 44.368 24.051 1.00 69.34 209 LYS B C 1
ATOM 5651 O O . LYS B 1 209 ? 54.624 43.360 23.960 1.00 73.41 209 LYS B O 1
ATOM 5657 N N . GLN B 1 210 ? 56.074 44.846 23.088 1.00 68.08 210 GLN B N 1
ATOM 5658 C CA . GLN B 1 210 ? 56.279 44.191 21.776 1.00 64.76 210 GLN B CA 1
ATOM 5659 C C . GLN B 1 210 ? 57.707 44.464 21.305 1.00 66.12 210 GLN B C 1
ATOM 5660 O O . GLN B 1 210 ? 58.136 45.630 21.383 1.00 70.48 210 GLN B O 1
ATOM 5666 N N . VAL B 1 211 ? 58.392 43.425 20.833 1.00 66.23 211 VAL B N 1
ATOM 5667 C CA . VAL B 1 211 ? 59.643 43.519 20.026 1.00 62.22 211 VAL B CA 1
ATOM 5668 C C . VAL B 1 211 ? 59.314 43.179 18.575 1.00 62.60 211 VAL B C 1
ATOM 5669 O O . VAL B 1 211 ? 58.647 42.145 18.355 1.00 59.29 211 VAL B O 1
ATOM 5673 N N . PHE B 1 212 ? 59.793 43.990 17.631 1.00 65.69 212 PHE B N 1
ATOM 5674 C CA . PHE B 1 212 ? 59.844 43.678 16.178 1.00 59.91 212 PHE B CA 1
ATOM 5675 C C . PHE B 1 212 ? 61.295 43.404 15.779 1.00 63.24 212 PHE B C 1
ATOM 5676 O O . PHE B 1 212 ? 62.161 44.267 16.050 1.00 61.07 212 PHE B O 1
ATOM 5684 N N . LEU B 1 213 ? 61.538 42.251 15.146 1.00 67.84 213 LEU B N 1
ATOM 5685 C CA . LEU B 1 213 ? 62.861 41.852 14.595 1.00 67.95 213 LEU B CA 1
ATOM 5686 C C . LEU B 1 213 ? 62.883 42.144 13.089 1.00 71.46 213 LEU B C 1
ATOM 5687 O O . LEU B 1 213 ? 62.339 41.355 12.311 1.00 70.96 213 LEU B O 1
ATOM 5692 N N . SER B 1 214 ? 63.459 43.275 12.696 1.00 75.68 214 SER B N 1
ATOM 5693 C CA . SER B 1 214 ? 63.473 43.762 11.295 1.00 77.68 214 SER B CA 1
ATOM 5694 C C . SER B 1 214 ? 64.729 43.221 10.621 1.00 79.63 214 SER B C 1
ATOM 5695 O O . SER B 1 214 ? 65.827 43.542 11.115 1.00 72.24 214 SER B O 1
ATOM 5698 N N . THR B 1 215 ? 64.562 42.433 9.557 1.00 80.85 215 THR B N 1
ATOM 5699 C CA . THR B 1 215 ? 65.680 41.965 8.690 1.00 76.44 215 THR B CA 1
ATOM 5700 C C . THR B 1 215 ? 65.401 42.362 7.243 1.00 73.85 215 THR B C 1
ATOM 5701 O O . THR B 1 215 ? 64.260 42.161 6.776 1.00 74.70 215 THR B O 1
ATOM 5705 N N . ARG B 1 216 ? 66.415 42.876 6.555 1.00 77.75 216 ARG B N 1
ATOM 5706 C CA . ARG B 1 216 ? 66.297 43.297 5.129 1.00 82.33 216 ARG B CA 1
ATOM 5707 C C . ARG B 1 216 ? 66.519 42.111 4.182 1.00 84.29 216 ARG B C 1
ATOM 5708 O O . ARG B 1 216 ? 66.385 42.334 2.983 1.00 91.14 216 ARG B O 1
ATOM 5716 N N . ARG B 1 217 ? 66.872 40.929 4.704 1.00 78.13 217 ARG B N 1
ATOM 5717 C CA . ARG B 1 217 ? 67.260 39.725 3.926 1.00 67.83 217 ARG B CA 1
ATOM 5718 C C . ARG B 1 217 ? 66.505 38.471 4.372 1.00 71.37 217 ARG B C 1
ATOM 5719 O O . ARG B 1 217 ? 66.275 37.581 3.519 1.00 79.68 217 ARG B O 1
ATOM 5727 N N . GLY B 1 218 ? 66.184 38.379 5.662 1.00 74.07 218 GLY B N 1
ATOM 5728 C CA . GLY B 1 218 ? 65.918 37.107 6.354 1.00 74.88 218 GLY B CA 1
ATOM 5729 C C . GLY B 1 218 ? 67.213 36.416 6.751 1.00 75.24 218 GLY B C 1
ATOM 5730 O O . GLY B 1 218 ? 68.295 36.961 6.482 1.00 73.72 218 GLY B O 1
ATOM 5731 N N . ALA B 1 219 ? 67.116 35.241 7.368 1.00 76.17 219 ALA B N 1
ATOM 5732 C CA . ALA B 1 219 ? 68.286 34.487 7.847 1.00 75.84 219 ALA B CA 1
ATOM 5733 C C . ALA B 1 219 ? 67.925 33.027 8.053 1.00 77.97 219 ALA B C 1
ATOM 5734 O O . ALA B 1 219 ? 66.793 32.758 8.482 1.00 78.17 219 ALA B O 1
ATOM 5736 N N . TRP B 1 220 ? 68.864 32.141 7.714 1.00 77.27 220 TRP B N 1
ATOM 5737 C CA . TRP B 1 220 ? 68.872 30.722 8.133 1.00 78.18 220 TRP B CA 1
ATOM 5738 C C . TRP B 1 220 ? 69.358 30.690 9.572 1.00 82.92 220 TRP B C 1
ATOM 5739 O O . TRP B 1 220 ? 70.343 31.393 9.846 1.00 72.82 220 TRP B O 1
ATOM 5750 N N . ILE B 1 221 ? 68.703 29.902 10.426 1.00 86.82 221 ILE B N 1
ATOM 5751 C CA . ILE B 1 221 ? 68.809 30.037 11.906 1.00 80.89 221 ILE B CA 1
ATOM 5752 C C . ILE B 1 221 ? 69.037 28.675 12.551 1.00 76.63 221 ILE B C 1
ATOM 5753 O O . ILE B 1 221 ? 68.152 27.811 12.477 1.00 78.64 221 ILE B O 1
ATOM 5758 N N . LEU B 1 222 ? 70.183 28.543 13.207 1.00 79.05 222 LEU B N 1
ATOM 5759 C CA . LEU B 1 222 ? 70.671 27.287 13.829 1.00 85.11 222 LEU B CA 1
ATOM 5760 C C . LEU B 1 222 ? 70.307 27.221 15.321 1.00 86.37 222 LEU B C 1
ATOM 5761 O O . LEU B 1 222 ? 69.851 28.233 15.885 1.00 95.88 222 LEU B O 1
ATOM 5766 N N . ASN B 1 223 ? 70.549 26.057 15.930 1.00 80.99 223 ASN B N 1
ATOM 5767 C CA . ASN B 1 223 ? 70.350 25.761 17.370 1.00 75.11 223 ASN B CA 1
ATOM 5768 C C . ASN B 1 223 ? 71.648 25.142 17.898 1.00 71.41 223 ASN B C 1
ATOM 5769 O O . ASN B 1 223 ? 72.117 24.210 17.263 1.00 71.00 223 ASN B O 1
ATOM 5774 N N . ARG B 1 224 ? 72.217 25.664 18.989 1.00 75.88 224 ARG B N 1
ATOM 5775 C CA . ARG B 1 224 ? 73.400 25.095 19.694 1.00 76.05 224 ARG B CA 1
ATOM 5776 C C . ARG B 1 224 ? 73.109 23.681 20.209 1.00 72.07 224 ARG B C 1
ATOM 5777 O O . ARG B 1 224 ? 74.038 22.863 20.260 1.00 74.42 224 ARG B O 1
ATOM 5785 N N . VAL B 1 225 ? 71.891 23.457 20.705 1.00 66.19 225 VAL B N 1
ATOM 5786 C CA . VAL B 1 225 ? 71.426 22.126 21.167 1.00 67.65 225 VAL B CA 1
ATOM 5787 C C . VAL B 1 225 ? 71.110 21.317 19.908 1.00 78.50 225 VAL B C 1
ATOM 5788 O O . VAL B 1 225 ? 69.953 21.382 19.417 1.00 71.75 225 VAL B O 1
ATOM 5792 N N . GLY B 1 226 ? 72.124 20.610 19.395 1.00 89.42 226 GLY B N 1
ATOM 5793 C CA . GLY B 1 226 ? 72.029 19.801 18.167 1.00 93.63 226 GLY B CA 1
ATOM 5794 C C . GLY B 1 226 ? 71.389 18.457 18.448 1.00 86.95 226 GLY B C 1
ATOM 5795 O O . GLY B 1 226 ? 70.769 18.319 19.521 1.00 97.83 226 GLY B O 1
ATOM 5796 N N . ASP B 1 227 ? 71.575 17.493 17.544 1.00 79.40 227 ASP B N 1
ATOM 5797 C CA . ASP B 1 227 ? 70.996 16.129 17.654 1.00 83.48 227 ASP B CA 1
ATOM 5798 C C . ASP B 1 227 ? 71.385 15.514 18.999 1.00 79.70 227 ASP B C 1
ATOM 5799 O O . ASP B 1 227 ? 72.557 15.597 19.381 1.00 75.42 227 ASP B O 1
ATOM 5804 N N . HIS B 1 228 ? 70.393 14.963 19.699 1.00 77.71 228 HIS B N 1
ATOM 5805 C CA . HIS B 1 228 ? 70.538 14.238 20.982 1.00 73.53 228 HIS B CA 1
ATOM 5806 C C . HIS B 1 228 ? 71.103 15.189 22.039 1.00 73.47 228 HIS B C 1
ATOM 5807 O O . HIS B 1 228 ? 71.457 14.715 23.137 1.00 85.47 228 HIS B O 1
ATOM 5814 N N . GLY B 1 229 ? 71.110 16.493 21.760 1.00 68.62 229 GLY B N 1
ATOM 5815 C CA . GLY B 1 229 ? 71.546 17.511 22.733 1.00 74.98 229 GLY B CA 1
ATOM 5816 C C . GLY B 1 229 ? 73.059 17.624 22.788 1.00 81.81 229 GLY B C 1
ATOM 5817 O O . GLY B 1 229 ? 73.593 18.241 23.747 1.00 79.12 229 GLY B O 1
ATOM 5818 N N . TYR B 1 230 ? 73.755 17.049 21.807 1.00 84.82 230 TYR B N 1
ATOM 5819 C CA . TYR B 1 230 ? 75.201 17.311 21.609 1.00 77.08 230 TYR B CA 1
ATOM 5820 C C . TYR B 1 230 ? 75.335 18.713 21.032 1.00 78.07 230 TYR B C 1
ATOM 5821 O O . TYR B 1 230 ? 74.519 19.160 20.222 1.00 80.37 230 TYR B O 1
ATOM 5830 N N . PRO B 1 231 ? 76.343 19.481 21.474 1.00 75.19 231 PRO B N 1
ATOM 5831 C CA . PRO B 1 231 ? 76.685 20.743 20.822 1.00 73.99 231 PRO B CA 1
ATOM 5832 C C . PRO B 1 231 ? 76.759 20.596 19.299 1.00 66.12 231 PRO B C 1
ATOM 5833 O O . PRO B 1 231 ? 77.415 19.715 18.830 1.00 70.67 231 PRO B O 1
ATOM 5837 N N . PHE B 1 232 ? 76.064 21.466 18.574 1.00 76.83 232 PHE B N 1
ATOM 5838 C CA . PHE B 1 232 ? 75.944 21.428 17.094 1.00 83.28 232 PHE B CA 1
ATOM 5839 C C . PHE B 1 232 ? 77.330 21.495 16.445 1.00 84.54 232 PHE B C 1
ATOM 5840 O O . PHE B 1 232 ? 77.454 20.892 15.390 1.00 93.23 232 PHE B O 1
ATOM 5848 N N . ASP B 1 233 ? 78.323 22.166 17.038 1.00 83.60 233 ASP B N 1
ATOM 5849 C CA . ASP B 1 233 ? 79.636 22.405 16.371 1.00 83.81 233 ASP B CA 1
ATOM 5850 C C . ASP B 1 233 ? 80.530 21.171 16.563 1.00 87.25 233 ASP B C 1
ATOM 5851 O O . ASP B 1 233 ? 81.338 20.897 15.660 1.00 87.37 233 ASP B O 1
ATOM 5856 N N . VAL B 1 234 ? 80.362 20.442 17.674 1.00 88.03 234 VAL B N 1
ATOM 5857 C CA . VAL B 1 234 ? 80.978 19.098 17.917 1.00 91.89 234 VAL B CA 1
ATOM 5858 C C . VAL B 1 234 ? 80.508 18.111 16.836 1.00 88.66 234 VAL B C 1
ATOM 5859 O O . VAL B 1 234 ? 81.258 17.169 16.509 1.00 85.92 234 VAL B O 1
ATOM 5863 N N . LEU B 1 235 ? 79.288 18.287 16.334 1.00 75.94 235 LEU B N 1
ATOM 5864 C CA . LEU B 1 235 ? 78.702 17.387 15.316 1.00 81.50 235 LEU B CA 1
ATOM 5865 C C . LEU B 1 235 ? 79.112 17.846 13.907 1.00 83.13 235 LEU B C 1
ATOM 5866 O O . LEU B 1 235 ? 79.582 16.977 13.150 1.00 96.66 235 LEU B O 1
ATOM 5871 N N . PHE B 1 236 ? 78.944 19.130 13.562 1.00 84.87 236 PHE B N 1
ATOM 5872 C CA . PHE B 1 236 ? 79.134 19.653 12.181 1.00 95.09 236 PHE B CA 1
ATOM 5873 C C . PHE B 1 236 ? 80.639 19.681 11.884 1.00 99.76 236 PHE B C 1
ATOM 5874 O O . PHE B 1 236 ? 81.015 19.245 10.786 1.00 102.17 236 PHE B O 1
ATOM 5882 N N . SER B 1 237 ? 81.480 20.081 12.840 1.00 96.42 237 SER B N 1
ATOM 5883 C CA . SER B 1 237 ? 82.953 20.184 12.645 1.00 95.87 237 SER B CA 1
ATOM 5884 C C . SER B 1 237 ? 83.638 18.874 13.061 1.00 103.92 237 SER B C 1
ATOM 5885 O O . SER B 1 237 ? 84.409 18.879 14.062 1.00 114.81 237 SER B O 1
ATOM 5888 N N . SER B 1 238 ? 83.364 17.793 12.319 1.00 96.87 238 SER B N 1
ATOM 5889 C CA . SER B 1 238 ? 84.077 16.488 12.399 1.00 98.18 238 SER B CA 1
ATOM 5890 C C . SER B 1 238 ? 84.642 16.155 11.016 1.00 95.02 238 SER B C 1
ATOM 5891 O O . SER B 1 238 ? 83.867 16.238 10.031 1.00 88.48 238 SER B O 1
ATOM 5894 N N . ARG B 1 239 ? 85.919 15.764 10.936 1.00 91.74 239 ARG B N 1
ATOM 5895 C CA . ARG B 1 239 ? 86.585 15.409 9.649 1.00 88.66 239 ARG B CA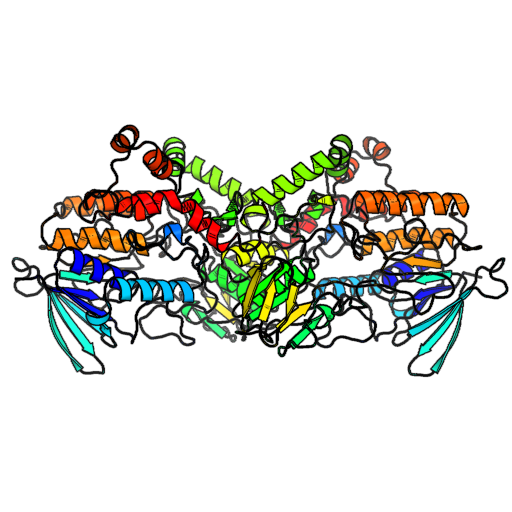 1
ATOM 5896 C C . ARG B 1 239 ? 85.658 14.555 8.770 1.00 90.33 239 ARG B C 1
ATOM 5897 O O . ARG B 1 239 ? 85.699 14.755 7.548 1.00 83.82 239 ARG B O 1
ATOM 5905 N N . PHE B 1 240 ? 84.861 13.650 9.361 1.00 96.62 240 PHE B N 1
ATOM 5906 C CA . PHE B 1 240 ? 83.914 12.758 8.639 1.00 105.28 240 PHE B CA 1
ATOM 5907 C C . PHE B 1 240 ? 82.821 13.577 7.937 1.00 103.68 240 PHE B C 1
ATOM 5908 O O . PHE B 1 240 ? 82.561 13.319 6.723 1.00 91.11 240 PHE B O 1
ATOM 5916 N N . THR B 1 241 ? 82.164 14.482 8.678 1.00 102.09 241 THR B N 1
ATOM 5917 C CA . THR B 1 241 ? 81.157 15.434 8.138 1.00 94.27 241 THR B CA 1
ATOM 5918 C C . THR B 1 241 ? 81.835 16.261 7.042 1.00 98.90 241 THR B C 1
ATOM 5919 O O . THR B 1 241 ? 81.188 16.488 6.002 1.00 95.23 241 THR B O 1
ATOM 5923 N N . TYR B 1 242 ? 83.091 16.669 7.273 1.00 98.13 242 TYR B N 1
ATOM 5924 C CA . TYR B 1 242 ? 83.923 17.445 6.319 1.00 105.45 242 TYR B CA 1
ATOM 5925 C C . TYR B 1 242 ? 84.018 16.687 4.998 1.00 105.15 242 TYR B C 1
ATOM 5926 O O . TYR B 1 242 ? 83.768 17.304 3.946 1.00 120.35 242 TYR B O 1
ATOM 5935 N N . PHE B 1 243 ? 84.373 15.399 5.064 1.00 102.13 243 PHE B N 1
ATOM 5936 C CA . PHE B 1 243 ? 84.612 14.536 3.879 1.00 99.87 243 PHE B CA 1
ATOM 5937 C C . PHE B 1 243 ? 83.272 14.294 3.188 1.00 97.09 243 PHE B C 1
ATOM 5938 O O . PHE B 1 243 ? 83.216 14.517 1.964 1.00 106.33 243 PHE B O 1
ATOM 5946 N N . LEU B 1 244 ? 82.220 13.968 3.939 1.00 82.19 244 LEU B N 1
ATOM 5947 C CA . LEU B 1 244 ? 80.851 13.836 3.369 1.00 95.94 244 LEU B CA 1
ATOM 5948 C C . LEU B 1 244 ? 80.460 15.125 2.618 1.00 99.73 244 LEU B C 1
ATOM 5949 O O . LEU B 1 244 ? 79.899 15.048 1.509 1.00 87.28 244 LEU B O 1
ATOM 5954 N N . SER B 1 245 ? 80.731 16.288 3.199 1.00 102.75 245 SER B N 1
ATOM 5955 C CA . SER B 1 245 ? 80.414 17.601 2.583 1.00 110.18 245 SER B CA 1
ATOM 5956 C C . SER B 1 245 ? 81.174 17.728 1.263 1.00 111.12 245 SER B C 1
ATOM 5957 O O . SER B 1 245 ? 80.582 18.231 0.300 1.00 116.50 245 SER B O 1
ATOM 5960 N N . LYS B 1 246 ? 82.431 17.270 1.233 1.00 120.97 246 LYS B N 1
ATOM 5961 C CA . LYS B 1 246 ? 83.383 17.516 0.112 1.00 125.53 246 LYS B CA 1
ATOM 5962 C C . LYS B 1 246 ? 82.943 16.722 -1.123 1.00 113.30 246 LYS B C 1
ATOM 5963 O O . LYS B 1 246 ? 82.951 17.295 -2.222 1.00 96.21 246 LYS B O 1
ATOM 5969 N N . ILE B 1 247 ? 82.525 15.470 -0.947 1.00 115.07 247 ILE B N 1
ATOM 5970 C CA . ILE B 1 247 ? 82.068 14.601 -2.074 1.00 116.38 247 ILE B CA 1
ATOM 5971 C C . ILE B 1 247 ? 80.695 15.095 -2.574 1.00 113.65 247 ILE B C 1
ATOM 5972 O O . ILE B 1 247 ? 80.479 15.059 -3.796 1.00 127.60 247 ILE B O 1
ATOM 5977 N N . CYS B 1 248 ? 79.827 15.601 -1.690 1.00 117.17 248 CYS B N 1
ATOM 5978 C CA . CYS B 1 248 ? 78.425 16.008 -2.009 1.00 118.08 248 CYS B CA 1
ATOM 5979 C C . CYS B 1 248 ? 78.338 17.369 -2.711 1.00 111.10 248 CYS B C 1
ATOM 5980 O O . CYS B 1 248 ? 77.271 17.611 -3.303 1.00 98.36 248 CYS B O 1
ATOM 5983 N N . GLY B 1 249 ? 79.343 18.248 -2.558 1.00 111.77 249 GLY B N 1
ATOM 5984 C CA . GLY B 1 249 ? 79.354 19.620 -3.119 1.00 107.83 249 GLY B CA 1
ATOM 5985 C C . GLY B 1 249 ? 78.553 20.608 -2.281 1.00 109.70 249 GLY B C 1
ATOM 5986 O O . GLY B 1 249 ? 77.807 20.165 -1.370 1.00 122.53 249 GLY B O 1
ATOM 5987 N N . GLN B 1 250 ? 78.660 21.903 -2.588 1.00 106.17 250 GLN B N 1
ATOM 5988 C CA . GLN B 1 250 ? 78.005 22.985 -1.796 1.00 108.81 250 GLN B CA 1
ATOM 5989 C C . GLN B 1 250 ? 76.482 22.821 -1.858 1.00 108.14 250 GLN B C 1
ATOM 5990 O O . GLN B 1 250 ? 75.887 22.586 -0.784 1.00 126.18 250 GLN B O 1
ATOM 5996 N N . SER B 1 251 ? 75.873 22.922 -3.047 1.00 110.82 251 SER B N 1
ATOM 5997 C CA . SER B 1 251 ? 74.394 23.005 -3.213 1.00 118.74 251 SER B CA 1
ATOM 5998 C C . SER B 1 251 ? 73.695 21.850 -2.473 1.00 111.67 251 SER B C 1
ATOM 5999 O O . SER B 1 251 ? 72.603 22.083 -1.930 1.00 127.62 251 SER B O 1
ATOM 6002 N N . LEU B 1 252 ? 74.300 20.663 -2.412 1.00 103.53 252 LEU B N 1
ATOM 6003 C CA . LEU B 1 252 ? 73.701 19.487 -1.727 1.00 102.68 252 LEU B CA 1
ATOM 6004 C C . LEU B 1 252 ? 73.871 19.632 -0.209 1.00 103.77 252 LEU B C 1
ATOM 6005 O O . LEU B 1 252 ? 72.848 19.515 0.505 1.00 113.27 252 LEU B O 1
ATOM 6010 N N . SER B 1 253 ? 75.095 19.895 0.272 1.00 88.62 253 SER B N 1
ATOM 6011 C CA . SER B 1 253 ? 75.358 20.277 1.688 1.00 88.70 253 SER B CA 1
ATOM 6012 C C . SER B 1 253 ? 74.300 21.291 2.156 1.00 102.45 253 SER B C 1
ATOM 6013 O O . SER B 1 253 ? 73.659 21.052 3.193 1.00 105.76 253 SER B O 1
ATOM 6016 N N . ASN B 1 254 ? 74.138 22.388 1.407 1.00 103.60 254 ASN B N 1
ATOM 6017 C CA . ASN B 1 254 ? 73.150 23.467 1.682 1.00 105.50 254 ASN B CA 1
ATOM 6018 C C . ASN B 1 254 ? 71.755 22.862 1.887 1.00 103.63 254 ASN B C 1
ATOM 6019 O O . ASN B 1 254 ? 71.106 23.187 2.913 1.00 105.57 254 ASN B O 1
ATOM 6024 N N . THR B 1 255 ? 71.312 22.024 0.946 1.00 93.46 255 THR B N 1
ATOM 6025 C CA . THR B 1 255 ? 69.947 21.448 0.939 1.00 94.94 255 THR B CA 1
ATOM 6026 C C . THR B 1 255 ? 69.784 20.569 2.171 1.00 90.77 255 THR B C 1
ATOM 6027 O O . THR B 1 255 ? 68.645 20.476 2.666 1.00 102.50 255 THR B O 1
ATOM 6031 N N . PHE B 1 256 ? 70.871 19.940 2.623 1.00 88.02 256 PHE B N 1
ATOM 6032 C CA . PHE B 1 256 ? 70.884 19.124 3.866 1.00 96.22 256 PHE B CA 1
ATOM 6033 C C . PHE B 1 256 ? 70.620 20.049 5.065 1.00 96.86 256 PHE B C 1
ATOM 6034 O O . PHE B 1 256 ? 69.607 19.848 5.769 1.00 82.81 256 PHE B O 1
ATOM 6042 N N . LEU B 1 257 ? 71.502 21.040 5.256 1.00 94.26 257 LEU B N 1
ATOM 6043 C CA . LEU B 1 257 ? 71.469 22.045 6.355 1.00 77.90 257 LEU B CA 1
ATOM 6044 C C . LEU B 1 257 ? 70.114 22.770 6.379 1.00 75.68 257 LEU B C 1
ATOM 6045 O O . LEU B 1 257 ? 69.506 22.833 7.452 1.00 79.14 257 LEU B O 1
ATOM 6050 N N . GLU B 1 258 ? 69.651 23.284 5.243 1.00 70.16 258 GLU B N 1
ATOM 6051 C CA . GLU B 1 258 ? 68.364 24.018 5.131 1.00 75.40 258 GLU B CA 1
ATOM 6052 C C . GLU B 1 258 ? 67.191 23.115 5.516 1.00 80.37 258 GLU B C 1
ATOM 6053 O O . GLU B 1 258 ? 66.299 23.590 6.230 1.00 90.11 258 GLU B O 1
ATOM 6059 N N . LYS B 1 259 ? 67.176 21.872 5.038 1.00 91.96 259 LYS B N 1
ATOM 6060 C CA . LYS B 1 259 ? 66.080 20.905 5.312 1.00 96.31 259 LYS B CA 1
ATOM 6061 C C . LYS B 1 259 ? 66.121 20.557 6.802 1.00 86.26 259 LYS B C 1
ATOM 6062 O O . LYS B 1 259 ? 65.037 20.398 7.398 1.00 84.57 259 LYS B O 1
ATOM 6068 N N . LYS B 1 260 ? 67.327 20.480 7.374 1.00 79.96 260 LYS B N 1
ATOM 6069 C CA . LYS B 1 260 ? 67.566 20.249 8.821 1.00 84.92 260 LYS B CA 1
ATOM 6070 C C . LYS B 1 260 ? 66.925 21.401 9.605 1.00 95.35 260 LYS B C 1
ATOM 6071 O O . LYS B 1 260 ? 66.107 21.124 10.497 1.00 99.51 260 LYS B O 1
ATOM 6077 N N . MET B 1 261 ? 67.264 22.650 9.264 1.00 95.01 261 MET B N 1
ATOM 6078 C CA . MET B 1 261 ? 66.779 23.868 9.971 1.00 78.93 261 MET B CA 1
ATOM 6079 C C . MET B 1 261 ? 65.261 23.972 9.833 1.00 76.11 261 MET B C 1
ATOM 6080 O O . MET B 1 261 ? 64.628 24.379 10.799 1.00 83.13 261 MET B O 1
ATOM 6085 N N . ASN B 1 262 ? 64.696 23.603 8.684 1.00 71.52 262 ASN B N 1
ATOM 6086 C CA . ASN B 1 262 ? 63.234 23.664 8.446 1.00 72.71 262 ASN B CA 1
ATOM 6087 C C . ASN B 1 262 ? 62.491 22.658 9.326 1.00 76.83 262 ASN B C 1
ATOM 6088 O O . ASN B 1 262 ? 61.366 22.987 9.707 1.00 84.06 262 ASN B O 1
ATOM 6093 N N . GLN B 1 263 ? 63.053 21.471 9.576 1.00 84.06 263 GLN B N 1
ATOM 6094 C CA . GLN B 1 263 ? 62.434 20.446 10.463 1.00 88.81 263 GLN B CA 1
ATOM 6095 C C . GLN B 1 263 ? 62.187 21.081 11.844 1.00 88.77 263 GLN B C 1
ATOM 6096 O O . GLN B 1 263 ? 61.107 20.877 12.410 1.00 94.07 263 GLN B O 1
ATOM 6102 N N . ARG B 1 264 ? 63.153 21.840 12.364 1.00 88.92 264 ARG B N 1
ATOM 6103 C CA . ARG B 1 264 ? 63.019 22.603 13.635 1.00 87.02 264 ARG B CA 1
ATOM 6104 C C . ARG B 1 264 ? 61.858 23.596 13.522 1.00 86.33 264 ARG B C 1
ATOM 6105 O O . ARG B 1 264 ? 60.931 23.520 14.354 1.00 91.22 264 ARG B O 1
ATOM 6113 N N . PHE B 1 265 ? 61.922 24.488 12.530 1.00 78.52 265 PHE B N 1
ATOM 6114 C CA . PHE B 1 265 ? 60.824 25.401 12.129 1.00 74.96 265 PHE B CA 1
ATOM 6115 C C . PHE B 1 265 ? 61.017 25.839 10.667 1.00 83.13 265 PHE B C 1
ATOM 6116 O O . PHE B 1 265 ? 62.156 26.159 10.252 1.00 85.77 265 PHE B O 1
ATOM 6124 N N . ASP B 1 266 ? 59.919 25.867 9.910 1.00 81.60 266 ASP B N 1
ATOM 6125 C CA . ASP B 1 266 ? 59.876 26.213 8.467 1.00 80.15 266 ASP B CA 1
ATOM 6126 C C . ASP B 1 266 ? 60.107 27.718 8.290 1.00 78.69 266 ASP B C 1
ATOM 6127 O O . ASP B 1 266 ? 59.181 28.540 8.571 1.00 75.59 266 ASP B O 1
ATOM 6132 N N . HIS B 1 267 ? 61.284 28.088 7.795 1.00 80.38 267 HIS B N 1
ATOM 6133 C CA . HIS B 1 267 ? 61.720 29.507 7.732 1.00 85.31 267 HIS B CA 1
ATOM 6134 C C . HIS B 1 267 ? 60.749 30.347 6.888 1.00 74.64 267 HIS B C 1
ATOM 6135 O O . HIS B 1 267 ? 60.656 31.570 7.124 1.00 73.86 267 HIS B O 1
ATOM 6142 N N . GLU B 1 268 ? 60.052 29.719 5.944 1.00 75.47 268 GLU B N 1
ATOM 6143 C CA . GLU B 1 268 ? 59.054 30.401 5.090 1.00 77.60 268 GLU B CA 1
ATOM 6144 C C . GLU B 1 268 ? 57.843 30.777 5.953 1.00 71.08 268 GLU B C 1
ATOM 6145 O O . GLU B 1 268 ? 57.467 31.950 5.943 1.00 62.76 268 GLU B O 1
ATOM 6151 N N . MET B 1 269 ? 57.253 29.808 6.660 1.00 75.58 269 MET B N 1
ATOM 6152 C CA . MET B 1 269 ? 56.022 30.013 7.471 1.00 74.41 269 MET B CA 1
ATOM 6153 C C . MET B 1 269 ? 56.327 31.067 8.531 1.00 77.18 269 MET B C 1
ATOM 6154 O O . MET B 1 269 ? 55.450 31.926 8.770 1.00 81.36 269 MET B O 1
ATOM 6159 N N . PHE B 1 270 ? 57.533 31.004 9.107 1.00 73.83 270 PHE B N 1
ATOM 6160 C CA . PHE B 1 270 ? 57.988 31.882 10.219 1.00 77.80 270 PHE B CA 1
ATOM 6161 C C . PHE B 1 270 ? 58.429 33.257 9.700 1.00 73.66 270 PHE B C 1
ATOM 6162 O O . PHE B 1 270 ? 58.595 34.188 10.536 1.00 73.56 270 PHE B O 1
ATOM 6170 N N . GLY B 1 271 ? 58.553 33.389 8.378 1.00 69.15 271 GLY B N 1
ATOM 6171 C CA . GLY B 1 271 ? 58.760 34.675 7.695 1.00 66.04 271 GLY B CA 1
ATOM 6172 C C . GLY B 1 271 ? 60.225 35.051 7.694 1.00 74.40 271 GLY B C 1
ATOM 6173 O O . GLY B 1 271 ? 60.544 36.218 7.362 1.00 85.11 271 GLY B O 1
ATOM 6174 N N . LEU B 1 272 ? 61.096 34.089 8.013 1.00 72.69 272 LEU B N 1
ATOM 6175 C CA . LEU B 1 272 ? 62.548 34.325 8.175 1.00 69.19 272 LEU B CA 1
ATOM 6176 C C . LEU B 1 272 ? 63.310 33.894 6.928 1.00 69.52 272 LEU B C 1
ATOM 6177 O O . LEU B 1 272 ? 64.501 34.194 6.898 1.00 81.17 272 LEU B O 1
ATOM 6182 N N . LYS B 1 273 ? 62.684 33.213 5.964 1.00 73.11 273 LYS B N 1
ATOM 6183 C CA . LYS B 1 273 ? 63.439 32.547 4.861 1.00 82.96 273 LYS B CA 1
ATOM 6184 C C . LYS B 1 273 ? 64.043 33.584 3.916 1.00 81.93 273 LYS B C 1
ATOM 6185 O O . LYS B 1 273 ? 63.343 34.449 3.390 1.00 80.46 273 LYS B O 1
ATOM 6191 N N . PRO B 1 274 ? 65.369 33.507 3.659 1.00 84.78 274 PRO B N 1
ATOM 6192 C CA . PRO B 1 274 ? 66.044 34.391 2.719 1.00 91.20 274 PRO B CA 1
ATOM 6193 C C . PRO B 1 274 ? 66.261 33.766 1.335 1.00 85.31 274 PRO B C 1
ATOM 6194 O O . PRO B 1 274 ? 66.229 32.551 1.203 1.00 78.88 274 PRO B O 1
ATOM 6198 N N . LYS B 1 275 ? 66.557 34.630 0.365 1.00 84.75 275 LYS B N 1
ATOM 6199 C CA . LYS B 1 275 ? 66.828 34.255 -1.045 1.00 83.24 275 LYS B CA 1
ATOM 6200 C C . LYS B 1 275 ? 68.179 33.542 -1.140 1.00 77.02 275 LYS B C 1
ATOM 6201 O O . LYS B 1 275 ? 68.371 32.872 -2.136 1.00 84.17 275 LYS B O 1
ATOM 6207 N N . HIS B 1 276 ? 69.067 33.648 -0.143 1.00 71.15 276 HIS B N 1
ATOM 6208 C CA . HIS B 1 276 ? 70.432 33.062 -0.197 1.00 69.08 276 HIS B CA 1
ATOM 6209 C C . HIS B 1 276 ? 70.379 31.684 0.443 1.00 75.06 276 HIS B C 1
ATOM 6210 O O . HIS B 1 276 ? 69.271 31.305 0.882 1.00 77.77 276 HIS B O 1
ATOM 6217 N N . ARG B 1 277 ? 71.505 30.954 0.410 1.00 87.01 277 ARG B N 1
ATOM 6218 C CA . ARG B 1 277 ? 71.637 29.558 0.932 1.00 93.82 277 ARG B CA 1
ATOM 6219 C C . ARG B 1 277 ? 72.316 29.575 2.307 1.00 90.48 277 ARG B C 1
ATOM 6220 O O . ARG B 1 277 ? 72.945 30.595 2.639 1.00 92.84 277 ARG B O 1
ATOM 6228 N N . ALA B 1 278 ? 72.217 28.463 3.046 1.00 81.82 278 ALA B N 1
ATOM 6229 C CA . ALA B 1 278 ? 72.705 28.293 4.433 1.00 70.59 278 ALA B CA 1
ATOM 6230 C C . ALA B 1 278 ? 74.126 28.817 4.551 1.00 79.92 278 ALA B C 1
ATOM 6231 O O . ALA B 1 278 ? 74.354 29.704 5.411 1.00 91.07 278 ALA B O 1
ATOM 6233 N N . LEU B 1 279 ? 75.029 28.292 3.721 1.00 79.32 279 LEU B N 1
ATOM 6234 C CA . LEU B 1 279 ? 76.496 28.554 3.807 1.00 88.04 279 LEU B CA 1
ATOM 6235 C C . LEU B 1 279 ? 76.882 29.847 3.068 1.00 89.50 279 LEU B C 1
ATOM 6236 O O . LEU B 1 279 ? 78.094 30.118 2.990 1.00 90.70 279 LEU B O 1
ATOM 6241 N N . SER B 1 280 ? 75.906 30.600 2.542 1.00 83.96 280 SER B N 1
ATOM 6242 C CA . SER B 1 280 ? 76.117 31.921 1.896 1.00 85.72 280 SER B CA 1
ATOM 6243 C C . SER B 1 280 ? 76.041 33.045 2.942 1.00 83.33 280 SER B C 1
ATOM 6244 O O . SER B 1 280 ? 76.170 34.212 2.517 1.00 95.46 280 SER B O 1
ATOM 6247 N N . GLN B 1 281 ? 75.790 32.746 4.227 1.00 68.60 281 GLN B N 1
ATOM 6248 C CA . GLN B 1 281 ? 75.685 33.790 5.299 1.00 71.68 281 GLN B CA 1
ATOM 6249 C C . GLN B 1 281 ? 76.405 33.353 6.567 1.00 67.65 281 GLN B C 1
ATOM 6250 O O . GLN B 1 281 ? 76.428 32.142 6.864 1.00 79.87 281 GLN B O 1
ATOM 6256 N N . HIS B 1 282 ? 76.931 34.297 7.335 1.00 72.75 282 HIS B N 1
ATOM 6257 C CA . HIS B 1 282 ? 77.529 33.947 8.648 1.00 87.36 282 HIS B CA 1
ATOM 6258 C C . HIS B 1 282 ? 76.400 33.368 9.500 1.00 80.94 282 HIS B C 1
ATOM 6259 O O . HIS B 1 282 ? 75.309 33.926 9.565 1.00 72.19 282 HIS B O 1
ATOM 6266 N N . PRO B 1 283 ? 76.622 32.211 10.147 1.00 75.82 283 PRO B N 1
ATOM 6267 C CA . PRO B 1 283 ? 75.562 31.536 10.887 1.00 79.08 283 PRO B CA 1
ATOM 6268 C C . PRO B 1 283 ? 74.989 32.397 12.026 1.00 87.01 283 PRO B C 1
ATOM 6269 O O . PRO B 1 283 ? 75.744 32.944 12.836 1.00 66.21 283 PRO B O 1
ATOM 6273 N N . THR B 1 284 ? 73.664 32.538 12.033 1.00 85.29 284 THR B N 1
ATOM 6274 C CA . THR B 1 284 ? 72.903 33.136 13.150 1.00 73.53 284 THR B CA 1
ATOM 6275 C C . THR B 1 284 ? 72.387 31.968 13.985 1.00 74.60 284 THR B C 1
ATOM 6276 O O . THR B 1 284 ? 71.647 31.130 13.450 1.00 89.17 284 THR B O 1
ATOM 6280 N N . VAL B 1 285 ? 72.826 31.891 15.234 1.00 71.08 285 VAL B N 1
ATOM 6281 C CA . VAL B 1 285 ? 72.505 30.790 16.184 1.00 71.72 285 VAL B CA 1
ATOM 6282 C C . VAL B 1 285 ? 71.562 31.341 17.251 1.00 74.25 285 VAL B C 1
ATOM 6283 O O . VAL B 1 285 ? 71.972 32.245 17.989 1.00 79.91 285 VAL B O 1
ATOM 6287 N N . ASN B 1 286 ? 70.354 30.796 17.339 1.00 78.51 286 ASN B N 1
ATOM 6288 C CA . ASN B 1 286 ? 69.393 31.176 18.398 1.00 74.24 286 ASN B CA 1
ATOM 6289 C C . ASN B 1 286 ? 68.333 30.076 18.569 1.00 80.00 286 ASN B C 1
ATOM 6290 O O . ASN B 1 286 ? 67.455 29.933 17.684 1.00 76.47 286 ASN B O 1
ATOM 6295 N N . ASP B 1 287 ? 68.424 29.316 19.666 1.00 82.21 287 ASP B N 1
ATOM 6296 C CA . ASP B 1 287 ? 67.519 28.178 19.973 1.00 74.94 287 ASP B CA 1
ATOM 6297 C C . ASP B 1 287 ? 66.186 28.722 20.498 1.00 73.04 287 ASP B C 1
ATOM 6298 O O . ASP B 1 287 ? 65.185 27.988 20.475 1.00 73.50 287 ASP B O 1
ATOM 6303 N N . ASP B 1 288 ? 66.169 29.956 20.996 1.00 72.00 288 ASP B N 1
ATOM 6304 C CA . ASP B 1 288 ? 65.029 30.474 21.796 1.00 75.44 288 ASP B CA 1
ATOM 6305 C C . ASP B 1 288 ? 64.116 31.290 20.871 1.00 74.64 288 ASP B C 1
ATOM 6306 O O . ASP B 1 288 ? 62.930 31.400 21.160 1.00 79.08 288 ASP B O 1
ATOM 6311 N N . LEU B 1 289 ? 64.633 31.786 19.747 1.00 77.17 289 LEU B N 1
ATOM 6312 C CA . LEU B 1 289 ? 63.922 32.761 18.877 1.00 72.94 289 LEU B CA 1
ATOM 6313 C C . LEU B 1 289 ? 62.619 32.173 18.343 1.00 59.04 289 LEU B C 1
ATOM 6314 O O . LEU B 1 289 ? 61.604 32.842 18.369 1.00 56.39 289 LEU B O 1
ATOM 6319 N N . PRO B 1 290 ? 62.581 30.925 17.836 1.00 60.42 290 PRO B N 1
ATOM 6320 C CA . PRO B 1 290 ? 61.353 30.378 17.249 1.00 66.86 290 PRO B CA 1
ATOM 6321 C C . PRO B 1 290 ? 60.164 30.379 18.222 1.00 68.50 290 PRO B C 1
ATOM 6322 O O . PRO B 1 290 ? 59.077 30.816 17.824 1.00 64.23 290 PRO B O 1
ATOM 6326 N N . ASN B 1 291 ? 60.401 29.927 19.462 1.00 72.56 291 ASN B N 1
ATOM 6327 C CA . ASN B 1 291 ? 59.393 29.898 20.558 1.00 71.06 291 ASN B CA 1
ATOM 6328 C C . ASN B 1 291 ? 58.889 31.324 20.855 1.00 73.14 291 ASN B C 1
ATOM 6329 O O . ASN B 1 291 ? 57.695 31.458 21.190 1.00 70.66 291 ASN B O 1
ATOM 6334 N N . ARG B 1 292 ? 59.730 32.363 20.732 1.00 74.73 292 ARG B N 1
ATOM 6335 C CA . ARG B 1 292 ? 59.298 33.761 21.021 1.00 72.36 292 ARG B CA 1
ATOM 6336 C C . ARG B 1 292 ? 58.471 34.245 19.827 1.00 72.97 292 ARG B C 1
ATOM 6337 O O . ARG B 1 292 ? 57.502 35.004 20.051 1.00 82.89 292 ARG B O 1
ATOM 6345 N N . ILE B 1 293 ? 58.805 33.796 18.614 1.00 64.96 293 ILE B N 1
ATOM 6346 C CA . ILE B 1 293 ? 58.099 34.232 17.371 1.00 72.78 293 ILE B CA 1
ATOM 6347 C C . ILE B 1 293 ? 56.692 33.618 17.384 1.00 71.92 293 ILE B C 1
ATOM 6348 O O . ILE B 1 293 ? 55.729 34.309 16.988 1.00 76.68 293 ILE B O 1
ATOM 6353 N N . ILE B 1 294 ? 56.545 32.385 17.860 1.00 69.62 294 ILE B N 1
ATOM 6354 C CA . ILE B 1 294 ? 55.238 31.678 17.738 1.00 81.41 294 ILE B CA 1
ATOM 6355 C C . ILE B 1 294 ? 54.245 32.230 18.775 1.00 79.73 294 ILE B C 1
ATOM 6356 O O . ILE B 1 294 ? 53.039 31.962 18.620 1.00 73.65 294 ILE B O 1
ATOM 6361 N N . SER B 1 295 ? 54.735 33.014 19.749 1.00 86.18 295 SER B N 1
ATOM 6362 C CA . SER B 1 295 ? 53.969 33.672 20.850 1.00 81.76 295 SER B CA 1
ATOM 6363 C C . SER B 1 295 ? 53.713 35.153 20.563 1.00 81.65 295 SER B C 1
ATOM 6364 O O . SER B 1 295 ? 53.096 35.809 21.410 1.00 88.83 295 SER B O 1
ATOM 6367 N N . GLY B 1 296 ? 54.259 35.692 19.478 1.00 86.57 296 GLY B N 1
ATOM 6368 C CA . GLY B 1 296 ? 54.025 37.084 19.062 1.00 90.86 296 GLY B CA 1
ATOM 6369 C C . GLY B 1 296 ? 54.887 38.087 19.808 1.00 86.07 296 GLY B C 1
ATOM 6370 O O . GLY B 1 296 ? 54.786 39.280 19.479 1.00 102.56 296 GLY B O 1
ATOM 6371 N N . LEU B 1 297 ? 55.713 37.649 20.758 1.00 83.96 297 LEU B N 1
ATOM 6372 C CA . LEU B 1 297 ? 56.505 38.571 21.620 1.00 88.92 297 LEU B CA 1
ATOM 6373 C C . LEU B 1 297 ? 57.714 39.081 20.829 1.00 80.78 297 LEU B C 1
ATOM 6374 O O . LEU B 1 297 ? 58.237 40.191 21.152 1.00 82.61 297 LEU B O 1
ATOM 6379 N N . VAL B 1 298 ? 58.130 38.313 19.822 1.00 75.49 298 VAL B N 1
ATOM 6380 C CA . VAL B 1 298 ? 58.987 38.809 18.703 1.00 75.99 298 VAL B CA 1
ATOM 6381 C C . VAL B 1 298 ? 58.183 38.682 17.406 1.00 72.36 298 VAL B C 1
ATOM 6382 O O . VAL B 1 298 ? 57.606 37.609 17.153 1.00 86.54 298 VAL B O 1
ATOM 6386 N N . LYS B 1 299 ? 58.092 39.774 16.654 1.00 77.71 299 LYS B N 1
ATOM 6387 C CA . LYS B 1 299 ? 57.366 39.842 15.362 1.00 83.00 299 LYS B CA 1
ATOM 6388 C C . LYS B 1 299 ? 58.409 40.064 14.257 1.00 74.64 299 LYS B C 1
ATOM 6389 O O . LYS B 1 299 ? 59.098 41.107 14.273 1.00 70.95 299 LYS B O 1
ATOM 6395 N N . VAL B 1 300 ? 58.581 39.078 13.377 1.00 67.39 300 VAL B N 1
ATOM 6396 C CA . VAL B 1 300 ? 59.532 39.184 12.236 1.00 68.67 300 VAL B CA 1
ATOM 6397 C C . VAL B 1 300 ? 58.998 40.230 11.254 1.00 72.22 300 VAL B C 1
ATOM 6398 O O . VAL B 1 300 ? 57.863 40.075 10.792 1.00 73.22 300 VAL B O 1
ATOM 6402 N N . LYS B 1 301 ? 59.807 41.240 10.942 1.00 78.78 301 LYS B N 1
ATOM 6403 C CA . LYS B 1 301 ? 59.486 42.310 9.959 1.00 85.37 301 LYS B CA 1
ATOM 6404 C C . LYS B 1 301 ? 60.564 42.345 8.857 1.00 86.03 301 LYS B C 1
ATOM 6405 O O . LYS B 1 301 ? 61.732 41.848 9.076 1.00 81.81 301 LYS B O 1
ATOM 6411 N N . GLY B 1 302 ? 60.204 42.921 7.713 1.00 74.07 302 GLY B N 1
ATOM 6412 C CA . GLY B 1 302 ? 61.180 43.284 6.666 1.00 84.68 302 GLY B CA 1
ATOM 6413 C C . GLY B 1 302 ? 61.991 44.492 7.100 1.00 89.00 302 GLY B C 1
ATOM 6414 O O . GLY B 1 302 ? 61.933 44.801 8.305 1.00 87.67 302 GLY B O 1
ATOM 6415 N N . ASN B 1 303 ? 62.680 45.175 6.168 1.00 85.50 303 ASN B N 1
ATOM 6416 C CA . ASN B 1 303 ? 63.508 46.372 6.474 1.00 79.80 303 ASN B CA 1
ATOM 6417 C C . ASN B 1 303 ? 62.607 47.586 6.732 1.00 88.27 303 ASN B C 1
ATOM 6418 O O . ASN B 1 303 ? 61.524 47.688 6.127 1.00 82.79 303 ASN B O 1
ATOM 6423 N N . VAL B 1 304 ? 63.041 48.446 7.652 1.00 84.53 304 VAL B N 1
ATOM 6424 C CA . VAL B 1 304 ? 62.472 49.800 7.871 1.00 80.60 304 VAL B CA 1
ATOM 6425 C C . VAL B 1 304 ? 62.961 50.674 6.715 1.00 82.42 304 VAL B C 1
ATOM 6426 O O . VAL B 1 304 ? 64.198 50.731 6.497 1.00 78.38 304 VAL B O 1
ATOM 6430 N N . LYS B 1 305 ? 62.022 51.296 6.000 1.00 81.97 305 LYS B N 1
ATOM 6431 C CA . LYS B 1 305 ? 62.253 52.142 4.793 1.00 90.04 305 LYS B CA 1
ATOM 6432 C C . LYS B 1 305 ? 62.355 53.605 5.244 1.00 91.05 305 LYS B C 1
ATOM 6433 O O . LYS B 1 305 ? 63.126 54.376 4.627 1.00 93.88 305 LYS B O 1
ATOM 6439 N N . GLU B 1 306 ? 61.631 53.971 6.299 1.00 85.66 306 GLU B N 1
ATOM 6440 C CA . GLU B 1 306 ? 61.514 55.375 6.745 1.00 86.63 306 GLU B CA 1
ATOM 6441 C C . GLU B 1 306 ? 61.064 55.378 8.206 1.00 85.18 306 GLU B C 1
ATOM 6442 O O . GLU B 1 306 ? 60.129 54.598 8.526 1.00 94.00 306 GLU B O 1
ATOM 6448 N N . PHE B 1 307 ? 61.666 56.227 9.046 1.00 79.57 307 PHE B N 1
ATOM 6449 C CA . PHE B 1 307 ? 61.160 56.548 10.417 1.00 79.50 307 PHE B CA 1
ATOM 6450 C C . PHE B 1 307 ? 60.412 57.896 10.418 1.00 71.01 307 PHE B C 1
ATOM 6451 O O . PHE B 1 307 ? 60.808 58.803 9.658 1.00 75.46 307 PHE B O 1
ATOM 6459 N N . THR B 1 308 ? 59.345 58.013 11.219 1.00 62.96 308 THR B N 1
ATOM 6460 C CA . THR B 1 308 ? 58.641 59.288 11.542 1.00 65.99 308 THR B CA 1
ATOM 6461 C C . THR B 1 308 ? 58.979 59.650 12.995 1.00 75.23 308 THR B C 1
ATOM 6462 O O . THR B 1 308 ? 59.938 59.078 13.531 1.00 88.80 308 THR B O 1
ATOM 6466 N N . GLU B 1 309 ? 58.269 60.603 13.605 1.00 89.63 309 GLU B N 1
ATOM 6467 C CA . GLU B 1 309 ? 58.481 60.993 15.030 1.00 93.68 309 GLU B CA 1
ATOM 6468 C C . GLU B 1 309 ? 58.103 59.812 15.922 1.00 77.93 309 GLU B C 1
ATOM 6469 O O . GLU B 1 309 ? 58.612 59.705 17.018 1.00 81.05 309 GLU B O 1
ATOM 6475 N N . THR B 1 310 ? 57.238 58.952 15.418 1.00 75.70 310 THR B N 1
ATOM 6476 C CA . THR B 1 310 ? 56.429 58.003 16.208 1.00 79.26 310 THR B CA 1
ATOM 6477 C C . THR B 1 310 ? 56.608 56.573 15.686 1.00 79.89 310 THR B C 1
ATOM 6478 O O . THR B 1 310 ? 56.488 55.666 16.511 1.00 102.97 310 THR B O 1
ATOM 6482 N N . ALA B 1 311 ? 56.895 56.367 14.394 1.00 75.48 311 ALA B N 1
ATOM 6483 C CA . ALA B 1 311 ? 56.658 55.082 13.692 1.00 79.25 311 ALA B CA 1
ATOM 6484 C C . ALA B 1 311 ? 57.810 54.680 12.765 1.00 75.93 311 ALA B C 1
ATOM 6485 O O . ALA B 1 311 ? 58.655 55.512 12.421 1.00 86.97 311 ALA B O 1
ATOM 6487 N N . ALA B 1 312 ? 57.793 53.414 12.363 1.00 81.89 312 ALA B N 1
ATOM 6488 C CA . ALA B 1 312 ? 58.598 52.854 11.263 1.00 82.22 312 ALA B CA 1
ATOM 6489 C C . ALA B 1 312 ? 57.667 52.502 10.110 1.00 75.18 312 ALA B C 1
ATOM 6490 O O . ALA B 1 312 ? 56.609 51.906 10.378 1.00 77.07 312 ALA B O 1
ATOM 6492 N N . ILE B 1 313 ? 58.050 52.869 8.888 1.00 84.88 313 ILE B N 1
ATOM 6493 C CA . ILE B 1 313 ? 57.415 52.374 7.626 1.00 93.01 313 ILE B CA 1
ATOM 6494 C C . ILE B 1 313 ? 58.315 51.261 7.089 1.00 84.63 313 ILE B C 1
ATOM 6495 O O . ILE B 1 313 ? 59.545 51.471 7.098 1.00 89.13 313 ILE B O 1
ATOM 6500 N N . PHE B 1 314 ? 57.732 50.128 6.679 1.00 82.71 314 PHE B N 1
ATOM 6501 C CA . PHE B 1 314 ? 58.477 48.910 6.252 1.00 94.00 314 PHE B CA 1
ATOM 6502 C C . PHE B 1 314 ? 58.428 48.725 4.723 1.00 100.26 314 PHE B C 1
ATOM 6503 O O . PHE B 1 314 ? 57.464 49.200 4.076 1.00 94.30 314 PHE B O 1
ATOM 6511 N N . GLU B 1 315 ? 59.431 48.031 4.157 1.00 93.90 315 GLU B N 1
ATOM 6512 C CA . GLU B 1 315 ? 59.677 47.969 2.687 1.00 95.47 315 GLU B CA 1
ATOM 6513 C C . GLU B 1 315 ? 58.408 47.487 1.969 1.00 97.22 315 GLU B C 1
ATOM 6514 O O . GLU B 1 315 ? 58.279 47.757 0.753 1.00 96.92 315 GLU B O 1
ATOM 6520 N N . ASP B 1 316 ? 57.483 46.860 2.704 1.00 92.44 316 ASP B N 1
ATOM 6521 C CA . ASP B 1 316 ? 56.228 46.265 2.169 1.00 86.49 316 ASP B CA 1
ATOM 6522 C C . ASP B 1 316 ? 55.020 47.167 2.474 1.00 88.06 316 ASP B C 1
ATOM 6523 O O . ASP B 1 316 ? 53.859 46.709 2.272 1.00 78.96 316 ASP B O 1
ATOM 6528 N N . GLY B 1 317 ? 55.258 48.396 2.944 1.00 81.24 317 GLY B N 1
ATOM 6529 C CA . GLY B 1 317 ? 54.203 49.413 3.109 1.00 79.94 317 GLY B CA 1
ATOM 6530 C C . GLY B 1 317 ? 53.409 49.246 4.389 1.00 73.67 317 GLY B C 1
ATOM 6531 O O . GLY B 1 317 ? 52.662 50.166 4.735 1.00 77.16 317 GLY B O 1
ATOM 6532 N N . SER B 1 318 ? 53.549 48.124 5.093 1.00 84.16 318 SER B N 1
ATOM 6533 C CA . SER B 1 318 ? 53.086 47.983 6.502 1.00 86.72 318 SER B CA 1
ATOM 6534 C C . SER B 1 318 ? 53.748 49.077 7.348 1.00 83.93 318 SER B C 1
ATOM 6535 O O . SER B 1 318 ? 54.821 49.613 6.963 1.00 83.74 318 SER B O 1
ATOM 6538 N N . ARG B 1 319 ? 53.122 49.406 8.466 1.00 78.92 319 ARG B N 1
ATOM 6539 C CA . ARG B 1 319 ? 53.595 50.486 9.362 1.00 91.20 319 ARG B CA 1
ATOM 6540 C C . ARG B 1 319 ? 53.452 49.933 10.778 1.00 86.27 319 ARG B C 1
ATOM 6541 O O . ARG B 1 319 ? 52.646 49.010 10.960 1.00 107.64 319 ARG B O 1
ATOM 6549 N N . GLU B 1 320 ? 54.289 50.382 11.706 1.00 82.30 320 GLU B N 1
ATOM 6550 C CA . GLU B 1 320 ? 54.147 50.054 13.150 1.00 84.47 320 GLU B CA 1
ATOM 6551 C C . GLU B 1 320 ? 54.299 51.362 13.930 1.00 76.74 320 GLU B C 1
ATOM 6552 O O . GLU B 1 320 ? 55.231 52.132 13.647 1.00 72.23 320 GLU B O 1
ATOM 6558 N N . ASP B 1 321 ? 53.386 51.593 14.862 1.00 81.06 321 ASP B N 1
ATOM 6559 C CA . ASP B 1 321 ? 53.169 52.917 15.483 1.00 92.84 321 ASP B CA 1
ATOM 6560 C C . ASP B 1 321 ? 53.652 52.870 16.927 1.00 89.65 321 ASP B C 1
ATOM 6561 O O . ASP B 1 321 ? 53.848 51.759 17.457 1.00 92.65 321 ASP B O 1
ATOM 6566 N N . ASP B 1 322 ? 53.829 54.052 17.518 1.00 87.46 322 ASP B N 1
ATOM 6567 C CA . ASP B 1 322 ? 54.067 54.234 18.972 1.00 89.90 322 ASP B CA 1
ATOM 6568 C C . ASP B 1 322 ? 55.309 53.421 19.343 1.00 80.94 322 ASP B C 1
ATOM 6569 O O . ASP B 1 322 ? 55.235 52.632 20.308 1.00 76.72 322 ASP B O 1
ATOM 6574 N N . ILE B 1 323 ? 56.392 53.605 18.580 1.00 76.25 323 ILE B N 1
ATOM 6575 C CA . ILE B 1 323 ? 57.691 52.887 18.745 1.00 73.65 323 ILE B CA 1
ATOM 6576 C C . ILE B 1 323 ? 58.558 53.699 19.699 1.00 69.54 323 ILE B C 1
ATOM 6577 O O . ILE B 1 323 ? 58.980 54.795 19.331 1.00 76.99 323 ILE B O 1
ATOM 6582 N N . ASP B 1 324 ? 58.851 53.140 20.861 1.00 67.78 324 ASP B N 1
ATOM 6583 C CA . ASP B 1 324 ? 59.592 53.830 21.941 1.00 66.34 324 ASP B CA 1
ATOM 6584 C C . ASP B 1 324 ? 61.099 53.846 21.636 1.00 70.37 324 ASP B C 1
ATOM 6585 O O . ASP B 1 324 ? 61.751 54.822 22.004 1.00 80.35 324 ASP B O 1
ATOM 6590 N N . ALA B 1 325 ? 61.649 52.816 20.998 1.00 68.15 325 ALA B N 1
ATOM 6591 C CA . ALA B 1 325 ? 63.113 52.599 20.927 1.00 70.06 325 ALA B CA 1
ATOM 6592 C C . ALA B 1 325 ? 63.504 51.726 19.726 1.00 67.18 325 ALA B C 1
ATOM 6593 O O . ALA B 1 325 ? 62.783 50.780 19.376 1.00 64.23 325 ALA B O 1
ATOM 6595 N N . VAL B 1 326 ? 64.651 52.036 19.138 1.00 64.51 326 VAL B N 1
ATOM 6596 C CA . VAL B 1 326 ? 65.204 51.295 17.978 1.00 71.67 326 VAL B CA 1
ATOM 6597 C C . VAL B 1 326 ? 66.642 50.927 18.326 1.00 77.20 326 VAL B C 1
ATOM 6598 O O . VAL B 1 326 ? 67.397 51.841 18.714 1.00 80.82 326 VAL B O 1
ATOM 6602 N N . ILE B 1 327 ? 67.001 49.647 18.216 1.00 74.81 327 ILE B N 1
ATOM 6603 C CA . ILE B 1 327 ? 68.403 49.201 18.449 1.00 69.29 327 ILE B CA 1
ATOM 6604 C C . ILE B 1 327 ? 68.938 48.696 17.117 1.00 64.23 327 ILE B C 1
ATOM 6605 O O . ILE B 1 327 ? 68.306 47.807 16.533 1.00 63.67 327 ILE B O 1
ATOM 6610 N N . PHE B 1 328 ? 70.031 49.305 16.669 1.00 67.15 328 PHE B N 1
ATOM 6611 C CA . PHE B 1 328 ? 70.809 48.936 15.466 1.00 73.12 328 PHE B CA 1
ATOM 6612 C C . PHE B 1 328 ? 71.832 47.850 15.839 1.00 80.26 328 PHE B C 1
ATOM 6613 O O . PHE B 1 328 ? 72.959 48.152 16.296 1.00 75.64 328 PHE B O 1
ATOM 6621 N N . ALA B 1 329 ? 71.424 46.595 15.674 1.00 82.86 329 ALA B N 1
ATOM 6622 C CA . ALA B 1 329 ? 72.295 45.408 15.715 1.00 83.73 329 ALA B CA 1
ATOM 6623 C C . ALA B 1 329 ? 72.849 45.229 14.304 1.00 86.64 329 ALA B C 1
ATOM 6624 O O . ALA B 1 329 ? 72.702 44.129 13.740 1.00 94.86 329 ALA B O 1
ATOM 6626 N N . THR B 1 330 ? 73.456 46.294 13.777 1.00 82.69 330 THR B N 1
ATOM 6627 C CA . THR B 1 330 ? 73.947 46.396 12.377 1.00 84.80 330 THR B CA 1
ATOM 6628 C C . THR B 1 330 ? 75.452 46.053 12.304 1.00 88.12 330 THR B C 1
ATOM 6629 O O . THR B 1 330 ? 76.043 46.168 11.188 1.00 76.89 330 THR B O 1
ATOM 6633 N N . GLY B 1 331 ? 76.055 45.596 13.411 1.00 73.57 331 GLY B N 1
ATOM 6634 C CA . GLY B 1 331 ? 77.383 44.967 13.355 1.00 76.40 331 GLY B CA 1
ATOM 6635 C C . GLY B 1 331 ? 78.504 45.989 13.359 1.00 72.09 331 GLY B C 1
ATOM 6636 O O . GLY B 1 331 ? 78.248 47.130 13.717 1.00 83.53 331 GLY B O 1
ATOM 6637 N N . TYR B 1 332 ? 79.724 45.575 13.013 1.00 64.27 332 TYR B N 1
ATOM 6638 C CA . TYR B 1 332 ? 80.969 46.312 13.324 1.00 67.34 332 TYR B CA 1
ATOM 6639 C C . TYR B 1 332 ? 81.842 46.439 12.079 1.00 74.76 332 TYR B C 1
ATOM 6640 O O . TYR B 1 332 ? 81.714 45.646 11.122 1.00 69.53 332 TYR B O 1
ATOM 6649 N N . SER B 1 333 ? 82.686 47.467 12.093 1.00 81.17 333 SER B N 1
ATOM 6650 C CA . SER B 1 333 ? 83.772 47.697 11.109 1.00 85.82 333 SER B CA 1
ATOM 6651 C C . SER B 1 333 ? 85.086 47.659 11.868 1.00 80.43 333 SER B C 1
ATOM 6652 O O . SER B 1 333 ? 85.081 47.938 13.074 1.00 85.51 333 SER B O 1
ATOM 6655 N N . PHE B 1 334 ? 86.165 47.304 11.191 1.00 86.34 334 PHE B N 1
ATOM 6656 C CA . PHE B 1 334 ? 87.514 47.277 11.798 1.00 97.23 334 PHE B CA 1
ATOM 6657 C C . PHE B 1 334 ? 88.394 48.251 11.030 1.00 92.40 334 PHE B C 1
ATOM 6658 O O . PHE B 1 334 ? 88.027 48.643 9.904 1.00 80.63 334 PHE B O 1
ATOM 6666 N N . ALA B 1 335 ? 89.520 48.614 11.638 1.00 98.58 335 ALA B N 1
ATOM 6667 C CA . ALA B 1 335 ? 90.550 49.481 11.027 1.00 106.30 335 ALA B CA 1
ATOM 6668 C C . ALA B 1 335 ? 91.814 49.455 11.885 1.00 106.32 335 ALA B C 1
ATOM 6669 O O . ALA B 1 335 ? 91.788 48.900 13.007 1.00 94.00 335 ALA B O 1
ATOM 6671 N N . PHE B 1 336 ? 92.886 50.037 11.352 1.00 113.85 336 PHE B N 1
ATOM 6672 C CA . PHE B 1 336 ? 94.197 50.145 12.031 1.00 102.43 336 PHE B CA 1
ATOM 6673 C C . PHE B 1 336 ? 94.672 51.593 11.912 1.00 98.69 336 PHE B C 1
ATOM 6674 O O . PHE B 1 336 ? 95.430 51.933 11.006 1.00 93.83 336 PHE B O 1
ATOM 6682 N N . PRO B 1 337 ? 94.212 52.484 12.826 1.00 99.60 337 PRO B N 1
ATOM 6683 C CA . PRO B 1 337 ? 94.692 53.865 12.912 1.00 100.31 337 PRO B CA 1
ATOM 6684 C C . PRO B 1 337 ? 96.217 54.008 13.052 1.00 103.10 337 PRO B C 1
ATOM 6685 O O . PRO B 1 337 ? 96.769 54.968 12.551 1.00 115.91 337 PRO B O 1
ATOM 6689 N N . PHE B 1 338 ? 96.848 53.048 13.731 1.00 99.43 338 PHE B N 1
ATOM 6690 C CA . PHE B 1 338 ? 98.308 52.991 14.002 1.00 91.85 338 PHE B CA 1
ATOM 6691 C C . PHE B 1 338 ? 99.062 52.383 12.803 1.00 85.33 338 PHE B C 1
ATOM 6692 O O . PHE B 1 338 ? 100.302 52.367 12.852 1.00 102.49 338 PHE B O 1
ATOM 6700 N N . LEU B 1 339 ? 98.372 51.907 11.765 1.00 77.97 339 LEU B N 1
ATOM 6701 C CA . LEU B 1 339 ? 99.003 51.175 10.636 1.00 93.01 339 LEU B CA 1
ATOM 6702 C C . LEU B 1 339 ? 98.529 51.742 9.294 1.00 97.00 339 LEU B C 1
ATOM 6703 O O . LEU B 1 339 ? 98.482 50.954 8.332 1.00 98.80 339 LEU B O 1
ATOM 6708 N N . GLU B 1 340 ? 98.222 53.038 9.196 1.00 110.54 340 GLU B N 1
ATOM 6709 C CA . GLU B 1 340 ? 97.617 53.618 7.956 1.00 121.79 340 GLU B CA 1
ATOM 6710 C C . GLU B 1 340 ? 98.652 53.571 6.812 1.00 129.00 340 GLU B C 1
ATOM 6711 O O . GLU B 1 340 ? 98.262 53.230 5.669 1.00 111.81 340 GLU B O 1
ATOM 6717 N N . ASP B 1 341 ? 99.925 53.826 7.144 1.00 139.14 341 ASP B N 1
ATOM 6718 C CA . ASP B 1 341 ? 101.127 53.740 6.268 1.00 128.26 341 ASP B CA 1
ATOM 6719 C C . ASP B 1 341 ? 101.240 52.353 5.603 1.00 125.32 341 ASP B C 1
ATOM 6720 O O . ASP B 1 341 ? 101.598 52.324 4.422 1.00 99.13 341 ASP B O 1
ATOM 6725 N N . SER B 1 342 ? 100.950 51.260 6.326 1.00 133.27 342 SER B N 1
ATOM 6726 C CA . SER B 1 342 ? 101.261 49.851 5.952 1.00 121.74 342 SER B CA 1
ATOM 6727 C C . SER B 1 342 ? 100.012 49.130 5.425 1.00 118.92 342 SER B C 1
ATOM 6728 O O . SER B 1 342 ? 100.103 48.524 4.337 1.00 114.25 342 SER B O 1
ATOM 6731 N N . VAL B 1 343 ? 98.909 49.160 6.184 1.00 124.63 343 VAL B N 1
ATOM 6732 C CA . VAL B 1 343 ? 97.730 48.252 5.998 1.00 123.37 343 VAL B CA 1
ATOM 6733 C C . VAL B 1 343 ? 96.466 49.079 5.741 1.00 116.53 343 VAL B C 1
ATOM 6734 O O . VAL B 1 343 ? 96.075 49.828 6.643 1.00 109.37 343 VAL B O 1
ATOM 6738 N N . LYS B 1 344 ? 95.851 48.912 4.567 1.00 118.46 344 LYS B N 1
ATOM 6739 C CA . LYS B 1 344 ? 94.699 49.721 4.092 1.00 125.83 344 LYS B CA 1
ATOM 6740 C C . LYS B 1 344 ? 93.400 48.901 4.211 1.00 126.17 344 LYS B C 1
ATOM 6741 O O . LYS B 1 344 ? 93.333 47.786 3.665 1.00 130.20 344 LYS B O 1
ATOM 6747 N N . VAL B 1 345 ? 92.420 49.448 4.932 1.00 117.89 345 VAL B N 1
ATOM 6748 C CA . VAL B 1 345 ? 91.100 48.824 5.233 1.00 110.56 345 VAL B CA 1
ATOM 6749 C C . VAL B 1 345 ? 90.032 49.846 4.878 1.00 114.96 345 VAL B C 1
ATOM 6750 O O . VAL B 1 345 ? 90.088 50.956 5.454 1.00 113.64 345 VAL B O 1
ATOM 6754 N N . VAL B 1 346 ? 89.143 49.492 3.948 1.00 109.61 346 VAL B N 1
ATOM 6755 C CA . VAL B 1 346 ? 88.016 50.353 3.477 1.00 108.49 346 VAL B CA 1
ATOM 6756 C C . VAL B 1 346 ? 86.764 49.479 3.366 1.00 102.05 346 VAL B C 1
ATOM 6757 O O . VAL B 1 346 ? 86.764 48.494 2.582 1.00 93.27 346 VAL B O 1
ATOM 6761 N N . LYS B 1 347 ? 85.757 49.807 4.177 1.00 93.36 347 LYS B N 1
ATOM 6762 C CA . LYS B 1 347 ? 84.510 49.016 4.298 1.00 94.63 347 LYS B CA 1
ATOM 6763 C C . LYS B 1 347 ? 84.889 47.521 4.365 1.00 87.97 347 LYS B C 1
ATOM 6764 O O . LYS B 1 347 ? 84.363 46.702 3.578 1.00 90.38 347 LYS B O 1
ATOM 6770 N N . ASN B 1 348 ? 85.808 47.212 5.288 1.00 82.79 348 ASN B N 1
ATOM 6771 C CA . ASN B 1 348 ? 86.143 45.872 5.836 1.00 78.25 348 ASN B CA 1
ATOM 6772 C C . ASN B 1 348 ? 86.852 45.034 4.768 1.00 86.70 348 ASN B C 1
ATOM 6773 O O . ASN B 1 348 ? 87.036 43.808 4.979 1.00 90.00 348 ASN B O 1
ATOM 6778 N N . LYS B 1 349 ? 87.281 45.671 3.681 1.00 95.33 349 LYS B N 1
ATOM 6779 C CA . LYS B 1 349 ? 88.099 45.007 2.638 1.00 91.27 349 LYS B CA 1
ATOM 6780 C C . LYS B 1 349 ? 89.563 45.310 2.970 1.00 95.22 349 LYS B C 1
ATOM 6781 O O . LYS B 1 349 ? 89.968 46.486 2.963 1.00 94.83 349 LYS B O 1
ATOM 6787 N N . VAL B 1 350 ? 90.306 44.263 3.316 1.00 99.24 350 VAL B N 1
ATOM 6788 C CA . VAL B 1 350 ? 91.782 44.295 3.524 1.00 96.39 350 VAL B CA 1
ATOM 6789 C C . VAL B 1 350 ? 92.418 43.229 2.624 1.00 92.36 350 VAL B C 1
ATOM 6790 O O . VAL B 1 350 ? 91.732 42.255 2.303 1.00 109.56 350 VAL B O 1
ATOM 6794 N N . SER B 1 351 ? 93.674 43.399 2.230 1.00 91.40 351 SER B N 1
ATOM 6795 C CA . SER B 1 351 ? 94.448 42.357 1.507 1.00 103.34 351 SER B CA 1
ATOM 6796 C C . SER B 1 351 ? 95.569 41.842 2.429 1.00 92.44 351 SER B C 1
ATOM 6797 O O . SER B 1 351 ? 96.488 42.631 2.751 1.00 70.80 351 SER B O 1
ATOM 6800 N N . LEU B 1 352 ? 95.449 40.581 2.873 1.00 91.64 352 LEU B N 1
ATOM 6801 C CA . LEU B 1 352 ? 96.393 39.865 3.784 1.00 87.94 352 LEU B CA 1
ATOM 6802 C C . LEU B 1 352 ? 96.516 38.384 3.361 1.00 93.25 352 LEU B C 1
ATOM 6803 O O . LEU B 1 352 ? 95.485 37.723 3.198 1.00 99.74 352 LEU B O 1
ATOM 6808 N N . TYR B 1 353 ? 97.740 37.884 3.155 1.00 109.72 353 TYR B N 1
ATOM 6809 C CA . TYR B 1 353 ? 98.031 36.475 2.765 1.00 116.36 353 TYR B CA 1
ATOM 6810 C C . TYR B 1 353 ? 97.662 35.539 3.931 1.00 106.24 353 TYR B C 1
ATOM 6811 O O . TYR B 1 353 ? 98.292 35.621 5.015 1.00 91.06 353 TYR B O 1
ATOM 6820 N N . LYS B 1 354 ? 96.657 34.678 3.728 1.00 90.41 354 LYS B N 1
ATOM 6821 C CA . LYS B 1 354 ? 96.127 33.764 4.781 1.00 103.99 354 LYS B CA 1
ATOM 6822 C C . LYS B 1 354 ? 95.495 34.578 5.922 1.00 102.92 354 LYS B C 1
ATOM 6823 O O . LYS B 1 354 ? 95.373 34.047 7.044 1.00 112.68 354 LYS B O 1
ATOM 6829 N N . LYS B 1 355 ? 95.103 35.819 5.618 1.00 104.41 355 LYS B N 1
ATOM 6830 C CA . LYS B 1 355 ? 94.375 36.774 6.498 1.00 98.97 355 LYS B CA 1
ATOM 6831 C C . LYS B 1 355 ? 95.336 37.371 7.533 1.00 94.43 355 LYS B C 1
ATOM 6832 O O . LYS B 1 355 ? 94.862 38.163 8.371 1.00 94.03 355 LYS B O 1
ATOM 6838 N N . VAL B 1 356 ? 96.637 37.080 7.415 1.00 85.20 356 VAL B N 1
ATOM 6839 C CA . VAL B 1 356 ? 97.654 37.388 8.460 1.00 95.59 356 VAL B CA 1
ATOM 6840 C C . VAL B 1 356 ? 98.676 38.409 7.943 1.00 90.85 356 VAL B C 1
ATOM 6841 O O . VAL B 1 356 ? 98.882 39.411 8.651 1.00 97.54 356 VAL B O 1
ATOM 6845 N N . PHE B 1 357 ? 99.322 38.145 6.800 1.00 87.04 357 PHE B N 1
ATOM 6846 C CA . PHE B 1 357 ? 100.537 38.875 6.334 1.00 94.68 357 PHE B CA 1
ATOM 6847 C C . PHE B 1 357 ? 100.215 39.874 5.234 1.00 86.22 357 PHE B C 1
ATOM 6848 O O . PHE B 1 357 ? 99.604 39.525 4.227 1.00 88.52 357 PHE B O 1
ATOM 6856 N N . PRO B 1 358 ? 100.645 41.145 5.385 1.00 88.65 358 PRO B N 1
ATOM 6857 C CA . PRO B 1 358 ? 100.615 42.084 4.267 1.00 86.55 358 PRO B CA 1
ATOM 6858 C C . PRO B 1 358 ? 101.576 41.528 3.220 1.00 83.71 358 PRO B C 1
ATOM 6859 O O . PRO B 1 358 ? 102.670 41.070 3.550 1.00 73.92 358 PRO B O 1
ATOM 6863 N N . PRO B 1 359 ? 101.187 41.518 1.932 1.00 84.47 359 PRO B N 1
ATOM 6864 C CA . PRO B 1 359 ? 101.961 40.816 0.912 1.00 97.86 359 PRO B CA 1
ATOM 6865 C C . PRO B 1 359 ? 103.148 41.650 0.401 1.00 106.02 359 PRO B C 1
ATOM 6866 O O . PRO B 1 359 ? 104.061 41.081 -0.185 1.00 103.05 359 PRO B O 1
ATOM 6870 N N . ASN B 1 360 ? 103.098 42.965 0.658 1.00 119.50 360 ASN B N 1
ATOM 6871 C CA . ASN B 1 360 ? 103.969 44.015 0.067 1.00 120.38 360 ASN B CA 1
ATOM 6872 C C . ASN B 1 360 ? 105.043 44.400 1.089 1.00 120.28 360 ASN B C 1
ATOM 6873 O O . ASN B 1 360 ? 105.398 45.595 1.142 1.00 140.56 360 ASN B O 1
ATOM 6878 N N . LEU B 1 361 ? 105.529 43.434 1.878 1.00 114.22 361 LEU B N 1
ATOM 6879 C CA . LEU B 1 361 ? 106.520 43.675 2.957 1.00 122.94 361 LEU B CA 1
ATOM 6880 C C . LEU B 1 361 ? 107.845 43.021 2.573 1.00 137.01 361 LEU B C 1
ATOM 6881 O O . LEU B 1 361 ? 107.836 41.806 2.321 1.00 129.81 361 LEU B O 1
ATOM 6886 N N . GLU B 1 362 ? 108.929 43.803 2.576 1.00 151.76 362 GLU B N 1
ATOM 6887 C CA . GLU B 1 362 ? 110.300 43.335 2.240 1.00 149.52 362 GLU B CA 1
ATOM 6888 C C . GLU B 1 362 ? 110.756 42.321 3.296 1.00 142.38 362 GLU B C 1
ATOM 6889 O O . GLU B 1 362 ? 111.577 41.453 2.946 1.00 131.51 362 GLU B O 1
ATOM 6895 N N . LYS B 1 363 ? 110.233 42.421 4.523 1.00 127.81 363 LYS B N 1
ATOM 6896 C CA . LYS B 1 363 ? 110.398 41.395 5.586 1.00 126.30 363 LYS B CA 1
ATOM 6897 C C . LYS B 1 363 ? 109.020 40.941 6.066 1.00 119.65 363 LYS B C 1
ATOM 6898 O O . LYS B 1 363 ? 108.102 41.749 6.160 1.00 112.99 363 LYS B O 1
ATOM 6904 N N . PRO B 1 364 ? 108.822 39.636 6.373 1.00 123.36 364 PRO B N 1
ATOM 6905 C CA . PRO B 1 364 ? 107.560 39.154 6.941 1.00 119.82 364 PRO B CA 1
ATOM 6906 C C . PRO B 1 364 ? 107.507 39.302 8.476 1.00 120.89 364 PRO B C 1
ATOM 6907 O O . PRO B 1 364 ? 107.450 38.306 9.162 1.00 120.96 364 PRO B O 1
ATOM 6911 N N . THR B 1 365 ? 107.498 40.539 8.986 1.00 111.83 365 THR B N 1
ATOM 6912 C CA . THR B 1 365 ? 107.672 40.852 10.431 1.00 102.72 365 THR B CA 1
ATOM 6913 C C . THR B 1 365 ? 106.458 41.599 11.006 1.00 108.64 365 THR B C 1
ATOM 6914 O O . THR B 1 365 ? 106.589 42.139 12.132 1.00 102.84 365 THR B O 1
ATOM 6918 N N . LEU B 1 366 ? 105.328 41.630 10.284 1.00 103.96 366 LEU B N 1
ATOM 6919 C CA . LEU B 1 366 ? 104.038 42.198 10.763 1.00 101.74 366 LEU B CA 1
ATOM 6920 C C . LEU B 1 366 ? 102.919 41.188 10.505 1.00 101.04 366 LEU B C 1
ATOM 6921 O O . LEU B 1 366 ? 102.499 41.043 9.325 1.00 83.30 366 LEU B O 1
ATOM 6926 N N . ALA B 1 367 ? 102.472 40.521 11.574 1.00 106.07 367 ALA B N 1
ATOM 6927 C CA . ALA B 1 367 ? 101.362 39.538 11.568 1.00 105.36 367 ALA B CA 1
ATOM 6928 C C . ALA B 1 367 ? 100.084 40.206 12.104 1.00 103.74 367 ALA B C 1
ATOM 6929 O O . ALA B 1 367 ? 100.181 40.980 13.093 1.00 86.27 367 ALA B O 1
ATOM 6931 N N . ILE B 1 368 ? 98.937 39.941 11.459 1.00 106.72 368 ILE B N 1
ATOM 6932 C CA . ILE B 1 368 ? 97.575 40.361 11.921 1.00 97.76 368 ILE B CA 1
ATOM 6933 C C . ILE B 1 368 ? 96.865 39.111 12.448 1.00 92.75 368 ILE B C 1
ATOM 6934 O O . ILE B 1 368 ? 96.571 38.209 11.624 1.00 81.72 368 ILE B O 1
ATOM 6939 N N . ILE B 1 369 ? 96.616 39.068 13.763 1.00 96.69 369 ILE B N 1
ATOM 6940 C CA . ILE B 1 369 ? 96.121 37.867 14.507 1.00 96.41 369 ILE B CA 1
ATOM 6941 C C . ILE B 1 369 ? 94.632 38.035 14.845 1.00 92.19 369 ILE B C 1
ATOM 6942 O O . ILE B 1 369 ? 94.281 38.993 15.553 1.00 89.31 369 ILE B O 1
ATOM 6947 N N . GLY B 1 370 ? 93.795 37.100 14.396 1.00 99.38 370 GLY B N 1
ATOM 6948 C CA . GLY B 1 370 ? 92.387 36.990 14.823 1.00 89.97 370 GLY B CA 1
ATOM 6949 C C . GLY B 1 370 ? 91.466 37.859 13.990 1.00 86.38 370 GLY B C 1
ATOM 6950 O O . GLY B 1 370 ? 90.363 38.133 14.480 1.00 82.97 370 GLY B O 1
ATOM 6951 N N . LEU B 1 371 ? 91.902 38.267 12.787 1.00 86.82 371 LEU B N 1
ATOM 6952 C CA . LEU B 1 371 ? 91.088 39.032 11.802 1.00 84.27 371 LEU B CA 1
ATOM 6953 C C . LEU B 1 371 ? 90.468 38.030 10.827 1.00 75.93 371 LEU B C 1
ATOM 6954 O O . LEU B 1 371 ? 90.806 38.034 9.624 1.00 78.43 371 LEU B O 1
ATOM 6959 N N . ILE B 1 372 ? 89.570 37.208 11.352 1.00 75.51 372 ILE B N 1
ATOM 6960 C CA . ILE B 1 372 ? 88.821 36.168 10.595 1.00 83.94 372 ILE B CA 1
ATOM 6961 C C . ILE B 1 372 ? 87.418 36.065 11.216 1.00 84.17 372 ILE B C 1
ATOM 6962 O O . ILE B 1 372 ? 87.258 36.409 12.403 1.00 83.61 372 ILE B O 1
ATOM 6967 N N . GLN B 1 373 ? 86.425 35.675 10.417 1.00 88.99 373 GLN B N 1
ATOM 6968 C CA . GLN B 1 373 ? 85.045 35.341 10.873 1.00 89.74 373 GLN B CA 1
ATOM 6969 C C . GLN B 1 373 ? 84.810 33.871 10.563 1.00 84.80 373 GLN B C 1
ATOM 6970 O O . GLN B 1 373 ? 84.281 33.555 9.505 1.00 81.66 373 GLN B O 1
ATOM 6976 N N . PRO B 1 374 ? 85.251 32.946 11.444 1.00 78.13 374 PRO B N 1
ATOM 6977 C CA . PRO B 1 374 ? 85.195 31.517 11.148 1.00 84.60 374 PRO B CA 1
ATOM 6978 C C . PRO B 1 374 ? 83.803 30.945 11.430 1.00 83.71 374 PRO B C 1
ATOM 6979 O O . PRO B 1 374 ? 83.176 31.470 12.304 1.00 89.56 374 PRO B O 1
ATOM 6983 N N . LEU B 1 375 ? 83.365 29.910 10.707 1.00 75.23 375 LEU B N 1
ATOM 6984 C CA . LEU B 1 375 ? 82.240 29.046 11.160 1.00 72.74 375 LEU B CA 1
ATOM 6985 C C . LEU B 1 375 ? 82.782 28.144 12.275 1.00 75.40 375 LEU B C 1
ATOM 6986 O O . LEU B 1 375 ? 82.869 26.913 12.051 1.00 72.91 375 LEU B O 1
ATOM 6991 N N . GLY B 1 376 ? 83.180 28.750 13.402 1.00 67.53 376 GLY B N 1
ATOM 6992 C CA . GLY B 1 376 ? 83.974 28.119 14.476 1.00 75.58 376 GLY B CA 1
ATOM 6993 C C . GLY B 1 376 ? 84.470 29.139 15.482 1.00 73.52 376 GLY B C 1
ATOM 6994 O O . GLY B 1 376 ? 84.007 30.254 15.439 1.00 79.82 376 GLY B O 1
ATOM 6995 N N . ALA B 1 377 ? 85.375 28.766 16.377 1.00 80.71 377 ALA B N 1
ATOM 6996 C CA . ALA B 1 377 ? 85.915 29.668 17.421 1.00 87.35 377 ALA B CA 1
ATOM 6997 C C . ALA B 1 377 ? 87.115 30.433 16.852 1.00 90.33 377 ALA B C 1
ATOM 6998 O O . ALA B 1 377 ? 87.871 29.833 16.075 1.00 100.07 377 ALA B O 1
ATOM 7000 N N . ILE B 1 378 ? 87.305 31.697 17.236 1.00 89.85 378 ILE B N 1
ATOM 7001 C CA . ILE B 1 378 ? 88.481 32.503 16.786 1.00 88.17 378 ILE B CA 1
ATOM 7002 C C . ILE B 1 378 ? 89.733 32.092 17.578 1.00 89.17 378 ILE B C 1
ATOM 7003 O O . ILE B 1 378 ? 90.776 31.917 16.941 1.00 87.88 378 ILE B O 1
ATOM 7008 N N . MET B 1 379 ? 89.633 31.940 18.903 1.00 79.05 379 MET B N 1
ATOM 7009 C CA . MET B 1 379 ? 90.788 31.694 19.807 1.00 75.20 379 MET B CA 1
ATOM 7010 C C . MET B 1 379 ? 91.703 30.635 19.188 1.00 87.50 379 MET B C 1
ATOM 7011 O O . MET B 1 379 ? 92.900 30.870 19.004 1.00 87.75 379 MET B O 1
ATOM 7016 N N . PRO B 1 380 ? 91.191 29.434 18.831 1.00 94.73 380 PRO B N 1
ATOM 7017 C CA . PRO B 1 380 ? 92.051 28.369 18.313 1.00 101.76 380 PRO B CA 1
ATOM 7018 C C . PRO B 1 380 ? 92.749 28.693 16.981 1.00 100.35 380 PRO B C 1
ATOM 7019 O O . PRO B 1 380 ? 93.845 28.171 16.799 1.00 115.10 380 PRO B O 1
ATOM 7023 N N . ILE B 1 381 ? 92.127 29.523 16.127 1.00 83.81 381 ILE B N 1
ATOM 7024 C CA . ILE B 1 381 ? 92.681 30.004 14.819 1.00 81.16 381 ILE B CA 1
ATOM 7025 C C . ILE B 1 381 ? 93.791 31.041 15.067 1.00 81.02 381 ILE B C 1
ATOM 7026 O O . ILE B 1 381 ? 94.840 30.962 14.409 1.00 87.33 381 ILE B O 1
ATOM 7031 N N . SER B 1 382 ? 93.545 32.006 15.954 1.00 94.21 382 SER B N 1
ATOM 7032 C CA . SER B 1 382 ? 94.532 33.026 16.401 1.00 100.77 382 SER B CA 1
ATOM 7033 C C . SER B 1 382 ? 95.809 32.334 16.885 1.00 98.53 382 SER B C 1
ATOM 7034 O O . SER B 1 382 ? 96.910 32.807 16.559 1.00 104.58 382 SER B O 1
ATOM 7037 N N . GLU B 1 383 ? 95.652 31.266 17.663 1.00 93.86 383 GLU B N 1
ATOM 7038 C CA . GLU B 1 383 ? 96.775 30.482 18.237 1.00 97.66 383 GLU B CA 1
ATOM 7039 C C . GLU B 1 383 ? 97.606 29.903 17.086 1.00 98.83 383 GLU B C 1
ATOM 7040 O O . GLU B 1 383 ? 98.815 30.165 17.038 1.00 94.80 383 GLU B O 1
ATOM 7046 N N . LEU B 1 384 ? 96.977 29.145 16.185 1.00 107.50 384 LEU B N 1
ATOM 7047 C CA . LEU B 1 384 ? 97.675 28.562 15.010 1.00 113.12 384 LEU B CA 1
ATOM 7048 C C . LEU B 1 384 ? 98.289 29.706 14.190 1.00 105.35 384 LEU B C 1
ATOM 7049 O O . LEU B 1 384 ? 99.465 29.596 13.817 1.00 105.80 384 LEU B O 1
ATOM 7054 N N . GLN B 1 385 ? 97.551 30.791 13.962 1.00 100.03 385 GLN B N 1
ATOM 7055 C CA . GLN B 1 385 ? 98.093 31.988 13.267 1.00 90.69 385 GLN B CA 1
ATOM 7056 C C . GLN B 1 385 ? 99.383 32.427 13.974 1.00 86.32 385 GLN B C 1
ATOM 7057 O O . GLN B 1 385 ? 100.318 32.852 13.270 1.00 84.11 385 GLN B O 1
ATOM 7063 N N . GLY B 1 386 ? 99.402 32.347 15.312 1.00 86.46 386 GLY B N 1
ATOM 7064 C CA . GLY B 1 386 ? 100.499 32.805 16.184 1.00 84.60 386 GLY B CA 1
ATOM 7065 C C . GLY B 1 386 ? 101.681 31.854 16.131 1.00 86.50 386 GLY B C 1
ATOM 7066 O O . GLY B 1 386 ? 102.829 32.330 16.115 1.00 92.08 386 GLY B O 1
ATOM 7067 N N . ARG B 1 387 ? 101.422 30.549 16.112 1.00 87.93 387 ARG B N 1
ATOM 7068 C CA . ARG B 1 387 ? 102.488 29.527 15.975 1.00 102.27 387 ARG B CA 1
ATOM 7069 C C . ARG B 1 387 ? 103.233 29.797 14.664 1.00 96.76 387 ARG B C 1
ATOM 7070 O O . ARG B 1 387 ? 104.455 30.040 14.723 1.00 103.03 387 ARG B O 1
ATOM 7078 N N . TRP B 1 388 ? 102.499 29.802 13.548 1.00 87.32 388 TRP B N 1
ATOM 7079 C CA . TRP B 1 388 ? 102.993 30.127 12.181 1.00 96.82 388 TRP B CA 1
ATOM 7080 C C . TRP B 1 388 ? 103.758 31.449 12.172 1.00 106.52 388 TRP B C 1
ATOM 7081 O O . TRP B 1 388 ? 104.920 31.455 11.719 1.00 111.82 388 TRP B O 1
ATOM 7092 N N . ALA B 1 389 ? 103.109 32.522 12.630 1.00 111.62 389 ALA B N 1
ATOM 7093 C CA . ALA B 1 389 ? 103.626 33.909 12.584 1.00 115.02 389 ALA B CA 1
ATOM 7094 C C . ALA B 1 389 ? 105.035 33.957 13.191 1.00 107.80 389 ALA B C 1
ATOM 7095 O O . ALA B 1 389 ? 105.940 34.472 12.507 1.00 93.83 389 ALA B O 1
ATOM 7097 N N . THR B 1 390 ? 105.206 33.434 14.412 1.0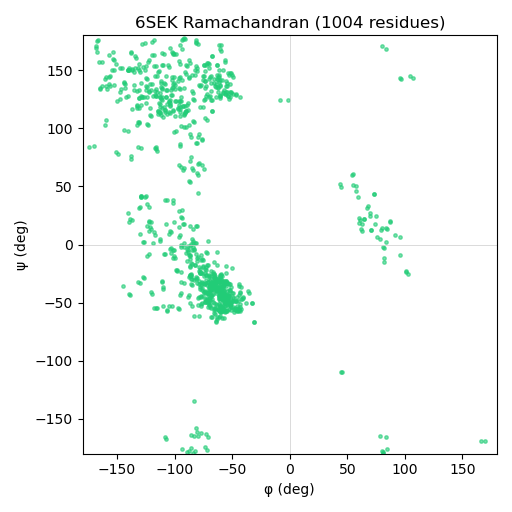0 87.01 390 THR B N 1
ATOM 7098 C CA . THR B 1 390 ? 106.482 33.479 15.170 1.00 93.23 390 THR B CA 1
ATOM 7099 C C . THR B 1 390 ? 107.545 32.640 14.452 1.00 110.24 390 THR B C 1
ATOM 7100 O O . THR B 1 390 ? 108.752 32.980 14.589 1.00 122.67 390 THR B O 1
ATOM 7104 N N . GLN B 1 391 ? 107.137 31.596 13.719 1.00 117.22 391 GLN B N 1
ATOM 7105 C CA . GLN B 1 391 ? 108.090 30.747 12.953 1.00 118.22 391 GLN B CA 1
ATOM 7106 C C . GLN B 1 391 ? 108.660 31.584 11.802 1.00 114.45 391 GLN B C 1
ATOM 7107 O O . GLN B 1 391 ? 109.892 31.568 11.635 1.00 129.22 391 GLN B O 1
ATOM 7113 N N . VAL B 1 392 ? 107.831 32.346 11.086 1.00 124.53 392 VAL B N 1
ATOM 7114 C CA . VAL B 1 392 ? 108.319 33.129 9.907 1.00 134.08 392 VAL B CA 1
ATOM 7115 C C . VAL B 1 392 ? 109.108 34.351 10.414 1.00 121.61 392 VAL B C 1
ATOM 7116 O O . VAL B 1 392 ? 109.903 34.881 9.612 1.00 127.84 392 VAL B O 1
ATOM 7120 N N . PHE B 1 393 ? 108.930 34.769 11.678 1.00 115.89 393 PHE B N 1
ATOM 7121 C CA . PHE B 1 393 ? 109.713 35.869 12.312 1.00 120.04 393 PHE B CA 1
ATOM 7122 C C . PHE B 1 393 ? 111.162 35.414 12.532 1.00 125.26 393 PHE B C 1
ATOM 7123 O O . PHE B 1 393 ? 112.099 36.252 12.441 1.00 114.61 393 PHE B O 1
ATOM 7131 N N . LYS B 1 394 ? 111.318 34.138 12.856 1.00 116.42 394 LYS B N 1
ATOM 7132 C CA . LYS B 1 394 ? 112.687 33.593 12.886 1.00 115.78 394 LYS B CA 1
ATOM 7133 C C . LYS B 1 394 ? 112.956 33.250 11.421 1.00 124.90 394 LYS B C 1
ATOM 7134 O O . LYS B 1 394 ? 112.600 34.073 10.564 1.00 128.14 394 LYS B O 1
ATOM 7140 N N . GLY B 1 395 ? 113.509 32.082 11.119 1.00 127.79 395 GLY B N 1
ATOM 7141 C CA . GLY B 1 395 ? 113.713 31.752 9.696 1.00 136.38 395 GLY B CA 1
ATOM 7142 C C . GLY B 1 395 ? 113.172 30.376 9.377 1.00 126.03 395 GLY B C 1
ATOM 7143 O O . GLY B 1 395 ? 113.387 29.896 8.255 1.00 99.34 395 GLY B O 1
ATOM 7144 N N . LEU B 1 396 ? 112.459 29.796 10.340 1.00 126.40 396 LEU B N 1
ATOM 7145 C CA . LEU B 1 396 ? 111.921 28.418 10.256 1.00 117.04 396 LEU B CA 1
ATOM 7146 C C . LEU B 1 396 ? 110.956 28.282 9.081 1.00 111.48 396 LEU B C 1
ATOM 7147 O O . LEU B 1 396 ? 110.934 27.210 8.475 1.00 119.84 396 LEU B O 1
ATOM 7152 N N . LYS B 1 397 ? 110.184 29.322 8.788 1.00 100.54 397 LYS B N 1
ATOM 7153 C CA . LYS B 1 397 ? 109.217 29.248 7.656 1.00 103.82 397 LYS B CA 1
ATOM 7154 C C . LYS B 1 397 ? 109.357 30.526 6.832 1.00 92.91 397 LYS B C 1
ATOM 7155 O O . LYS B 1 397 ? 109.923 31.505 7.357 1.00 101.70 397 LYS B O 1
ATOM 7161 N N . THR B 1 398 ? 108.896 30.487 5.584 1.00 87.48 398 THR B N 1
ATOM 7162 C CA . THR B 1 398 ? 109.083 31.573 4.586 1.00 95.72 398 THR B CA 1
ATOM 7163 C C . THR B 1 398 ? 107.785 31.752 3.792 1.00 93.25 398 THR B C 1
ATOM 7164 O O . THR B 1 398 ? 107.071 30.766 3.605 1.00 105.56 398 THR B O 1
ATOM 7168 N N . LEU B 1 399 ? 107.509 32.965 3.318 1.00 98.14 399 LEU B N 1
ATOM 7169 C CA . LEU B 1 399 ? 106.303 33.282 2.503 1.00 103.32 399 LEU B CA 1
ATOM 7170 C C . LEU B 1 399 ? 106.624 33.099 1.017 1.00 98.07 399 LEU B C 1
ATOM 7171 O O . LEU B 1 399 ? 107.778 33.181 0.607 1.00 101.55 399 LEU B O 1
ATOM 7176 N N . PRO B 1 400 ? 105.625 32.817 0.155 1.00 96.74 400 PRO B N 1
ATOM 7177 C CA . PRO B 1 400 ? 105.800 32.911 -1.296 1.00 98.78 400 PRO B CA 1
ATOM 7178 C C . PRO B 1 400 ? 106.200 34.329 -1.740 1.00 101.29 400 PRO B C 1
ATOM 7179 O O . PRO B 1 400 ? 106.177 35.237 -0.921 1.00 93.77 400 PRO B O 1
ATOM 7183 N N . SER B 1 401 ? 106.554 34.499 -3.017 1.00 109.22 401 SER B N 1
ATOM 7184 C CA . SER B 1 401 ? 106.887 35.818 -3.615 1.00 115.29 401 SER B CA 1
ATOM 7185 C C . SER B 1 401 ? 105.646 36.722 -3.564 1.00 120.13 401 SER B C 1
ATOM 7186 O O . SER B 1 401 ? 104.514 36.178 -3.516 1.00 103.29 401 SER B O 1
ATOM 7189 N N . GLN B 1 402 ? 105.856 38.044 -3.546 1.00 127.88 402 GLN B N 1
ATOM 7190 C CA . GLN B 1 402 ? 104.774 39.069 -3.522 1.00 131.02 402 GLN B CA 1
ATOM 7191 C C . GLN B 1 402 ? 103.693 38.667 -4.546 1.00 135.71 402 GLN B C 1
ATOM 7192 O O . GLN B 1 402 ? 102.514 38.516 -4.139 1.00 145.84 402 GLN B O 1
ATOM 7198 N N . SER B 1 403 ? 104.067 38.474 -5.815 1.00 124.13 403 SER B N 1
ATOM 7199 C CA . SER B 1 403 ? 103.122 38.310 -6.955 1.00 123.84 403 SER B CA 1
ATOM 7200 C C . SER B 1 403 ? 102.191 37.110 -6.740 1.00 121.07 403 SER B C 1
ATOM 7201 O O . SER B 1 403 ? 100.998 37.199 -7.131 1.00 114.16 403 SER B O 1
ATOM 7204 N N . GLU B 1 404 ? 102.708 36.019 -6.167 1.00 126.42 404 GLU B N 1
ATOM 7205 C CA . GLU B 1 404 ? 101.940 34.752 -6.046 1.00 129.85 404 GLU B CA 1
ATOM 7206 C C . GLU B 1 404 ? 101.108 34.808 -4.761 1.00 128.92 404 GLU B C 1
ATOM 7207 O O . GLU B 1 404 ? 100.041 34.162 -4.750 1.00 147.01 404 GLU B O 1
ATOM 7213 N N . MET B 1 405 ? 101.556 35.563 -3.744 1.00 109.54 405 MET B N 1
ATOM 7214 C CA . MET B 1 405 ? 100.728 35.909 -2.554 1.00 103.05 405 MET B CA 1
ATOM 7215 C C . MET B 1 405 ? 99.462 36.620 -3.037 1.00 106.62 405 MET B C 1
ATOM 7216 O O . MET B 1 405 ? 98.357 36.255 -2.570 1.00 113.42 405 MET B O 1
ATOM 7221 N N . MET B 1 406 ? 99.623 37.598 -3.931 1.00 95.53 406 MET B N 1
ATOM 7222 C CA . MET B 1 406 ? 98.525 38.516 -4.330 1.00 92.66 406 MET B CA 1
ATOM 7223 C C . MET B 1 406 ? 97.527 37.767 -5.209 1.00 100.07 406 MET B C 1
ATOM 7224 O O . MET B 1 406 ? 96.348 38.169 -5.219 1.00 112.76 406 MET B O 1
ATOM 7229 N N . ALA B 1 407 ? 97.955 36.714 -5.907 1.00 109.64 407 ALA B N 1
ATOM 7230 C CA . ALA B 1 407 ? 97.035 35.889 -6.724 1.00 109.73 407 ALA B CA 1
ATOM 7231 C C . ALA B 1 407 ? 96.117 35.102 -5.772 1.00 119.67 407 ALA B C 1
ATOM 7232 O O . ALA B 1 407 ? 94.917 34.988 -6.078 1.00 106.99 407 ALA B O 1
ATOM 7234 N N . GLU B 1 408 ? 96.665 34.602 -4.653 1.00 121.80 408 GLU B N 1
ATOM 7235 C CA . GLU B 1 408 ? 95.942 33.771 -3.646 1.00 111.35 408 GLU B CA 1
ATOM 7236 C C . GLU B 1 408 ? 94.983 34.666 -2.867 1.00 107.02 408 GLU B C 1
ATOM 7237 O O . GLU B 1 408 ? 93.814 34.283 -2.710 1.00 101.66 408 GLU B O 1
ATOM 7243 N N . ILE B 1 409 ? 95.473 35.815 -2.404 1.00 96.43 409 ILE B N 1
ATOM 7244 C CA . ILE B 1 409 ? 94.638 36.894 -1.801 1.00 98.92 409 ILE B CA 1
ATOM 7245 C C . ILE B 1 409 ? 93.435 37.159 -2.725 1.00 94.51 409 ILE B C 1
ATOM 7246 O O . ILE B 1 409 ? 92.281 37.054 -2.236 1.00 106.69 409 ILE B O 1
ATOM 7251 N N . SER B 1 410 ? 93.676 37.462 -4.005 1.00 91.51 410 SER B N 1
ATOM 7252 C CA . SER B 1 410 ? 92.615 37.798 -4.995 1.00 99.69 410 SER B CA 1
ATOM 7253 C C . SER B 1 410 ? 91.698 36.596 -5.214 1.00 97.58 410 SER B C 1
ATOM 7254 O O . SER B 1 410 ? 90.478 36.808 -5.271 1.00 111.54 410 SER B O 1
ATOM 7257 N N . LYS B 1 411 ? 92.266 35.393 -5.305 1.00 109.88 411 LYS B N 1
ATOM 7258 C CA . LYS B 1 411 ? 91.503 34.122 -5.427 1.00 121.07 411 LYS B CA 1
ATOM 7259 C C . LYS B 1 411 ? 90.565 33.976 -4.218 1.00 114.28 411 LYS B C 1
ATOM 7260 O O . LYS B 1 411 ? 89.403 33.590 -4.430 1.00 104.87 411 LYS B O 1
ATOM 7266 N N . ALA B 1 412 ? 91.040 34.282 -3.005 1.00 104.27 412 ALA B N 1
ATOM 7267 C CA . ALA B 1 412 ? 90.258 34.148 -1.750 1.00 101.76 412 ALA B CA 1
ATOM 7268 C C . ALA B 1 412 ? 89.093 35.150 -1.770 1.00 94.27 412 ALA B C 1
ATOM 7269 O O . ALA B 1 412 ? 87.941 34.734 -1.549 1.00 92.05 412 ALA B O 1
ATOM 7271 N N . GLN B 1 413 ? 89.383 36.417 -2.056 1.00 100.02 413 GLN B N 1
ATOM 7272 C CA . GLN B 1 413 ? 88.369 37.504 -2.101 1.00 111.93 413 GLN B CA 1
ATOM 7273 C C . GLN B 1 413 ? 87.305 37.125 -3.146 1.00 117.01 413 GLN B C 1
ATOM 7274 O O . GLN B 1 413 ? 86.088 37.339 -2.878 1.00 139.17 413 GLN B O 1
ATOM 7280 N N . GLU B 1 414 ? 87.749 36.550 -4.271 1.00 103.50 414 GLU B N 1
ATOM 7281 C CA . GLU B 1 414 ? 86.905 36.204 -5.444 1.00 104.31 414 GLU B CA 1
ATOM 7282 C C . GLU B 1 414 ? 85.894 35.125 -5.037 1.00 106.16 414 GLU B C 1
ATOM 7283 O O . GLU B 1 414 ? 84.694 35.349 -5.258 1.00 103.94 414 GLU B O 1
ATOM 7289 N N . GLU B 1 415 ? 86.338 33.984 -4.500 1.00 106.60 415 GLU B N 1
ATOM 7290 C CA . GLU B 1 415 ? 85.405 32.848 -4.245 1.00 113.28 415 GLU B CA 1
ATOM 7291 C C . GLU B 1 415 ? 84.592 33.179 -2.994 1.00 109.41 415 GLU B C 1
ATOM 7292 O O . GLU B 1 415 ? 83.387 32.827 -2.969 1.00 106.76 415 GLU B O 1
ATOM 7298 N N . MET B 1 416 ? 85.174 33.904 -2.035 1.00 106.02 416 MET B N 1
ATOM 7299 C CA . MET B 1 416 ? 84.392 34.406 -0.876 1.00 100.24 416 MET B CA 1
ATOM 7300 C C . MET B 1 416 ? 83.225 35.244 -1.419 1.00 98.54 416 MET B C 1
ATOM 7301 O O . MET B 1 416 ? 82.089 35.027 -0.961 1.00 104.00 416 MET B O 1
ATOM 7306 N N . ALA B 1 417 ? 83.473 36.124 -2.393 1.00 98.10 417 ALA B N 1
ATOM 7307 C CA . ALA B 1 417 ? 82.445 37.013 -2.993 1.00 95.80 417 ALA B CA 1
ATOM 7308 C C . ALA B 1 417 ? 81.407 36.197 -3.781 1.00 94.08 417 ALA B C 1
ATOM 7309 O O . ALA B 1 417 ? 80.244 36.619 -3.821 1.00 102.68 417 ALA B O 1
ATOM 7311 N N . LYS B 1 418 ? 81.801 35.077 -4.392 1.00 98.47 418 LYS B N 1
ATOM 7312 C CA . LYS B 1 418 ? 80.887 34.191 -5.171 1.00 109.43 418 LYS B CA 1
ATOM 7313 C C . LYS B 1 418 ? 79.942 33.477 -4.195 1.00 106.03 418 LYS B C 1
ATOM 7314 O O . LYS B 1 418 ? 78.721 33.398 -4.482 1.00 86.65 418 LYS B O 1
ATOM 7320 N N . ARG B 1 419 ? 80.495 33.030 -3.062 1.00 100.76 419 ARG B N 1
ATOM 7321 C CA . ARG B 1 419 ? 79.818 32.201 -2.028 1.00 89.35 419 ARG B CA 1
ATOM 7322 C C . ARG B 1 419 ? 78.878 33.039 -1.143 1.00 91.11 419 ARG B C 1
ATOM 7323 O O . ARG B 1 419 ? 77.697 32.659 -0.996 1.00 85.14 419 ARG B O 1
ATOM 7331 N N . TYR B 1 420 ? 79.384 34.126 -0.553 1.00 93.56 420 TYR B N 1
ATOM 7332 C CA . TYR B 1 420 ? 78.706 34.884 0.534 1.00 90.76 420 TYR B CA 1
ATOM 7333 C C . TYR B 1 420 ? 77.916 36.072 -0.024 1.00 90.21 420 TYR B C 1
ATOM 7334 O O . TYR B 1 420 ? 78.356 36.716 -0.984 1.00 90.21 420 TYR B O 1
ATOM 7343 N N . VAL B 1 421 ? 76.765 36.343 0.594 1.00 102.16 421 VAL B N 1
ATOM 7344 C CA . VAL B 1 421 ? 75.917 37.546 0.344 1.00 109.08 421 VAL B CA 1
ATOM 7345 C C . VAL B 1 421 ? 76.810 38.790 0.456 1.00 100.46 421 VAL B C 1
ATOM 7346 O O . VAL B 1 421 ? 77.667 38.815 1.374 1.00 92.78 421 VAL B O 1
ATOM 7350 N N . ASP B 1 422 ? 76.632 39.756 -0.458 1.00 85.24 422 ASP B N 1
ATOM 7351 C CA . ASP B 1 422 ? 77.539 40.921 -0.656 1.00 88.26 422 ASP B CA 1
ATOM 7352 C C . ASP B 1 422 ? 77.247 41.963 0.429 1.00 87.45 422 ASP B C 1
ATOM 7353 O O . ASP B 1 422 ? 76.343 42.798 0.230 1.00 90.17 422 ASP B O 1
ATOM 7358 N N . SER B 1 423 ? 78.015 41.915 1.521 1.00 85.69 423 SER B N 1
ATOM 7359 C CA . SER B 1 423 ? 77.848 42.759 2.727 1.00 77.07 423 SER B CA 1
ATOM 7360 C C . SER B 1 423 ? 79.202 42.923 3.424 1.00 77.05 423 SER B C 1
ATOM 7361 O O . SER B 1 423 ? 80.041 42.002 3.321 1.00 68.07 423 SER B O 1
ATOM 7364 N N . GLN B 1 424 ? 79.379 44.069 4.092 1.00 81.13 424 GLN B N 1
ATOM 7365 C CA . GLN B 1 424 ? 80.544 44.455 4.934 1.00 89.54 424 GLN B CA 1
ATOM 7366 C C . GLN B 1 424 ? 81.046 43.333 5.876 1.00 98.81 424 GLN B C 1
ATOM 7367 O O . GLN B 1 424 ? 82.271 43.346 6.207 1.00 98.27 424 GLN B O 1
ATOM 7373 N N . ARG B 1 425 ? 80.164 42.473 6.411 1.00 88.14 425 ARG B N 1
ATOM 7374 C CA . ARG B 1 425 ? 80.559 41.512 7.484 1.00 91.95 425 ARG B CA 1
ATOM 7375 C C . ARG B 1 425 ? 81.049 40.187 6.872 1.00 109.13 425 ARG B C 1
ATOM 7376 O O . ARG B 1 425 ? 81.596 39.330 7.609 1.00 128.10 425 ARG B O 1
ATOM 7384 N N . HIS B 1 426 ? 80.907 40.035 5.556 1.00 116.40 426 HIS B N 1
ATOM 7385 C CA . HIS B 1 426 ? 81.303 38.812 4.808 1.00 103.63 426 HIS B CA 1
ATOM 7386 C C . HIS B 1 426 ? 82.576 39.087 3.985 1.00 99.81 426 HIS B C 1
ATOM 7387 O O . HIS B 1 426 ? 82.698 38.544 2.869 1.00 97.11 426 HIS B O 1
ATOM 7394 N N . THR B 1 427 ? 83.524 39.855 4.533 1.00 98.37 427 THR B N 1
ATOM 7395 C CA . THR B 1 427 ? 84.823 40.182 3.882 1.00 93.01 427 THR B CA 1
ATOM 7396 C C . THR B 1 427 ? 85.960 39.298 4.408 1.00 96.34 427 THR B C 1
ATOM 7397 O O . THR B 1 427 ? 87.045 39.380 3.837 1.00 98.00 427 THR B O 1
ATOM 7401 N N . ILE B 1 428 ? 85.768 38.537 5.488 1.00 103.30 428 ILE B N 1
ATOM 7402 C CA . ILE B 1 428 ? 86.881 37.770 6.125 1.00 88.21 428 ILE B CA 1
ATOM 7403 C C . ILE B 1 428 ? 86.393 36.378 6.583 1.00 89.24 428 ILE B C 1
ATOM 7404 O O . ILE B 1 428 ? 87.015 35.780 7.487 1.00 76.53 428 ILE B O 1
ATOM 7409 N N . GLN B 1 429 ? 85.365 35.827 5.934 1.00 90.23 429 GLN B N 1
ATOM 7410 C CA . GLN B 1 429 ? 84.749 34.532 6.326 1.00 92.50 429 GLN B CA 1
ATOM 7411 C C . GLN B 1 429 ? 85.798 33.432 6.190 1.00 89.30 429 GLN B C 1
ATOM 7412 O O . GLN B 1 429 ? 86.478 33.426 5.175 1.00 93.73 429 GLN B O 1
ATOM 7418 N N . GLY B 1 430 ? 85.894 32.543 7.180 1.00 94.55 430 GLY B N 1
ATOM 7419 C CA . GLY B 1 430 ? 86.644 31.281 7.096 1.00 97.84 430 GLY B CA 1
ATOM 7420 C C . GLY B 1 430 ? 85.776 30.105 7.503 1.00 97.65 430 GLY B C 1
ATOM 7421 O O . GLY B 1 430 ? 84.839 30.298 8.280 1.00 101.13 430 GLY B O 1
ATOM 7422 N N . ASP B 1 431 ? 86.066 28.918 6.983 1.00 99.09 431 ASP B N 1
ATOM 7423 C CA . ASP B 1 431 ? 85.542 27.637 7.529 1.00 92.56 431 ASP B CA 1
ATOM 7424 C C . ASP B 1 431 ? 86.541 27.137 8.584 1.00 93.56 431 ASP B C 1
ATOM 7425 O O . ASP B 1 431 ? 87.762 27.437 8.455 1.00 83.23 431 ASP B O 1
ATOM 7430 N N . TYR B 1 432 ? 86.049 26.465 9.631 1.00 93.39 432 TYR B N 1
ATOM 7431 C CA . TYR B 1 432 ? 86.875 26.094 10.811 1.00 90.48 432 TYR B CA 1
ATOM 7432 C C . TYR B 1 432 ? 87.911 25.055 10.386 1.00 95.76 432 TYR B C 1
ATOM 7433 O O . TYR B 1 432 ? 89.110 25.366 10.453 1.00 96.82 432 TYR B O 1
ATOM 7442 N N . ILE B 1 433 ? 87.466 23.877 9.938 1.00 99.45 433 ILE B N 1
ATOM 7443 C CA . ILE B 1 433 ? 88.389 22.762 9.588 1.00 106.18 433 ILE B CA 1
ATOM 7444 C C . ILE B 1 433 ? 89.340 23.260 8.495 1.00 99.30 433 ILE B C 1
ATOM 7445 O O . ILE B 1 433 ? 90.558 23.183 8.715 1.00 84.61 433 ILE B O 1
ATOM 7450 N N . ASP B 1 434 ? 88.813 23.777 7.383 1.00 93.43 434 ASP B N 1
ATOM 7451 C CA . ASP B 1 434 ? 89.650 24.268 6.253 1.00 91.14 434 ASP B CA 1
ATOM 7452 C C . ASP B 1 434 ? 90.769 25.145 6.827 1.00 94.38 434 ASP B C 1
ATOM 7453 O O . ASP B 1 434 ? 91.929 24.897 6.487 1.00 106.77 434 ASP B O 1
ATOM 7458 N N . THR B 1 435 ? 90.435 26.094 7.704 1.00 89.09 435 THR B N 1
ATOM 7459 C CA . THR B 1 435 ? 91.377 27.131 8.203 1.00 86.45 435 THR B CA 1
ATOM 7460 C C . THR B 1 435 ? 92.415 26.492 9.134 1.00 84.33 435 THR B C 1
ATOM 7461 O O . THR B 1 435 ? 93.626 26.744 8.933 1.00 93.30 435 THR B O 1
ATOM 7465 N N . MET B 1 436 ? 91.968 25.712 10.116 1.00 76.65 436 MET B N 1
ATOM 7466 C CA . MET B 1 436 ? 92.864 25.018 11.074 1.00 89.74 436 MET B CA 1
ATOM 7467 C C . MET B 1 436 ? 93.892 24.180 10.287 1.00 102.21 436 MET B C 1
ATOM 7468 O O . MET B 1 436 ? 95.102 24.364 10.522 1.00 103.41 436 MET B O 1
ATOM 7473 N N . GLU B 1 437 ? 93.433 23.332 9.357 1.00 105.51 437 GLU B N 1
ATOM 7474 C CA . GLU B 1 437 ? 94.290 22.511 8.455 1.00 101.13 437 GLU B CA 1
ATOM 7475 C C . GLU B 1 437 ? 95.253 23.416 7.676 1.00 94.76 437 GLU B C 1
ATOM 7476 O O . GLU B 1 437 ? 96.458 23.145 7.692 1.00 100.79 437 GLU B O 1
ATOM 7482 N N . GLU B 1 438 ? 94.736 24.446 7.007 1.00 90.41 438 GLU B N 1
ATOM 7483 C CA . GLU B 1 438 ? 95.536 25.385 6.173 1.00 90.88 438 GLU B CA 1
ATOM 7484 C C . GLU B 1 438 ? 96.744 25.868 6.981 1.00 88.37 438 GLU B C 1
ATOM 7485 O O . GLU B 1 438 ? 97.874 25.715 6.504 1.00 86.11 438 GLU B O 1
ATOM 7491 N N . ILE B 1 439 ? 96.509 26.410 8.172 1.00 90.97 439 ILE B N 1
ATOM 7492 C CA . ILE B 1 439 ? 97.572 27.046 8.999 1.00 94.85 439 ILE B CA 1
ATOM 7493 C C . ILE B 1 439 ? 98.406 25.939 9.646 1.00 93.45 439 ILE B C 1
ATOM 7494 O O . ILE B 1 439 ? 99.623 26.106 9.732 1.00 108.80 439 ILE B O 1
ATOM 7499 N N . ALA B 1 440 ? 97.782 24.841 10.064 1.00 95.95 440 ALA B N 1
ATOM 7500 C CA . ALA B 1 440 ? 98.479 23.677 10.660 1.00 112.95 440 ALA B CA 1
ATOM 7501 C C . ALA B 1 440 ? 99.547 23.168 9.687 1.00 111.07 440 ALA B C 1
ATOM 7502 O O . ALA B 1 440 ? 100.676 22.900 10.120 1.00 110.24 440 ALA B O 1
ATOM 7504 N N . ASP B 1 441 ? 99.184 23.058 8.410 1.00 113.83 441 ASP B N 1
ATOM 7505 C CA . ASP B 1 441 ? 100.053 22.562 7.310 1.00 116.82 441 ASP B CA 1
ATOM 7506 C C . ASP B 1 441 ? 101.282 23.478 7.190 1.00 113.90 441 ASP B C 1
ATOM 7507 O O . ASP B 1 441 ? 102.383 22.931 7.051 1.00 123.99 441 ASP B O 1
ATOM 7512 N N . LEU B 1 442 ? 101.103 24.805 7.259 1.00 104.30 442 LEU B N 1
ATOM 7513 C CA . LEU B 1 442 ? 102.204 25.808 7.169 1.00 101.25 442 LEU B CA 1
ATOM 7514 C C . LEU B 1 442 ? 103.141 25.676 8.377 1.00 105.83 442 LEU B C 1
ATOM 7515 O O . LEU B 1 442 ? 104.342 25.940 8.190 1.00 122.53 442 LEU B O 1
ATOM 7520 N N . VAL B 1 443 ? 102.629 25.302 9.556 1.00 95.10 443 VAL B N 1
ATOM 7521 C CA . VAL B 1 443 ? 103.460 25.135 10.786 1.00 104.56 443 VAL B CA 1
ATOM 7522 C C . VAL B 1 443 ? 104.029 23.712 10.803 1.00 113.02 443 VAL B C 1
ATOM 7523 O O . VAL B 1 443 ? 104.977 23.482 11.576 1.00 119.58 443 VAL B O 1
ATOM 7527 N N . GLY B 1 444 ? 103.441 22.791 10.024 1.00 116.77 444 GLY B N 1
ATOM 7528 C CA . GLY B 1 444 ? 103.830 21.364 9.964 1.00 111.23 444 GLY B CA 1
ATOM 7529 C C . GLY B 1 444 ? 103.388 20.607 11.208 1.00 106.67 444 GLY B C 1
ATOM 7530 O O . GLY B 1 444 ? 104.196 19.817 11.750 1.00 96.70 444 GLY B O 1
ATOM 7531 N N . VAL B 1 445 ? 102.154 20.867 11.651 1.00 106.13 445 VAL B N 1
ATOM 7532 C CA . VAL B 1 445 ? 101.527 20.286 12.875 1.00 106.07 445 VAL B CA 1
ATOM 7533 C C . VAL B 1 445 ? 100.177 19.648 12.517 1.00 92.18 445 VAL B C 1
ATOM 7534 O O . VAL B 1 445 ? 99.502 19.134 13.438 1.00 82.50 445 VAL B O 1
ATOM 7538 N N . ARG B 1 446 ? 99.804 19.656 11.237 1.00 90.04 446 ARG B N 1
ATOM 7539 C CA . ARG B 1 446 ? 98.646 18.875 10.748 1.00 101.43 446 ARG B CA 1
ATOM 7540 C C . ARG B 1 446 ? 98.876 17.434 11.190 1.00 108.49 446 ARG B C 1
ATOM 7541 O O . ARG B 1 446 ? 99.956 16.895 10.974 1.00 121.10 446 ARG B O 1
ATOM 7549 N N . PRO B 1 447 ? 97.914 16.774 11.873 1.00 117.60 447 PRO B N 1
ATOM 7550 C CA . PRO B 1 447 ? 98.118 15.412 12.344 1.00 111.38 447 PRO B CA 1
ATOM 7551 C C . PRO B 1 447 ? 98.057 14.472 11.135 1.00 106.95 447 PRO B C 1
ATOM 7552 O O . PRO B 1 447 ? 97.173 14.629 10.284 1.00 89.32 447 PRO B O 1
ATOM 7556 N N . ASN B 1 448 ? 99.017 13.547 11.099 1.00 116.54 448 ASN B N 1
ATOM 7557 C CA . ASN B 1 448 ? 99.183 12.522 10.040 1.00 129.89 448 ASN B CA 1
ATOM 7558 C C . ASN B 1 448 ? 98.202 11.390 10.345 1.00 130.09 448 ASN B C 1
ATOM 7559 O O . ASN B 1 448 ? 98.569 10.456 11.067 1.00 126.31 448 ASN B O 1
ATOM 7564 N N . LEU B 1 449 ? 96.973 11.523 9.847 1.00 131.44 449 LEU B N 1
ATOM 7565 C CA . LEU B 1 449 ? 95.809 10.694 10.248 1.00 133.21 449 LEU B CA 1
ATOM 7566 C C . LEU B 1 449 ? 95.843 9.351 9.503 1.00 130.70 449 LEU B C 1
ATOM 7567 O O . LEU B 1 449 ? 95.344 8.352 10.076 1.00 121.13 449 LEU B O 1
ATOM 7572 N N . LEU B 1 450 ? 96.447 9.334 8.304 1.00 123.22 450 LEU B N 1
ATOM 7573 C CA . LEU B 1 450 ? 96.718 8.130 7.461 1.00 112.32 450 LEU B CA 1
ATOM 7574 C C . LEU B 1 450 ? 97.751 7.222 8.146 1.00 109.47 450 LEU B C 1
ATOM 7575 O O . LEU B 1 450 ? 97.516 6.004 8.220 1.00 108.41 450 LEU B O 1
ATOM 7580 N N . SER B 1 451 ? 98.877 7.784 8.595 1.00 114.06 451 SER B N 1
ATOM 7581 C CA . SER B 1 451 ? 99.918 7.067 9.379 1.00 117.09 451 SER B CA 1
ATOM 7582 C C . SER B 1 451 ? 99.272 6.483 10.641 1.00 123.02 451 SER B C 1
ATOM 7583 O O . SER B 1 451 ? 99.353 5.261 10.844 1.00 146.20 451 SER B O 1
ATOM 7586 N N . LEU B 1 452 ? 98.632 7.335 11.442 1.00 122.78 452 LEU B N 1
ATOM 7587 C CA . LEU B 1 452 ? 98.034 6.957 12.750 1.00 120.12 452 LEU B CA 1
ATOM 7588 C C . LEU B 1 452 ? 97.035 5.811 12.547 1.00 119.86 452 LEU B C 1
ATOM 7589 O O . LEU B 1 452 ? 96.982 4.936 13.431 1.00 98.88 452 LEU B O 1
ATOM 7594 N N . ALA B 1 453 ? 96.319 5.773 11.416 1.00 118.72 453 ALA B N 1
ATOM 7595 C CA . ALA B 1 453 ? 95.426 4.644 11.058 1.00 119.46 453 ALA B CA 1
ATOM 7596 C C . ALA B 1 453 ? 96.120 3.327 11.430 1.00 134.43 453 ALA B C 1
ATOM 7597 O O . ALA B 1 453 ? 95.462 2.478 12.056 1.00 151.43 453 ALA B O 1
ATOM 7599 N N . PHE B 1 454 ? 97.411 3.187 11.097 1.00 129.12 454 PHE B N 1
ATOM 7600 C CA . PHE B 1 454 ? 98.227 1.959 11.304 1.00 113.42 454 PHE B CA 1
ATOM 7601 C C . PHE B 1 454 ? 98.998 2.039 12.632 1.00 103.92 454 PHE B C 1
ATOM 7602 O O . PHE B 1 454 ? 99.022 1.016 13.330 1.00 95.61 454 PHE B O 1
ATOM 7610 N N . THR B 1 455 ? 99.583 3.192 12.992 1.00 100.50 455 THR B N 1
ATOM 7611 C CA . THR B 1 455 ? 100.401 3.366 14.233 1.00 108.65 455 THR B CA 1
ATOM 7612 C C . THR B 1 455 ? 99.504 3.372 15.492 1.00 120.18 455 THR B C 1
ATOM 7613 O O . THR B 1 455 ? 100.068 3.190 16.598 1.00 98.92 455 THR B O 1
ATOM 7617 N N . ASP B 1 456 ? 98.186 3.617 15.359 1.00 129.26 456 ASP B N 1
ATOM 7618 C CA . ASP B 1 456 ? 97.272 3.865 16.515 1.00 127.38 456 ASP B CA 1
ATOM 7619 C C . ASP B 1 456 ? 95.816 3.976 16.047 1.00 117.19 456 ASP B C 1
ATOM 7620 O O . ASP B 1 456 ? 95.280 5.069 15.903 1.00 108.64 456 ASP B O 1
ATOM 7625 N N . PRO B 1 457 ? 95.082 2.860 15.872 1.00 110.64 457 PRO B N 1
ATOM 7626 C CA . PRO B 1 457 ? 93.780 2.913 15.208 1.00 105.32 457 PRO B CA 1
ATOM 7627 C C . PRO B 1 457 ? 92.682 3.533 16.098 1.00 113.11 457 PRO B C 1
ATOM 7628 O O . PRO B 1 457 ? 91.716 4.045 15.554 1.00 96.56 457 PRO B O 1
ATOM 7632 N N . LYS B 1 458 ? 92.849 3.485 17.430 1.00 112.67 458 LYS B N 1
ATOM 7633 C CA . LYS B 1 458 ? 91.859 3.984 18.426 1.00 106.47 458 LYS B CA 1
ATOM 7634 C C . LYS B 1 458 ? 91.785 5.511 18.340 1.00 113.31 458 LYS B C 1
ATOM 7635 O O . LYS B 1 458 ? 90.668 6.041 18.159 1.00 108.94 458 LYS B O 1
ATOM 7641 N N . LEU B 1 459 ? 92.942 6.176 18.469 1.00 115.76 459 LEU B N 1
ATOM 7642 C CA . LEU B 1 459 ? 93.108 7.646 18.316 1.00 100.87 459 LEU B CA 1
ATOM 7643 C C . LEU B 1 459 ? 92.622 8.053 16.925 1.00 95.09 459 LEU B C 1
ATOM 7644 O O . LEU B 1 459 ? 91.719 8.893 16.845 1.00 106.24 459 LEU B O 1
ATOM 7649 N N . ALA B 1 460 ? 93.197 7.449 15.883 1.00 91.31 460 ALA B N 1
ATOM 7650 C CA . ALA B 1 460 ? 92.855 7.664 14.454 1.00 93.87 460 ALA B CA 1
ATOM 7651 C C . ALA B 1 460 ? 91.339 7.757 14.273 1.00 91.30 460 ALA B C 1
ATOM 7652 O O . ALA B 1 460 ? 90.890 8.677 13.557 1.00 91.76 460 ALA B O 1
ATOM 7654 N N . LEU B 1 461 ? 90.593 6.832 14.882 1.00 92.78 461 LEU B N 1
ATOM 7655 C CA . LEU B 1 461 ? 89.106 6.800 14.798 1.00 108.97 461 LEU B CA 1
ATOM 7656 C C . LEU B 1 461 ? 88.523 8.102 15.376 1.00 107.53 461 LEU B C 1
ATOM 7657 O O . LEU B 1 461 ? 87.799 8.784 14.606 1.00 91.32 461 LEU B O 1
ATOM 7662 N N . LYS B 1 462 ? 88.830 8.445 16.644 1.00 88.72 462 LYS B N 1
ATOM 7663 C CA . LYS B 1 462 ? 88.344 9.695 17.304 1.00 94.86 462 LYS B CA 1
ATOM 7664 C C . LYS B 1 462 ? 88.658 10.909 16.416 1.00 91.45 462 LYS B C 1
ATOM 7665 O O . LYS B 1 462 ? 87.753 11.718 16.165 1.00 104.44 462 LYS B O 1
ATOM 7671 N N . LEU B 1 463 ? 89.901 11.041 15.962 1.00 94.75 463 LEU B N 1
ATOM 7672 C CA . LEU B 1 463 ? 90.359 12.200 15.149 1.00 91.90 463 LEU B CA 1
ATOM 7673 C C . LEU B 1 463 ? 89.432 12.381 13.936 1.00 88.02 463 LEU B C 1
ATOM 7674 O O . LEU B 1 463 ? 89.212 13.557 13.499 1.00 85.78 463 LEU B O 1
ATOM 7679 N N . PHE B 1 464 ? 88.903 11.279 13.405 1.00 75.25 464 PHE B N 1
ATOM 7680 C CA . PHE B 1 464 ? 88.150 11.281 12.127 1.00 93.05 464 PHE B CA 1
ATOM 7681 C C . PHE B 1 464 ? 86.633 11.372 12.383 1.00 99.94 464 PHE B C 1
ATOM 7682 O O . PHE B 1 464 ? 85.969 12.276 11.828 1.00 96.16 464 PHE B O 1
ATOM 7690 N N . PHE B 1 465 ? 86.088 10.448 13.177 1.00 100.61 465 PHE B N 1
ATOM 7691 C CA . PHE B 1 465 ? 84.622 10.259 13.354 1.00 103.73 465 PHE B CA 1
ATOM 7692 C C . PHE B 1 465 ? 84.107 11.203 14.452 1.00 98.43 465 PHE B C 1
ATOM 7693 O O . PHE B 1 465 ? 82.924 11.584 14.390 1.00 103.53 465 PHE B O 1
ATOM 7701 N N . GLY B 1 466 ? 84.973 11.597 15.393 1.00 90.43 466 GLY B N 1
ATOM 7702 C CA . GLY B 1 466 ? 84.667 12.549 16.479 1.00 92.73 466 GLY B CA 1
ATOM 7703 C C . GLY B 1 466 ? 84.846 14.007 16.056 1.00 101.85 466 GLY B C 1
ATOM 7704 O O . GLY B 1 466 ? 85.134 14.297 14.894 1.00 106.54 466 GLY B O 1
ATOM 7705 N N . PRO B 1 467 ? 84.685 14.972 16.995 1.00 102.97 467 PRO B N 1
ATOM 7706 C CA . PRO B 1 467 ? 84.851 16.392 16.684 1.00 91.29 467 PRO B CA 1
ATOM 7707 C C . PRO B 1 467 ? 86.306 16.762 16.383 1.00 88.63 467 PRO B C 1
ATOM 7708 O O . PRO B 1 467 ? 87.180 16.214 17.039 1.00 83.64 467 PRO B O 1
ATOM 7712 N N . CYS B 1 468 ? 86.527 17.690 15.441 1.00 90.17 468 CYS B N 1
ATOM 7713 C CA . CYS B 1 468 ? 87.877 18.187 15.052 1.00 89.01 468 CYS B CA 1
ATOM 7714 C C . CYS B 1 468 ? 88.358 19.222 16.082 1.00 89.33 468 CYS B C 1
ATOM 7715 O O . CYS B 1 468 ? 88.619 20.389 15.696 1.00 85.09 468 CYS B O 1
ATOM 7718 N N . THR B 1 469 ? 88.459 18.784 17.346 1.00 78.72 469 THR B N 1
ATOM 7719 C CA . THR B 1 469 ? 88.893 19.562 18.533 1.00 81.36 469 THR B CA 1
ATOM 7720 C C . THR B 1 469 ? 90.237 20.219 18.208 1.00 91.06 469 THR B C 1
ATOM 7721 O O . THR B 1 469 ? 90.998 19.695 17.399 1.00 108.19 469 THR B O 1
ATOM 7725 N N . PRO B 1 470 ? 90.568 21.423 18.734 1.00 99.17 470 PRO B N 1
ATOM 7726 C CA . PRO B 1 470 ? 91.897 22.009 18.534 1.00 98.27 470 PRO B CA 1
ATOM 7727 C C . PRO B 1 470 ? 93.101 21.191 19.045 1.00 96.18 470 PRO B C 1
ATOM 7728 O O . PRO B 1 470 ? 94.165 21.363 18.474 1.00 89.19 470 PRO B O 1
ATOM 7732 N N . VAL B 1 471 ? 92.929 20.387 20.108 1.00 99.37 471 VAL B N 1
ATOM 7733 C CA . VAL B 1 471 ? 94.021 19.603 20.788 1.00 94.04 471 VAL B CA 1
ATOM 7734 C C . VAL B 1 471 ? 94.714 18.700 19.762 1.00 91.76 471 VAL B C 1
ATOM 7735 O O . VAL B 1 471 ? 95.924 18.467 19.916 1.00 81.32 471 VAL B O 1
ATOM 7739 N N . GLN B 1 472 ? 93.943 18.222 18.775 1.00 91.65 472 GLN B N 1
ATOM 7740 C CA . GLN B 1 472 ? 94.352 17.506 17.536 1.00 85.30 472 GLN B CA 1
ATOM 7741 C C . GLN B 1 472 ? 95.683 18.037 16.981 1.00 92.52 472 GLN B C 1
ATOM 7742 O O . GLN B 1 472 ? 96.496 17.229 16.524 1.00 115.91 472 GLN B O 1
ATOM 7748 N N . TYR B 1 473 ? 95.888 19.352 16.986 1.00 101.04 473 TYR B N 1
ATOM 7749 C CA . TYR B 1 473 ? 97.048 20.040 16.360 1.00 101.83 473 TYR B CA 1
ATOM 7750 C C . TYR B 1 473 ? 98.202 20.241 17.363 1.00 99.13 473 TYR B C 1
ATOM 7751 O O . TYR B 1 473 ? 99.096 21.081 17.117 1.00 102.34 473 TYR B O 1
ATOM 7760 N N . ARG B 1 474 ? 98.189 19.507 18.478 1.00 90.38 474 ARG B N 1
ATOM 7761 C CA . ARG B 1 474 ? 99.284 19.490 19.477 1.00 88.23 474 ARG B CA 1
ATOM 7762 C C . ARG B 1 474 ? 99.769 18.045 19.631 1.00 93.77 474 ARG B C 1
ATOM 7763 O O . ARG B 1 474 ? 100.435 17.736 20.644 1.00 80.59 474 ARG B O 1
ATOM 7771 N N . LEU B 1 475 ? 99.474 17.213 18.628 1.00 97.89 475 LEU B N 1
ATOM 7772 C CA . LEU B 1 475 ? 99.801 15.760 18.602 1.00 95.30 475 LEU B CA 1
ATOM 7773 C C . LEU B 1 475 ? 101.247 15.598 18.128 1.00 99.15 475 LEU B C 1
ATOM 7774 O O . LEU B 1 475 ? 102.071 15.121 18.926 1.00 78.56 475 LEU B O 1
ATOM 7779 N N . GLN B 1 476 ? 101.513 16.048 16.892 1.00 116.04 476 GLN B N 1
ATOM 7780 C CA . GLN B 1 476 ? 102.812 15.987 16.162 1.00 113.85 476 GLN B CA 1
ATOM 7781 C C . GLN B 1 476 ? 103.292 17.407 15.822 1.00 114.39 476 GLN B C 1
ATOM 7782 O O . GLN B 1 476 ? 102.534 18.398 16.075 1.00 125.32 476 GLN B O 1
ATOM 7788 N N . GLY B 1 477 ? 104.511 17.502 15.274 1.00 100.13 477 GLY B N 1
ATOM 7789 C CA . GLY B 1 477 ? 105.110 18.745 14.752 1.00 98.67 477 GLY B CA 1
ATOM 7790 C C . GLY B 1 477 ? 105.688 19.636 15.854 1.00 104.05 477 GLY B C 1
ATOM 7791 O O . GLY B 1 477 ? 105.672 19.278 17.031 1.00 90.60 477 GLY B O 1
ATOM 7792 N N . PRO B 1 478 ? 106.220 20.825 15.482 1.00 110.39 478 PRO B N 1
ATOM 7793 C CA . PRO B 1 478 ? 106.925 21.710 16.411 1.00 106.57 478 PRO B CA 1
ATOM 7794 C C . PRO B 1 478 ? 106.472 21.698 17.878 1.00 102.24 478 PRO B C 1
ATOM 7795 O O . PRO B 1 478 ? 107.242 21.247 18.700 1.00 115.77 478 PRO B O 1
ATOM 7799 N N . GLY B 1 479 ? 105.261 22.164 18.173 1.00 94.76 479 GLY B N 1
ATOM 7800 C CA . GLY B 1 479 ? 104.836 22.467 19.557 1.00 109.00 479 GLY B CA 1
ATOM 7801 C C . GLY B 1 479 ? 104.320 21.255 20.332 1.00 117.87 479 GLY B C 1
ATOM 7802 O O . GLY B 1 479 ? 103.931 21.452 21.510 1.00 112.30 479 GLY B O 1
ATOM 7803 N N . LYS B 1 480 ? 104.255 20.075 19.690 1.00 118.95 480 LYS B N 1
ATOM 7804 C CA . LYS B 1 480 ? 103.901 18.746 20.273 1.00 105.76 480 LYS B CA 1
ATOM 7805 C C . LYS B 1 480 ? 103.641 18.858 21.789 1.00 94.51 480 LYS B C 1
ATOM 7806 O O . LYS B 1 480 ? 104.534 19.344 22.502 1.00 93.33 480 LYS B O 1
ATOM 7812 N N . TRP B 1 481 ? 102.458 18.422 22.257 1.00 92.36 481 TRP B N 1
ATOM 7813 C CA . TRP B 1 481 ? 102.040 18.363 23.692 1.00 95.16 481 TRP B CA 1
ATOM 7814 C C . TRP B 1 481 ? 101.875 16.906 24.156 1.00 101.83 481 TRP B C 1
ATOM 7815 O O . TRP B 1 481 ? 101.184 16.114 23.473 1.00 97.54 481 TRP B O 1
ATOM 7826 N N . ASP B 1 482 ? 102.483 16.552 25.290 1.00 102.64 482 ASP B N 1
ATOM 7827 C CA . ASP B 1 482 ? 102.549 15.135 25.719 1.00 96.18 482 ASP B CA 1
ATOM 7828 C C . ASP B 1 482 ? 101.140 14.651 26.043 1.00 95.57 482 ASP B C 1
ATOM 7829 O O . ASP B 1 482 ? 100.823 13.585 25.513 1.00 94.45 482 ASP B O 1
ATOM 7834 N N . GLY B 1 483 ? 100.302 15.444 26.736 1.00 108.50 483 GLY B N 1
ATOM 7835 C CA . GLY B 1 483 ? 98.940 15.059 27.189 1.00 108.46 483 GLY B CA 1
ATOM 7836 C C . GLY B 1 483 ? 97.823 15.243 26.150 1.00 105.35 483 GLY B C 1
ATOM 7837 O O . GLY B 1 483 ? 96.635 15.157 26.539 1.00 106.77 483 GLY B O 1
ATOM 7838 N N .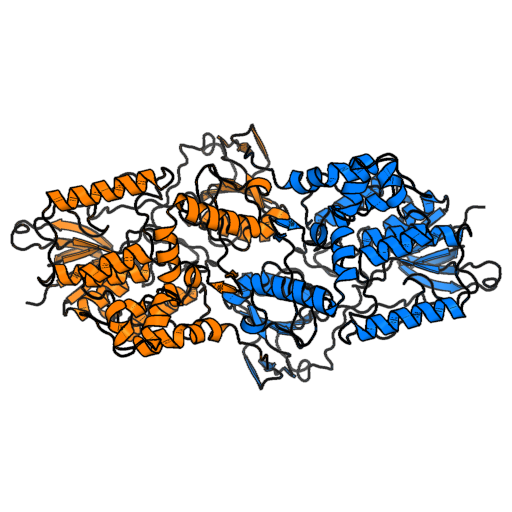 ALA B 1 484 ? 98.155 15.459 24.872 1.00 108.90 484 ALA B N 1
ATOM 7839 C CA . ALA B 1 484 ? 97.185 15.640 23.766 1.00 111.67 484 ALA B CA 1
ATOM 7840 C C . ALA B 1 484 ? 96.327 14.382 23.611 1.00 115.55 484 ALA B C 1
ATOM 7841 O O . ALA B 1 484 ? 95.095 14.465 23.786 1.00 114.57 484 ALA B O 1
ATOM 7843 N N . ARG B 1 485 ? 96.964 13.252 23.296 1.00 128.71 485 ARG B N 1
ATOM 7844 C CA . ARG B 1 485 ? 96.274 11.967 22.996 1.00 112.13 485 ARG B CA 1
ATOM 7845 C C . ARG B 1 485 ? 95.325 11.610 24.144 1.00 102.75 485 ARG B C 1
ATOM 7846 O O . ARG B 1 485 ? 94.174 11.239 23.841 1.00 95.06 485 ARG B O 1
ATOM 7854 N N . LYS B 1 486 ? 95.784 11.717 25.398 1.00 90.58 486 LYS B N 1
ATOM 7855 C CA . LYS B 1 486 ? 94.937 11.437 26.587 1.00 97.50 486 LYS B CA 1
ATOM 7856 C C . LYS B 1 486 ? 93.672 12.302 26.488 1.00 98.86 486 LYS B C 1
ATOM 7857 O O . LYS B 1 486 ? 92.554 11.729 26.461 1.00 99.33 486 LYS B O 1
ATOM 7863 N N . THR B 1 487 ? 93.829 13.625 26.395 1.00 92.85 487 THR B N 1
ATOM 7864 C CA . THR B 1 487 ? 92.673 14.555 26.408 1.00 99.14 487 THR B CA 1
ATOM 7865 C C . THR B 1 487 ? 91.789 14.234 25.189 1.00 94.36 487 THR B C 1
ATOM 7866 O O . THR B 1 487 ? 90.557 14.123 25.364 1.00 104.12 487 THR B O 1
ATOM 7870 N N . ILE B 1 488 ? 92.374 14.025 24.009 1.00 86.62 488 ILE B N 1
ATOM 7871 C CA . ILE B 1 488 ? 91.581 13.829 22.757 1.00 85.23 488 ILE B CA 1
ATOM 7872 C C . ILE B 1 488 ? 90.630 12.647 22.946 1.00 82.47 488 ILE B C 1
ATOM 7873 O O . ILE B 1 488 ? 89.475 12.736 22.482 1.00 86.83 488 ILE B O 1
ATOM 7878 N N . LEU B 1 489 ? 91.089 11.588 23.611 1.00 90.96 489 LEU B N 1
ATOM 7879 C CA . LEU B 1 489 ? 90.297 10.341 23.803 1.00 102.79 489 LEU B CA 1
ATOM 7880 C C . LEU B 1 489 ? 89.175 10.593 24.827 1.00 100.50 489 LEU B C 1
ATOM 7881 O O . LEU B 1 489 ? 88.045 10.163 24.545 1.00 94.26 489 LEU B O 1
ATOM 7886 N N . THR B 1 490 ? 89.451 11.318 25.924 1.00 99.96 490 THR B N 1
ATOM 7887 C CA . THR B 1 490 ? 88.475 11.636 27.011 1.00 101.72 490 THR B CA 1
ATOM 7888 C C . THR B 1 490 ? 87.550 12.822 26.651 1.00 108.90 490 THR B C 1
ATOM 7889 O O . THR B 1 490 ? 86.889 13.335 27.572 1.00 114.56 490 THR B O 1
ATOM 7893 N N . THR B 1 491 ? 87.458 13.234 25.380 1.00 100.75 491 THR B N 1
ATOM 7894 C CA . THR B 1 491 ? 86.694 14.435 24.939 1.00 92.04 491 THR B CA 1
ATOM 7895 C C . THR B 1 491 ? 85.190 14.236 25.230 1.00 90.30 491 THR B C 1
ATOM 7896 O O . THR B 1 491 ? 84.541 15.201 25.674 1.00 83.13 491 THR B O 1
ATOM 7900 N N . GLU B 1 492 ? 84.640 13.038 25.011 1.00 90.00 492 GLU B N 1
ATOM 7901 C CA . GLU B 1 492 ? 83.220 12.722 25.331 1.00 87.64 492 GLU B CA 1
ATOM 7902 C C . GLU B 1 492 ? 82.960 12.984 26.820 1.00 84.90 492 GLU B C 1
ATOM 7903 O O . GLU B 1 492 ? 81.971 13.620 27.129 1.00 89.62 492 GLU B O 1
ATOM 7909 N N . ASP B 1 493 ? 83.829 12.509 27.711 1.00 91.84 493 ASP B N 1
ATOM 7910 C CA . ASP B 1 493 ? 83.636 12.590 29.185 1.00 91.55 493 ASP B CA 1
ATOM 7911 C C . ASP B 1 493 ? 83.392 14.039 29.591 1.00 89.50 493 ASP B C 1
ATOM 7912 O O . ASP B 1 493 ? 82.480 14.289 30.398 1.00 81.66 493 ASP B O 1
ATOM 7917 N N . ARG B 1 494 ? 84.211 14.940 29.051 1.00 92.60 494 ARG B N 1
ATOM 7918 C CA . ARG B 1 494 ? 84.198 16.392 29.368 1.00 94.16 494 ARG B CA 1
ATOM 7919 C C . ARG B 1 494 ? 82.916 17.037 28.818 1.00 81.20 494 ARG B C 1
ATOM 7920 O O . ARG B 1 494 ? 82.383 17.934 29.504 1.00 81.26 494 ARG B O 1
ATOM 7928 N N . ILE B 1 495 ? 82.407 16.586 27.667 1.00 66.34 495 ILE B N 1
ATOM 7929 C CA . ILE B 1 495 ? 81.081 17.048 27.155 1.00 69.23 495 ILE B CA 1
ATOM 7930 C C . ILE B 1 495 ? 79.970 16.621 28.123 1.00 65.32 495 ILE B C 1
ATOM 7931 O O . ILE B 1 495 ? 79.068 17.407 28.346 1.00 63.00 495 ILE B O 1
ATOM 7936 N N . ARG B 1 496 ? 80.052 15.427 28.695 1.00 75.02 496 ARG B N 1
ATOM 7937 C CA . ARG B 1 496 ? 78.987 14.855 29.561 1.00 75.54 496 ARG B CA 1
ATOM 7938 C C . ARG B 1 496 ? 79.180 15.299 31.019 1.00 74.10 496 ARG B C 1
ATOM 7939 O O . ARG B 1 496 ? 78.150 15.424 31.695 1.00 89.33 496 ARG B O 1
ATOM 7947 N N . LYS B 1 497 ? 80.402 15.588 31.486 1.00 75.19 497 LYS B N 1
ATOM 7948 C CA . LYS B 1 497 ? 80.674 15.815 32.941 1.00 89.10 497 LYS B CA 1
ATOM 7949 C C . LYS B 1 497 ? 79.676 16.813 33.518 1.00 79.24 497 LYS B C 1
ATOM 7950 O O . LYS B 1 497 ? 79.117 16.554 34.582 1.00 83.90 497 LYS B O 1
ATOM 7956 N N . PRO B 1 498 ? 79.451 17.977 32.861 1.00 78.45 498 PRO B N 1
ATOM 7957 C CA . PRO B 1 498 ? 78.655 19.051 33.459 1.00 80.34 498 PRO B CA 1
ATOM 7958 C C . PRO B 1 498 ? 77.130 18.875 33.322 1.00 76.18 498 PRO B C 1
ATOM 7959 O O . PRO B 1 498 ? 76.443 19.714 33.803 1.00 68.31 498 PRO B O 1
ATOM 7963 N N . LEU B 1 499 ? 76.668 17.782 32.706 1.00 77.58 499 LEU B N 1
ATOM 7964 C CA . LEU B 1 499 ? 75.253 17.509 32.360 1.00 77.38 499 LEU B CA 1
ATOM 7965 C C . LEU B 1 499 ? 74.714 16.374 33.214 1.00 90.10 499 LEU B C 1
ATOM 7966 O O . LEU B 1 499 ? 73.495 16.360 33.406 1.00 114.73 499 LEU B O 1
ATOM 7971 N N . MET B 1 500 ? 75.554 15.408 33.596 1.00 105.88 500 MET B N 1
ATOM 7972 C CA . MET B 1 500 ? 75.157 14.318 34.529 1.00 107.75 500 MET B CA 1
ATOM 7973 C C . MET B 1 500 ? 75.364 14.873 35.940 1.00 93.38 500 MET B C 1
ATOM 7974 O O . MET B 1 500 ? 76.371 14.538 36.558 1.00 99.86 500 MET B O 1
ATOM 7979 N N . THR B 1 501 ? 74.448 15.749 36.371 1.00 87.54 501 THR B N 1
ATOM 7980 C CA . THR B 1 501 ? 74.394 16.403 37.714 1.00 82.67 501 THR B CA 1
ATOM 7981 C C . THR B 1 501 ? 73.308 15.730 38.576 1.00 80.30 501 THR B C 1
ATOM 7982 O O . THR B 1 501 ? 73.190 16.114 39.768 1.00 81.53 501 THR B O 1
ATOM 7986 N N . ARG B 1 502 ? 72.580 14.764 37.990 1.00 73.16 502 ARG B N 1
ATOM 7987 C CA . ARG B 1 502 ? 71.506 13.942 38.610 1.00 82.46 502 ARG B CA 1
ATOM 7988 C C . ARG B 1 502 ? 71.714 12.477 38.196 1.00 94.92 502 ARG B C 1
ATOM 7989 O O . ARG B 1 502 ? 71.923 12.239 36.974 1.00 91.99 502 ARG B O 1
ATOM 7997 N N . VAL B 1 503 ? 71.556 11.550 39.156 1.00 101.78 503 VAL B N 1
ATOM 7998 C CA . VAL B 1 503 ? 71.790 10.077 39.032 1.00 108.68 503 VAL B CA 1
ATOM 7999 C C . VAL B 1 503 ? 70.728 9.470 38.099 1.00 103.94 503 VAL B C 1
ATOM 8000 O O . VAL B 1 503 ? 69.545 9.818 38.224 1.00 104.16 503 VAL B O 1
ATOM 8004 N N . ILE B 1 504 ? 71.130 8.549 37.226 1.00 105.31 504 ILE B N 1
ATOM 8005 C CA . ILE B 1 504 ? 70.235 7.876 36.242 1.00 105.55 504 ILE B CA 1
ATOM 8006 C C . ILE B 1 504 ? 70.026 6.399 36.617 1.00 125.19 504 ILE B C 1
ATOM 8007 O O . ILE B 1 504 ? 68.843 6.002 36.708 1.00 129.39 504 ILE B O 1
ATOM 8012 N N . GLU B 1 505 ? 71.117 5.639 36.823 1.00 153.08 505 GLU B N 1
ATOM 8013 C CA . GLU B 1 505 ? 71.142 4.149 36.957 1.00 162.58 505 GLU B CA 1
ATOM 8014 C C . GLU B 1 505 ? 70.131 3.678 38.014 1.00 160.76 505 GLU B C 1
ATOM 8015 O O . GLU B 1 505 ? 69.015 3.217 37.689 1.00 139.59 505 GLU B O 1
#

Secondary structure (DSSP, 8-state):
-PPEEEEE--SHHHHHHHHHHHTTT-EEEEE-SSSSS-GGGS--SS-BTTB----TT-B-SS-HHHHSBTTBPPPTTS-SS-BHHHHHHHHHHHHHHTT-GGGEE-S-EEEEEEE-TTHHHH--EEEEEEBTTB--EEEESEEEE---SSSEE---GGGSTTTTT--SEEEEGGG---SGGGTT-EEEEE--SHHHHHHHHHHTTTSSEEEEE-SS---EE-SB-GGG-BHHHHHSSHHHHHHHHHH-HHHHHHHHHHHHHHH--TTTTT---SS-GGGSPPEE-SSHHHHHHTTSEEEE--EEEE-SS-EEETTS-EE-S--EEEE---EE---GGGTTT--EETTEE--BTTTB-SS-SSS-EEE-S--EEES-SHHHHHHHHHHHHHHHHTSS-PPPHHHHHHHHHHHHHHHHHHS-SSGGGSSEEEHHHHHHHHHHHHT----HHHHHHH-HHHHHHHHHS---GGGGGSSSTT--TTHHHHHHTHHHHHHTTT--S---/-PPEEEEE--SHHHHHHHHHHHTTT-EEEEE-SSSSS-GGGS--SS-BTTB----TT-B-SS-HHHHSBTTBPPPTTS-SS-BHHHHHHHHHHHHHHTT-GGGEE-SEEEEEEEE-TTHHHH--EEEEEEETTB--EEEESEEEE---SSSEE---GGGSTTTTT--SEEEEGGG---SGGGTT-EEEEE--SHHHHHHHHHHTTTSSEEEEE-SS---EE-SB-GGG-BHHHHHSSHHHHHHHHHH-HHHHHHHHHHHHHHH--TTTTT---SS-GGGSPPEE-SSHHHHHTTTSEEEE--EEEE-SS-EEETTS-EE-S--EEEE---EE---GGGTTT---BTTB---BTTTB-TT-SS--EEE-S--EEES-SHHHHHHHHHHHHHHHTTSS-PPPHHHHHHHHHHHHHHHHHHS-SSGGGSSEEEHHHHHHHHHHHHT-S--HHHHHHH-HHHHHHHHHS---GGGGGSSSTT--TTHHHHHHTHHHHHHTTT--S---

Foldseek 3Di:
DAFEEEEEAAALLSLLLLLLCVLVPHQYQYEHQAPDHNFQLPEDLFDDAQTFHAAQFDWALFFQLFAPALFQRQDLQAARTHGSVSSVVSSVVSCVVSVRVVSYDYSKHWQAWAQDPCCLPQVKTWTWIAHPHDIDTDIGLFYEYDRAFQRAFDDPVVQAAAPVAAQAAEEALRGHHAQPVAAQAEEEEEDQAQSLQVCLQRNLVRHVAYEREYQFFAQEAELLDVVRFGPQQQCQFLQVVVVDVVCDDVRVQVVSQVRSVVLPNCVVLVRDGPATNQQEQYHYDPRRSVCSVVRSYPYAYHFRYDHHFWTQHPVRDIDGRHNYYYYNVTGGDADSNPPPQWDDDLLATQAQLQFARLPRSARRYTYAQSARENGHSSLLSSLSSNLSSCSSVPVAHDDHSVVSRVVSVVVQVVLCVRYDPHSVSNHYHYSVVSLQVSLVRQVQQDPLVVCVPVPVLLSCLCHNTHVRSNNSLCDGSNNDPCSSVCSNCVVSSNCSNVPPDPDD/DAFEEEEEAQALLSLLLQLLCVLLPHQYQYEHQAPDHNFQLPEDLFFDAQTFHAAQFDWALFFQLFADALQQRQDLQAARTHGSVSSSVSSVVSCVVSVRVVSYDYSKHWQAWDQDPCCLPQVKTWTWIDHPHRIDTDIGLFYEYDRAFQRADDDPCVQAACPVAAQAAEEALRGHYALQVAAQAEEEEEDQAQSLQVCLQRNLVRHVAYEREYQFFAQEAELLDPVRFGPQQQCQFLQVVVVDVVCDDVRVQVVSQVRSVVLPNCVVLVRDGPATHQQEQYHYDSCRVVCSVVRSYPYAYHFRYDHHFWTQGPVRDIDGRHNYYYYNVTGGDDDSNQVVPWDADLQATQAQLQFARLPRSARRYTYAQSARENGHSSLLSSLSSNLSSCSSPPNAHDDHSVVSRVVSVVCQVVLPVRYDPHSVSNHYHYSVVSLQVSLVRQVQQDPLVVCVPVPVLLSCLCHNTHVRSNNSLCDGDNNHPCSSVCSNCVVSSNCSNVPPDDDD

Nearest PDB structures (foldseek):
  6sek-assembly1_B  TM=1.001E+00  e=0.000E+00  synthetic construct
  6sem-assembly2_A  TM=9.811E-01  e=2.346E-76  synthetic construct
  6sf0-assembly2_C-2  TM=9.809E-01  e=2.634E-74  synthetic construct
  7al4-assembly1_A  TM=9.666E-01  e=5.291E-70  Felis catus
  7al4-assembly2_C  TM=9.722E-01  e=2.952E-68  Felis catus

B-factor: mean 90.59, std 18.63, range [44.29, 176.95]

Radius of gyration: 32.86 Å; Cα contacts (8 Å, |Δi|>4): 2199; chains: 2; bounding box: 112×63×67 Å